Protein AF-0000000074259756 (afdb_homodimer)

Secondary structure (DSSP, 8-state):
--------GGGG--EEEE-GGGT--SSSSSS--HHHHHTTHHHHHHHT--EEEEPP-S----SSTT-S-S-TTS--TTT--HHHHHHHHHHHHHTT-EEEEEE--SB--TTSHHHHHHHH-TTSTTGGGB-EESSPPPP-GGG--SSTTSSS---SEEEETTTTEEEE-SS-TTSPBB-TTSHHHHHHHHHHHHHHHHTT--EEEETTHHHHHSPPSSSS---SSTHHHHHHHHHHHHHH-TT-EEEE-----HHHHGGGTGGGTS-SEEE-HHHHHHHHHHHHHT-SHHHHHHHHHSPP-TTSEEEE-S--SS-EE-TTS-HHHHHHHHHHH--SGGGEETTTEE---HHHHTTT-HHHHHHHHHHHHHSSSEEEEETTGGGT----TTS-GGGGG-PPP---SSGGGGS-SS-GGGSSS----SSTTSTTTS-HHHHHH-TTSHHHHHHHHHHHHHH-HHHHHSEEEEEP-SSTTEEEEEEEETTEEEEEEEE-SSS-EEEEEE----TT-EEEEEE---EEEE-TTSEEEEEE-TT-EEEEEEE-TTS--------/--------GGGG--EEEE-GGGT--SSSSSS--HHHHHTTHHHHHHHT--EEEEPP-S----SSTT-S-S-TTS--TTT--HHHHHHHHHHHHHTT-EEEEEE--SB--TTSHHHHHHHH-TTSTTGGGB-EESSPPPP-GGG--SSTTSSS---SEEEETTTTEEEE-SS-TTSPBB-TTSHHHHHHHHHHHHHHHHTT--EEEETTHHHHHSPPTTT----SSTHHHHHHHHHHHHHH-TT-EEEE-----HHHHGGGTGGGTS-SEEE-HHHHHHHHHHHHHT-SHHHHHHHHHSPP-SSSEEEEES--SS-EE-TTS-HHHHHHHHHHH--SGGGEETTTEE---HHHHTTT-HHHHHHHHHHHHHSSSEEEEETTGGGT----TTS-GGGGG-PPP---SSGGGGS-SS-GGGSSS----SSTTSTTTS-HHHHHH-TTSHHHHHHHHHHHHHH-HHHHHSEEEEEP-SSTTEEEEEEEETTEEEEEEEE-SSS-EEEEEE----TT-EEEEEE---EEEE-TTSEEEEEE-TT-EEEEEEE-TTS--------

Solvent-accessible surface area (backbone atoms only — not comparable to full-atom values): 57500 Å² total; per-residue (Å²): 129,73,88,66,88,70,82,63,66,61,40,64,32,32,33,37,36,43,49,56,51,29,52,20,22,66,82,33,68,19,36,9,14,42,68,18,46,54,73,42,45,64,58,42,42,66,44,50,41,33,26,35,36,38,48,51,56,30,27,42,88,52,86,54,78,22,67,24,33,40,37,88,85,50,43,20,72,78,34,42,43,62,38,42,48,46,53,38,43,52,53,34,49,73,61,60,28,43,39,26,40,50,40,66,72,33,31,30,15,55,75,11,63,57,45,48,44,21,35,72,31,81,81,35,88,35,30,56,38,34,40,73,40,83,71,82,73,82,85,49,84,91,64,45,37,76,56,60,84,76,47,90,72,57,62,36,59,45,79,35,81,79,51,67,30,24,35,38,21,48,62,53,87,57,24,38,26,47,27,65,57,33,65,67,45,46,52,49,50,51,28,48,51,49,46,45,43,55,60,61,42,38,27,32,36,32,43,51,40,54,67,45,45,44,84,63,83,72,89,54,74,67,55,91,52,43,62,51,59,49,29,49,51,34,53,54,44,36,72,76,34,77,80,42,41,38,30,32,42,49,87,64,59,51,89,57,52,52,62,52,25,47,92,49,50,26,28,42,30,33,47,32,53,62,46,28,34,18,48,53,39,14,62,54,69,28,31,28,60,44,39,55,50,27,62,67,52,47,60,82,52,87,59,36,37,38,32,37,40,86,59,63,74,51,60,50,60,36,64,84,46,57,69,69,57,36,50,48,29,33,58,59,54,30,68,46,72,80,30,41,40,75,90,38,24,32,37,64,30,68,29,58,46,53,69,64,38,58,50,52,52,52,38,52,49,54,49,52,61,64,38,81,32,18,34,38,43,38,71,44,57,55,55,45,38,47,47,40,72,87,43,66,71,49,52,7,50,54,45,36,36,38,44,22,66,47,71,65,15,57,22,28,76,30,60,74,91,51,31,74,50,63,55,51,71,59,76,90,41,3,16,75,72,30,19,48,52,63,26,69,72,31,79,86,24,61,38,46,46,42,29,51,52,42,50,47,45,63,71,36,57,32,46,39,71,27,52,77,47,77,44,81,54,92,49,61,29,38,43,34,33,38,18,45,34,96,69,32,32,38,36,40,40,36,29,49,28,76,58,65,47,74,46,67,41,78,70,72,49,54,94,68,46,43,81,42,76,71,40,64,81,50,52,69,45,79,44,95,85,12,31,37,38,37,41,28,51,41,24,23,44,34,32,33,35,38,44,47,63,87,48,82,65,82,71,75,73,86,127,129,75,88,67,88,70,81,63,66,63,39,65,32,33,33,37,36,44,48,54,52,31,51,20,22,66,82,32,69,19,36,8,14,42,68,19,44,54,72,42,45,64,58,40,44,65,44,50,42,34,25,36,38,37,48,49,54,30,28,42,87,53,86,57,78,20,66,23,33,40,37,89,86,52,42,20,70,76,34,42,44,60,38,42,48,45,52,37,46,51,54,33,49,75,61,59,29,43,39,28,40,49,40,66,71,33,30,30,14,57,75,10,63,58,46,49,44,20,36,74,31,81,81,34,89,35,31,58,40,34,40,74,39,83,71,79,72,81,83,47,84,92,64,46,37,76,56,60,85,75,49,91,72,57,62,36,58,46,78,36,79,80,52,68,31,24,37,37,22,46,62,53,86,57,24,39,26,48,28,64,58,33,66,67,46,46,52,50,49,52,30,49,51,49,45,46,43,53,60,61,41,37,28,32,35,32,44,50,40,54,66,44,45,44,87,64,84,70,90,51,74,67,56,93,52,42,60,51,59,49,29,51,51,34,53,53,44,36,73,75,33,78,80,44,41,38,31,32,41,49,87,63,58,51,88,56,52,53,62,53,25,46,93,48,50,26,28,41,29,34,47,34,53,61,45,27,34,18,48,50,37,14,61,52,70,27,30,28,60,43,38,56,50,28,61,67,51,46,58,81,52,87,59,38,38,40,33,37,41,87,58,64,75,52,63,50,60,37,63,84,47,57,68,69,55,35,50,47,29,34,60,59,53,30,69,48,72,81,32,40,41,73,88,38,23,32,37,62,30,67,29,56,46,51,69,63,37,59,52,52,52,53,38,53,50,53,49,51,63,64,39,80,32,17,34,39,42,38,70,45,55,55,56,45,39,48,49,40,71,87,42,66,71,48,52,6,50,53,44,35,36,38,45,21,65,46,72,64,14,58,22,26,76,29,61,73,89,51,30,73,50,63,56,49,72,59,74,90,39,3,15,75,71,30,22,47,54,64,27,69,72,33,80,85,23,61,38,46,47,42,28,52,52,42,49,46,45,63,71,36,56,32,48,39,71,28,51,78,46,78,44,80,54,91,48,60,29,38,44,34,33,36,19,45,35,95,70,33,32,38,37,39,40,36,30,47,30,76,59,66,47,75,46,68,41,78,68,73,45,54,93,66,46,41,80,42,76,72,40,63,82,50,54,68,44,80,45,93,86,12,30,37,36,37,42,30,50,40,24,23,43,34,30,32,36,38,44,48,66,84,49,83,63,83,73,74,73,87,128

Sequence (1118 aa):
MAPSSHDTWFKNAVVYALDVEAFNDSNGDGVGDFPGLMEKLDYLDRLGVSALWLLPFYPTPNRDNGYDVKDYYGVDPRLGTLGDFVEFMDEADAHGIRVIADLVVNHTSDEHPWFRKARSDPESPYRDYYVWIDEPPPEDPERGTVFPGEVEDERVWTYDEEAEAYYYHRFYPFQPDLNLANPDVRSEIYRIMKFWLELGVAGFRIDAATLMIQPKPPSVEKLDDPHEVLRSLKRHAVSRRTDAVLLAEADDAPGELESYFGDGAEMDLLMNFVLNAHMIAALATERAAPLVEGLERLPPADVGQWMNFLRNYDELNIGRLPPDVRAEVFDRFAPEPNMRIYGRGIRRRLAPMLEGDERRIKLAFSLLFSMPGTPMLLYGDEIGMGEDLSLPGRTSVRTPMQWTDEENAGFSTAPAEELVLPVVSGGPFGYGTVNVATQRAEAESLLNWMERLIATRRESREIGEGTFSVIGAENPCAFAHRYDYNGNSVVCVHNLADETCSLEFDLELVQGDALYPLLGTAEHTRHDDGTCRVTLDGYGYIWLRLHRTGAGSSVTPPGMAPSSHDTWFKNAVVYALDVEAFNDSNGDGVGDFPGLMEKLDYLDRLGVSALWLLPFYPTPNRDNGYDVKDYYGVDPRLGTLGDFVEFMDEADAHGIRVIADLVVNHTSDEHPWFRKARSDPESPYRDYYVWIDEPPPEDPERGTVFPGEVEDERVWTYDEEAEAYYYHRFYPFQPDLNLANPDVRSEIYRIMKFWLELGVAGFRIDAATLMIQPKPPSVEKLDDPHEVLRSLKRHAVSRRTDAVLLAEADDAPGELESYFGDGAEMDLLMNFVLNAHMIAALATERAAPLVEGLERLPPADVGQWMNFLRNYDELNIGRLPPDVRAEVFDRFAPEPNMRIYGRGIRRRLAPMLEGDERRIKLAFSLLFSMPGTPMLLYGDEIGMGEDLSLPGRTSVRTPMQWTDEENAGFSTAPAEELVLPVVSGGPFGYGTVNVATQRAEAESLLNWMERLIATRRESREIGEGTFSVIGAENPCAFAHRYDYNGNSVVCVHNLADETCSLEFDLELVQGDALYPLLGTAEHTRHDDGTCRVTLDGYGYIWLRLHRTGAGSSVTPPG

pLDDT: mean 92.43, std 11.67, range [18.56, 98.88]

InterPro domains:
  IPR006047 Glycosyl hydrolase family 13, catalytic domain [PF00128] (22-284)
  IPR006047 Glycosyl hydrolase family 13, catalytic domain [PF00128] (350-464)
  IPR006047 Glycosyl hydrolase family 13, catalytic domain [SM00642] (20-417)
  IPR013780 Glycosyl hydrolase, all-beta [G3DSA:2.60.40.1180] (466-551)
  IPR017853 Glycoside hydrolase superfamily [SSF51445] (8-461)
  IPR045857 Oligo-1,6-glucosidase, domain 2 [G3DSA:3.90.400.10] (107-179)
  IPR054049 Sucrose hydrolase-like, C-terminal domain [PF22157] (487-545)

Radius of gyration: 35.5 Å; Cα contacts (8 Å, |Δi|>4): 2451; chains: 2; bounding box: 62×110×88 Å

Foldseek 3Di:
DPPPPPPQVQLLFAEEEAEQQFEFPDPFLQGGALVRVLVCLVVCLLLQGQEYEYEAQAAAPCPPPNLQHQDLQWGHVSHHGVVSVLVSLVSCVVSNYAYAYADNLQWHFCNHPLNVQLQQDVPDPSVQQFAWAQDDDDDDPVQWAPAPPPDPDRHQWDADPNNNITTGHRYDPRTTGTDLLDVVSLVVSLVSLLSVVVSPHQEYEYEPLVSSLDDDDDPDRHDPDSLVSQLVSQVSNCVRPVNRAYEYEDPDFQVPVQCQCVQLRGHQEYELLLQLLLLLLCLLVLFCVSNVVSVVSHDDDPNHFYEYENDDLAWSFNQPDDPVSQVSSCVQQPVDPLQAGPVGTGLKDDCVSVPNPLLSLLLSVLVQLQAAGHYYDYAQSLQSAIFQSVDDHSCRSNHHAQAALDPQNNRRNYPQVSHPHHAQCDDCRHSNNTHNVVQVVPCPGSNNLSSLSSVLSSVPVQRSPFDKDWFDWPDRSKTKIKGDDLQKMKIKIWGSFQAKDKTKTAPQDDPPKDKDWSDFDWDWDADPRRMIMTIAHGRGMTMIMIHDRPSPPPPDDDD/DPPPPPVQVQLLFAEEEAEQQFEFCDPFLQGGALVRVLVCLVVCLLLQGQEYEYEAQAAAPCPPPNLQHQDLQWGHVSHHGVVSVLVSLVSCVVSNYAYAYADNQQWHFCNHPLNVQLQQDVPDPSVQQFAWDQDDDDDDPVQWAPAPPPDPDRHQWDADPNNNITTGHRYDPRTTGTDLLDVVSLVVSLVSLLSVVVSPHQEYEYEPLVSSLDDDDDPDNHDPDSQVSQLVSQVSNCVRPVNRAYEYEDDDFQVCVQCQCVQLRGHQEYELLLQLLLLLLCLLVLFCVSNVVSVVSHDDDPNHFYEYENDDLAWSFNQVDDPVSQVSSCVQQPVDPLQAGPVGTGLKDDCVSVPNPLLSLLLSVLVQLQAAGHYYDYAQSLQSAIFQSVDDHSCRSNHHAQAALDPQNNRRNYPQVSHPHHAQCDDCRHSNNTHNVVQVVPCPGSNNLSSLSSVLSSVCSQRSPFDKDWFDWPDRSKTKIKGDDLQKMKIKIWGSFQAKDKTKTAPQDDPPKDKDWSDFDWDWDADPVRMIMTIAHGRGMTMIMIHDRPSPPPPDDDD

Structure (mmCIF, N/CA/C/O backbone):
data_AF-0000000074259756-model_v1
#
loop_
_entity.id
_entity.type
_entity.pdbx_description
1 polymer 'Alpha-amylase family protein'
#
loop_
_atom_site.group_PDB
_atom_site.id
_atom_site.type_symbol
_atom_site.label_atom_id
_atom_site.label_alt_id
_atom_site.label_comp_id
_atom_site.label_asym_id
_atom_site.label_entity_id
_atom_site.label_seq_id
_atom_site.pdbx_PDB_ins_code
_atom_site.Cartn_x
_atom_site.Cartn_y
_atom_site.Cartn_z
_atom_site.occupancy
_atom_site.B_iso_or_equiv
_atom_site.auth_seq_id
_atom_site.auth_comp_id
_atom_site.auth_asym_id
_atom_site.auth_atom_id
_atom_site.pdbx_PDB_model_num
ATOM 1 N N . MET A 1 1 ? 10.352 21.859 -26.641 1 18.56 1 MET A N 1
ATOM 2 C CA . MET A 1 1 ? 9.453 22.812 -25.969 1 18.56 1 MET A CA 1
ATOM 3 C C . MET A 1 1 ? 9.602 22.734 -24.453 1 18.56 1 MET A C 1
ATOM 5 O O . MET A 1 1 ? 9.562 21.641 -23.891 1 18.56 1 MET A O 1
ATOM 9 N N . ALA A 1 2 ? 10.25 23.578 -23.75 1 26.72 2 ALA A N 1
ATOM 10 C CA . ALA A 1 2 ? 10.539 23.594 -22.312 1 26.72 2 ALA A CA 1
ATOM 11 C C . ALA A 1 2 ? 9.281 23.281 -21.5 1 26.72 2 ALA A C 1
ATOM 13 O O . ALA A 1 2 ? 8.172 23.609 -21.906 1 26.72 2 ALA A O 1
ATOM 14 N N . PRO A 1 3 ? 9.336 22.281 -20.484 1 34.06 3 PRO A N 1
ATOM 15 C CA . PRO A 1 3 ? 8.055 21.953 -19.859 1 34.06 3 PRO A CA 1
ATOM 16 C C . PRO A 1 3 ? 7.203 23.172 -19.562 1 34.06 3 PRO A C 1
ATOM 18 O O . PRO A 1 3 ? 7.738 24.266 -19.312 1 34.06 3 PRO A O 1
ATOM 21 N N . SER A 1 4 ? 6.223 23.625 -20.281 1 34.53 4 SER A N 1
ATOM 22 C CA . SER A 1 4 ? 5.145 24.578 -20.062 1 34.53 4 SER A CA 1
ATOM 23 C C . SER A 1 4 ? 4.855 24.766 -18.578 1 34.53 4 SER A C 1
ATOM 25 O O . SER A 1 4 ? 5.207 23.906 -17.766 1 34.53 4 SER A O 1
ATOM 27 N N . SER A 1 5 ? 4.348 26.016 -18.031 1 38.88 5 SER A N 1
ATOM 28 C CA . SER A 1 5 ? 3.934 26.484 -16.719 1 38.88 5 SER A CA 1
ATOM 29 C C . SER A 1 5 ? 3.238 25.375 -15.93 1 38.88 5 SER A C 1
ATOM 31 O O . SER A 1 5 ? 2.137 24.953 -16.281 1 38.88 5 SER A O 1
ATOM 33 N N . HIS A 1 6 ? 3.824 24.281 -15.648 1 45.69 6 HIS A N 1
ATOM 34 C CA . HIS A 1 6 ? 3.344 23.203 -14.781 1 45.69 6 HIS A CA 1
ATOM 35 C C . HIS A 1 6 ? 2.371 23.75 -13.734 1 45.69 6 HIS A C 1
ATOM 37 O O . HIS A 1 6 ? 2.689 24.688 -13.016 1 45.69 6 HIS A O 1
ATOM 43 N N . ASP A 1 7 ? 1.177 23.891 -14.008 1 55.81 7 ASP A N 1
ATOM 44 C CA . ASP A 1 7 ? 0.025 24.234 -13.18 1 55.81 7 ASP A CA 1
ATOM 45 C C . ASP A 1 7 ? 0.238 23.797 -11.734 1 55.81 7 ASP A C 1
ATOM 47 O O . ASP A 1 7 ? 0.046 22.625 -11.406 1 55.81 7 ASP A O 1
ATOM 51 N N . THR A 1 8 ? 1.044 24.531 -10.898 1 82.19 8 THR A N 1
ATOM 52 C CA . THR A 1 8 ? 1.345 24.297 -9.492 1 82.19 8 THR A CA 1
ATOM 53 C C . THR A 1 8 ? 0.088 24.453 -8.641 1 82.19 8 THR A C 1
ATOM 55 O O . THR A 1 8 ? -0.311 25.562 -8.297 1 82.19 8 THR A O 1
ATOM 58 N N . TRP A 1 9 ? -0.605 23.547 -8.391 1 90.94 9 TRP A N 1
ATOM 59 C CA . TRP A 1 9 ? -1.914 23.547 -7.746 1 90.94 9 TRP A CA 1
ATOM 60 C C . TRP A 1 9 ? -1.835 24.172 -6.355 1 90.94 9 TRP A C 1
ATOM 62 O O . TRP A 1 9 ? -2.816 24.734 -5.867 1 90.94 9 TRP A O 1
ATOM 72 N N . PHE A 1 10 ? -0.582 24.219 -5.738 1 93.81 10 PHE A N 1
ATOM 73 C CA . PHE A 1 10 ? -0.49 24.609 -4.34 1 93.81 10 PHE A CA 1
ATOM 74 C C . PHE A 1 10 ? -0.521 26.141 -4.207 1 93.81 10 PHE A C 1
ATOM 76 O O . PHE A 1 10 ? -0.712 26.656 -3.107 1 93.81 10 PHE A O 1
ATOM 83 N N . LYS A 1 11 ? -0.405 26.891 -5.215 1 92.19 11 LYS A N 1
ATOM 84 C CA . LYS A 1 11 ? -0.377 28.344 -5.121 1 92.19 11 LYS A CA 1
ATOM 85 C C . LYS A 1 11 ? -1.754 28.906 -4.77 1 92.19 11 LYS A C 1
ATOM 87 O O . LYS A 1 11 ? -1.861 29.953 -4.129 1 92.19 11 LYS A O 1
ATOM 92 N N . ASN A 1 12 ? -2.736 28.219 -5.176 1 92.19 12 ASN A N 1
ATOM 93 C CA . ASN A 1 12 ? -4.09 28.688 -4.891 1 92.19 12 ASN A CA 1
ATOM 94 C C . ASN A 1 12 ? -4.844 27.703 -3.998 1 92.19 12 ASN A C 1
ATOM 96 O O . ASN A 1 12 ? -6.066 27.766 -3.889 1 92.19 12 ASN A O 1
ATOM 100 N N . ALA A 1 13 ? -4.113 26.812 -3.42 1 96.5 13 ALA A N 1
ATOM 101 C CA . ALA A 1 13 ? -4.73 25.812 -2.543 1 96.5 13 ALA A CA 1
ATOM 102 C C . ALA A 1 13 ? -5.168 26.453 -1.223 1 96.5 13 ALA A C 1
ATOM 104 O O . ALA A 1 13 ? -4.645 27.5 -0.824 1 96.5 13 ALA A O 1
ATOM 105 N N . VAL A 1 14 ? -6.172 25.938 -0.684 1 98.19 14 VAL A N 1
ATOM 106 C CA . VAL A 1 14 ? -6.52 26.125 0.719 1 98.19 14 VAL A CA 1
ATOM 107 C C . VAL A 1 14 ? -6.258 24.844 1.502 1 98.19 14 VAL A C 1
ATOM 109 O O . VAL A 1 14 ? -6.969 23.859 1.335 1 98.19 14 VAL A O 1
ATOM 112 N N . VAL A 1 15 ? -5.211 24.859 2.318 1 98.56 15 VAL A N 1
ATOM 113 C CA . VAL A 1 15 ? -4.766 23.672 3.033 1 98.56 15 VAL A CA 1
ATOM 114 C C . VAL A 1 15 ? -5.484 23.578 4.379 1 98.56 15 VAL A C 1
ATOM 116 O O . VAL A 1 15 ? -5.629 24.578 5.082 1 98.56 15 VAL A O 1
ATOM 119 N N . TYR A 1 16 ? -6.02 22.438 4.664 1 98.81 16 TYR A N 1
ATOM 120 C CA . TYR A 1 16 ? -6.637 22.109 5.945 1 98.81 16 TYR A CA 1
ATOM 121 C C . TYR A 1 16 ? -5.82 21.078 6.695 1 98.81 16 TYR A C 1
ATOM 123 O O . TYR A 1 16 ? -5.625 19.953 6.207 1 98.81 16 TYR A O 1
ATOM 131 N N . ALA A 1 17 ? -5.262 21.453 7.844 1 98.62 17 ALA A N 1
ATOM 132 C CA . ALA A 1 17 ? -4.449 20.547 8.656 1 98.62 17 ALA A CA 1
ATOM 133 C C . ALA A 1 17 ? -5.297 19.844 9.711 1 98.62 17 ALA A C 1
ATOM 135 O O . ALA A 1 17 ? -6.012 20.5 10.477 1 98.62 17 ALA A O 1
ATOM 136 N N . LEU A 1 18 ? -5.234 18.531 9.719 1 98.12 18 LEU A N 1
ATOM 137 C CA . LEU A 1 18 ? -6.035 17.859 10.734 1 98.12 18 LEU A CA 1
ATOM 138 C C . LEU A 1 18 ? -5.344 16.594 11.203 1 98.12 18 LEU A C 1
ATOM 140 O O . LEU A 1 18 ? -4.43 16.094 10.547 1 98.12 18 LEU A O 1
ATOM 144 N N . ASP A 1 19 ? -5.66 16.203 12.445 1 98.19 19 ASP A N 1
ATOM 145 C CA . ASP A 1 19 ? -5.316 14.922 13.062 1 98.19 19 ASP A CA 1
ATOM 146 C C . ASP A 1 19 ? -6.469 13.922 12.945 1 98.19 19 ASP A C 1
ATOM 148 O O . ASP A 1 19 ? -7.539 14.133 13.516 1 98.19 19 ASP A O 1
ATOM 152 N N . VAL A 1 20 ? -6.191 12.844 12.227 1 98.75 20 VAL A N 1
ATOM 153 C CA . VAL A 1 20 ? -7.262 11.891 11.953 1 98.75 20 VAL A CA 1
ATOM 154 C C . VAL A 1 20 ? -7.879 11.414 13.266 1 98.75 20 VAL A C 1
ATOM 156 O O . VAL A 1 20 ? -9.102 11.328 13.391 1 98.75 20 VAL A O 1
ATOM 159 N N . GLU A 1 21 ? -7.105 11.18 14.312 1 98.5 21 GLU A N 1
ATOM 160 C CA . GLU A 1 21 ? -7.582 10.578 15.555 1 98.5 21 GLU A CA 1
ATOM 161 C C . GLU A 1 21 ? -8.469 11.547 16.328 1 98.5 21 GLU A C 1
ATOM 163 O O . GLU A 1 21 ? -9.18 11.141 17.25 1 98.5 21 GLU A O 1
ATOM 168 N N . ALA A 1 22 ? -8.508 12.836 15.922 1 98.5 22 ALA A N 1
ATOM 169 C CA . ALA A 1 22 ? -9.273 13.828 16.672 1 98.5 22 ALA A CA 1
ATOM 170 C C . ALA A 1 22 ? -10.359 14.453 15.805 1 98.5 22 ALA A C 1
ATOM 172 O O . ALA A 1 22 ? -10.977 15.445 16.188 1 98.5 22 ALA A O 1
ATOM 173 N N . PHE A 1 23 ? -10.641 13.891 14.656 1 98.81 23 PHE A N 1
ATOM 174 C CA . PHE A 1 23 ? -11.484 14.594 13.695 1 98.81 23 PHE A CA 1
ATOM 175 C C . PHE A 1 23 ? -12.898 14.023 13.719 1 98.81 23 PHE A C 1
ATOM 177 O O . PHE A 1 23 ? -13.867 14.766 13.93 1 98.81 23 PHE A O 1
ATOM 184 N N . ASN A 1 24 ? -13.055 12.727 13.477 1 98.88 24 ASN A N 1
ATOM 185 C CA . ASN A 1 24 ? -14.352 12.07 13.547 1 98.88 24 ASN A CA 1
ATOM 186 C C . ASN A 1 24 ? -14.211 10.562 13.758 1 98.88 24 ASN A C 1
ATOM 188 O O . ASN A 1 24 ? -13.461 9.898 13.039 1 98.88 24 ASN A O 1
ATOM 192 N N . ASP A 1 25 ? -14.898 10.062 14.758 1 98.75 25 ASP A N 1
ATOM 193 C CA . ASP A 1 25 ? -14.867 8.656 15.141 1 98.75 25 ASP A CA 1
ATOM 194 C C . ASP A 1 25 ? -16.094 7.914 14.602 1 98.75 25 ASP A C 1
ATOM 196 O O . ASP A 1 25 ? -17.203 8.125 15.078 1 98.75 25 ASP A O 1
ATOM 200 N N . SER A 1 26 ? -15.844 6.984 13.664 1 97.56 26 SER A N 1
ATOM 201 C CA . SER A 1 26 ? -16.953 6.332 12.984 1 97.56 26 SER A CA 1
ATOM 202 C C . SER A 1 26 ? -17.375 5.059 13.719 1 97.56 26 SER A C 1
ATOM 204 O O . SER A 1 26 ? -18.5 4.586 13.555 1 97.56 26 SER A O 1
ATOM 206 N N . ASN A 1 27 ? -16.531 4.488 14.523 1 95.19 27 ASN A N 1
ATOM 207 C CA . ASN A 1 27 ? -16.859 3.168 15.055 1 95.19 27 ASN A CA 1
ATOM 208 C C . ASN A 1 27 ? -17.109 3.215 16.562 1 95.19 27 ASN A C 1
ATOM 210 O O . ASN A 1 27 ? -17.281 2.174 17.188 1 95.19 27 ASN A O 1
ATOM 214 N N . GLY A 1 28 ? -17.062 4.395 17.188 1 96.94 28 GLY A N 1
ATOM 215 C CA . GLY A 1 28 ? -17.484 4.609 18.562 1 96.94 28 GLY A CA 1
ATOM 216 C C . GLY A 1 28 ? -16.469 4.121 19.594 1 96.94 28 GLY A C 1
ATOM 217 O O . GLY A 1 28 ? -16.828 3.768 20.703 1 96.94 28 GLY A O 1
ATOM 218 N N . ASP A 1 29 ? -15.164 4.062 19.219 1 96.62 29 ASP A N 1
ATOM 219 C CA . ASP A 1 29 ? -14.18 3.576 20.188 1 96.62 29 ASP A CA 1
ATOM 220 C C . ASP A 1 29 ? -13.406 4.734 20.812 1 96.62 29 ASP A C 1
ATOM 222 O O . ASP A 1 29 ? -12.43 4.516 21.531 1 96.62 29 ASP A O 1
ATOM 226 N N . GLY A 1 30 ? -13.797 5.938 20.469 1 98.44 30 GLY A N 1
ATOM 227 C CA . GLY A 1 30 ? -13.227 7.113 21.109 1 98.44 30 GLY A CA 1
ATOM 228 C C . GLY A 1 30 ? -12.07 7.711 20.344 1 98.44 30 GLY A C 1
ATOM 229 O O . GLY A 1 30 ? -11.5 8.727 20.75 1 98.44 30 GLY A O 1
ATOM 230 N N . VAL A 1 31 ? -11.633 7.121 19.203 1 98.62 31 VAL A N 1
ATOM 231 C CA . VAL A 1 31 ? -10.531 7.578 18.375 1 98.62 31 VAL A CA 1
ATOM 232 C C . VAL A 1 31 ? -11.023 7.824 16.953 1 98.62 31 VAL A C 1
ATOM 234 O O . VAL A 1 31 ? -11.695 6.973 16.359 1 98.62 31 VAL A O 1
ATOM 237 N N . GLY A 1 32 ? -10.789 9.055 16.438 1 98.81 32 GLY A N 1
ATOM 238 C CA . GLY A 1 32 ? -11.102 9.281 15.031 1 98.81 32 GLY A CA 1
ATOM 239 C C . GLY A 1 32 ? -10.414 8.297 14.102 1 98.81 32 GLY A C 1
ATOM 240 O O . GLY A 1 32 ? -9.375 7.734 14.453 1 98.81 32 GLY A O 1
ATOM 241 N N . ASP A 1 33 ? -10.992 8.062 12.961 1 98.75 33 ASP A N 1
ATOM 242 C CA . ASP A 1 33 ? -10.445 7.09 12.016 1 98.75 33 ASP A CA 1
ATOM 243 C C . ASP A 1 33 ? -10.75 7.492 10.57 1 98.75 33 ASP A C 1
ATOM 245 O O . ASP A 1 33 ? -11.477 8.461 10.336 1 98.75 33 ASP A O 1
ATOM 249 N N . PHE A 1 34 ? -10.148 6.828 9.609 1 98.75 34 PHE A N 1
ATOM 250 C CA . PHE A 1 34 ? -10.273 7.191 8.203 1 98.75 34 PHE A CA 1
ATOM 251 C C . PHE A 1 34 ? -11.719 7.07 7.738 1 98.75 34 PHE A C 1
ATOM 253 O O . PHE A 1 34 ? -12.211 7.922 6.992 1 98.75 34 PHE A O 1
ATOM 260 N N . PRO A 1 35 ? -12.461 5.969 8.078 1 98.19 35 PRO A N 1
ATOM 261 C CA . PRO A 1 35 ? -13.875 5.992 7.719 1 98.19 35 PRO A CA 1
ATOM 262 C C . PRO A 1 35 ? -14.602 7.227 8.258 1 98.19 35 PRO A C 1
ATOM 264 O O . PRO A 1 35 ? -15.453 7.797 7.57 1 98.19 35 PRO A O 1
ATOM 267 N N . GLY A 1 36 ? -14.289 7.621 9.508 1 98.81 36 GLY A N 1
ATOM 268 C CA . GLY A 1 36 ? -14.859 8.844 10.055 1 98.81 36 GLY A CA 1
ATOM 269 C C . GLY A 1 36 ? -14.477 10.086 9.266 1 98.81 36 GLY A C 1
ATOM 270 O O . GLY A 1 36 ? -15.312 10.961 9.039 1 98.81 36 GLY A O 1
ATOM 271 N N . LEU A 1 37 ? -13.234 10.203 8.93 1 98.88 37 LEU A N 1
ATOM 272 C CA . LEU A 1 37 ? -12.789 11.328 8.102 1 98.88 37 LEU A CA 1
ATOM 273 C C . LEU A 1 37 ? -13.547 11.359 6.781 1 98.88 37 LEU A C 1
ATOM 275 O O . LEU A 1 37 ? -13.953 12.43 6.324 1 98.88 37 LEU A O 1
ATOM 279 N N . MET A 1 38 ? -13.75 10.188 6.156 1 98.44 38 MET A N 1
ATOM 280 C CA . MET A 1 38 ? -14.477 10.102 4.891 1 98.44 38 MET A CA 1
ATOM 281 C C . MET A 1 38 ? -15.891 10.648 5.031 1 98.44 38 MET A C 1
ATOM 283 O O . MET A 1 38 ? -16.406 11.297 4.121 1 98.44 38 MET A O 1
ATOM 287 N N . GLU A 1 39 ? -16.484 10.43 6.18 1 98.44 39 GLU A N 1
ATOM 288 C CA . GLU A 1 39 ? -17.828 10.906 6.445 1 98.44 39 GLU A CA 1
ATOM 289 C C . GLU A 1 39 ? -17.891 12.43 6.434 1 98.44 39 GLU A C 1
ATOM 291 O O . GLU A 1 39 ? -18.984 13.008 6.336 1 98.44 39 GLU A O 1
ATOM 296 N N . LYS A 1 40 ? -16.75 13.039 6.551 1 98.75 40 LYS A N 1
ATOM 297 C CA . LYS A 1 40 ? -16.75 14.492 6.688 1 98.75 40 LYS A CA 1
ATOM 298 C C . LYS A 1 40 ? -16.109 15.164 5.473 1 98.75 40 LYS A C 1
ATOM 300 O O . LYS A 1 40 ? -15.844 16.359 5.488 1 98.75 40 LYS A O 1
ATOM 305 N N . LEU A 1 41 ? -15.875 14.438 4.41 1 98.69 41 LEU A N 1
ATOM 306 C CA . LEU A 1 41 ? -15.281 15.016 3.211 1 98.69 41 LEU A CA 1
ATOM 307 C C . LEU A 1 41 ? -16.234 16 2.551 1 98.69 41 LEU A C 1
ATOM 309 O O . LEU A 1 41 ? -15.797 17 1.975 1 98.69 41 LEU A O 1
ATOM 313 N N . ASP A 1 42 ? -17.578 15.758 2.652 1 98.06 42 ASP A N 1
ATOM 314 C CA . ASP A 1 42 ? -18.562 16.719 2.137 1 98.06 42 ASP A CA 1
ATOM 315 C C . ASP A 1 42 ? -18.453 18.062 2.852 1 98.06 42 ASP A C 1
ATOM 317 O O . ASP A 1 42 ? -18.578 19.109 2.229 1 98.06 42 ASP A O 1
ATOM 321 N N . TYR A 1 43 ? -18.25 17.953 4.141 1 98.62 43 TYR A N 1
ATOM 322 C CA . TYR A 1 43 ? -18.078 19.156 4.934 1 98.62 43 TYR A CA 1
ATOM 323 C C . TYR A 1 43 ? -16.859 19.938 4.473 1 98.62 43 TYR A C 1
ATOM 325 O O . TYR A 1 43 ? -16.922 21.156 4.281 1 98.62 43 TYR A O 1
ATOM 333 N N . LEU A 1 44 ? -15.742 19.25 4.27 1 98.81 44 LEU A N 1
ATOM 334 C CA . LEU A 1 44 ? -14.492 19.891 3.863 1 98.81 44 LEU A CA 1
ATOM 335 C C . LEU A 1 44 ? -14.617 20.469 2.457 1 98.81 44 LEU A C 1
ATOM 337 O O . LEU A 1 44 ? -14.094 21.562 2.18 1 98.81 44 LEU A O 1
ATOM 341 N N . ASP A 1 45 ? -15.297 19.734 1.634 1 97.75 45 ASP A N 1
ATOM 342 C CA . ASP A 1 45 ? -15.562 20.203 0.278 1 97.75 45 ASP A CA 1
ATOM 343 C C . ASP A 1 45 ? -16.375 21.484 0.295 1 97.75 45 ASP A C 1
ATOM 345 O O . ASP A 1 45 ? -16.031 22.469 -0.379 1 97.75 45 ASP A O 1
ATOM 349 N N . ARG A 1 46 ? -17.406 21.547 1.093 1 97.69 46 ARG A N 1
ATOM 350 C CA . ARG A 1 46 ? -18.25 22.719 1.21 1 97.69 46 ARG A CA 1
ATOM 351 C C . ARG A 1 46 ? -17.469 23.906 1.79 1 97.69 46 ARG A C 1
ATOM 353 O O . ARG A 1 46 ? -17.672 25.047 1.374 1 97.69 46 ARG A O 1
ATOM 360 N N . LEU A 1 47 ? -16.641 23.609 2.734 1 98.5 47 LEU A N 1
ATOM 361 C CA . LEU A 1 47 ? -15.812 24.641 3.34 1 98.5 47 LEU A CA 1
ATOM 362 C C . LEU A 1 47 ? -14.875 25.266 2.309 1 98.5 47 LEU A C 1
ATOM 364 O O . LEU A 1 47 ? -14.492 26.438 2.436 1 98.5 47 LEU A O 1
ATOM 368 N N . GLY A 1 48 ? -14.516 24.562 1.265 1 98.19 48 GLY A N 1
ATOM 369 C CA . GLY A 1 48 ? -13.688 25.078 0.182 1 98.19 48 GLY A CA 1
ATOM 370 C C . GLY A 1 48 ? -12.242 24.594 0.268 1 98.19 48 GLY A C 1
ATOM 371 O O . GLY A 1 48 ? -11.375 25.125 -0.429 1 98.19 48 GLY A O 1
ATOM 372 N N . VAL A 1 49 ? -11.992 23.578 1.055 1 98.12 49 VAL A N 1
ATOM 373 C CA . VAL A 1 49 ? -10.664 23 1.22 1 98.12 49 VAL A CA 1
ATOM 374 C C . VAL A 1 49 ? -10.258 22.266 -0.057 1 98.12 49 VAL A C 1
ATOM 376 O O . VAL A 1 49 ? -11.047 21.5 -0.624 1 98.12 49 VAL A O 1
ATOM 379 N N . SER A 1 50 ? -9.039 22.516 -0.516 1 97.81 50 SER A N 1
ATOM 380 C CA . SER A 1 50 ? -8.602 21.859 -1.74 1 97.81 50 SER A CA 1
ATOM 381 C C . SER A 1 50 ? -7.43 20.922 -1.471 1 97.81 50 SER A C 1
ATOM 383 O O . SER A 1 50 ? -7.039 20.141 -2.342 1 97.81 50 SER A O 1
ATOM 385 N N . ALA A 1 51 ? -6.879 20.984 -0.293 1 98.44 51 ALA A N 1
ATOM 386 C CA . ALA A 1 51 ? -5.809 20.078 0.1 1 98.44 51 ALA A CA 1
ATOM 387 C C . ALA A 1 51 ? -5.871 19.766 1.594 1 98.44 51 ALA A C 1
ATOM 389 O O . ALA A 1 51 ? -6.129 20.656 2.406 1 98.44 51 ALA A O 1
ATOM 390 N N . LEU A 1 52 ? -5.648 18.531 1.933 1 98.75 52 LEU A N 1
ATOM 391 C CA . LEU A 1 52 ? -5.543 18.109 3.322 1 98.75 52 LEU A CA 1
ATOM 392 C C . LEU A 1 52 ? -4.094 17.797 3.691 1 98.75 52 LEU A C 1
ATOM 394 O O . LEU A 1 52 ? -3.389 17.125 2.947 1 98.75 52 LEU A O 1
ATOM 398 N N . TRP A 1 53 ? -3.629 18.391 4.695 1 98.56 53 TRP A N 1
ATOM 399 C CA . TRP A 1 53 ? -2.408 17.938 5.352 1 98.56 53 TRP A CA 1
ATOM 400 C C . TRP A 1 53 ? -2.734 17.047 6.551 1 98.56 53 TRP A C 1
ATOM 402 O O . TRP A 1 53 ? -3.256 17.531 7.562 1 98.56 53 TRP A O 1
ATOM 412 N N . LEU A 1 54 ? -2.428 15.773 6.445 1 98.81 54 LEU A N 1
ATOM 413 C CA . LEU A 1 54 ? -2.688 14.828 7.523 1 98.81 54 LEU A CA 1
ATOM 414 C C . LEU A 1 54 ? -1.477 14.703 8.445 1 98.81 54 LEU A C 1
ATOM 416 O O . LEU A 1 54 ? -0.367 14.43 7.98 1 98.81 54 LEU A O 1
ATOM 420 N N . LEU A 1 55 ? -1.728 14.922 9.719 1 98.25 55 LEU A N 1
ATOM 421 C CA . LEU A 1 55 ? -0.688 14.578 10.68 1 98.25 55 LEU A CA 1
ATOM 422 C C . LEU A 1 55 ? -0.364 13.086 10.625 1 98.25 55 LEU A C 1
ATOM 424 O O . LEU A 1 55 ? -1.068 12.32 9.969 1 98.25 55 LEU A O 1
ATOM 428 N N . PRO A 1 56 ? 0.747 12.68 11.266 1 98.19 56 PRO A N 1
ATOM 429 C CA . PRO A 1 56 ? 1.152 11.281 11.109 1 98.19 56 PRO A CA 1
ATOM 430 C C . PRO A 1 56 ? 0.035 10.297 11.461 1 98.19 56 PRO A C 1
ATOM 432 O O . PRO A 1 56 ? -0.635 10.461 12.484 1 98.19 56 PRO A O 1
ATOM 435 N N . PHE A 1 57 ? -0.18 9.383 10.57 1 98.69 57 PHE A N 1
ATOM 436 C CA . PHE A 1 57 ? -1.2 8.359 10.773 1 98.69 57 PHE A CA 1
ATOM 437 C C . PHE A 1 57 ? -0.581 6.965 10.758 1 98.69 57 PHE A C 1
ATOM 439 O O . PHE A 1 57 ? -1.294 5.965 10.656 1 98.69 57 PHE A O 1
ATOM 446 N N . TYR A 1 58 ? 0.737 6.836 10.844 1 98.56 58 TYR A N 1
ATOM 447 C CA . TYR A 1 58 ? 1.488 5.586 10.812 1 98.56 58 TYR A CA 1
ATOM 448 C C . TYR A 1 58 ? 1.338 4.828 12.125 1 98.56 58 TYR A C 1
ATOM 450 O O . TYR A 1 58 ? 0.981 5.418 13.148 1 98.56 58 TYR A O 1
ATOM 458 N N . PRO A 1 59 ? 1.639 3.51 12.086 1 98.31 59 PRO A N 1
ATOM 459 C CA . PRO A 1 59 ? 1.741 2.797 13.367 1 98.31 59 PRO A CA 1
ATOM 460 C C . PRO A 1 59 ? 2.76 3.424 14.312 1 98.31 59 PRO A C 1
ATOM 462 O O . PRO A 1 59 ? 3.855 3.799 13.883 1 98.31 59 PRO A O 1
ATOM 465 N N . THR A 1 60 ? 2.395 3.625 15.57 1 98.44 60 THR A N 1
ATOM 466 C CA . THR A 1 60 ? 3.156 4.379 16.562 1 98.44 60 THR A CA 1
ATOM 467 C C . THR A 1 60 ? 2.826 3.902 17.969 1 98.44 60 THR A C 1
ATOM 469 O O . THR A 1 60 ? 1.709 3.449 18.234 1 98.44 60 THR A O 1
ATOM 472 N N . PRO A 1 61 ? 3.859 3.904 18.875 1 97.81 61 PRO A N 1
ATOM 473 C CA . PRO A 1 61 ? 3.518 3.752 20.297 1 97.81 61 PRO A CA 1
ATOM 474 C C . PRO A 1 61 ? 2.67 4.906 20.828 1 97.81 61 PRO A C 1
ATOM 476 O O . PRO A 1 61 ? 2.09 4.805 21.906 1 97.81 61 PRO A O 1
ATOM 479 N N . ASN A 1 62 ? 2.617 6.035 20.047 1 96.56 62 ASN A N 1
ATOM 480 C CA . ASN A 1 62 ? 1.765 7.195 20.281 1 96.56 62 ASN A CA 1
ATOM 481 C C . ASN A 1 62 ? 2.184 7.945 21.547 1 96.56 62 ASN A C 1
ATOM 483 O O . ASN A 1 62 ? 1.335 8.336 22.359 1 96.56 62 ASN A O 1
ATOM 487 N N . ARG A 1 63 ? 3.514 8.094 21.75 1 95.69 63 ARG A N 1
ATOM 488 C CA . ARG A 1 63 ? 4.035 8.859 22.875 1 95.69 63 ARG A CA 1
ATOM 489 C C . ARG A 1 63 ? 4.246 10.32 22.5 1 95.69 63 ARG A C 1
ATOM 491 O O . ARG A 1 63 ? 4.535 11.156 23.359 1 95.69 63 ARG A O 1
ATOM 498 N N . ASP A 1 64 ? 4.09 10.641 21.281 1 96.06 64 ASP A N 1
ATOM 499 C CA . ASP A 1 64 ? 4.195 12.008 20.766 1 96.06 64 ASP A CA 1
ATOM 500 C C . ASP A 1 64 ? 3.258 12.227 19.578 1 96.06 64 ASP A C 1
ATOM 502 O O . ASP A 1 64 ? 3.691 12.672 18.516 1 96.06 64 ASP A O 1
ATOM 506 N N . ASN A 1 65 ? 2.027 11.852 19.703 1 96.25 65 ASN A N 1
ATOM 507 C CA . ASN A 1 65 ? 0.951 12.102 18.75 1 96.25 65 ASN A CA 1
ATOM 508 C C . ASN A 1 65 ? 1.297 11.57 17.359 1 96.25 65 ASN A C 1
ATOM 510 O O . ASN A 1 65 ? 1.057 12.242 16.359 1 96.25 65 ASN A O 1
ATOM 514 N N . GLY A 1 66 ? 1.902 10.414 17.312 1 97.19 66 GLY A N 1
ATOM 515 C CA . GLY A 1 66 ? 2.156 9.742 16.062 1 97.19 66 GLY A CA 1
ATOM 516 C C . GLY A 1 66 ? 3.523 10.055 15.477 1 97.19 66 GLY A C 1
ATOM 517 O O . GLY A 1 66 ? 3.951 9.422 14.508 1 97.19 66 GLY A O 1
ATOM 518 N N . TYR A 1 67 ? 4.297 10.977 16.078 1 97.81 67 TYR A N 1
ATOM 519 C CA . TYR A 1 67 ? 5.574 11.398 15.516 1 97.81 67 TYR A CA 1
ATOM 520 C C . TYR A 1 67 ? 6.691 10.445 15.93 1 97.81 67 TYR A C 1
ATOM 522 O O . TYR A 1 67 ? 7.84 10.609 15.508 1 97.81 67 TYR A O 1
ATOM 530 N N . ASP A 1 68 ? 6.406 9.461 16.766 1 98.5 68 ASP A N 1
ATOM 531 C CA . ASP A 1 68 ? 7.293 8.328 17.016 1 98.5 68 ASP A CA 1
ATOM 532 C C . ASP A 1 68 ? 6.883 7.113 16.188 1 98.5 68 ASP A C 1
ATOM 534 O O . ASP A 1 68 ? 6.387 6.125 16.734 1 98.5 68 ASP A O 1
ATOM 538 N N . VAL A 1 69 ? 7.285 7.125 14.945 1 98.69 69 VAL A N 1
ATOM 539 C CA . VAL A 1 69 ? 6.812 6.172 13.953 1 98.69 69 VAL A CA 1
ATOM 540 C C . VAL A 1 69 ? 7.531 4.836 14.133 1 98.69 69 VAL A C 1
ATOM 542 O O . VAL A 1 69 ? 8.758 4.793 14.25 1 98.69 69 VAL A O 1
ATOM 545 N N . LYS A 1 70 ? 6.777 3.771 14.172 1 98 70 LYS A N 1
ATOM 546 C CA . LYS A 1 70 ? 7.391 2.457 14.32 1 98 70 LYS A CA 1
ATOM 547 C C . LYS A 1 70 ? 7.301 1.659 13.023 1 98 70 LYS A C 1
ATOM 549 O O . LYS A 1 70 ? 7.988 0.647 12.859 1 98 70 LYS A O 1
ATOM 554 N N . ASP A 1 71 ? 6.496 2.1 12.062 1 97.81 71 ASP A N 1
ATOM 555 C CA . ASP A 1 71 ? 6.34 1.492 10.742 1 97.81 71 ASP A CA 1
ATOM 556 C C . ASP A 1 71 ? 5.879 2.521 9.711 1 97.81 71 ASP A C 1
ATOM 558 O O . ASP A 1 71 ? 4.77 3.051 9.812 1 97.81 71 ASP A O 1
ATOM 562 N N . TYR A 1 72 ? 6.656 2.783 8.648 1 98.38 72 TYR A N 1
ATOM 563 C CA . TYR A 1 72 ? 6.395 3.854 7.691 1 98.38 72 TYR A CA 1
ATOM 564 C C . TYR A 1 72 ? 5.422 3.395 6.613 1 98.38 72 TYR A C 1
ATOM 566 O O . TYR A 1 72 ? 4.949 4.203 5.809 1 98.38 72 TYR A O 1
ATOM 574 N N . TYR A 1 73 ? 5.078 2.088 6.562 1 97.88 73 TYR A N 1
ATOM 575 C CA . TYR A 1 73 ? 4.328 1.56 5.426 1 97.88 73 TYR A CA 1
ATOM 576 C C . TYR A 1 73 ? 2.906 1.199 5.836 1 97.88 73 TYR A C 1
ATOM 578 O O . TYR A 1 73 ? 2.143 0.657 5.031 1 97.88 73 TYR A O 1
ATOM 586 N N . GLY A 1 74 ? 2.537 1.43 7.086 1 97.31 74 GLY A N 1
ATOM 587 C CA . GLY A 1 74 ? 1.219 1.042 7.562 1 97.31 74 GLY A CA 1
ATOM 588 C C . GLY A 1 74 ? 0.376 2.221 8.008 1 97.31 74 GLY A C 1
ATOM 589 O O . GLY A 1 74 ? 0.832 3.365 7.973 1 97.31 74 GLY A O 1
ATOM 590 N N . VAL A 1 75 ? -0.872 1.923 8.32 1 98.25 75 VAL A N 1
ATOM 591 C CA . VAL A 1 75 ? -1.793 2.826 9 1 98.25 75 VAL A CA 1
ATOM 592 C C . VAL A 1 75 ? -1.979 2.381 10.445 1 98.25 75 VAL A C 1
ATOM 594 O O . VAL A 1 75 ? -2.123 1.188 10.727 1 98.25 75 VAL A O 1
ATOM 597 N N . ASP A 1 76 ? -1.814 3.357 11.422 1 98.25 76 ASP A N 1
ATOM 598 C CA . ASP A 1 76 ? -2.15 3.031 12.805 1 98.25 76 ASP A CA 1
ATOM 599 C C . ASP A 1 76 ? -3.469 2.266 12.883 1 98.25 76 ASP A C 1
ATOM 601 O O . ASP A 1 76 ? -4.496 2.732 12.383 1 98.25 76 ASP A O 1
ATOM 605 N N . PRO A 1 77 ? -3.447 1.043 13.492 1 95.75 77 PRO A N 1
ATOM 606 C CA . PRO A 1 77 ? -4.652 0.212 13.516 1 95.75 77 PRO A CA 1
ATOM 607 C C . PRO A 1 77 ? -5.828 0.896 14.211 1 95.75 77 PRO A C 1
ATOM 609 O O . PRO A 1 77 ? -6.984 0.54 13.969 1 95.75 77 PRO A O 1
ATOM 612 N N . ARG A 1 78 ? -5.637 1.893 15.07 1 96.44 78 ARG A N 1
ATOM 613 C CA . ARG A 1 78 ? -6.711 2.656 15.703 1 96.44 78 ARG A CA 1
ATOM 614 C C . ARG A 1 78 ? -7.473 3.484 14.68 1 96.44 78 ARG A C 1
ATOM 616 O O . ARG A 1 78 ? -8.641 3.807 14.875 1 96.44 78 ARG A O 1
ATOM 623 N N . LEU A 1 79 ? -6.766 3.842 13.547 1 98.56 79 LEU A N 1
ATOM 624 C CA . LEU A 1 79 ? -7.316 4.777 12.57 1 98.56 79 LEU A CA 1
ATOM 625 C C . LEU A 1 79 ? -7.93 4.031 11.391 1 98.56 79 LEU A C 1
ATOM 627 O O . LEU A 1 79 ? -8.617 4.629 10.562 1 98.56 79 LEU A O 1
ATOM 631 N N . GLY A 1 80 ? -7.57 2.797 11.258 1 97.12 80 GLY A N 1
ATOM 632 C CA . GLY A 1 80 ? -8.094 1.98 10.18 1 97.12 80 GLY A CA 1
ATOM 633 C C . GLY A 1 80 ? -7.043 1.085 9.547 1 97.12 80 GLY A C 1
ATOM 634 O O . GLY A 1 80 ? -6.152 0.583 10.227 1 97.12 80 GLY A O 1
ATOM 635 N N . THR A 1 81 ? -7.266 0.701 8.289 1 96.38 81 THR A N 1
ATOM 636 C CA . THR A 1 81 ? -6.387 -0.161 7.504 1 96.38 81 THR A CA 1
ATOM 637 C C . THR A 1 81 ? -5.906 0.556 6.246 1 96.38 81 THR A C 1
ATOM 639 O O . THR A 1 81 ? -6.359 1.661 5.941 1 96.38 81 THR A O 1
ATOM 642 N N . LEU A 1 82 ? -4.926 -0.082 5.582 1 97.88 82 LEU A N 1
ATOM 643 C CA . LEU A 1 82 ? -4.516 0.443 4.285 1 97.88 82 LEU A CA 1
ATOM 644 C C . LEU A 1 82 ? -5.672 0.409 3.295 1 97.88 82 LEU A C 1
ATOM 646 O O . LEU A 1 82 ? -5.746 1.243 2.389 1 97.88 82 LEU A O 1
ATOM 650 N N . GLY A 1 83 ? -6.602 -0.517 3.447 1 96.31 83 GLY A N 1
ATOM 651 C CA . GLY A 1 83 ? -7.812 -0.523 2.641 1 96.31 83 GLY A CA 1
ATOM 652 C C . GLY A 1 83 ? -8.68 0.704 2.855 1 96.31 83 GLY A C 1
ATOM 653 O O . GLY A 1 83 ? -9.164 1.3 1.893 1 96.31 83 GLY A O 1
ATOM 654 N N . ASP A 1 84 ? -8.828 1.081 4.168 1 97.56 84 ASP A N 1
ATOM 655 C CA . ASP A 1 84 ? -9.562 2.301 4.488 1 97.56 84 ASP A CA 1
ATOM 656 C C . ASP A 1 84 ? -8.883 3.527 3.879 1 97.56 84 ASP A C 1
ATOM 658 O O . ASP A 1 84 ? -9.555 4.434 3.385 1 97.56 84 ASP A O 1
ATOM 662 N N . PHE A 1 85 ? -7.57 3.529 3.889 1 98.56 85 PHE A N 1
ATOM 663 C CA . PHE A 1 85 ? -6.805 4.652 3.357 1 98.56 85 PHE A CA 1
ATOM 664 C C . PHE A 1 85 ? -7.023 4.793 1.855 1 98.56 85 PHE A C 1
ATOM 666 O O . PHE A 1 85 ? -7.215 5.902 1.353 1 98.56 85 PHE A O 1
ATOM 673 N N . VAL A 1 86 ? -6.969 3.711 1.136 1 96.88 86 VAL A N 1
ATOM 674 C CA . VAL A 1 86 ? -7.145 3.758 -0.312 1 96.88 86 VAL A CA 1
ATOM 675 C C . VAL A 1 86 ? -8.555 4.242 -0.647 1 96.88 86 VAL A C 1
ATOM 677 O O . VAL A 1 86 ? -8.742 5.012 -1.591 1 96.88 86 VAL A O 1
ATOM 680 N N . GLU A 1 87 ? -9.562 3.746 0.121 1 97 87 GLU A N 1
ATOM 681 C CA . GLU A 1 87 ? -10.922 4.242 -0.062 1 97 87 GLU A CA 1
ATOM 682 C C . GLU A 1 87 ? -11.008 5.742 0.208 1 97 87 GLU A C 1
ATOM 684 O O . GLU A 1 87 ? -11.656 6.477 -0.54 1 97 87 GLU A O 1
ATOM 689 N N . PHE A 1 88 ? -10.359 6.16 1.274 1 98.56 88 PHE A N 1
ATOM 690 C CA . PHE A 1 88 ? -10.297 7.578 1.61 1 98.56 88 PHE A CA 1
ATOM 691 C C . PHE A 1 88 ? -9.688 8.383 0.47 1 98.56 88 PHE A C 1
ATOM 693 O O . PHE A 1 88 ? -10.195 9.445 0.106 1 98.56 88 PHE A O 1
ATOM 700 N N . MET A 1 89 ? -8.594 7.875 -0.087 1 98.25 89 MET A N 1
ATOM 701 C CA . MET A 1 89 ? -7.918 8.57 -1.182 1 98.25 89 MET A CA 1
ATOM 702 C C . MET A 1 89 ? -8.844 8.734 -2.379 1 98.25 89 MET A C 1
ATOM 704 O O . MET A 1 89 ? -8.875 9.789 -3.006 1 98.25 89 MET A O 1
ATOM 708 N N . ASP A 1 90 ? -9.625 7.75 -2.709 1 96.19 90 ASP A N 1
ATOM 709 C CA . ASP A 1 90 ? -10.578 7.809 -3.814 1 96.19 90 ASP A CA 1
ATOM 710 C C . ASP A 1 90 ? -11.641 8.875 -3.568 1 96.19 90 ASP A C 1
ATOM 712 O O . ASP A 1 90 ? -11.953 9.672 -4.461 1 96.19 90 ASP A O 1
ATOM 716 N N . GLU A 1 91 ? -12.172 8.82 -2.35 1 97.88 91 GLU A N 1
ATOM 717 C CA . GLU A 1 91 ? -13.227 9.773 -2.016 1 97.88 91 GLU A CA 1
ATOM 718 C C . GLU A 1 91 ? -12.695 11.203 -2.006 1 97.88 91 GLU A C 1
ATOM 720 O O . GLU A 1 91 ? -13.375 12.125 -2.455 1 97.88 91 GLU A O 1
ATOM 725 N N . ALA A 1 92 ? -11.5 11.383 -1.423 1 98.69 92 ALA A N 1
ATOM 726 C CA . ALA A 1 92 ? -10.891 12.711 -1.437 1 98.69 92 ALA A CA 1
ATOM 727 C C . ALA A 1 92 ? -10.703 13.211 -2.865 1 98.69 92 ALA A C 1
ATOM 729 O O . ALA A 1 92 ? -11.016 14.367 -3.166 1 98.69 92 ALA A O 1
ATOM 730 N N . ASP A 1 93 ? -10.227 12.32 -3.758 1 97.19 93 ASP A N 1
ATOM 731 C CA . ASP A 1 93 ? -10.023 12.68 -5.16 1 97.19 93 ASP A CA 1
ATOM 732 C C . ASP A 1 93 ? -11.352 13.047 -5.824 1 97.19 93 ASP A C 1
ATOM 734 O O . ASP A 1 93 ? -11.414 13.992 -6.609 1 97.19 93 ASP A O 1
ATOM 738 N N . ALA A 1 94 ? -12.367 12.312 -5.504 1 96.69 94 ALA A N 1
ATOM 739 C CA . ALA A 1 94 ? -13.695 12.57 -6.059 1 96.69 94 ALA A CA 1
ATOM 740 C C . ALA A 1 94 ? -14.203 13.953 -5.652 1 96.69 94 ALA A C 1
ATOM 742 O O . ALA A 1 94 ? -14.961 14.586 -6.391 1 96.69 94 ALA A O 1
ATOM 743 N N . HIS A 1 95 ? -13.742 14.422 -4.508 1 97.88 95 HIS A N 1
ATOM 744 C CA . HIS A 1 95 ? -14.125 15.742 -4.02 1 97.88 95 HIS A CA 1
ATOM 745 C C . HIS A 1 95 ? -13.141 16.812 -4.504 1 97.88 95 HIS A C 1
ATOM 747 O O . HIS A 1 95 ? -13.273 17.984 -4.152 1 97.88 95 HIS A O 1
ATOM 753 N N . GLY A 1 96 ? -12.125 16.406 -5.258 1 96.81 96 GLY A N 1
ATOM 754 C CA . GLY A 1 96 ? -11.109 17.328 -5.73 1 96.81 96 GLY A CA 1
ATOM 755 C C . GLY A 1 96 ? -10.156 17.781 -4.637 1 96.81 96 GLY A C 1
ATOM 756 O O . GLY A 1 96 ? -9.594 18.875 -4.711 1 96.81 96 GLY A O 1
ATOM 757 N N . ILE A 1 97 ? -10.008 17.031 -3.594 1 98.5 97 ILE A N 1
ATOM 758 C CA . ILE A 1 97 ? -9.148 17.375 -2.465 1 98.5 97 ILE A CA 1
ATOM 759 C C . ILE A 1 97 ? -7.852 16.562 -2.539 1 98.5 97 ILE A C 1
ATOM 761 O O . ILE A 1 97 ? -7.875 15.336 -2.533 1 98.5 97 ILE A O 1
ATOM 765 N N . ARG A 1 98 ? -6.734 17.188 -2.68 1 98.25 98 ARG A N 1
ATOM 766 C CA . ARG A 1 98 ? -5.426 16.547 -2.645 1 98.25 98 ARG A CA 1
ATOM 767 C C . ARG A 1 98 ? -4.988 16.266 -1.209 1 98.25 98 ARG A C 1
ATOM 769 O O . ARG A 1 98 ? -5.406 16.969 -0.282 1 98.25 98 ARG A O 1
ATOM 776 N N . VAL A 1 99 ? -4.184 15.242 -0.997 1 98.75 99 VAL A N 1
ATOM 777 C CA . VAL A 1 99 ? -3.771 14.859 0.35 1 98.75 99 VAL A CA 1
ATOM 778 C C . VAL A 1 99 ? -2.248 14.914 0.459 1 98.75 99 VAL A C 1
ATOM 780 O O . VAL A 1 99 ? -1.541 14.312 -0.355 1 98.75 99 VAL A O 1
ATOM 783 N N . ILE A 1 100 ? -1.751 15.625 1.369 1 98.62 100 ILE A N 1
ATOM 784 C CA . ILE A 1 100 ? -0.345 15.703 1.749 1 98.62 100 ILE A CA 1
ATOM 785 C C . ILE A 1 100 ? -0.116 14.922 3.039 1 98.62 100 ILE A C 1
ATOM 787 O O . ILE A 1 100 ? -0.803 15.141 4.039 1 98.62 100 ILE A O 1
ATOM 791 N N . ALA A 1 101 ? 0.824 13.953 3.033 1 98.56 101 ALA A N 1
ATOM 792 C CA . ALA A 1 101 ? 1.114 13.141 4.211 1 98.56 101 ALA A CA 1
ATOM 793 C C . ALA A 1 101 ? 2.328 13.68 4.965 1 98.56 101 ALA A C 1
ATOM 795 O O . ALA A 1 101 ? 3.221 14.281 4.363 1 98.56 101 ALA A O 1
ATOM 796 N N . ASP A 1 102 ? 2.324 13.43 6.246 1 98.19 102 ASP A N 1
ATOM 797 C CA . ASP A 1 102 ? 3.486 13.781 7.059 1 98.19 102 ASP A CA 1
ATOM 798 C C . ASP A 1 102 ? 4.629 12.797 6.836 1 98.19 102 ASP A C 1
ATOM 800 O O . ASP A 1 102 ? 4.441 11.586 6.941 1 98.19 102 ASP A O 1
ATOM 804 N N . LEU A 1 103 ? 5.73 13.297 6.422 1 98.38 103 LEU A N 1
ATOM 805 C CA . LEU A 1 103 ? 6.941 12.484 6.328 1 98.38 103 LEU A CA 1
ATOM 806 C C . LEU A 1 103 ? 7.871 12.766 7.504 1 98.38 103 LEU A C 1
ATOM 808 O O . LEU A 1 103 ? 8.609 13.75 7.504 1 98.38 103 LEU A O 1
ATOM 812 N N . VAL A 1 104 ? 7.879 11.883 8.5 1 98.38 104 VAL A N 1
ATOM 813 C CA . VAL A 1 104 ? 8.672 12.008 9.727 1 98.38 104 VAL A CA 1
ATOM 814 C C . VAL A 1 104 ? 9.938 11.164 9.609 1 98.38 104 VAL A C 1
ATOM 816 O O . VAL A 1 104 ? 9.961 10.016 10.055 1 98.38 104 VAL A O 1
ATOM 819 N N . VAL A 1 105 ? 10.992 11.75 9.023 1 97.94 105 VAL A N 1
ATOM 820 C CA . VAL A 1 105 ? 12.141 10.891 8.734 1 97.94 105 VAL A CA 1
ATOM 821 C C . VAL A 1 105 ? 13.406 11.5 9.344 1 97.94 105 VAL A C 1
ATOM 823 O O . VAL A 1 105 ? 14.523 11.125 8.977 1 97.94 105 VAL A O 1
ATOM 826 N N . ASN A 1 106 ? 13.203 12.539 10.234 1 97.12 106 ASN A N 1
ATOM 827 C CA . ASN A 1 106 ? 14.336 12.953 11.07 1 97.12 106 ASN A CA 1
ATOM 828 C C . ASN A 1 106 ? 14.672 11.898 12.117 1 97.12 106 ASN A C 1
ATOM 830 O O . ASN A 1 106 ? 15.844 11.727 12.469 1 97.12 106 ASN A O 1
ATOM 834 N N . HIS A 1 107 ? 13.711 11.273 12.617 1 98.12 107 HIS A N 1
ATOM 835 C CA . HIS A 1 107 ? 13.828 10.297 13.688 1 98.12 107 HIS A CA 1
ATOM 836 C C . HIS A 1 107 ? 12.773 9.203 13.555 1 98.12 107 HIS A C 1
ATOM 838 O O . HIS A 1 107 ? 11.875 9.297 12.719 1 98.12 107 HIS A O 1
ATOM 844 N N . THR A 1 108 ? 12.945 8.102 14.281 1 98.62 108 THR A N 1
ATOM 845 C CA . THR A 1 108 ? 11.938 7.055 14.422 1 98.62 108 THR A CA 1
ATOM 846 C C . THR A 1 108 ? 11.57 6.852 15.883 1 98.62 108 THR A C 1
ATOM 848 O O . THR A 1 108 ? 12.117 7.516 16.766 1 98.62 108 THR A O 1
ATOM 851 N N . SER A 1 109 ? 10.57 6.031 16.094 1 98.75 109 SER A N 1
ATOM 852 C CA . SER A 1 109 ? 10.391 5.488 17.438 1 98.75 109 SER A CA 1
ATOM 853 C C . SER A 1 109 ? 11.562 4.594 17.828 1 98.75 109 SER A C 1
ATOM 855 O O . SER A 1 109 ? 12.18 3.951 16.984 1 98.75 109 SER A O 1
ATOM 857 N N . ASP A 1 110 ? 11.82 4.547 19.125 1 98.5 110 ASP A N 1
ATOM 858 C CA . ASP A 1 110 ? 12.805 3.584 19.609 1 98.5 110 ASP A CA 1
ATOM 859 C C . ASP A 1 110 ? 12.273 2.156 19.516 1 98.5 110 ASP A C 1
ATOM 861 O O . ASP A 1 110 ? 13.023 1.195 19.703 1 98.5 110 ASP A O 1
ATOM 865 N N . GLU A 1 111 ? 11.039 2.016 19.141 1 98.31 111 GLU A N 1
ATOM 866 C CA . GLU A 1 111 ? 10.445 0.697 18.922 1 98.31 111 GLU A CA 1
ATOM 867 C C . GLU A 1 111 ? 10.484 0.304 17.453 1 98.31 111 GLU A C 1
ATOM 869 O O . GLU A 1 111 ? 10.039 -0.788 17.078 1 98.31 111 GLU A O 1
ATOM 874 N N . HIS A 1 112 ? 10.969 1.171 16.625 1 98.44 112 HIS A N 1
ATOM 875 C CA . HIS A 1 112 ? 11.109 0.84 15.211 1 98.44 112 HIS A CA 1
ATOM 876 C C . HIS A 1 112 ? 12.062 -0.331 15.016 1 98.44 112 HIS A C 1
ATOM 878 O O . HIS A 1 112 ? 13.117 -0.391 15.656 1 98.44 112 HIS A O 1
ATOM 884 N N . PRO A 1 113 ? 11.758 -1.245 14.094 1 96.88 113 PRO A N 1
ATOM 885 C CA . PRO A 1 113 ? 12.641 -2.391 13.867 1 96.88 113 PRO A CA 1
ATOM 886 C C . PRO A 1 113 ? 14.07 -1.977 13.523 1 96.88 113 PRO A C 1
ATOM 888 O O . PRO A 1 113 ? 15.023 -2.646 13.93 1 96.88 113 PRO A O 1
ATOM 891 N N . TRP A 1 114 ? 14.266 -0.859 12.789 1 97.88 114 TRP A N 1
ATOM 892 C CA . TRP A 1 114 ? 15.602 -0.36 12.469 1 97.88 114 TRP A CA 1
ATOM 893 C C . TRP A 1 114 ? 16.406 -0.111 13.742 1 97.88 114 TRP A C 1
ATOM 895 O O . TRP A 1 114 ? 17.562 -0.53 13.844 1 97.88 114 TRP A O 1
ATOM 905 N N . PHE A 1 115 ? 15.789 0.528 14.727 1 98.62 115 PHE A N 1
ATOM 906 C CA . PHE A 1 115 ? 16.5 0.873 15.953 1 98.62 115 PHE A CA 1
ATOM 907 C C . PHE A 1 115 ? 16.734 -0.363 16.812 1 98.62 115 PHE A C 1
ATOM 909 O O . PHE A 1 115 ? 17.797 -0.526 17.406 1 98.62 115 PHE A O 1
ATOM 916 N N . ARG A 1 116 ? 15.703 -1.203 16.906 1 97.94 116 ARG A N 1
ATOM 917 C CA . ARG A 1 116 ? 15.836 -2.43 17.688 1 97.94 116 ARG A CA 1
ATOM 918 C C . ARG A 1 116 ? 17 -3.271 17.203 1 97.94 116 ARG A C 1
ATOM 920 O O . ARG A 1 116 ? 17.781 -3.803 18 1 97.94 116 ARG A O 1
ATOM 927 N N . LYS A 1 117 ? 17.125 -3.393 15.898 1 96.69 117 LYS A N 1
ATOM 928 C CA . LYS A 1 117 ? 18.234 -4.141 15.32 1 96.69 117 LYS A CA 1
ATOM 929 C C . LYS A 1 117 ? 19.562 -3.404 15.531 1 96.69 117 LYS A C 1
ATOM 931 O O . LYS A 1 117 ? 20.594 -4.027 15.805 1 96.69 117 LYS A O 1
ATOM 936 N N . ALA A 1 118 ? 19.516 -2.082 15.398 1 97.31 118 ALA A N 1
ATOM 937 C CA . ALA A 1 118 ? 20.719 -1.257 15.562 1 97.31 118 ALA A CA 1
ATOM 938 C C . ALA A 1 118 ? 21.281 -1.378 16.984 1 97.31 118 ALA A C 1
ATOM 940 O O . ALA A 1 118 ? 22.484 -1.356 17.172 1 97.31 118 ALA A O 1
ATOM 941 N N . ARG A 1 119 ? 20.406 -1.484 17.969 1 97.44 119 ARG A N 1
ATOM 942 C CA . ARG A 1 119 ? 20.859 -1.498 19.344 1 97.44 119 ARG A CA 1
ATOM 943 C C . ARG A 1 119 ? 21.312 -2.896 19.766 1 97.44 119 ARG A C 1
ATOM 945 O O . ARG A 1 119 ? 22.188 -3.047 20.625 1 97.44 119 ARG A O 1
ATOM 952 N N . SER A 1 120 ? 20.75 -3.949 19.188 1 96.12 120 SER A N 1
ATOM 953 C CA . SER A 1 120 ? 20.969 -5.32 19.625 1 96.12 120 SER A CA 1
ATOM 954 C C . SER A 1 120 ? 22.266 -5.887 19.047 1 96.12 120 SER A C 1
ATOM 956 O O . SER A 1 120 ? 22.859 -6.789 19.641 1 96.12 120 SER A O 1
ATOM 958 N N . ASP A 1 121 ? 22.672 -5.383 17.844 1 93.94 121 ASP A N 1
ATOM 959 C CA . ASP A 1 121 ? 23.844 -5.918 17.141 1 93.94 121 ASP A CA 1
ATOM 960 C C . ASP A 1 121 ? 24.672 -4.801 16.516 1 93.94 121 ASP A C 1
ATOM 962 O O . ASP A 1 121 ? 24.25 -4.191 15.531 1 93.94 121 ASP A O 1
ATOM 966 N N . PRO A 1 122 ? 25.797 -4.582 17.031 1 92.81 122 PRO A N 1
ATOM 967 C CA . PRO A 1 122 ? 26.641 -3.516 16.484 1 92.81 122 PRO A CA 1
ATOM 968 C C . PRO A 1 122 ? 27.062 -3.787 15.039 1 92.81 122 PRO A C 1
ATOM 970 O O . PRO A 1 122 ? 27.484 -2.869 14.336 1 92.81 122 PRO A O 1
ATOM 973 N N . GLU A 1 123 ? 26.922 -4.996 14.562 1 92.38 123 GLU A N 1
ATOM 974 C CA . GLU A 1 123 ? 27.312 -5.352 13.195 1 92.38 123 GLU A CA 1
ATOM 975 C C . GLU A 1 123 ? 26.109 -5.34 12.258 1 92.38 123 GLU A C 1
ATOM 977 O O . GLU A 1 123 ? 26.25 -5.57 11.055 1 92.38 123 GLU A O 1
ATOM 982 N N . SER A 1 124 ? 25.031 -5.008 12.875 1 93.12 124 SER A N 1
ATOM 983 C CA . SER A 1 124 ? 23.844 -4.914 12.055 1 93.12 124 SER A CA 1
ATOM 984 C C . SER A 1 124 ? 23.984 -3.836 10.984 1 93.12 124 SER A C 1
ATOM 986 O O . SER A 1 124 ? 24.547 -2.773 11.242 1 93.12 124 SER A O 1
ATOM 988 N N . PRO A 1 125 ? 23.422 -4.125 9.781 1 91.38 125 PRO A N 1
ATOM 989 C CA . PRO A 1 125 ? 23.406 -3.068 8.766 1 91.38 125 PRO A CA 1
ATOM 990 C C . PRO A 1 125 ? 22.625 -1.833 9.219 1 91.38 125 PRO A C 1
ATOM 992 O O . PRO A 1 125 ? 22.797 -0.753 8.641 1 91.38 125 PRO A O 1
ATOM 995 N N . TYR A 1 126 ? 21.859 -1.941 10.297 1 96 126 TYR A N 1
ATOM 996 C CA . TYR A 1 126 ? 21.031 -0.841 10.766 1 96 126 TYR A CA 1
ATOM 997 C C . TYR A 1 126 ? 21.766 -0.004 11.805 1 96 126 TYR A C 1
ATOM 999 O O . TYR A 1 126 ? 21.281 1.049 12.227 1 96 126 TYR A O 1
ATOM 1007 N N . ARG A 1 127 ? 22.906 -0.483 12.258 1 96.06 127 ARG A N 1
ATOM 1008 C CA . ARG A 1 127 ? 23.656 0.234 13.281 1 96.06 127 ARG A CA 1
ATOM 1009 C C . ARG A 1 127 ? 23.891 1.688 12.883 1 96.06 127 ARG A C 1
ATOM 1011 O O . ARG A 1 127 ? 23.625 2.604 13.664 1 96.06 127 ARG A O 1
ATOM 1018 N N . ASP A 1 128 ? 24.156 1.912 11.586 1 94.31 128 ASP A N 1
ATOM 1019 C CA . ASP A 1 128 ? 24.531 3.24 11.117 1 94.31 128 ASP A CA 1
ATOM 1020 C C . ASP A 1 128 ? 23.328 4.004 10.594 1 94.31 128 ASP A C 1
ATOM 1022 O O . ASP A 1 128 ? 23.469 5.086 10.016 1 94.31 128 ASP A O 1
ATOM 1026 N N . TYR A 1 129 ? 22.188 3.41 10.75 1 96.75 129 TYR A N 1
ATOM 1027 C CA . TYR A 1 129 ? 20.969 4.176 10.477 1 96.75 129 TYR A CA 1
ATOM 1028 C C . TYR A 1 129 ? 20.766 5.273 11.516 1 96.75 129 TYR A C 1
ATOM 1030 O O . TYR A 1 129 ? 20.031 6.23 11.281 1 96.75 129 TYR A O 1
ATOM 1038 N N . TYR A 1 130 ? 21.422 5.062 12.586 1 96.94 130 TYR A N 1
ATOM 1039 C CA . TYR A 1 130 ? 21.359 6.008 13.695 1 96.94 130 TYR A CA 1
ATOM 1040 C C . TYR A 1 130 ? 22.734 6.527 14.062 1 96.94 130 TYR A C 1
ATOM 1042 O O . TYR A 1 130 ? 23.75 6.086 13.492 1 96.94 130 TYR A O 1
ATOM 1050 N N . VAL A 1 131 ? 22.766 7.535 15 1 94.75 131 VAL A N 1
ATOM 1051 C CA . VAL A 1 131 ? 24.016 8.164 15.422 1 94.75 131 VAL A CA 1
ATOM 1052 C C . VAL A 1 131 ? 24.406 7.688 16.812 1 94.75 131 VAL A C 1
ATOM 1054 O O . VAL A 1 131 ? 23.672 7.934 17.781 1 94.75 131 VAL A O 1
ATOM 1057 N N . TRP A 1 132 ? 25.516 7 16.875 1 94.75 132 TRP A N 1
ATOM 1058 C CA . TRP A 1 132 ? 25.969 6.414 18.125 1 94.75 132 TRP A CA 1
ATOM 1059 C C . TRP A 1 132 ? 27.328 6.996 18.531 1 94.75 132 TRP A C 1
ATOM 1061 O O . TRP A 1 132 ? 28.141 7.348 17.672 1 94.75 132 TRP A O 1
ATOM 1071 N N . ILE A 1 133 ? 27.547 7.105 19.875 1 93.44 133 ILE A N 1
ATOM 1072 C CA . ILE A 1 133 ? 28.859 7.496 20.391 1 93.44 133 ILE A CA 1
ATOM 1073 C C . ILE A 1 133 ? 29.109 6.848 21.75 1 93.44 133 ILE A C 1
ATOM 1075 O O . ILE A 1 133 ? 28.156 6.508 22.453 1 93.44 133 ILE A O 1
ATOM 1079 N N . ASP A 1 134 ? 30.344 6.668 22.062 1 93 134 ASP A N 1
ATOM 1080 C CA . ASP A 1 134 ? 30.703 6.074 23.359 1 93 134 ASP A CA 1
ATOM 1081 C C . ASP A 1 134 ? 30.703 7.125 24.469 1 93 134 ASP A C 1
ATOM 1083 O O . ASP A 1 134 ? 30.219 6.875 25.562 1 93 134 ASP A O 1
ATOM 1087 N N . GLU A 1 135 ? 31.234 8.281 24.172 1 91.56 135 GLU A N 1
ATOM 1088 C CA . GLU A 1 135 ? 31.344 9.391 25.109 1 91.56 135 GLU A CA 1
ATOM 1089 C C . GLU A 1 135 ? 30.812 10.68 24.484 1 91.56 135 GLU A C 1
ATOM 1091 O O . GLU A 1 135 ? 31.469 11.289 23.641 1 91.56 135 GLU A O 1
ATOM 1096 N N . PRO A 1 136 ? 29.656 11.055 24.984 1 89.75 136 PRO A N 1
ATOM 1097 C CA . PRO A 1 136 ? 29.047 12.242 24.375 1 89.75 136 PRO A CA 1
ATOM 1098 C C . PRO A 1 136 ? 29.859 13.508 24.625 1 89.75 136 PRO A C 1
ATOM 1100 O O . PRO A 1 136 ? 30.438 13.672 25.719 1 89.75 136 PRO A O 1
ATOM 1103 N N . PRO A 1 137 ? 29.922 14.359 23.625 1 84.81 137 PRO A N 1
ATOM 1104 C CA . PRO A 1 137 ? 30.516 15.672 23.859 1 84.81 137 PRO A CA 1
ATOM 1105 C C . PRO A 1 137 ? 29.688 16.547 24.797 1 84.81 137 PRO A C 1
ATOM 1107 O O . PRO A 1 137 ? 28.531 16.219 25.109 1 84.81 137 PRO A O 1
ATOM 1110 N N . PRO A 1 138 ? 30.375 17.656 25.234 1 83.06 138 PRO A N 1
ATOM 1111 C CA . PRO A 1 138 ? 29.578 18.609 26.016 1 83.06 138 PRO A CA 1
ATOM 1112 C C . PRO A 1 138 ? 28.375 19.141 25.25 1 83.06 138 PRO A C 1
ATOM 1114 O O . PRO A 1 138 ? 28.438 19.328 24.031 1 83.06 138 PRO A O 1
ATOM 1117 N N . GLU A 1 139 ? 27.375 19.422 25.969 1 80.75 139 GLU A N 1
ATOM 1118 C CA . GLU A 1 139 ? 26.125 19.891 25.344 1 80.75 139 GLU A CA 1
ATOM 1119 C C . GLU A 1 139 ? 26.328 21.234 24.656 1 80.75 139 GLU A C 1
ATOM 1121 O O . GLU A 1 139 ? 26.984 22.125 25.203 1 80.75 139 GLU A O 1
ATOM 1126 N N . ASP A 1 140 ? 25.906 21.281 23.484 1 78.5 140 ASP A N 1
ATOM 1127 C CA . ASP A 1 140 ? 25.828 22.547 22.75 1 78.5 140 ASP A CA 1
ATOM 1128 C C . ASP A 1 140 ? 24.516 23.281 23.062 1 78.5 140 ASP A C 1
ATOM 1130 O O . ASP A 1 140 ? 23.438 22.797 22.719 1 78.5 140 ASP A O 1
ATOM 1134 N N . PRO A 1 141 ? 24.594 24.375 23.672 1 73 141 PRO A N 1
ATOM 1135 C CA . PRO A 1 141 ? 23.375 25.094 24.031 1 73 141 PRO A CA 1
ATOM 1136 C C . PRO A 1 141 ? 22.5 25.438 22.812 1 73 141 PRO A C 1
ATOM 1138 O O . PRO A 1 141 ? 21.281 25.594 22.953 1 73 141 PRO A O 1
ATOM 1141 N N . GLU A 1 142 ? 23.062 25.531 21.703 1 75.06 142 GLU A N 1
ATOM 1142 C CA . GLU A 1 142 ? 22.328 25.906 20.484 1 75.06 142 GLU A CA 1
ATOM 1143 C C . GLU A 1 142 ? 21.688 24.688 19.844 1 75.06 142 GLU A C 1
ATOM 1145 O O . GLU A 1 142 ? 20.859 24.812 18.938 1 75.06 142 GLU A O 1
ATOM 1150 N N . ARG A 1 143 ? 22.109 23.609 20.422 1 81.62 143 ARG A N 1
ATOM 1151 C CA . ARG A 1 143 ? 21.578 22.375 19.844 1 81.62 143 ARG A CA 1
ATOM 1152 C C . ARG A 1 143 ? 21.031 21.453 20.938 1 81.62 143 ARG A C 1
ATOM 1154 O O . ARG A 1 143 ? 21.297 20.266 20.938 1 81.62 143 ARG A O 1
ATOM 1161 N N . GLY A 1 144 ? 20.328 22.125 21.781 1 83.75 144 GLY A N 1
ATOM 1162 C CA . GLY A 1 144 ? 19.688 21.359 22.828 1 83.75 144 GLY A CA 1
ATOM 1163 C C . GLY A 1 144 ? 18.359 20.75 22.422 1 83.75 144 GLY A C 1
ATOM 1164 O O . GLY A 1 144 ? 18.031 20.734 21.234 1 83.75 144 GLY A O 1
ATOM 1165 N N . THR A 1 145 ? 17.688 20.156 23.391 1 87.69 145 THR A N 1
ATOM 1166 C CA . THR A 1 145 ? 16.406 19.516 23.141 1 87.69 145 THR A CA 1
ATOM 1167 C C . THR A 1 145 ? 15.398 20.516 22.562 1 87.69 145 THR A C 1
ATOM 1169 O O . THR A 1 145 ? 15.406 21.688 22.938 1 87.69 145 THR A O 1
ATOM 1172 N N . VAL A 1 146 ? 14.539 20.078 21.719 1 87.5 146 VAL A N 1
ATOM 1173 C CA . VAL A 1 146 ? 13.516 20.906 21.078 1 87.5 146 VAL A CA 1
ATOM 1174 C C . VAL A 1 146 ? 12.406 21.219 22.094 1 87.5 146 VAL A C 1
ATOM 1176 O O . VAL A 1 146 ? 11.766 22.266 22 1 87.5 146 VAL A O 1
ATOM 1179 N N . PHE A 1 147 ? 12.234 20.328 23.109 1 87.38 147 PHE A N 1
ATOM 1180 C CA . PHE A 1 147 ? 11.148 20.484 24.062 1 87.38 147 PHE A CA 1
ATOM 1181 C C . PHE A 1 147 ? 11.688 20.656 25.484 1 87.38 147 PHE A C 1
ATOM 1183 O O . PHE A 1 147 ? 11.484 19.797 26.344 1 87.38 147 PHE A O 1
ATOM 1190 N N . PRO A 1 148 ? 12.211 21.797 25.828 1 82.25 148 PRO A N 1
ATOM 1191 C CA . PRO A 1 148 ? 12.719 21.984 27.172 1 82.25 148 PRO A CA 1
ATOM 1192 C C . PRO A 1 148 ? 11.633 21.906 28.234 1 82.25 148 PRO A C 1
ATOM 1194 O O . PRO A 1 148 ? 10.516 22.375 28.031 1 82.25 148 PRO A O 1
ATOM 1197 N N . GLY A 1 149 ? 11.953 21.172 29.234 1 79.94 149 GLY A N 1
ATOM 1198 C CA . GLY A 1 149 ? 11.047 21.094 30.359 1 79.94 149 GLY A CA 1
ATOM 1199 C C . GLY A 1 149 ? 10.109 19.906 30.297 1 79.94 149 GLY A C 1
ATOM 1200 O O . GLY A 1 149 ? 9.391 19.609 31.25 1 79.94 149 GLY A O 1
ATOM 1201 N N . GLU A 1 150 ? 10.133 19.219 29.203 1 83.12 150 GLU A N 1
ATOM 1202 C CA . GLU A 1 150 ? 9.188 18.125 29.031 1 83.12 150 GLU A CA 1
ATOM 1203 C C . GLU A 1 150 ? 9.766 16.812 29.547 1 83.12 150 GLU A C 1
ATOM 1205 O O . GLU A 1 150 ? 9.031 15.867 29.844 1 83.12 150 GLU A O 1
ATOM 1210 N N . VAL A 1 151 ? 11.102 16.766 29.531 1 81.12 151 VAL A N 1
ATOM 1211 C CA . VAL A 1 151 ? 11.75 15.547 29.984 1 81.12 151 VAL A CA 1
ATOM 1212 C C . VAL A 1 151 ? 12.75 15.867 31.094 1 81.12 151 VAL A C 1
ATOM 1214 O O . VAL A 1 151 ? 13.289 16.969 31.156 1 81.12 151 VAL A O 1
ATOM 1217 N N . GLU A 1 152 ? 12.969 14.898 31.922 1 76.44 152 GLU A N 1
ATOM 1218 C CA . GLU A 1 152 ? 13.883 15.078 33.062 1 76.44 152 GLU A CA 1
ATOM 1219 C C . GLU A 1 152 ? 15.32 15.258 32.562 1 76.44 152 GLU A C 1
ATOM 1221 O O . GLU A 1 152 ? 16.016 16.172 33 1 76.44 152 GLU A O 1
ATOM 1226 N N . ASP A 1 153 ? 15.688 14.375 31.719 1 77.44 153 ASP A N 1
ATOM 1227 C CA . ASP A 1 153 ? 17.016 14.461 31.125 1 77.44 153 ASP A CA 1
ATOM 1228 C C . ASP A 1 153 ? 16.953 15.148 29.766 1 77.44 153 ASP A C 1
ATOM 1230 O O . ASP A 1 153 ? 16.578 14.539 28.766 1 77.44 153 ASP A O 1
ATOM 1234 N N . GLU A 1 154 ? 17.328 16.312 29.688 1 83.38 154 GLU A N 1
ATOM 1235 C CA . GLU A 1 154 ? 17.156 17.125 28.484 1 83.38 154 GLU A CA 1
ATOM 1236 C C . GLU A 1 154 ? 18.375 17 27.562 1 83.38 154 GLU A C 1
ATOM 1238 O O . GLU A 1 154 ? 18.516 17.781 26.609 1 83.38 154 GLU A O 1
ATOM 1243 N N . ARG A 1 155 ? 19.328 16.031 28.016 1 88.5 155 ARG A N 1
ATOM 1244 C CA . ARG A 1 155 ? 20.484 15.805 27.156 1 88.5 155 ARG A CA 1
ATOM 1245 C C . ARG A 1 155 ? 20.062 15.227 25.812 1 88.5 155 ARG A C 1
ATOM 1247 O O . ARG A 1 155 ? 19.094 14.469 25.719 1 88.5 155 ARG A O 1
ATOM 1254 N N . VAL A 1 156 ? 20.703 15.609 24.672 1 93.88 156 VAL A N 1
ATOM 1255 C CA . VAL A 1 156 ? 20.391 15.148 23.328 1 93.88 156 VAL A CA 1
ATOM 1256 C C . VAL A 1 156 ? 21.062 13.805 23.062 1 93.88 156 VAL A C 1
ATOM 1258 O O . VAL A 1 156 ? 20.906 13.234 21.984 1 93.88 156 VAL A O 1
ATOM 1261 N N . TRP A 1 157 ? 21.828 13.312 24.016 1 94.25 157 TRP A N 1
ATOM 1262 C CA . TRP A 1 157 ? 22.438 11.984 24 1 94.25 157 TRP A CA 1
ATOM 1263 C C . TRP A 1 157 ? 21.859 11.117 25.109 1 94.25 157 TRP A C 1
ATOM 1265 O O . TRP A 1 157 ? 21.828 11.516 26.281 1 94.25 157 TRP A O 1
ATOM 1275 N N . THR A 1 158 ? 21.359 9.945 24.812 1 95.44 158 THR A N 1
ATOM 1276 C CA . THR A 1 158 ? 20.828 9 25.797 1 95.44 158 THR A CA 1
ATOM 1277 C C . THR A 1 158 ? 21.594 7.684 25.75 1 95.44 158 THR A C 1
ATOM 1279 O O . THR A 1 158 ? 21.891 7.172 24.672 1 95.44 158 THR A O 1
ATOM 1282 N N . TYR A 1 159 ? 21.922 7.195 26.922 1 96.5 159 TYR A N 1
ATOM 1283 C CA . TYR A 1 159 ? 22.672 5.941 27 1 96.5 159 TYR A CA 1
ATOM 1284 C C . TYR A 1 159 ? 21.734 4.75 26.828 1 96.5 159 TYR A C 1
ATOM 1286 O O . TYR A 1 159 ? 20.688 4.68 27.484 1 96.5 159 TYR A O 1
ATOM 1294 N N . ASP A 1 160 ? 22.094 3.865 25.922 1 97.25 160 ASP A N 1
ATOM 1295 C CA . ASP A 1 160 ? 21.375 2.611 25.75 1 97.25 160 ASP A CA 1
ATOM 1296 C C . ASP A 1 160 ? 22.141 1.438 26.344 1 97.25 160 ASP A C 1
ATOM 1298 O O . ASP A 1 160 ? 23.234 1.114 25.875 1 97.25 160 ASP A O 1
ATOM 1302 N N . GLU A 1 161 ? 21.547 0.723 27.234 1 96.69 161 GLU A N 1
ATOM 1303 C CA . GLU A 1 161 ? 22.219 -0.348 27.969 1 96.69 161 GLU A CA 1
ATOM 1304 C C . GLU A 1 161 ? 22.484 -1.544 27.062 1 96.69 161 GLU A C 1
ATOM 1306 O O . GLU A 1 161 ? 23.531 -2.203 27.188 1 96.69 161 GLU A O 1
ATOM 1311 N N . GLU A 1 162 ? 21.594 -1.798 26.219 1 96.94 162 GLU A N 1
ATOM 1312 C CA . GLU A 1 162 ? 21.75 -2.947 25.328 1 96.94 162 GLU A CA 1
ATOM 1313 C C . GLU A 1 162 ? 22.875 -2.709 24.312 1 96.94 162 GLU A C 1
ATOM 1315 O O . GLU A 1 162 ? 23.703 -3.592 24.078 1 96.94 162 GLU A O 1
ATOM 1320 N N . ALA A 1 163 ? 22.922 -1.553 23.781 1 97.06 163 ALA A N 1
ATOM 1321 C CA . ALA A 1 163 ? 23.922 -1.203 22.781 1 97.06 163 ALA A CA 1
ATOM 1322 C C . ALA A 1 163 ? 25.25 -0.834 23.453 1 97.06 163 ALA A C 1
ATOM 1324 O O . ALA A 1 163 ? 26.297 -0.775 22.797 1 97.06 163 ALA A O 1
ATOM 1325 N N . GLU A 1 164 ? 25.172 -0.506 24.766 1 96.88 164 GLU A N 1
ATOM 1326 C CA . GLU A 1 164 ? 26.328 -0.024 25.516 1 96.88 164 GLU A CA 1
ATOM 1327 C C . GLU A 1 164 ? 26.969 1.186 24.828 1 96.88 164 GLU A C 1
ATOM 1329 O O . GLU A 1 164 ? 28.172 1.222 24.625 1 96.88 164 GLU A O 1
ATOM 1334 N N . ALA A 1 165 ? 26.156 2.104 24.422 1 96.56 165 ALA A N 1
ATOM 1335 C CA . ALA A 1 165 ? 26.547 3.348 23.766 1 96.56 165 ALA A CA 1
ATOM 1336 C C . ALA A 1 165 ? 25.453 4.402 23.891 1 96.56 165 ALA A C 1
ATOM 1338 O O . ALA A 1 165 ? 24.328 4.09 24.297 1 96.56 165 ALA A O 1
ATOM 1339 N N . TYR A 1 166 ? 25.859 5.664 23.609 1 95.69 166 TYR A N 1
ATOM 1340 C CA . TYR A 1 166 ? 24.891 6.75 23.562 1 95.69 166 TYR A CA 1
ATOM 1341 C C . TYR A 1 166 ? 24.344 6.941 22.156 1 95.69 166 TYR A C 1
ATOM 1343 O O . TYR A 1 166 ? 25.094 6.844 21.188 1 95.69 166 TYR A O 1
ATOM 1351 N N . TYR A 1 167 ? 23.094 7.172 21.953 1 96.12 167 TYR A N 1
ATOM 1352 C CA . TYR A 1 167 ? 22.547 7.559 20.672 1 96.12 167 TYR A CA 1
ATOM 1353 C C . TYR A 1 167 ? 22.031 8.992 20.688 1 96.12 167 TYR A C 1
ATOM 1355 O O . TYR A 1 167 ? 21.688 9.516 21.766 1 96.12 167 TYR A O 1
ATOM 1363 N N . TYR A 1 168 ? 22 9.648 19.547 1 95.12 168 TYR A N 1
ATOM 1364 C CA . TYR A 1 168 ? 21.672 11.062 19.391 1 95.12 168 TYR A CA 1
ATOM 1365 C C . TYR A 1 168 ? 20.188 11.25 19.141 1 95.12 168 TYR A C 1
ATOM 1367 O O . TYR A 1 168 ? 19.562 10.461 18.438 1 95.12 168 TYR A O 1
ATOM 1375 N N . HIS A 1 169 ? 19.547 12.188 19.766 1 95.62 169 HIS A N 1
ATOM 1376 C CA . HIS A 1 169 ? 18.188 12.617 19.516 1 95.62 169 HIS A CA 1
ATOM 1377 C C . HIS A 1 169 ? 18 14.086 19.891 1 95.62 169 HIS A C 1
ATOM 1379 O O . HIS A 1 169 ? 18.609 14.57 20.844 1 95.62 169 HIS A O 1
ATOM 1385 N N . ARG A 1 170 ? 17.156 14.781 19.125 1 94.06 170 ARG A N 1
ATOM 1386 C CA . ARG A 1 170 ? 16.922 16.188 19.422 1 94.06 170 ARG A CA 1
ATOM 1387 C C . ARG A 1 170 ? 15.555 16.391 20.062 1 94.06 170 ARG A C 1
ATOM 1389 O O . ARG A 1 170 ? 15.312 17.422 20.703 1 94.06 170 ARG A O 1
ATOM 1396 N N . PHE A 1 171 ? 14.672 15.422 19.875 1 94.94 171 PHE A N 1
ATOM 1397 C CA . PHE A 1 171 ? 13.344 15.492 20.484 1 94.94 171 PHE A CA 1
ATOM 1398 C C . PHE A 1 171 ? 13.289 14.641 21.75 1 94.94 171 PHE A C 1
ATOM 1400 O O . PHE A 1 171 ? 14.094 14.82 22.656 1 94.94 171 PHE A O 1
ATOM 1407 N N . TYR A 1 172 ? 12.414 13.719 21.906 1 95.94 172 TYR A N 1
ATOM 1408 C CA . TYR A 1 172 ? 12.352 12.875 23.094 1 95.94 172 TYR A CA 1
ATOM 1409 C C . TYR A 1 172 ? 13.359 11.734 23 1 95.94 172 TYR A C 1
ATOM 1411 O O . TYR A 1 172 ? 13.742 11.328 21.891 1 95.94 172 TYR A O 1
ATOM 1419 N N . PRO A 1 173 ? 13.766 11.234 24.156 1 95.88 173 PRO A N 1
ATOM 1420 C CA . PRO A 1 173 ? 14.719 10.125 24.125 1 95.88 173 PRO A CA 1
ATOM 1421 C C . PRO A 1 173 ? 14.188 8.906 23.375 1 95.88 173 PRO A C 1
ATOM 1423 O O . PRO A 1 173 ? 14.969 8.125 22.828 1 95.88 173 PRO A O 1
ATOM 1426 N N . PHE A 1 174 ? 12.906 8.758 23.281 1 97.56 174 PHE A N 1
ATOM 1427 C CA . PHE A 1 174 ? 12.344 7.609 22.578 1 97.56 174 PHE A CA 1
ATOM 1428 C C . PHE A 1 174 ? 12.227 7.883 21.094 1 97.56 174 PHE A C 1
ATOM 1430 O O . PHE A 1 174 ? 11.594 7.117 20.359 1 97.56 174 PHE A O 1
ATOM 1437 N N . GLN A 1 175 ? 12.828 8.977 20.594 1 98.12 175 GLN A N 1
ATOM 1438 C CA . GLN A 1 175 ? 12.836 9.352 19.188 1 98.12 175 GLN A CA 1
ATOM 1439 C C . GLN A 1 175 ? 14.266 9.508 18.672 1 98.12 175 GLN A C 1
ATOM 1441 O O . GLN A 1 175 ? 14.695 10.617 18.328 1 98.12 175 GLN A O 1
ATOM 1446 N N . PRO A 1 176 ? 15.008 8.398 18.547 1 98 176 PRO A N 1
ATOM 1447 C CA . PRO A 1 176 ? 16.375 8.484 18.047 1 98 176 PRO A CA 1
ATOM 1448 C C . PRO A 1 176 ? 16.453 9.047 16.625 1 98 176 PRO A C 1
ATOM 1450 O O . PRO A 1 176 ? 15.648 8.688 15.773 1 98 176 PRO A O 1
ATOM 1453 N N . ASP A 1 177 ? 17.422 9.922 16.375 1 97.06 177 ASP A N 1
ATOM 1454 C CA . ASP A 1 177 ? 17.578 10.57 15.07 1 97.06 177 ASP A CA 1
ATOM 1455 C C . ASP A 1 177 ? 18.172 9.602 14.047 1 97.06 177 ASP A C 1
ATOM 1457 O O . ASP A 1 177 ? 19.078 8.828 14.359 1 97.06 177 ASP A O 1
ATOM 1461 N N . LEU A 1 178 ? 17.75 9.672 12.859 1 96.62 178 LEU A N 1
ATOM 1462 C CA . LEU A 1 178 ? 18.297 8.938 11.734 1 96.62 178 LEU A CA 1
ATOM 1463 C C . LEU A 1 178 ? 19.547 9.641 11.195 1 96.62 178 LEU A C 1
ATOM 1465 O O . LEU A 1 178 ? 19.625 10.867 11.203 1 96.62 178 LEU A O 1
ATOM 1469 N N . ASN A 1 179 ? 20.516 8.891 10.773 1 94.25 179 ASN A N 1
ATOM 1470 C CA . ASN A 1 179 ? 21.719 9.367 10.102 1 94.25 179 ASN A CA 1
ATOM 1471 C C . ASN A 1 179 ? 21.5 9.531 8.602 1 94.25 179 ASN A C 1
ATOM 1473 O O . ASN A 1 179 ? 21.812 8.625 7.82 1 94.25 179 ASN A O 1
ATOM 1477 N N . LEU A 1 180 ? 21.094 10.664 8.117 1 93 180 LEU A N 1
ATOM 1478 C CA . LEU A 1 180 ? 20.719 10.875 6.723 1 93 180 LEU A CA 1
ATOM 1479 C C . LEU A 1 180 ? 21.953 10.961 5.836 1 93 180 LEU A C 1
ATOM 1481 O O . LEU A 1 180 ? 21.844 10.961 4.609 1 93 180 LEU A O 1
ATOM 1485 N N . ALA A 1 181 ? 23.109 11.039 6.445 1 90.88 181 ALA A N 1
ATOM 1486 C CA . ALA A 1 181 ? 24.328 10.953 5.648 1 90.88 181 ALA A CA 1
ATOM 1487 C C . ALA A 1 181 ? 24.516 9.547 5.094 1 90.88 181 ALA A C 1
ATOM 1489 O O . ALA A 1 181 ? 25.281 9.352 4.148 1 90.88 181 ALA A O 1
ATOM 1490 N N . ASN A 1 182 ? 23.922 8.578 5.766 1 92.25 182 ASN A N 1
ATOM 1491 C CA . ASN A 1 182 ? 23.953 7.195 5.293 1 92.25 182 ASN A CA 1
ATOM 1492 C C . ASN A 1 182 ? 23.078 7.008 4.059 1 92.25 182 ASN A C 1
ATOM 1494 O O . ASN A 1 182 ? 21.859 7.203 4.121 1 92.25 182 ASN A O 1
ATOM 1498 N N . PRO A 1 183 ? 23.688 6.605 2.934 1 92.81 183 PRO A N 1
ATOM 1499 C CA . PRO A 1 183 ? 22.906 6.465 1.704 1 92.81 183 PRO A CA 1
ATOM 1500 C C . PRO A 1 183 ? 21.812 5.414 1.821 1 92.81 183 PRO A C 1
ATOM 1502 O O . PRO A 1 183 ? 20.781 5.516 1.152 1 92.81 183 PRO A O 1
ATOM 1505 N N . ASP A 1 184 ? 21.969 4.41 2.682 1 94.5 184 ASP A N 1
ATOM 1506 C CA . ASP A 1 184 ? 20.938 3.393 2.865 1 94.5 184 ASP A CA 1
ATOM 1507 C C . ASP A 1 184 ? 19.703 3.986 3.521 1 94.5 184 ASP A C 1
ATOM 1509 O O . ASP A 1 184 ? 18.578 3.592 3.203 1 94.5 184 ASP A O 1
ATOM 1513 N N . VAL A 1 185 ? 19.922 4.926 4.453 1 95.75 185 VAL A N 1
ATOM 1514 C CA . VAL A 1 185 ? 18.812 5.609 5.094 1 95.75 185 VAL A CA 1
ATOM 1515 C C . VAL A 1 185 ? 18.047 6.434 4.059 1 95.75 185 VAL A C 1
ATOM 1517 O O . VAL A 1 185 ? 16.812 6.395 4.008 1 95.75 185 VAL A O 1
ATOM 1520 N N . ARG A 1 186 ? 18.719 7.117 3.178 1 95.44 186 ARG A N 1
ATOM 1521 C CA . ARG A 1 186 ? 18.078 7.906 2.131 1 95.44 186 ARG A CA 1
ATOM 1522 C C . ARG A 1 186 ? 17.297 7.012 1.175 1 95.44 186 ARG A C 1
ATOM 1524 O O . ARG A 1 186 ? 16.188 7.352 0.772 1 95.44 186 ARG A O 1
ATOM 1531 N N . SER A 1 187 ? 17.891 5.867 0.877 1 95.88 187 SER A N 1
ATOM 1532 C CA . SER A 1 187 ? 17.203 4.918 0.006 1 95.88 187 SER A CA 1
ATOM 1533 C C . SER A 1 187 ? 15.898 4.434 0.631 1 95.88 187 SER A C 1
ATOM 1535 O O . SER A 1 187 ? 14.898 4.262 -0.066 1 95.88 187 SER A O 1
ATOM 1537 N N . GLU A 1 188 ? 15.961 4.25 1.962 1 96.88 188 GLU A N 1
ATOM 1538 C CA . GLU A 1 188 ? 14.742 3.867 2.666 1 96.88 188 GLU A CA 1
ATOM 1539 C C . GLU A 1 188 ? 13.68 4.957 2.555 1 96.88 188 GLU A C 1
ATOM 1541 O O . GLU A 1 188 ? 12.508 4.66 2.318 1 96.88 188 GLU A O 1
ATOM 1546 N N . ILE A 1 189 ? 14.078 6.137 2.656 1 97.81 189 ILE A N 1
ATOM 1547 C CA . ILE A 1 189 ? 13.148 7.266 2.604 1 97.81 189 ILE A CA 1
ATOM 1548 C C . ILE A 1 189 ? 12.531 7.359 1.21 1 97.81 189 ILE A C 1
ATOM 1550 O O . ILE A 1 189 ? 11.336 7.605 1.072 1 97.81 189 ILE A O 1
ATOM 1554 N N . TYR A 1 190 ? 13.359 7.137 0.14 1 97.5 190 TYR A N 1
ATOM 1555 C CA . TYR A 1 190 ? 12.836 7.125 -1.223 1 97.5 190 TYR A CA 1
ATOM 1556 C C . TYR A 1 190 ? 11.734 6.082 -1.377 1 97.5 190 TYR A C 1
ATOM 1558 O O . TYR A 1 190 ? 10.688 6.359 -1.963 1 97.5 190 TYR A O 1
ATOM 1566 N N . ARG A 1 191 ? 11.961 4.965 -0.783 1 96.69 191 ARG A N 1
ATOM 1567 C CA . ARG A 1 191 ? 10.992 3.877 -0.898 1 96.69 191 ARG A CA 1
ATOM 1568 C C . ARG A 1 191 ? 9.703 4.211 -0.161 1 96.69 191 ARG A C 1
ATOM 1570 O O . ARG A 1 191 ? 8.609 3.918 -0.65 1 96.69 191 ARG A O 1
ATOM 1577 N N . ILE A 1 192 ? 9.852 4.812 0.998 1 98.31 192 ILE A N 1
ATOM 1578 C CA . ILE A 1 192 ? 8.695 5.23 1.78 1 98.31 192 ILE A CA 1
ATOM 1579 C C . ILE A 1 192 ? 7.859 6.227 0.977 1 98.31 192 ILE A C 1
ATOM 1581 O O . ILE A 1 192 ? 6.641 6.07 0.851 1 98.31 192 ILE A O 1
ATOM 1585 N N . MET A 1 193 ? 8.523 7.211 0.386 1 98.44 193 MET A N 1
ATOM 1586 C CA . MET A 1 193 ? 7.836 8.219 -0.409 1 98.44 193 MET A CA 1
ATOM 1587 C C . MET A 1 193 ? 7.156 7.594 -1.621 1 98.44 193 MET A C 1
ATOM 1589 O O . MET A 1 193 ? 5.996 7.891 -1.914 1 98.44 193 MET A O 1
ATOM 1593 N N . LYS A 1 194 ? 7.871 6.746 -2.279 1 97.25 194 LYS A N 1
ATOM 1594 C CA . LYS A 1 194 ? 7.34 6.094 -3.471 1 97.25 194 LYS A CA 1
ATOM 1595 C C . LYS A 1 194 ? 6.055 5.332 -3.152 1 97.25 194 LYS A C 1
ATOM 1597 O O . LYS A 1 194 ? 5.078 5.406 -3.902 1 97.25 194 LYS A O 1
ATOM 1602 N N . PHE A 1 195 ? 6.086 4.594 -2.096 1 98.12 195 PHE A N 1
ATOM 1603 C CA . PHE A 1 195 ? 4.941 3.791 -1.684 1 98.12 195 PHE A CA 1
ATOM 1604 C C . PHE A 1 195 ? 3.693 4.656 -1.55 1 98.12 195 PHE A C 1
ATOM 1606 O O . PHE A 1 195 ? 2.652 4.352 -2.137 1 98.12 195 PHE A O 1
ATOM 1613 N N . TRP A 1 196 ? 3.787 5.723 -0.838 1 98.62 196 TRP A N 1
ATOM 1614 C CA . TRP A 1 196 ? 2.619 6.551 -0.56 1 98.62 196 TRP A CA 1
ATOM 1615 C C . TRP A 1 196 ? 2.207 7.344 -1.794 1 98.62 196 TRP A C 1
ATOM 1617 O O . TRP A 1 196 ? 1.02 7.594 -2.012 1 98.62 196 TRP A O 1
ATOM 1627 N N . LEU A 1 197 ? 3.182 7.777 -2.631 1 98.19 197 LEU A N 1
ATOM 1628 C CA . LEU A 1 197 ? 2.846 8.438 -3.887 1 98.19 197 LEU A CA 1
ATOM 1629 C C . LEU A 1 197 ? 2.072 7.5 -4.805 1 98.19 197 LEU A C 1
ATOM 1631 O O . LEU A 1 197 ? 1.139 7.926 -5.488 1 98.19 197 LEU A O 1
ATOM 1635 N N . GLU A 1 198 ? 2.469 6.188 -4.773 1 96.44 198 GLU A N 1
ATOM 1636 C CA . GLU A 1 198 ? 1.762 5.195 -5.578 1 96.44 198 GLU A CA 1
ATOM 1637 C C . GLU A 1 198 ? 0.309 5.055 -5.133 1 96.44 198 GLU A C 1
ATOM 1639 O O . GLU A 1 198 ? -0.571 4.766 -5.945 1 96.44 198 GLU A O 1
ATOM 1644 N N . LEU A 1 199 ? 0.036 5.301 -3.838 1 97.44 199 LEU A N 1
ATOM 1645 C CA . LEU A 1 199 ? -1.317 5.18 -3.307 1 97.44 199 LEU A CA 1
ATOM 1646 C C . LEU A 1 199 ? -2.107 6.465 -3.529 1 97.44 199 LEU A C 1
ATOM 1648 O O . LEU A 1 199 ? -3.266 6.566 -3.123 1 97.44 199 LEU A O 1
ATOM 1652 N N . GLY A 1 200 ? -1.479 7.535 -4.082 1 96.81 200 GLY A N 1
ATOM 1653 C CA . GLY A 1 200 ? -2.236 8.695 -4.527 1 96.81 200 GLY A CA 1
ATOM 1654 C C . GLY A 1 200 ? -1.917 9.953 -3.742 1 96.81 200 GLY A C 1
ATOM 1655 O O . GLY A 1 200 ? -2.414 11.031 -4.062 1 96.81 200 GLY A O 1
ATOM 1656 N N . VAL A 1 201 ? -1.057 9.883 -2.734 1 98.19 201 VAL A N 1
ATOM 1657 C CA . VAL A 1 201 ? -0.664 11.062 -1.969 1 98.19 201 VAL A CA 1
ATOM 1658 C C . VAL A 1 201 ? -0.041 12.094 -2.9 1 98.19 201 VAL A C 1
ATOM 1660 O O . VAL A 1 201 ? 0.73 11.75 -3.799 1 98.19 201 VAL A O 1
ATOM 1663 N N . ALA A 1 202 ? -0.352 13.367 -2.662 1 98.06 202 ALA A N 1
ATOM 1664 C CA . ALA A 1 202 ? 0.039 14.43 -3.586 1 98.06 202 ALA A CA 1
ATOM 1665 C C . ALA A 1 202 ? 1.346 15.078 -3.148 1 98.06 202 ALA A C 1
ATOM 1667 O O . ALA A 1 202 ? 1.85 15.984 -3.818 1 98.06 202 ALA A O 1
ATOM 1668 N N . GLY A 1 203 ? 1.84 14.703 -2.082 1 97.81 203 GLY A N 1
ATOM 1669 C CA . GLY A 1 203 ? 3.086 15.258 -1.577 1 97.81 203 GLY A CA 1
ATOM 1670 C C . GLY A 1 203 ? 3.301 14.992 -0.099 1 97.81 203 GLY A C 1
ATOM 1671 O O . GLY A 1 203 ? 2.564 14.211 0.511 1 97.81 203 GLY A O 1
ATOM 1672 N N . PHE A 1 204 ? 4.359 15.602 0.453 1 98.56 204 PHE A N 1
ATOM 1673 C CA . PHE A 1 204 ? 4.734 15.328 1.834 1 98.56 204 PHE A CA 1
ATOM 1674 C C . PHE A 1 204 ? 5.09 16.609 2.568 1 98.56 204 PHE A C 1
ATOM 1676 O O . PHE A 1 204 ? 5.711 17.516 1.994 1 98.56 204 PHE A O 1
ATOM 1683 N N . ARG A 1 205 ? 4.637 16.672 3.76 1 98.31 205 ARG A N 1
ATOM 1684 C CA . ARG A 1 205 ? 5.215 17.625 4.703 1 98.31 205 ARG A CA 1
ATOM 1685 C C . ARG A 1 205 ? 6.418 17.031 5.422 1 98.31 205 ARG A C 1
ATOM 1687 O O . ARG A 1 205 ? 6.277 16.078 6.188 1 98.31 205 ARG A O 1
ATOM 1694 N N . ILE A 1 206 ? 7.559 17.562 5.184 1 97.62 206 ILE A N 1
ATOM 1695 C CA . ILE A 1 206 ? 8.789 17.078 5.801 1 97.62 206 ILE A CA 1
ATOM 1696 C C . ILE A 1 206 ? 8.922 17.641 7.211 1 97.62 206 ILE A C 1
ATOM 1698 O O . ILE A 1 206 ? 9.25 18.812 7.391 1 97.62 206 ILE A O 1
ATOM 1702 N N . ASP A 1 207 ? 8.742 16.766 8.148 1 95.25 207 ASP A N 1
ATOM 1703 C CA . ASP A 1 207 ? 8.852 17.141 9.555 1 95.25 207 ASP A CA 1
ATOM 1704 C C . ASP A 1 207 ? 10.297 17.438 9.93 1 95.25 207 ASP A C 1
ATOM 1706 O O . ASP A 1 207 ? 11.219 16.766 9.469 1 95.25 207 ASP A O 1
ATOM 1710 N N . ALA A 1 208 ? 10.516 18.484 10.664 1 94.81 208 ALA A N 1
ATOM 1711 C CA . ALA A 1 208 ? 11.82 18.844 11.211 1 94.81 208 ALA A CA 1
ATOM 1712 C C . ALA A 1 208 ? 12.883 18.906 10.125 1 94.81 208 ALA A C 1
ATOM 1714 O O . ALA A 1 208 ? 13.961 18.328 10.266 1 94.81 208 ALA A O 1
ATOM 1715 N N . ALA A 1 209 ? 12.547 19.594 9.055 1 94.69 209 ALA A N 1
ATOM 1716 C CA . ALA A 1 209 ? 13.438 19.656 7.898 1 94.69 209 ALA A CA 1
ATOM 1717 C C . ALA A 1 209 ? 14.797 20.234 8.273 1 94.69 209 ALA A C 1
ATOM 1719 O O . ALA A 1 209 ? 15.836 19.781 7.809 1 94.69 209 ALA A O 1
ATOM 1720 N N . THR A 1 210 ? 14.781 21.266 9.141 1 92.44 210 THR A N 1
ATOM 1721 C CA . THR A 1 210 ? 16.016 21.906 9.578 1 92.44 210 THR A CA 1
ATOM 1722 C C . THR A 1 210 ? 16.922 20.891 10.297 1 92.44 210 THR A C 1
ATOM 1724 O O . THR A 1 210 ? 18.094 20.766 9.977 1 92.44 210 THR A O 1
ATOM 1727 N N . LEU A 1 211 ? 16.344 20.188 11.25 1 91.62 211 LEU A N 1
ATOM 1728 C CA . LEU A 1 211 ? 17.094 19.234 12.047 1 91.62 211 LEU A CA 1
ATOM 1729 C C . LEU A 1 211 ? 17.531 18.047 11.195 1 91.62 211 LEU A C 1
ATOM 1731 O O . LEU A 1 211 ? 18.609 17.469 11.43 1 91.62 211 LEU A O 1
ATOM 1735 N N . MET A 1 212 ? 16.703 17.719 10.273 1 91.62 212 MET A N 1
ATOM 1736 C CA . MET A 1 212 ? 16.953 16.594 9.383 1 91.62 212 MET A CA 1
ATOM 1737 C C . MET A 1 212 ? 18.266 16.766 8.633 1 91.62 212 MET A C 1
ATOM 1739 O O . MET A 1 212 ? 19.047 15.82 8.469 1 91.62 212 MET A O 1
ATOM 1743 N N . ILE A 1 213 ? 18.562 18 8.148 1 89.44 213 ILE A N 1
ATOM 1744 C CA . ILE A 1 213 ? 19.719 18.172 7.27 1 89.44 213 ILE A CA 1
ATOM 1745 C C . ILE A 1 213 ? 20.875 18.75 8.062 1 89.44 213 ILE A C 1
ATOM 1747 O O . ILE A 1 213 ? 21.984 18.891 7.539 1 89.44 213 ILE A O 1
ATOM 1751 N N . GLN A 1 214 ? 20.641 19.078 9.352 1 87.31 214 GLN A N 1
ATOM 1752 C CA . GLN A 1 214 ? 21.734 19.562 10.203 1 87.31 214 GLN A CA 1
ATOM 1753 C C . GLN A 1 214 ? 22.766 18.469 10.461 1 87.31 214 GLN A C 1
ATOM 1755 O O . GLN A 1 214 ? 22.406 17.312 10.68 1 87.31 214 GLN A O 1
ATOM 1760 N N . PRO A 1 215 ? 23.984 18.859 10.383 1 83.44 215 PRO A N 1
ATOM 1761 C CA . PRO A 1 215 ? 25.016 17.859 10.711 1 83.44 215 PRO A CA 1
ATOM 1762 C C . PRO A 1 215 ? 24.875 17.312 12.125 1 83.44 215 PRO A C 1
ATOM 1764 O O . PRO A 1 215 ? 24.656 18.078 13.07 1 83.44 215 PRO A O 1
ATOM 1767 N N . LYS A 1 216 ? 24.906 16.016 12.25 1 82.19 216 LYS A N 1
ATOM 1768 C CA . LYS A 1 216 ? 24.766 15.375 13.555 1 82.19 216 LYS A CA 1
ATOM 1769 C C . LYS A 1 216 ? 26.109 14.883 14.078 1 82.19 216 LYS A C 1
ATOM 1771 O O . LYS A 1 216 ? 26.875 14.258 13.336 1 82.19 216 LYS A O 1
ATOM 1776 N N . PRO A 1 217 ? 26.516 15.414 15.289 1 70.81 217 PRO A N 1
ATOM 1777 C CA . PRO A 1 217 ? 27.828 15.07 15.852 1 70.81 217 PRO A CA 1
ATOM 17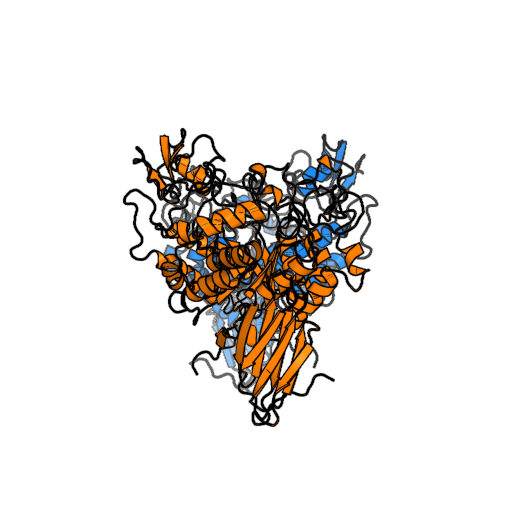78 C C . PRO A 1 217 ? 27.969 13.578 16.109 1 70.81 217 PRO A C 1
ATOM 1780 O O . PRO A 1 217 ? 26.984 12.891 16.391 1 70.81 217 PRO A O 1
ATOM 1783 N N . PRO A 1 218 ? 29.422 12.938 16.281 1 61.12 218 PRO A N 1
ATOM 1784 C CA . PRO A 1 218 ? 30.703 13.484 15.82 1 61.12 218 PRO A CA 1
ATOM 1785 C C . PRO A 1 218 ? 30.828 13.492 14.297 1 61.12 218 PRO A C 1
ATOM 1787 O O . PRO A 1 218 ? 29.891 13.117 13.594 1 61.12 218 PRO A O 1
ATOM 1790 N N . SER A 1 219 ? 32.094 12.914 13.836 1 52.53 219 SER A N 1
ATOM 1791 C CA . SER A 1 219 ? 32.656 12.797 12.5 1 52.53 219 SER A CA 1
ATOM 1792 C C . SER A 1 219 ? 31.797 11.914 11.602 1 52.53 219 SER A C 1
ATOM 1794 O O . SER A 1 219 ? 32.312 11.219 10.719 1 52.53 219 SER A O 1
ATOM 1796 N N . VAL A 1 220 ? 30.547 11.648 11.992 1 52.69 220 VAL A N 1
ATOM 1797 C CA . VAL A 1 220 ? 29.922 10.789 10.992 1 52.69 220 VAL A CA 1
ATOM 1798 C C . VAL A 1 220 ? 30 11.453 9.617 1 52.69 220 VAL A C 1
ATOM 1800 O O . VAL A 1 220 ? 30.234 12.656 9.516 1 52.69 220 VAL A O 1
ATOM 1803 N N . GLU A 1 221 ? 29.922 10.68 8.68 1 57.19 221 GLU A N 1
ATOM 1804 C CA . GLU A 1 221 ? 29.938 11.117 7.285 1 57.19 221 GLU A CA 1
ATOM 1805 C C . GLU A 1 221 ? 29.047 12.328 7.07 1 57.19 221 GLU A C 1
ATOM 1807 O O . GLU A 1 221 ? 27.891 12.344 7.516 1 57.19 221 GLU A O 1
ATOM 1812 N N . LYS A 1 222 ? 29.672 13.5 7.078 1 65.88 222 LYS A N 1
ATOM 1813 C CA . LYS A 1 222 ? 28.969 14.758 6.82 1 65.88 222 LYS A CA 1
ATOM 1814 C C . LYS A 1 222 ? 28.672 14.922 5.336 1 65.88 222 LYS A C 1
ATOM 1816 O O . LYS A 1 222 ? 29.453 14.523 4.48 1 65.88 222 LYS A O 1
ATOM 1821 N N . LEU A 1 223 ? 27.344 15.203 5.207 1 73.25 223 LEU A N 1
ATOM 1822 C CA . LEU A 1 223 ? 26.984 15.578 3.844 1 73.25 223 LEU A CA 1
ATOM 1823 C C . LEU A 1 223 ? 27.672 16.875 3.443 1 73.25 223 LEU A C 1
ATOM 1825 O O . LEU A 1 223 ? 27.688 17.844 4.207 1 73.25 223 LEU A O 1
ATOM 1829 N N . ASP A 1 224 ? 28.453 16.766 2.375 1 75.06 224 ASP A N 1
ATOM 1830 C CA . ASP A 1 224 ? 29.078 17.984 1.871 1 75.06 224 ASP A CA 1
ATOM 1831 C C . ASP A 1 224 ? 28.062 19.109 1.696 1 75.06 224 ASP A C 1
ATOM 1833 O O . ASP A 1 224 ? 28.297 20.234 2.119 1 75.06 224 ASP A O 1
ATOM 1837 N N . ASP A 1 225 ? 26.953 18.797 1.201 1 86.38 225 ASP A N 1
ATOM 1838 C CA . ASP A 1 225 ? 25.812 19.703 1.021 1 86.38 225 ASP A CA 1
ATOM 1839 C C . ASP A 1 225 ? 24.547 19.125 1.641 1 86.38 225 ASP A C 1
ATOM 1841 O O . ASP A 1 225 ? 23.891 18.266 1.038 1 86.38 225 ASP A O 1
ATOM 1845 N N . PRO A 1 226 ? 24.234 19.641 2.855 1 86.12 226 PRO A N 1
ATOM 1846 C CA . PRO A 1 226 ? 23.062 19.109 3.533 1 86.12 226 PRO A CA 1
ATOM 1847 C C . PRO A 1 226 ? 21.781 19.25 2.705 1 86.12 226 PRO A C 1
ATOM 1849 O O . PRO A 1 226 ? 20.875 18.438 2.82 1 86.12 226 PRO A O 1
ATOM 1852 N N . HIS A 1 227 ? 21.766 20.219 1.839 1 92.06 227 HIS A N 1
ATOM 1853 C CA . HIS A 1 227 ? 20.578 20.469 1.044 1 92.06 227 HIS A CA 1
ATOM 1854 C C . HIS A 1 227 ? 20.422 19.453 -0.075 1 92.06 227 HIS A C 1
ATOM 1856 O O . HIS A 1 227 ? 19.359 19.344 -0.682 1 92.06 227 HIS A O 1
ATOM 1862 N N . GLU A 1 228 ? 21.469 18.719 -0.306 1 92 228 GLU A N 1
ATOM 1863 C CA . GLU A 1 228 ? 21.391 17.672 -1.312 1 92 228 GLU A CA 1
ATOM 1864 C C . GLU A 1 228 ? 20.312 16.641 -0.947 1 92 228 GLU A C 1
ATOM 1866 O O . GLU A 1 228 ? 19.656 16.094 -1.826 1 92 228 GLU A O 1
ATOM 1871 N N . VAL A 1 229 ? 20.141 16.453 0.344 1 92.81 229 VAL A N 1
ATOM 1872 C CA . VAL A 1 229 ? 19.125 15.523 0.811 1 92.81 229 VAL A CA 1
ATOM 1873 C C . VAL A 1 229 ? 17.75 15.984 0.341 1 92.81 229 VAL A C 1
ATOM 1875 O O . VAL A 1 229 ? 16.984 15.203 -0.231 1 92.81 229 VAL A O 1
ATOM 1878 N N . LEU A 1 230 ? 17.453 17.25 0.491 1 95.25 230 LEU A N 1
ATOM 1879 C CA . LEU A 1 230 ? 16.156 17.812 0.124 1 95.25 230 LEU A CA 1
ATOM 1880 C C . LEU A 1 230 ? 15.977 17.812 -1.39 1 95.25 230 LEU A C 1
ATOM 1882 O O . LEU A 1 230 ? 14.898 17.516 -1.894 1 95.25 230 LEU A O 1
ATOM 1886 N N . ARG A 1 231 ? 17.062 18.172 -2.123 1 95.5 231 ARG A N 1
ATOM 1887 C CA . ARG A 1 231 ? 17.016 18.172 -3.582 1 95.5 231 ARG A CA 1
ATOM 1888 C C . ARG A 1 231 ? 16.719 16.766 -4.121 1 95.5 231 ARG A C 1
ATOM 1890 O O . ARG A 1 231 ? 15.938 16.609 -5.059 1 95.5 231 ARG A O 1
ATOM 1897 N N . SER A 1 232 ? 17.375 15.852 -3.492 1 94.94 232 SER A N 1
ATOM 1898 C CA . SER A 1 232 ? 17.203 14.469 -3.934 1 94.94 232 SER A CA 1
ATOM 1899 C C . SER A 1 232 ? 15.789 13.969 -3.641 1 94.94 232 SER A C 1
ATOM 1901 O O . SER A 1 232 ? 15.203 13.242 -4.445 1 94.94 232 SER A O 1
ATOM 1903 N N . LEU A 1 233 ? 15.266 14.312 -2.502 1 95.94 233 LEU A N 1
ATOM 1904 C CA . LEU A 1 233 ? 13.891 13.953 -2.178 1 95.94 233 LEU A CA 1
ATOM 1905 C C . LEU A 1 233 ? 12.914 14.539 -3.197 1 95.94 233 LEU A C 1
ATOM 1907 O O . LEU A 1 233 ? 11.984 13.859 -3.637 1 95.94 233 LEU A O 1
ATOM 1911 N N . LYS A 1 234 ? 13.148 15.766 -3.592 1 96.81 234 LYS A N 1
ATOM 1912 C CA . LYS A 1 234 ? 12.297 16.438 -4.57 1 96.81 234 LYS A CA 1
ATOM 1913 C C . LYS A 1 234 ? 12.367 15.742 -5.926 1 96.81 234 LYS A C 1
ATOM 1915 O O . LYS A 1 234 ? 11.336 15.484 -6.551 1 96.81 234 LYS A O 1
ATOM 1920 N N . ARG A 1 235 ? 13.57 15.453 -6.324 1 96.5 235 ARG A N 1
ATOM 1921 C CA . ARG A 1 235 ? 13.758 14.758 -7.598 1 96.5 235 ARG A CA 1
ATOM 1922 C C . ARG A 1 235 ? 13.031 13.414 -7.602 1 96.5 235 ARG A C 1
ATOM 1924 O O . ARG A 1 235 ? 12.383 13.062 -8.586 1 96.5 235 ARG A O 1
ATOM 1931 N N . HIS A 1 236 ? 13.18 12.797 -6.5 1 95.94 236 HIS A N 1
ATOM 1932 C CA . HIS A 1 236 ? 12.531 11.492 -6.391 1 95.94 236 HIS A CA 1
ATOM 1933 C C . HIS A 1 236 ? 11.016 11.625 -6.43 1 95.94 236 HIS A C 1
ATOM 1935 O O . HIS A 1 236 ? 10.344 10.883 -7.156 1 95.94 236 HIS A O 1
ATOM 1941 N N . ALA A 1 237 ? 10.43 12.523 -5.715 1 96.5 237 ALA A N 1
ATOM 1942 C CA . ALA A 1 237 ? 8.984 12.719 -5.656 1 96.5 237 ALA A CA 1
ATOM 1943 C C . ALA A 1 237 ? 8.414 13.055 -7.031 1 96.5 237 ALA A C 1
ATOM 1945 O O . ALA A 1 237 ? 7.441 12.445 -7.473 1 96.5 237 ALA A O 1
ATOM 1946 N N . VAL A 1 238 ? 9.078 13.93 -7.758 1 95.06 238 VAL A N 1
ATOM 1947 C CA . VAL A 1 238 ? 8.57 14.422 -9.031 1 95.06 238 VAL A CA 1
ATOM 1948 C C . VAL A 1 238 ? 8.734 13.352 -10.109 1 95.06 238 VAL A C 1
ATOM 1950 O O . VAL A 1 238 ? 7.957 13.297 -11.062 1 95.06 238 VAL A O 1
ATOM 1953 N N . SER A 1 239 ? 9.75 12.492 -9.883 1 93.94 239 SER A N 1
ATOM 1954 C CA . SER A 1 239 ? 9.922 11.398 -10.828 1 93.94 239 SER A CA 1
ATOM 1955 C C . SER A 1 239 ? 8.75 10.422 -10.766 1 93.94 239 SER A C 1
ATOM 1957 O O . SER A 1 239 ? 8.461 9.727 -11.75 1 93.94 239 SER A O 1
ATOM 1959 N N . ARG A 1 240 ? 8.07 10.453 -9.688 1 92.06 240 ARG A N 1
ATOM 1960 C CA . ARG A 1 240 ? 6.945 9.539 -9.5 1 92.06 240 ARG A CA 1
ATOM 1961 C C . ARG A 1 240 ? 5.621 10.227 -9.82 1 92.06 240 ARG A C 1
ATOM 1963 O O . ARG A 1 240 ? 4.723 9.617 -10.406 1 92.06 240 ARG A O 1
ATOM 1970 N N . ARG A 1 241 ? 5.531 11.367 -9.43 1 93.81 241 ARG A N 1
ATOM 1971 C CA . ARG A 1 241 ? 4.363 12.211 -9.656 1 93.81 241 ARG A CA 1
ATOM 1972 C C . ARG A 1 241 ? 4.773 13.648 -9.953 1 93.81 241 ARG A C 1
ATOM 1974 O O . ARG A 1 241 ? 5.266 14.352 -9.07 1 93.81 241 ARG A O 1
ATOM 1981 N N . THR A 1 242 ? 4.48 14.055 -11.109 1 93.25 242 THR A N 1
ATOM 1982 C CA . THR A 1 242 ? 5.023 15.312 -11.609 1 93.25 242 THR A CA 1
ATOM 1983 C C . THR A 1 242 ? 4.492 16.484 -10.797 1 93.25 242 THR A C 1
ATOM 1985 O O . THR A 1 242 ? 5.168 17.516 -10.664 1 93.25 242 THR A O 1
ATOM 1988 N N . ASP A 1 243 ? 3.344 16.375 -10.195 1 94.56 243 ASP A N 1
ATOM 1989 C CA . ASP A 1 243 ? 2.766 17.5 -9.469 1 94.56 243 ASP A CA 1
ATOM 1990 C C . ASP A 1 243 ? 2.885 17.297 -7.961 1 94.56 243 ASP A C 1
ATOM 1992 O O . ASP A 1 243 ? 2.166 17.938 -7.188 1 94.56 243 ASP A O 1
ATOM 1996 N N . ALA A 1 244 ? 3.795 16.375 -7.559 1 96.75 244 ALA A N 1
ATOM 1997 C CA . ALA A 1 244 ? 4.023 16.156 -6.133 1 96.75 244 ALA A CA 1
ATOM 1998 C C . ALA A 1 244 ? 4.586 17.406 -5.465 1 96.75 244 ALA A C 1
ATOM 2000 O O . ALA A 1 244 ? 5.438 18.094 -6.031 1 96.75 244 ALA A O 1
ATOM 2001 N N . VAL A 1 245 ? 4.148 17.688 -4.246 1 97.12 245 VAL A N 1
ATOM 2002 C CA . VAL A 1 245 ? 4.57 18.875 -3.521 1 97.12 245 VAL A CA 1
ATOM 2003 C C . VAL A 1 245 ? 5.328 18.469 -2.258 1 97.12 245 VAL A C 1
ATOM 2005 O O . VAL A 1 245 ? 4.93 17.547 -1.556 1 97.12 245 VAL A O 1
ATOM 2008 N N . LEU A 1 246 ? 6.426 19.109 -2.031 1 97.69 246 LEU A N 1
ATOM 2009 C CA . LEU A 1 246 ? 7.141 18.969 -0.768 1 97.69 246 LEU A CA 1
ATOM 2010 C C . LEU A 1 246 ? 7.043 20.234 0.061 1 97.69 246 LEU A C 1
ATOM 2012 O O . LEU A 1 246 ? 7.359 21.328 -0.427 1 97.69 246 LEU A O 1
ATOM 2016 N N . LEU A 1 247 ? 6.496 20.094 1.241 1 97.5 247 LEU A N 1
ATOM 2017 C CA . LEU A 1 247 ? 6.34 21.141 2.242 1 97.5 247 LEU A CA 1
ATOM 2018 C C . LEU A 1 247 ? 7.309 20.938 3.402 1 97.5 247 LEU A C 1
ATOM 2020 O O . LEU A 1 247 ? 7.359 19.844 3.988 1 97.5 247 LEU A O 1
ATOM 2024 N N . ALA A 1 248 ? 8.086 21.953 3.686 1 96.19 248 ALA A N 1
ATOM 2025 C CA . ALA A 1 248 ? 9.07 21.766 4.754 1 96.19 248 ALA A CA 1
ATOM 2026 C C . ALA A 1 248 ? 8.688 22.578 5.992 1 96.19 248 ALA A C 1
ATOM 2028 O O . ALA A 1 248 ? 8.219 23.719 5.883 1 96.19 248 ALA A O 1
ATOM 2029 N N . GLU A 1 249 ? 8.875 21.953 7.074 1 93.94 249 GLU A N 1
ATOM 2030 C CA . GLU A 1 249 ? 8.93 22.656 8.352 1 93.94 249 GLU A CA 1
ATOM 2031 C C . GLU A 1 249 ? 10.359 23.109 8.664 1 93.94 249 GLU A C 1
ATOM 2033 O O . GLU A 1 249 ? 11.188 22.312 9.102 1 93.94 249 GLU A O 1
ATOM 2038 N N . ALA A 1 250 ? 10.625 24.312 8.398 1 90.62 250 ALA A N 1
ATOM 2039 C CA . ALA A 1 250 ? 11.914 24.938 8.664 1 90.62 250 ALA A CA 1
ATOM 2040 C C . ALA A 1 250 ? 11.742 26.25 9.414 1 90.62 250 ALA A C 1
ATOM 2042 O O . ALA A 1 250 ? 11.281 27.25 8.844 1 90.62 250 ALA A O 1
ATOM 2043 N N . ASP A 1 251 ? 12.031 26.188 10.641 1 88 251 ASP A N 1
ATOM 2044 C CA . ASP A 1 251 ? 11.938 27.375 11.477 1 88 251 ASP A CA 1
ATOM 2045 C C . ASP A 1 251 ? 13.312 27.984 11.734 1 88 251 ASP A C 1
ATOM 2047 O O . ASP A 1 251 ? 13.727 28.141 12.883 1 88 251 ASP A O 1
ATOM 2051 N N . ASP A 1 252 ? 14.016 28.344 10.68 1 87.12 252 ASP A N 1
ATOM 2052 C CA . ASP A 1 252 ? 15.344 28.953 10.711 1 87.12 252 ASP A CA 1
ATOM 2053 C C . ASP A 1 252 ? 15.258 30.469 10.633 1 87.12 252 ASP A C 1
ATOM 2055 O O . ASP A 1 252 ? 14.164 31.031 10.508 1 87.12 252 ASP A O 1
ATOM 2059 N N . ALA A 1 253 ? 16.406 31.047 10.805 1 87.44 253 ALA A N 1
ATOM 2060 C CA . ALA A 1 253 ? 16.469 32.5 10.602 1 87.44 253 ALA A CA 1
ATOM 2061 C C . ALA A 1 253 ? 16.047 32.875 9.18 1 87.44 253 ALA A C 1
ATOM 2063 O O . ALA A 1 253 ? 16.359 32.156 8.227 1 87.44 253 ALA A O 1
ATOM 2064 N N . PRO A 1 254 ? 15.312 34 9.086 1 88.88 254 PRO A N 1
ATOM 2065 C CA . PRO A 1 254 ? 14.758 34.375 7.785 1 88.88 254 PRO A CA 1
ATOM 2066 C C . PRO A 1 254 ? 15.797 34.344 6.664 1 88.88 254 PRO A C 1
ATOM 2068 O O . PRO A 1 254 ? 15.492 33.906 5.551 1 88.88 254 PRO A O 1
ATOM 2071 N N . GLY A 1 255 ? 16.984 34.719 6.895 1 86.5 255 GLY A N 1
ATOM 2072 C CA . GLY A 1 255 ? 18.031 34.75 5.879 1 86.5 255 GLY A CA 1
ATOM 2073 C C . GLY A 1 255 ? 18.438 33.375 5.383 1 86.5 255 GLY A C 1
ATOM 2074 O O . GLY A 1 255 ? 19.016 33.25 4.309 1 86.5 255 GLY A O 1
ATOM 2075 N N . GLU A 1 256 ? 18.047 32.375 6.105 1 89.31 256 GLU A N 1
ATOM 2076 C CA . GLU A 1 256 ? 18.438 31 5.762 1 89.31 256 GLU A CA 1
ATOM 2077 C C . GLU A 1 256 ? 17.312 30.281 5.023 1 89.31 256 GLU A C 1
ATOM 2079 O O . GLU A 1 256 ? 17.531 29.219 4.426 1 89.31 256 GLU A O 1
ATOM 2084 N N . LEU A 1 257 ? 16.203 30.844 4.988 1 92.88 257 LEU A N 1
ATOM 2085 C CA . LEU A 1 257 ? 15.016 30.125 4.527 1 92.88 257 LEU A CA 1
ATOM 2086 C C . LEU A 1 257 ? 15 30.016 3.008 1 92.88 257 LEU A C 1
ATOM 2088 O O . LEU A 1 257 ? 14.438 29.062 2.455 1 92.88 257 LEU A O 1
ATOM 2092 N N . GLU A 1 258 ? 15.617 30.953 2.311 1 90.12 258 GLU A N 1
ATOM 2093 C CA . GLU A 1 258 ? 15.625 30.938 0.851 1 90.12 258 GLU A CA 1
ATOM 2094 C C . GLU A 1 258 ? 16.281 29.672 0.315 1 90.12 258 GLU A C 1
ATOM 2096 O O . GLU A 1 258 ? 15.867 29.141 -0.723 1 90.12 258 GLU A O 1
ATOM 2101 N N . SER A 1 259 ? 17.219 29.188 1.034 1 91.31 259 SER A N 1
ATOM 2102 C CA . SER A 1 259 ? 17.984 28.047 0.581 1 91.31 259 SER A CA 1
ATOM 2103 C C . SER A 1 259 ? 17.109 26.797 0.508 1 91.31 259 SER A C 1
ATOM 2105 O O . SER A 1 259 ? 17.422 25.859 -0.238 1 91.31 259 SER A O 1
ATOM 2107 N N . TYR A 1 260 ? 16.078 26.766 1.226 1 93.56 260 TYR A N 1
ATOM 2108 C CA . TYR A 1 260 ? 15.227 25.578 1.247 1 93.56 260 TYR A CA 1
ATOM 2109 C C . TYR A 1 260 ? 14.438 25.453 -0.052 1 93.56 260 TYR A C 1
ATOM 2111 O O . TYR A 1 260 ? 13.984 24.359 -0.401 1 93.56 260 TYR A O 1
ATOM 2119 N N . PHE A 1 261 ? 14.273 26.5 -0.799 1 91.75 261 PHE A N 1
ATOM 2120 C CA . PHE A 1 261 ? 13.633 26.438 -2.105 1 91.75 261 PHE A CA 1
ATOM 2121 C C . PHE A 1 261 ? 14.617 25.953 -3.166 1 91.75 261 PHE A C 1
ATOM 2123 O O . PHE A 1 261 ? 14.211 25.406 -4.195 1 91.75 261 PHE A O 1
ATOM 2130 N N . GLY A 1 262 ? 15.945 26.141 -2.984 1 90.31 262 GLY A N 1
ATOM 2131 C CA . GLY A 1 262 ? 17 25.625 -3.838 1 90.31 262 GLY A CA 1
ATOM 2132 C C . GLY A 1 262 ? 16.891 26.094 -5.277 1 90.31 262 GLY A C 1
ATOM 2133 O O . GLY A 1 262 ? 17.031 25.312 -6.207 1 90.31 262 GLY A O 1
ATOM 2134 N N . ASP A 1 263 ? 16.531 27.25 -5.531 1 86.19 263 ASP A N 1
ATOM 2135 C CA . ASP A 1 263 ? 16.328 27.781 -6.871 1 86.19 263 ASP A CA 1
ATOM 2136 C C . ASP A 1 263 ? 15.266 26.984 -7.625 1 86.19 263 ASP A C 1
ATOM 2138 O O . ASP A 1 263 ? 15.422 26.703 -8.812 1 86.19 263 ASP A O 1
ATOM 2142 N N . GLY A 1 264 ? 14.367 26.484 -6.82 1 88.38 264 GLY A N 1
ATOM 2143 C CA . GLY A 1 264 ? 13.242 25.766 -7.395 1 88.38 264 GLY A CA 1
ATOM 2144 C C . GLY A 1 264 ? 13.469 24.266 -7.473 1 88.38 264 GLY A C 1
ATOM 2145 O O . GLY A 1 264 ? 12.602 23.516 -7.938 1 88.38 264 GLY A O 1
ATOM 2146 N N . ALA A 1 265 ? 14.539 23.766 -6.941 1 91.44 265 ALA A N 1
ATOM 2147 C CA . ALA A 1 265 ? 14.906 22.359 -7.109 1 91.44 265 ALA A CA 1
ATOM 2148 C C . ALA A 1 265 ? 14.719 21.594 -5.805 1 91.44 265 ALA A C 1
ATOM 2150 O O . ALA A 1 265 ? 14.938 20.375 -5.762 1 91.44 265 ALA A O 1
ATOM 2151 N N . GLU A 1 266 ? 14.266 22.25 -4.711 1 94.75 266 GLU A N 1
ATOM 2152 C CA . GLU A 1 266 ? 14.109 21.594 -3.416 1 94.75 266 GLU A CA 1
ATOM 2153 C C . GLU A 1 266 ? 12.656 21.656 -2.949 1 94.75 266 GLU A C 1
ATOM 2155 O O . GLU A 1 266 ? 11.781 21.031 -3.555 1 94.75 266 GLU A O 1
ATOM 2160 N N . MET A 1 267 ? 12.344 22.484 -1.959 1 95.56 267 MET A N 1
ATOM 2161 C CA . MET A 1 267 ? 11 22.5 -1.391 1 95.56 267 MET A CA 1
ATOM 2162 C C . MET A 1 267 ? 10.07 23.391 -2.215 1 95.56 267 MET A C 1
ATOM 2164 O O . MET A 1 267 ? 10.492 24.422 -2.732 1 95.56 267 MET A O 1
ATOM 2168 N N . ASP A 1 268 ? 8.836 22.984 -2.377 1 96.06 268 ASP A N 1
ATOM 2169 C CA . ASP A 1 268 ? 7.816 23.781 -3.068 1 96.06 268 ASP A CA 1
ATOM 2170 C C . ASP A 1 268 ? 7.16 24.781 -2.119 1 96.06 268 ASP A C 1
ATOM 2172 O O . ASP A 1 268 ? 6.82 25.891 -2.521 1 96.06 268 ASP A O 1
ATOM 2176 N N . LEU A 1 269 ? 6.973 24.328 -0.911 1 96.44 269 LEU A N 1
ATOM 2177 C CA . LEU A 1 269 ? 6.312 25.109 0.13 1 96.44 269 LEU A CA 1
ATOM 2178 C C . LEU A 1 269 ? 7.145 25.125 1.409 1 96.44 269 LEU A C 1
ATOM 2180 O O . LEU A 1 269 ? 7.797 24.125 1.74 1 96.44 269 LEU A O 1
ATOM 2184 N N . LEU A 1 270 ? 7.105 26.234 2.062 1 96.69 270 LEU A N 1
ATOM 2185 C CA . LEU A 1 270 ? 7.672 26.344 3.4 1 96.69 270 LEU A CA 1
ATOM 2186 C C . LEU A 1 270 ? 6.633 26.875 4.387 1 96.69 270 LEU A C 1
ATOM 2188 O O . LEU A 1 270 ? 5.906 27.828 4.082 1 96.69 270 LEU A O 1
ATOM 2192 N N . MET A 1 271 ? 6.551 26.203 5.5 1 97.06 271 MET A N 1
ATOM 2193 C CA . MET A 1 271 ? 5.734 26.797 6.559 1 97.06 271 MET A CA 1
ATOM 2194 C C . MET A 1 271 ? 6.293 28.156 6.984 1 97.06 271 MET A C 1
ATOM 2196 O O . MET A 1 271 ? 7.477 28.266 7.297 1 97.06 271 MET A O 1
ATOM 2200 N N . ASN A 1 272 ? 5.484 29.125 7.047 1 97.06 272 ASN A N 1
ATOM 2201 C CA . ASN A 1 272 ? 5.926 30.5 7.238 1 97.06 272 ASN A CA 1
ATOM 2202 C C . ASN A 1 272 ? 5.883 30.906 8.711 1 97.06 272 ASN A C 1
ATOM 2204 O O . ASN A 1 272 ? 5.043 31.703 9.109 1 97.06 272 ASN A O 1
ATOM 2208 N N . PHE A 1 273 ? 6.836 30.484 9.445 1 96.75 273 PHE A N 1
ATOM 2209 C CA . PHE A 1 273 ? 6.879 30.75 10.883 1 96.75 273 PHE A CA 1
ATOM 2210 C C . PHE A 1 273 ? 7.18 32.219 11.148 1 96.75 273 PHE A C 1
ATOM 2212 O O . PHE A 1 273 ? 6.734 32.781 12.156 1 96.75 273 PHE A O 1
ATOM 2219 N N . VAL A 1 274 ? 7.906 32.875 10.297 1 96.44 274 VAL A N 1
ATOM 2220 C CA . VAL A 1 274 ? 8.25 34.281 10.453 1 96.44 274 VAL A CA 1
ATOM 2221 C C . VAL A 1 274 ? 6.984 35.125 10.391 1 96.44 274 VAL A C 1
ATOM 2223 O O . VAL A 1 274 ? 6.695 35.875 11.32 1 96.44 274 VAL A O 1
ATOM 2226 N N . LEU A 1 275 ? 6.258 34.969 9.328 1 97.12 275 LEU A N 1
ATOM 2227 C CA . LEU A 1 275 ? 5.051 35.75 9.18 1 97.12 275 LEU A CA 1
ATOM 2228 C C . LEU A 1 275 ? 4.008 35.375 10.227 1 97.12 275 LEU A C 1
ATOM 2230 O O . LEU A 1 275 ? 3.25 36.219 10.695 1 97.12 275 LEU A O 1
ATOM 2234 N N . ASN A 1 276 ? 3.943 34.125 10.586 1 98 276 ASN A N 1
ATOM 2235 C CA . ASN A 1 276 ? 3.033 33.688 11.633 1 98 276 ASN A CA 1
ATOM 2236 C C . ASN A 1 276 ? 3.229 34.469 12.914 1 98 276 ASN A C 1
ATOM 2238 O O . ASN A 1 276 ? 2.281 35.094 13.43 1 98 276 ASN A O 1
ATOM 2242 N N . ALA A 1 277 ? 4.449 34.562 13.406 1 97.69 277 ALA A N 1
ATOM 2243 C CA . ALA A 1 277 ? 4.762 35.281 14.633 1 97.69 277 ALA A CA 1
ATOM 2244 C C . ALA A 1 277 ? 4.43 36.75 14.492 1 97.69 277 ALA A C 1
ATOM 2246 O O . ALA A 1 277 ? 3.883 37.375 15.406 1 97.69 277 ALA A O 1
ATOM 2247 N N . HIS A 1 278 ? 4.73 37.281 13.375 1 98 278 HIS A N 1
ATOM 2248 C CA . HIS A 1 278 ? 4.531 38.719 13.164 1 98 278 HIS A CA 1
ATOM 2249 C C . HIS A 1 278 ? 3.051 39.062 13.008 1 98 278 HIS A C 1
ATOM 2251 O O . HIS A 1 278 ? 2.607 40.125 13.414 1 98 278 HIS A O 1
ATOM 2257 N N . MET A 1 279 ? 2.268 38.188 12.367 1 98.44 279 MET A N 1
ATOM 2258 C CA . MET A 1 279 ? 0.824 38.375 12.305 1 98.44 279 MET A CA 1
ATOM 2259 C C . MET A 1 279 ? 0.213 38.406 13.703 1 98.44 279 MET A C 1
ATOM 2261 O O . MET A 1 279 ? -0.621 39.25 14.016 1 98.44 279 MET A O 1
ATOM 2265 N N . ILE A 1 280 ? 0.672 37.5 14.508 1 98.69 280 ILE A N 1
ATOM 2266 C CA . ILE A 1 280 ? 0.189 37.406 15.883 1 98.69 280 ILE A CA 1
ATOM 2267 C C . ILE A 1 280 ? 0.578 38.688 16.641 1 98.69 280 ILE A C 1
ATOM 2269 O O . ILE A 1 280 ? -0.224 39.219 17.406 1 98.69 280 ILE A O 1
ATOM 2273 N N . ALA A 1 281 ? 1.795 39.125 16.453 1 98.69 281 ALA A N 1
ATOM 2274 C CA . ALA A 1 281 ? 2.256 40.375 17.078 1 98.69 281 ALA A CA 1
ATOM 2275 C C . ALA A 1 281 ? 1.396 41.562 16.641 1 98.69 281 ALA A C 1
ATOM 2277 O O . ALA A 1 281 ? 1.061 42.406 17.469 1 98.69 281 ALA A O 1
ATOM 2278 N N . ALA A 1 282 ? 1.077 41.625 15.383 1 98.62 282 ALA A N 1
ATOM 2279 C CA . ALA A 1 282 ? 0.24 42.688 14.867 1 98.62 282 ALA A CA 1
ATOM 2280 C C . ALA A 1 282 ? -1.133 42.688 15.539 1 98.62 282 ALA A C 1
ATOM 2282 O O . ALA A 1 282 ? -1.664 43.75 15.891 1 98.62 282 ALA A O 1
ATOM 2283 N N . LEU A 1 283 ? -1.701 41.562 15.68 1 98.56 283 LEU A N 1
ATOM 2284 C CA . LEU A 1 283 ? -3.002 41.438 16.328 1 98.56 283 LEU A CA 1
ATOM 2285 C C . LEU A 1 283 ? -2.918 41.844 17.797 1 98.56 283 LEU A C 1
ATOM 2287 O O . LEU A 1 283 ? -3.826 42.5 18.312 1 98.56 283 LEU A O 1
ATOM 2291 N N . ALA A 1 284 ? -1.854 41.406 18.438 1 98.44 284 ALA A N 1
ATOM 2292 C CA . ALA A 1 284 ? -1.681 41.688 19.859 1 98.44 284 ALA A CA 1
ATOM 2293 C C . ALA A 1 284 ? -1.478 43.188 20.109 1 98.44 284 ALA A C 1
ATOM 2295 O O . ALA A 1 284 ? -2.041 43.75 21.047 1 98.44 284 ALA A O 1
ATOM 2296 N N . THR A 1 285 ? -0.653 43.844 19.266 1 97.69 285 THR A N 1
ATOM 2297 C CA . THR A 1 285 ? -0.27 45.219 19.484 1 97.69 285 THR A CA 1
ATOM 2298 C C . THR A 1 285 ? -1.264 46.188 18.828 1 97.69 285 THR A C 1
ATOM 2300 O O . THR A 1 285 ? -1.254 47.375 19.094 1 97.69 285 THR A O 1
ATOM 2303 N N . GLU A 1 286 ? -2.062 45.625 17.922 1 97.69 286 GLU A N 1
ATOM 2304 C CA . GLU A 1 286 ? -3.018 46.406 17.125 1 97.69 286 GLU A CA 1
ATOM 2305 C C . GLU A 1 286 ? -2.307 47.438 16.266 1 97.69 286 GLU A C 1
ATOM 2307 O O . GLU A 1 286 ? -2.758 48.594 16.172 1 97.69 286 GLU A O 1
ATOM 2312 N N . ARG A 1 287 ? -1.188 47 15.711 1 96.94 287 ARG A N 1
ATOM 2313 C CA . ARG A 1 287 ? -0.381 47.844 14.836 1 96.94 287 ARG A CA 1
ATOM 2314 C C . ARG A 1 287 ? 0.037 47.094 13.586 1 96.94 287 ARG A C 1
ATOM 2316 O O . ARG A 1 287 ? 0.196 45.875 13.609 1 96.94 287 ARG A O 1
ATOM 2323 N N . ALA A 1 288 ? 0.238 47.844 12.508 1 96.88 288 ALA A N 1
ATOM 2324 C CA . ALA A 1 288 ? 0.614 47.25 11.234 1 96.88 288 ALA A CA 1
ATOM 2325 C C . ALA A 1 288 ? 2.117 46.969 11.164 1 96.88 288 ALA A C 1
ATOM 2327 O O . ALA A 1 288 ? 2.578 46.125 10.391 1 96.88 288 ALA A O 1
ATOM 2328 N N . ALA A 1 289 ? 2.875 47.594 11.977 1 96.19 289 ALA A N 1
ATOM 2329 C CA . ALA A 1 289 ? 4.332 47.625 11.891 1 96.19 289 ALA A CA 1
ATOM 2330 C C . ALA A 1 289 ? 4.902 46.219 11.969 1 96.19 289 ALA A C 1
ATOM 2332 O O . ALA A 1 289 ? 5.766 45.844 11.172 1 96.19 289 ALA A O 1
ATOM 2333 N N . PRO A 1 290 ? 4.461 45.375 12.938 1 96.88 290 PRO A N 1
ATOM 2334 C CA . PRO A 1 290 ? 5.004 44.031 12.969 1 96.88 290 PRO A CA 1
ATOM 2335 C C . PRO A 1 290 ? 4.754 43.25 11.672 1 96.88 290 PRO A C 1
ATOM 2337 O O . PRO A 1 290 ? 5.605 42.469 11.234 1 96.88 290 PRO A O 1
ATOM 2340 N N . LEU A 1 291 ? 3.607 43.469 11.117 1 96.12 291 LEU A N 1
ATOM 2341 C CA . LEU A 1 291 ? 3.266 42.781 9.875 1 96.12 291 LEU A CA 1
ATOM 2342 C C . LEU A 1 291 ? 4.195 43.219 8.742 1 96.12 291 LEU A C 1
ATOM 2344 O O . LEU A 1 291 ? 4.691 42.375 7.992 1 96.12 291 LEU A O 1
ATOM 2348 N N . VAL A 1 292 ? 4.379 44.5 8.586 1 95.94 292 VAL A N 1
ATOM 2349 C CA . VAL A 1 292 ? 5.266 45.031 7.566 1 95.94 292 VAL A CA 1
ATOM 2350 C C . VAL A 1 292 ? 6.68 44.5 7.77 1 95.94 292 VAL A C 1
ATOM 2352 O O . VAL A 1 292 ? 7.34 44.094 6.809 1 95.94 292 VAL A O 1
ATOM 2355 N N . GLU A 1 293 ? 7.094 44.469 8.992 1 95.31 293 GLU A N 1
ATOM 2356 C CA . GLU A 1 293 ? 8.422 43.938 9.32 1 95.31 293 GLU A CA 1
ATOM 2357 C C . GLU A 1 293 ? 8.562 42.469 8.93 1 95.31 293 GLU A C 1
ATOM 2359 O O . GLU A 1 293 ? 9.578 42.094 8.359 1 95.31 293 GLU A O 1
ATOM 2364 N N . GLY A 1 294 ? 7.605 41.688 9.305 1 95.56 294 GLY A N 1
ATOM 2365 C CA . GLY A 1 294 ? 7.629 40.281 8.93 1 95.56 294 GLY A CA 1
ATOM 2366 C C . GLY A 1 294 ? 7.727 40.062 7.434 1 95.56 294 GLY A C 1
ATOM 2367 O O . GLY A 1 294 ? 8.5 39.219 6.973 1 95.56 294 GLY A O 1
ATOM 2368 N N . LEU A 1 295 ? 6.953 40.781 6.668 1 95.81 295 LEU A N 1
ATOM 2369 C CA . LEU A 1 295 ? 6.93 40.656 5.211 1 95.81 295 LEU A CA 1
ATOM 2370 C C . LEU A 1 295 ? 8.266 41.094 4.613 1 95.81 295 LEU A C 1
ATOM 2372 O O . LEU A 1 295 ? 8.734 40.5 3.639 1 95.81 295 LEU A O 1
ATOM 2376 N N . GLU A 1 296 ? 8.852 42.062 5.203 1 94 296 GLU A N 1
ATOM 2377 C CA . GLU A 1 296 ? 10.133 42.562 4.719 1 94 296 GLU A CA 1
ATOM 2378 C C . GLU A 1 296 ? 11.258 41.562 5.027 1 94 296 GLU A C 1
ATOM 2380 O O . GLU A 1 296 ? 12.242 41.5 4.289 1 94 296 GLU A O 1
ATOM 2385 N N . ARG A 1 297 ? 11.086 40.844 6.043 1 93.31 297 ARG A N 1
ATOM 2386 C CA . ARG A 1 297 ? 12.125 39.906 6.488 1 93.31 297 ARG A CA 1
ATOM 2387 C C . ARG A 1 297 ? 12.109 38.625 5.66 1 93.31 297 ARG A C 1
ATOM 2389 O O . ARG A 1 297 ? 13.102 37.906 5.629 1 93.31 297 ARG A O 1
ATOM 2396 N N . LEU A 1 298 ? 11.039 38.375 5.066 1 93.06 298 LEU A N 1
ATOM 2397 C CA . LEU A 1 298 ? 10.914 37.125 4.293 1 93.06 298 LEU A CA 1
ATOM 2398 C C . LEU A 1 298 ? 11.695 37.25 2.982 1 93.06 298 LEU A C 1
ATOM 2400 O O . LEU A 1 298 ? 11.609 38.25 2.283 1 93.06 298 LEU A O 1
ATOM 2404 N N . PRO A 1 299 ? 12.445 36.219 2.699 1 89.31 299 PRO A N 1
ATOM 2405 C CA . PRO A 1 299 ? 13.031 36.219 1.355 1 89.31 299 PRO A CA 1
ATOM 2406 C C . PRO A 1 299 ? 11.977 36 0.263 1 89.31 299 PRO A C 1
ATOM 2408 O O . PRO A 1 299 ? 10.891 35.5 0.533 1 89.31 299 PRO A O 1
ATOM 2411 N N . PRO A 1 300 ? 12.344 36.5 -0.951 1 80.81 300 PRO A N 1
ATOM 2412 C CA . PRO A 1 300 ? 11.422 36.25 -2.059 1 80.81 300 PRO A CA 1
ATOM 2413 C C . PRO A 1 300 ? 11.219 34.75 -2.324 1 80.81 300 PRO A C 1
ATOM 2415 O O . PRO A 1 300 ? 12.156 33.969 -2.195 1 80.81 300 PRO A O 1
ATOM 2418 N N . ALA A 1 301 ? 10.023 34.438 -2.531 1 75.25 301 ALA A N 1
ATOM 2419 C CA . ALA A 1 301 ? 9.695 33.062 -2.896 1 75.25 301 ALA A CA 1
ATOM 2420 C C . ALA A 1 301 ? 9.344 32.938 -4.375 1 75.25 301 ALA A C 1
ATOM 2422 O O . ALA A 1 301 ? 8.258 32.469 -4.727 1 75.25 301 ALA A O 1
ATOM 2423 N N . ASP A 1 302 ? 10.227 33.156 -5.223 1 78.75 302 ASP A N 1
ATOM 2424 C CA . ASP A 1 302 ? 9.977 33.219 -6.66 1 78.75 302 ASP A CA 1
ATOM 2425 C C . ASP A 1 302 ? 9.797 31.828 -7.254 1 78.75 302 ASP A C 1
ATOM 2427 O O . ASP A 1 302 ? 9.094 31.656 -8.258 1 78.75 302 ASP A O 1
ATOM 2431 N N . VAL A 1 303 ? 10.453 30.859 -6.668 1 84.38 303 VAL A N 1
ATOM 2432 C CA . VAL A 1 303 ? 10.43 29.516 -7.238 1 84.38 303 VAL A CA 1
ATOM 2433 C C . VAL A 1 303 ? 9.633 28.578 -6.332 1 84.38 303 VAL A C 1
ATOM 2435 O O . VAL A 1 303 ? 9.523 27.391 -6.605 1 84.38 303 VAL A O 1
ATOM 2438 N N . GLY A 1 304 ? 9 29.047 -5.355 1 91.06 304 GLY A N 1
ATOM 2439 C CA . GLY A 1 304 ? 8.141 28.359 -4.395 1 91.06 304 GLY A CA 1
ATOM 2440 C C . GLY A 1 304 ? 7.086 29.266 -3.793 1 91.06 304 GLY A C 1
ATOM 2441 O O . GLY A 1 304 ? 6.672 30.25 -4.418 1 91.06 304 GLY A O 1
ATOM 2442 N N . GLN A 1 305 ? 6.621 28.828 -2.621 1 94.19 305 GLN A N 1
ATOM 2443 C CA . GLN A 1 305 ? 5.609 29.641 -1.965 1 94.19 305 GLN A CA 1
ATOM 2444 C C . GLN A 1 305 ? 5.594 29.391 -0.459 1 94.19 305 GLN A C 1
ATOM 2446 O O . GLN A 1 305 ? 5.98 28.328 0.003 1 94.19 305 GLN A O 1
ATOM 2451 N N . TRP A 1 306 ? 5.215 30.391 0.227 1 95.75 306 TRP A N 1
ATOM 2452 C CA . TRP A 1 306 ? 5.023 30.281 1.67 1 95.75 306 TRP A CA 1
ATOM 2453 C C . TRP A 1 306 ? 3.652 29.688 1.995 1 95.75 306 TRP A C 1
ATOM 2455 O O . TRP A 1 306 ? 2.662 30 1.327 1 95.75 306 TRP A O 1
ATOM 2465 N N . MET A 1 307 ? 3.629 28.797 2.926 1 97.31 307 MET A N 1
ATOM 2466 C CA . MET A 1 307 ? 2.346 28.422 3.512 1 97.31 307 MET A CA 1
ATOM 2467 C C . MET A 1 307 ? 2.082 29.203 4.797 1 97.31 307 MET A C 1
ATOM 2469 O O . MET A 1 307 ? 2.785 29.016 5.793 1 97.31 307 MET A O 1
ATOM 2473 N N . ASN A 1 308 ? 1.126 30.031 4.789 1 98 308 ASN A N 1
ATOM 2474 C CA . ASN A 1 308 ? 0.798 30.906 5.91 1 98 308 ASN A CA 1
ATOM 2475 C C . ASN A 1 308 ? -0.241 30.266 6.832 1 98 308 ASN A C 1
ATOM 2477 O O . ASN A 1 308 ? -1.115 29.531 6.371 1 98 308 ASN A O 1
ATOM 2481 N N . PHE A 1 309 ? -0.139 30.547 8.094 1 98.5 309 PHE A N 1
ATOM 2482 C CA . PHE A 1 309 ? -1.101 30.031 9.062 1 98.5 309 PHE A CA 1
ATOM 2483 C C . PHE A 1 309 ? -1.152 30.922 10.297 1 98.5 309 PHE A C 1
ATOM 2485 O O . PHE A 1 309 ? -0.239 31.719 10.539 1 98.5 309 PHE A O 1
ATOM 2492 N N . LEU A 1 310 ? -2.221 30.875 11.016 1 98.62 310 LEU A N 1
ATOM 2493 C CA . LEU A 1 310 ? -2.35 31.594 12.281 1 98.62 310 LEU A CA 1
ATOM 2494 C C . LEU A 1 310 ? -2.062 30.672 13.461 1 98.62 310 LEU A C 1
ATOM 2496 O O . LEU A 1 310 ? -1.471 31.094 14.453 1 98.62 310 LEU A O 1
ATOM 2500 N N . ARG A 1 311 ? -2.479 29.469 13.312 1 98.06 311 ARG A N 1
ATOM 2501 C CA . ARG A 1 311 ? -2.197 28.438 14.312 1 98.06 311 ARG A CA 1
ATOM 2502 C C . ARG A 1 311 ? -1.844 27.109 13.648 1 98.06 311 ARG A C 1
ATOM 2504 O O . ARG A 1 311 ? -2.184 26.875 12.484 1 98.06 311 ARG A O 1
ATOM 2511 N N . ASN A 1 312 ? -1.139 26.297 14.352 1 96.31 312 ASN A N 1
ATOM 2512 C CA . ASN A 1 312 ? -0.851 24.922 13.992 1 96.31 312 ASN A CA 1
ATOM 2513 C C . ASN A 1 312 ? -1.096 23.969 15.156 1 96.31 312 ASN A C 1
ATOM 2515 O O . ASN A 1 312 ? -1.689 24.359 16.172 1 96.31 312 ASN A O 1
ATOM 2519 N N . TYR A 1 313 ? -0.754 22.703 14.992 1 93.12 313 TYR A N 1
ATOM 2520 C CA . TYR A 1 313 ? -1.045 21.672 15.977 1 93.12 313 TYR A CA 1
ATOM 2521 C C . TYR A 1 313 ? -0.01 21.688 17.094 1 93.12 313 TYR A C 1
ATOM 2523 O O . TYR A 1 313 ? -0.101 20.891 18.047 1 93.12 313 TYR A O 1
ATOM 2531 N N . ASP A 1 314 ? 0.908 22.578 17.031 1 93.69 314 ASP A N 1
ATOM 2532 C CA . ASP A 1 314 ? 1.996 22.688 18 1 93.69 314 ASP A CA 1
ATOM 2533 C C . ASP A 1 314 ? 1.938 24.016 18.75 1 93.69 314 ASP A C 1
ATOM 2535 O O . ASP A 1 314 ? 0.862 24.594 18.906 1 93.69 314 ASP A O 1
ATOM 2539 N N . GLU A 1 315 ? 3.025 24.391 19.328 1 95 315 GLU A N 1
ATOM 2540 C CA . GLU A 1 315 ? 3.121 25.703 19.984 1 95 315 GLU A CA 1
ATOM 2541 C C . GLU A 1 315 ? 3.107 26.828 18.969 1 95 315 GLU A C 1
ATOM 2543 O O . GLU A 1 315 ? 3.531 26.641 17.812 1 95 315 GLU A O 1
ATOM 2548 N N . LEU A 1 316 ? 2.463 27.891 19.312 1 97.69 316 LEU A N 1
ATOM 2549 C CA . LEU A 1 316 ? 2.705 29.156 18.625 1 97.69 316 LEU A CA 1
ATOM 2550 C C . LEU A 1 316 ? 4.055 29.734 19.016 1 97.69 316 LEU A C 1
ATOM 2552 O O . LEU A 1 316 ? 4.188 30.312 20.109 1 97.69 316 LEU A O 1
ATOM 2556 N N . ASN A 1 317 ? 5.027 29.562 18.172 1 96 317 ASN A N 1
ATOM 2557 C CA . ASN A 1 317 ? 6.387 30 18.484 1 96 317 ASN A CA 1
ATOM 2558 C C . ASN A 1 317 ? 6.582 31.484 18.172 1 96 317 ASN A C 1
ATOM 2560 O O . ASN A 1 317 ? 6.52 31.891 17.016 1 96 317 ASN A O 1
ATOM 2564 N N . ILE A 1 318 ? 6.824 32.281 19.172 1 96.56 318 ILE A N 1
ATOM 2565 C CA . ILE A 1 318 ? 7.031 33.719 18.984 1 96.56 318 ILE A CA 1
ATOM 2566 C C . ILE A 1 318 ? 8.422 34.094 19.469 1 96.56 318 ILE A C 1
ATOM 2568 O O . ILE A 1 318 ? 8.656 35.25 19.828 1 96.56 318 ILE A O 1
ATOM 2572 N N . GLY A 1 319 ? 9.289 33.125 19.5 1 92.19 319 GLY A N 1
ATOM 2573 C CA . GLY A 1 319 ? 10.617 33.281 20.078 1 92.19 319 GLY A CA 1
ATOM 2574 C C . GLY A 1 319 ? 11.492 34.219 19.281 1 92.19 319 GLY A C 1
ATOM 2575 O O . GLY A 1 319 ? 12.414 34.844 19.828 1 92.19 319 GLY A O 1
ATOM 2576 N N . ARG A 1 320 ? 11.195 34.438 18.047 1 89.81 320 ARG A N 1
ATOM 2577 C CA . ARG A 1 320 ? 12.094 35.25 17.203 1 89.81 320 ARG A CA 1
ATOM 2578 C C . ARG A 1 320 ? 11.648 36.688 17.156 1 89.81 320 ARG A C 1
ATOM 2580 O O . ARG A 1 320 ? 12.336 37.531 16.562 1 89.81 320 ARG A O 1
ATOM 2587 N N . LEU A 1 321 ? 10.523 37.031 17.734 1 95.81 321 LEU A N 1
ATOM 2588 C CA . LEU A 1 321 ? 10.102 38.406 17.812 1 95.81 321 LEU A CA 1
ATOM 2589 C C . LEU A 1 321 ? 11.039 39.219 18.703 1 95.81 321 LEU A C 1
ATOM 2591 O O . LEU A 1 321 ? 11.648 38.656 19.625 1 95.81 321 LEU A O 1
ATOM 2595 N N . PRO A 1 322 ? 11.117 40.5 18.422 1 94.56 322 PRO A N 1
ATOM 2596 C CA . PRO A 1 322 ? 11.844 41.312 19.375 1 94.56 322 PRO A CA 1
ATOM 2597 C C . PRO A 1 322 ? 11.312 41.188 20.797 1 94.56 322 PRO A C 1
ATOM 2599 O O . PRO A 1 322 ? 10.102 41.062 21 1 94.56 322 PRO A O 1
ATOM 2602 N N . PRO A 1 323 ? 12.195 41.25 21.781 1 95.56 323 PRO A N 1
ATOM 2603 C CA . PRO A 1 323 ? 11.812 40.969 23.172 1 95.56 323 PRO A CA 1
ATOM 2604 C C . PRO A 1 323 ? 10.641 41.812 23.641 1 95.56 323 PRO A C 1
ATOM 2606 O O . PRO A 1 323 ? 9.758 41.312 24.344 1 95.56 323 PRO A O 1
ATOM 2609 N N . ASP A 1 324 ? 10.641 43.031 23.297 1 96.31 324 ASP A N 1
ATOM 2610 C CA . ASP A 1 324 ? 9.57 43.938 23.734 1 96.31 324 ASP A CA 1
ATOM 2611 C C . ASP A 1 324 ? 8.234 43.531 23.109 1 96.31 324 ASP A C 1
ATOM 2613 O O . ASP A 1 324 ? 7.195 43.562 23.766 1 96.31 324 ASP A O 1
ATOM 2617 N N . VAL A 1 325 ? 8.258 43.25 21.844 1 96.62 325 VAL A N 1
ATOM 2618 C CA . VAL A 1 325 ? 7.059 42.812 21.125 1 96.62 325 VAL A CA 1
ATOM 2619 C C . VAL A 1 325 ? 6.582 41.469 21.672 1 96.62 325 VAL A C 1
ATOM 2621 O O . VAL A 1 325 ? 5.383 41.281 21.875 1 96.62 325 VAL A O 1
ATOM 2624 N N . ARG A 1 326 ? 7.512 40.562 21.906 1 97.38 326 ARG A N 1
ATOM 2625 C CA . ARG A 1 326 ? 7.195 39.25 22.469 1 97.38 326 ARG A CA 1
ATOM 2626 C C . ARG A 1 326 ? 6.492 39.406 23.828 1 97.38 326 ARG A C 1
ATOM 2628 O O . ARG A 1 326 ? 5.52 38.688 24.094 1 97.38 326 ARG A O 1
ATOM 2635 N N . ALA A 1 327 ? 7.016 40.281 24.641 1 97.38 327 ALA A N 1
ATOM 2636 C CA . ALA A 1 327 ? 6.418 40.531 25.953 1 97.38 327 ALA A CA 1
ATOM 2637 C C . ALA A 1 327 ? 4.98 41.031 25.812 1 97.38 327 ALA A C 1
ATOM 2639 O O . ALA A 1 327 ? 4.098 40.625 26.562 1 97.38 327 ALA A O 1
ATOM 2640 N N . GLU A 1 328 ? 4.777 41.906 24.875 1 97.69 328 GLU A N 1
ATOM 2641 C CA . GLU A 1 328 ? 3.436 42.438 24.641 1 97.69 328 GLU A CA 1
ATOM 2642 C C . GLU A 1 328 ? 2.488 41.344 24.172 1 97.69 328 GLU A C 1
ATOM 2644 O O . GLU A 1 328 ? 1.321 41.312 24.562 1 97.69 328 GLU A O 1
ATOM 2649 N N . VAL A 1 329 ? 2.988 40.469 23.328 1 98.44 329 VAL A N 1
ATOM 2650 C CA . VAL A 1 329 ? 2.184 39.375 22.844 1 98.44 329 VAL A CA 1
ATOM 2651 C C . VAL A 1 329 ? 1.809 38.438 24 1 98.44 329 VAL A C 1
ATOM 2653 O O . VAL A 1 329 ? 0.648 38.062 24.141 1 98.44 329 VAL A O 1
ATOM 2656 N N . PHE A 1 330 ? 2.732 38.094 24.875 1 98.25 330 PHE A N 1
ATOM 2657 C CA . PHE A 1 330 ? 2.463 37.281 26.047 1 98.25 330 PHE A CA 1
ATOM 2658 C C . PHE A 1 330 ? 1.427 37.938 26.953 1 98.25 330 PHE A C 1
ATOM 2660 O O . PHE A 1 330 ? 0.487 37.281 27.406 1 98.25 330 PHE A O 1
ATOM 2667 N N . ASP A 1 331 ? 1.638 39.188 27.188 1 98.06 331 ASP A N 1
ATOM 2668 C CA . ASP A 1 331 ? 0.726 39.906 28.062 1 98.06 331 ASP A CA 1
ATOM 2669 C C . ASP A 1 331 ? -0.702 39.875 27.516 1 98.06 331 ASP A C 1
ATOM 2671 O O . ASP A 1 331 ? -1.659 39.75 28.297 1 98.06 331 ASP A O 1
ATOM 2675 N N . ARG A 1 332 ? -0.808 40 26.219 1 98.12 332 ARG A N 1
ATOM 2676 C CA . ARG A 1 332 ? -2.123 40.094 25.594 1 98.12 332 ARG A CA 1
ATOM 2677 C C . ARG A 1 332 ? -2.75 38.719 25.406 1 98.12 332 ARG A C 1
ATOM 2679 O O . ARG A 1 332 ? -3.951 38.562 25.609 1 98.12 332 ARG A O 1
ATOM 2686 N N . PHE A 1 333 ? -1.966 37.75 24.969 1 98.5 333 PHE A N 1
ATOM 2687 C CA . PHE A 1 333 ? -2.559 36.531 24.469 1 98.5 333 PHE A CA 1
ATOM 2688 C C . PHE A 1 333 ? -2.229 35.344 25.391 1 98.5 333 PHE A C 1
ATOM 2690 O O . PHE A 1 333 ? -2.855 34.312 25.297 1 98.5 333 PHE A O 1
ATOM 2697 N N . ALA A 1 334 ? -1.288 35.469 26.25 1 98.5 334 ALA A N 1
ATOM 2698 C CA . ALA A 1 334 ? -0.904 34.438 27.203 1 98.5 334 ALA A CA 1
ATOM 2699 C C . ALA A 1 334 ? -0.466 35.031 28.531 1 98.5 334 ALA A C 1
ATOM 2701 O O . ALA A 1 334 ? 0.656 34.781 28.984 1 98.5 334 ALA A O 1
ATOM 2702 N N . PRO A 1 335 ? -1.348 35.656 29.156 1 97.75 335 PRO A N 1
ATOM 2703 C CA . PRO A 1 335 ? -0.967 36.375 30.375 1 97.75 335 PRO A CA 1
ATOM 2704 C C . PRO A 1 335 ? -0.635 35.438 31.531 1 97.75 335 PRO A C 1
ATOM 2706 O O . PRO A 1 335 ? 0.107 35.812 32.438 1 97.75 335 PRO A O 1
ATOM 2709 N N . GLU A 1 336 ? -1.149 34.25 31.531 1 97.5 336 GLU A N 1
ATOM 2710 C CA . GLU A 1 336 ? -0.887 33.281 32.594 1 97.5 336 GLU A CA 1
ATOM 2711 C C . GLU A 1 336 ? 0.195 32.281 32.188 1 97.5 336 GLU A C 1
ATOM 2713 O O . GLU A 1 336 ? 0.261 31.891 31.016 1 97.5 336 GLU A O 1
ATOM 2718 N N . PRO A 1 337 ? 0.945 31.859 33.094 1 95.81 337 PRO A N 1
ATOM 2719 C CA . PRO A 1 337 ? 2.047 30.953 32.781 1 95.81 337 PRO A CA 1
ATOM 2720 C C . PRO A 1 337 ? 1.573 29.656 32.125 1 95.81 337 PRO A C 1
ATOM 2722 O O . PRO A 1 337 ? 2.262 29.109 31.266 1 95.81 337 PRO A O 1
ATOM 2725 N N . ASN A 1 338 ? 0.442 29.125 32.5 1 96.75 338 ASN A N 1
ATOM 2726 C CA . ASN A 1 338 ? -0.043 27.859 31.969 1 96.75 338 ASN A CA 1
ATOM 2727 C C . ASN A 1 338 ? -0.494 27.984 30.516 1 96.75 338 ASN A C 1
ATOM 2729 O O . ASN A 1 338 ? -0.828 27 29.875 1 96.75 338 ASN A O 1
ATOM 2733 N N . MET A 1 339 ? -0.492 29.234 30.047 1 98.31 339 MET A N 1
ATOM 2734 C CA . MET A 1 339 ? -0.839 29.5 28.641 1 98.31 339 MET A CA 1
ATOM 2735 C C . MET A 1 339 ? 0.407 29.516 27.766 1 98.31 339 MET A C 1
ATOM 2737 O O . MET A 1 339 ? 0.306 29.594 26.547 1 98.31 339 MET A O 1
ATOM 2741 N N . ARG A 1 340 ? 1.516 29.5 28.391 1 97.31 340 ARG A N 1
ATOM 2742 C CA . ARG A 1 340 ? 2.807 29.547 27.719 1 97.31 340 ARG A CA 1
ATOM 2743 C C . ARG A 1 340 ? 3.479 28.188 27.688 1 97.31 340 ARG A C 1
ATOM 2745 O O . ARG A 1 340 ? 3.078 27.281 28.438 1 97.31 340 ARG A O 1
ATOM 2752 N N . ILE A 1 341 ? 4.406 27.969 26.781 1 95.56 341 ILE A N 1
ATOM 2753 C CA . ILE A 1 341 ? 5.09 26.688 26.672 1 95.56 341 ILE A CA 1
ATOM 2754 C C . ILE A 1 341 ? 6.512 26.906 26.156 1 95.56 341 ILE A C 1
ATOM 2756 O O . ILE A 1 341 ? 6.754 27.781 25.328 1 95.56 341 ILE A O 1
ATOM 2760 N N . TYR A 1 342 ? 7.492 26.172 26.703 1 91.81 342 TYR A N 1
ATOM 2761 C CA . TYR A 1 342 ? 8.891 26.047 26.297 1 91.81 342 TYR A CA 1
ATOM 2762 C C . TYR A 1 342 ? 9.617 27.375 26.406 1 91.81 342 TYR A C 1
ATOM 2764 O O . TYR A 1 342 ? 10.609 27.609 25.719 1 91.81 342 TYR A O 1
ATOM 2772 N N . GLY A 1 343 ? 9.039 28.297 27.078 1 88.56 343 GLY A N 1
ATOM 2773 C CA . GLY A 1 343 ? 9.664 29.578 27.328 1 88.56 343 GLY A CA 1
ATOM 2774 C C . GLY A 1 343 ? 9.57 30.531 26.141 1 88.56 343 GLY A C 1
ATOM 2775 O O . GLY A 1 343 ? 9.969 31.688 26.234 1 88.56 343 GLY A O 1
ATOM 2776 N N . ARG A 1 344 ? 9.016 30.078 25.062 1 90.88 344 ARG A N 1
ATOM 2777 C CA . ARG A 1 344 ? 9.031 30.875 23.844 1 90.88 344 ARG A CA 1
ATOM 2778 C C . ARG A 1 344 ? 7.668 30.875 23.172 1 90.88 344 ARG A C 1
ATOM 2780 O O . ARG A 1 344 ? 7.445 31.609 22.203 1 90.88 344 ARG A O 1
ATOM 2787 N N . GLY A 1 345 ? 6.773 30.016 23.625 1 96 345 GLY A N 1
ATOM 2788 C CA . GLY A 1 345 ? 5.586 29.781 22.812 1 96 345 GLY A CA 1
ATOM 2789 C C . GLY A 1 345 ? 4.293 29.891 23.594 1 96 345 GLY A C 1
ATOM 2790 O O . GLY A 1 345 ? 4.316 30.125 24.812 1 96 345 GLY A O 1
ATOM 2791 N N . ILE A 1 346 ? 3.166 29.875 22.875 1 98.38 346 ILE A N 1
ATOM 2792 C CA . ILE A 1 346 ? 1.804 29.922 23.406 1 98.38 346 ILE A CA 1
ATOM 2793 C C . ILE A 1 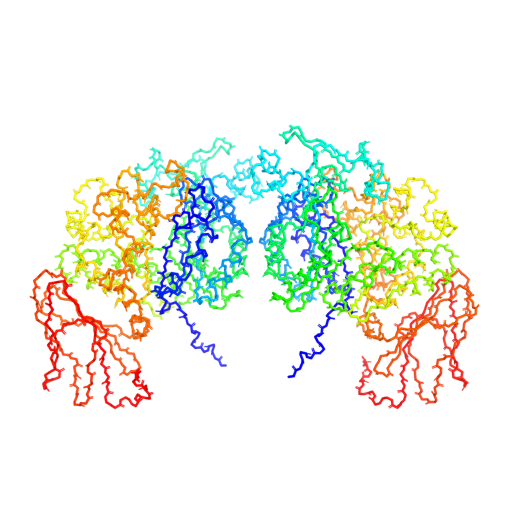346 ? 1.074 28.625 23.062 1 98.38 346 ILE A C 1
ATOM 2795 O O . ILE A 1 346 ? 1.196 28.109 21.938 1 98.38 346 ILE A O 1
ATOM 2799 N N . ARG A 1 347 ? 0.417 28 24.016 1 98.19 347 ARG A N 1
ATOM 2800 C CA . ARG A 1 347 ? -0.3 26.75 23.812 1 98.19 347 ARG A CA 1
ATOM 2801 C C . ARG A 1 347 ? -1.809 26.969 23.875 1 98.19 347 ARG A C 1
ATOM 2803 O O . ARG A 1 347 ? -2.523 26.188 24.5 1 98.19 347 ARG A O 1
ATOM 2810 N N . ARG A 1 348 ? -2.268 28.047 23.297 1 98.56 348 ARG A N 1
ATOM 2811 C CA . ARG A 1 348 ? -3.678 28.406 23.188 1 98.56 348 ARG A CA 1
ATOM 2812 C C . ARG A 1 348 ? -4.137 28.375 21.734 1 98.56 348 ARG A C 1
ATOM 2814 O O . ARG A 1 348 ? -3.314 28.469 20.812 1 98.56 348 ARG A O 1
ATOM 2821 N N . ARG A 1 349 ? -5.426 28.203 21.5 1 98.44 349 ARG A N 1
ATOM 2822 C CA . ARG A 1 349 ? -6.012 28.359 20.172 1 98.44 349 ARG A CA 1
ATOM 2823 C C . ARG A 1 349 ? -6.324 29.828 19.891 1 98.44 349 ARG A C 1
ATOM 2825 O O . ARG A 1 349 ? -6.277 30.672 20.797 1 98.44 349 ARG A O 1
ATOM 2832 N N . LEU A 1 350 ? -6.621 30.125 18.672 1 98.69 350 LEU A N 1
ATOM 2833 C CA . LEU A 1 350 ? -6.742 31.516 18.219 1 98.69 350 LEU A CA 1
ATOM 2834 C C . LEU A 1 350 ? -7.941 32.188 18.875 1 98.69 350 LEU A C 1
ATOM 2836 O O . LEU A 1 350 ? -7.832 33.312 19.375 1 98.69 350 LEU A O 1
ATOM 2840 N N . ALA A 1 351 ? -9.125 31.578 18.906 1 98.62 351 ALA A N 1
ATOM 2841 C CA . ALA A 1 351 ? -10.367 32.188 19.344 1 98.62 351 ALA A CA 1
ATOM 2842 C C . ALA A 1 351 ? -10.281 32.656 20.797 1 98.62 351 ALA A C 1
ATOM 2844 O O . ALA A 1 351 ? -10.602 33.812 21.109 1 98.62 351 ALA A O 1
ATOM 2845 N N . PRO A 1 352 ? -9.805 31.797 21.656 1 98.19 352 PRO A N 1
ATOM 2846 C CA . PRO A 1 352 ? -9.648 32.281 23.031 1 98.19 352 PRO A CA 1
ATOM 2847 C C . PRO A 1 352 ? -8.625 33.406 23.156 1 98.19 352 PRO A C 1
ATOM 2849 O O . PRO A 1 352 ? -8.789 34.312 23.969 1 98.19 352 PRO A O 1
ATOM 2852 N N . MET A 1 353 ? -7.551 33.406 22.422 1 98.56 353 MET A N 1
ATOM 2853 C CA . MET A 1 353 ? -6.574 34.469 22.438 1 98.56 353 MET A CA 1
ATOM 2854 C C . MET A 1 353 ? -7.234 35.812 22.078 1 98.56 353 MET A C 1
ATOM 2856 O O . MET A 1 353 ? -6.871 36.844 22.641 1 98.56 353 MET A O 1
ATOM 2860 N N . LEU A 1 354 ? -8.195 35.75 21.203 1 98.44 354 LEU A N 1
ATOM 2861 C CA . LEU A 1 354 ? -8.883 36.938 20.75 1 98.44 354 LEU A CA 1
ATOM 2862 C C . LEU A 1 354 ? -10.188 37.156 21.516 1 98.44 354 LEU A C 1
ATOM 2864 O O . LEU A 1 354 ? -11.086 37.844 21.047 1 98.44 354 LEU A O 1
ATOM 2868 N N . GLU A 1 355 ? -10.391 36.438 22.594 1 96.88 355 GLU A N 1
ATOM 2869 C CA . GLU A 1 355 ? -11.461 36.562 23.578 1 96.88 355 GLU A CA 1
ATOM 2870 C C . GLU A 1 355 ? -12.82 36.281 22.938 1 96.88 355 GLU A C 1
ATOM 2872 O O . GLU A 1 355 ? -13.828 36.875 23.312 1 96.88 355 GLU A O 1
ATOM 2877 N N . GLY A 1 356 ? -12.781 35.562 21.891 1 97.5 356 GLY A N 1
ATOM 2878 C CA . GLY A 1 356 ? -14.023 35.188 21.25 1 97.5 356 GLY A CA 1
ATOM 2879 C C . GLY A 1 356 ? -14.656 36.312 20.469 1 97.5 356 GLY A C 1
ATOM 2880 O O . GLY A 1 356 ? -15.797 36.219 20 1 97.5 356 GLY A O 1
ATOM 2881 N N . ASP A 1 357 ? -14.008 37.438 20.344 1 97.75 357 ASP A N 1
ATOM 2882 C CA . ASP A 1 357 ? -14.508 38.562 19.562 1 97.75 357 ASP A CA 1
ATOM 2883 C C . ASP A 1 357 ? -14.508 38.25 18.062 1 97.75 357 ASP A C 1
ATOM 2885 O O . ASP A 1 357 ? -13.453 38.25 17.422 1 97.75 357 ASP A O 1
ATOM 2889 N N . GLU A 1 358 ? -15.641 38.094 17.531 1 97.31 358 GLU A N 1
ATOM 2890 C CA . GLU A 1 358 ? -15.773 37.656 16.141 1 97.31 358 GLU A CA 1
ATOM 2891 C C . GLU A 1 358 ? -15.188 38.656 15.18 1 97.31 358 GLU A C 1
ATOM 2893 O O . GLU A 1 358 ? -14.688 38.312 14.109 1 97.31 358 GLU A O 1
ATOM 2898 N N . ARG A 1 359 ? -15.32 39.969 15.547 1 97.25 359 ARG A N 1
ATOM 2899 C CA . ARG A 1 359 ? -14.719 40.969 14.688 1 97.25 359 ARG A CA 1
ATOM 2900 C C . ARG A 1 359 ? -13.219 40.75 14.555 1 97.25 359 ARG A C 1
ATOM 2902 O O . ARG A 1 359 ? -12.672 40.812 13.453 1 97.25 359 ARG A O 1
ATOM 2909 N N . ARG A 1 360 ? -12.547 40.438 15.625 1 98.31 360 ARG A N 1
ATOM 2910 C CA . ARG A 1 360 ? -11.109 40.219 15.633 1 98.31 360 ARG A CA 1
ATOM 2911 C C . ARG A 1 360 ? -10.75 38.906 14.93 1 98.31 360 ARG A C 1
ATOM 2913 O O . ARG A 1 360 ? -9.742 38.844 14.219 1 98.31 360 ARG A O 1
ATOM 2920 N N . ILE A 1 361 ? -11.57 37.906 15.188 1 98.62 361 ILE A N 1
ATOM 2921 C CA . ILE A 1 361 ? -11.32 36.594 14.57 1 98.62 361 ILE A CA 1
ATOM 2922 C C . ILE A 1 361 ? -11.445 36.719 13.055 1 98.62 361 ILE A C 1
ATOM 2924 O O . ILE A 1 361 ? -10.578 36.25 12.312 1 98.62 361 ILE A O 1
ATOM 2928 N N . LYS A 1 362 ? -12.492 37.375 12.594 1 98.5 362 LYS A N 1
ATOM 2929 C CA . LYS A 1 362 ? -12.695 37.594 11.164 1 98.5 362 LYS A CA 1
ATOM 2930 C C . LYS A 1 362 ? -11.578 38.438 10.562 1 98.5 362 LYS A C 1
ATOM 2932 O O . LYS A 1 362 ? -11.094 38.125 9.469 1 98.5 362 LYS A O 1
ATOM 2937 N N . LEU A 1 363 ? -11.148 39.438 11.273 1 98.31 363 LEU A N 1
ATOM 2938 C CA . LEU A 1 363 ? -10.008 40.25 10.844 1 98.31 363 LEU A CA 1
ATOM 2939 C C . LEU A 1 363 ? -8.766 39.375 10.664 1 98.31 363 LEU A C 1
ATOM 2941 O O . LEU A 1 363 ? -8.07 39.469 9.656 1 98.31 363 LEU A O 1
ATOM 2945 N N . ALA A 1 364 ? -8.484 38.531 11.656 1 98.81 364 ALA A N 1
ATOM 2946 C CA . ALA A 1 364 ? -7.297 37.688 11.625 1 98.81 364 ALA A CA 1
ATOM 2947 C C . ALA A 1 364 ? -7.309 36.781 10.406 1 98.81 364 ALA A C 1
ATOM 2949 O O . ALA A 1 364 ? -6.289 36.625 9.719 1 98.81 364 ALA A O 1
ATOM 2950 N N . PHE A 1 365 ? -8.438 36.188 10.109 1 98.81 365 PHE A N 1
ATOM 2951 C CA . PHE A 1 365 ? -8.508 35.281 8.969 1 98.81 365 PHE A CA 1
ATOM 2952 C C . PHE A 1 365 ? -8.508 36.031 7.656 1 98.81 365 PHE A C 1
ATOM 2954 O O . PHE A 1 365 ? -7.977 35.562 6.652 1 98.81 365 PHE A O 1
ATOM 2961 N N . SER A 1 366 ? -9.148 37.219 7.633 1 98.5 366 SER A N 1
ATOM 2962 C CA . SER A 1 366 ? -9.016 38.062 6.453 1 98.5 366 SER A CA 1
ATOM 2963 C C . SER A 1 366 ? -7.555 38.375 6.148 1 98.5 366 SER A C 1
ATOM 2965 O O . SER A 1 366 ? -7.137 38.344 4.992 1 98.5 366 SER A O 1
ATOM 2967 N N . LEU A 1 367 ? -6.809 38.625 7.199 1 98.19 367 LEU A N 1
ATOM 2968 C CA . LEU A 1 367 ? -5.371 38.844 7.051 1 98.19 367 LEU A CA 1
ATOM 2969 C C . LEU A 1 367 ? -4.691 37.594 6.496 1 98.19 367 LEU A C 1
ATOM 2971 O O . LEU A 1 367 ? -3.977 37.656 5.496 1 98.19 367 LEU A O 1
ATOM 2975 N N . LEU A 1 368 ? -4.914 36.469 7.094 1 98.69 368 LEU A N 1
ATOM 2976 C CA . LEU A 1 368 ? -4.273 35.219 6.691 1 98.69 368 LEU A CA 1
ATOM 2977 C C . LEU A 1 368 ? -4.531 34.938 5.219 1 98.69 368 LEU A C 1
ATOM 2979 O O . LEU A 1 368 ? -3.596 34.656 4.465 1 98.69 368 LEU A O 1
ATOM 2983 N N . PHE A 1 369 ? -5.754 35.062 4.797 1 98.38 369 PHE A N 1
ATOM 2984 C CA . PHE A 1 369 ? -6.164 34.625 3.467 1 98.38 369 PHE A CA 1
ATOM 2985 C C . PHE A 1 369 ? -5.797 35.656 2.418 1 98.38 369 PHE A C 1
ATOM 2987 O O . PHE A 1 369 ? -5.859 35.375 1.216 1 98.38 369 PHE A O 1
ATOM 2994 N N . SER A 1 370 ? -5.387 36.875 2.846 1 97.69 370 SER A N 1
ATOM 2995 C CA . SER A 1 370 ? -4.973 37.906 1.895 1 97.69 370 SER A CA 1
ATOM 2996 C C . SER A 1 370 ? -3.457 38.062 1.876 1 97.69 370 SER A C 1
ATOM 2998 O O . SER A 1 370 ? -2.926 38.906 1.143 1 97.69 370 SER A O 1
ATOM 3000 N N . MET A 1 371 ? -2.752 37.312 2.664 1 97.31 371 MET A N 1
ATOM 3001 C CA . MET A 1 371 ? -1.292 37.344 2.641 1 97.31 371 MET A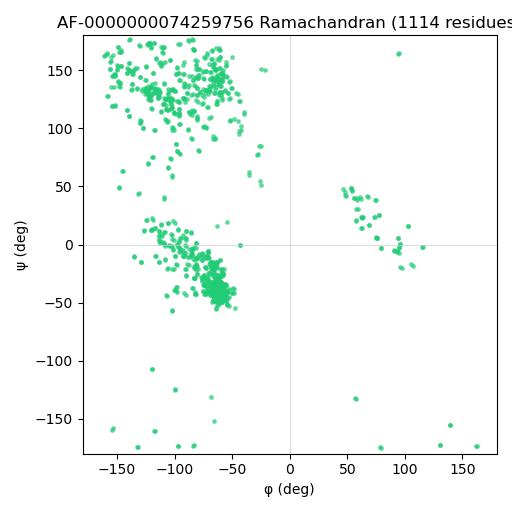 CA 1
ATOM 3002 C C . MET A 1 371 ? -0.741 36.625 1.424 1 97.31 371 MET A C 1
ATOM 3004 O O . MET A 1 371 ? -1.371 35.688 0.919 1 97.31 371 MET A O 1
ATOM 3008 N N . PRO A 1 372 ? 0.403 37.094 0.927 1 95.62 372 PRO A N 1
ATOM 3009 C CA . PRO A 1 372 ? 1.001 36.344 -0.181 1 95.62 372 PRO A CA 1
ATOM 3010 C C . PRO A 1 372 ? 1.404 34.906 0.216 1 95.62 372 PRO A C 1
ATOM 3012 O O . PRO A 1 372 ? 2.121 34.719 1.202 1 95.62 372 PRO A O 1
ATOM 3015 N N . GLY A 1 373 ? 0.918 34 -0.452 1 95.75 373 GLY A N 1
ATOM 3016 C CA . GLY A 1 373 ? 1.201 32.594 -0.154 1 95.75 373 GLY A CA 1
ATOM 3017 C C . GLY A 1 373 ? -0.047 31.75 -0.078 1 95.75 373 GLY A C 1
ATOM 3018 O O . GLY A 1 373 ? -1.121 32.156 -0.516 1 95.75 373 GLY A O 1
ATOM 3019 N N . THR A 1 374 ? 0.13 30.469 0.355 1 97 374 THR A N 1
ATOM 3020 C CA . THR A 1 374 ? -0.942 29.484 0.485 1 97 374 THR A CA 1
ATOM 3021 C C . THR A 1 374 ? -1.459 29.438 1.919 1 97 374 THR A C 1
ATOM 3023 O O . THR A 1 374 ? -0.69 29.203 2.854 1 97 374 THR A O 1
ATOM 3026 N N . PRO A 1 375 ? -2.744 29.672 2.113 1 98.38 375 PRO A N 1
ATOM 3027 C CA . PRO A 1 375 ? -3.266 29.641 3.482 1 98.38 375 PRO A CA 1
ATOM 3028 C C . PRO A 1 375 ? -3.506 28.234 4 1 98.38 375 PRO A C 1
ATOM 3030 O O . PRO A 1 375 ? -3.908 27.344 3.238 1 98.38 375 PRO A O 1
ATOM 3033 N N . MET A 1 376 ? -3.244 28.031 5.258 1 98.38 376 MET A N 1
ATOM 3034 C CA . MET A 1 376 ? -3.539 26.797 5.965 1 98.38 376 MET A CA 1
ATOM 3035 C C . MET A 1 376 ? -4.422 27.047 7.18 1 98.38 376 MET A C 1
ATOM 3037 O O . MET A 1 376 ? -4.18 27.984 7.941 1 98.38 376 MET A O 1
ATOM 3041 N N . LEU A 1 377 ? -5.441 26.266 7.277 1 98.19 377 LEU A N 1
ATOM 3042 C CA . LEU A 1 377 ? -6.328 26.281 8.438 1 98.19 377 LEU A CA 1
ATOM 3043 C C . LEU A 1 377 ? -6.074 25.062 9.32 1 98.19 377 LEU A C 1
ATOM 3045 O O . LEU A 1 377 ? -5.887 23.953 8.82 1 98.19 377 LEU A O 1
ATOM 3049 N N . LEU A 1 378 ? -5.984 25.328 10.602 1 98.38 378 LEU A N 1
ATOM 3050 C CA . LEU A 1 378 ? -6.035 24.234 11.562 1 98.38 378 LEU A CA 1
ATOM 3051 C C . LEU A 1 378 ? -7.477 23.797 11.812 1 98.38 378 LEU A C 1
ATOM 3053 O O . LEU A 1 378 ? -8.359 24.641 11.984 1 98.38 378 LEU A O 1
ATOM 3057 N N . TYR A 1 379 ? -7.723 22.484 11.82 1 98.62 379 TYR A N 1
ATOM 3058 C CA . TYR A 1 379 ? -9.086 22.031 12.047 1 98.62 379 TYR A CA 1
ATOM 3059 C C . TYR A 1 379 ? -9.688 22.688 13.289 1 98.62 379 TYR A C 1
ATOM 3061 O O . TYR A 1 379 ? -9 22.875 14.297 1 98.62 379 TYR A O 1
ATOM 3069 N N . GLY A 1 380 ? -10.891 23.141 13.148 1 98.62 380 GLY A N 1
ATOM 3070 C CA . GLY A 1 380 ? -11.617 23.719 14.273 1 98.62 380 GLY A CA 1
ATOM 3071 C C . GLY A 1 380 ? -11.539 25.234 14.312 1 98.62 380 GLY A C 1
ATOM 3072 O O . GLY A 1 380 ? -12.367 25.891 14.945 1 98.62 380 GLY A O 1
ATOM 3073 N N . ASP A 1 381 ? -10.539 25.797 13.633 1 98.38 381 ASP A N 1
ATOM 3074 C CA . ASP A 1 381 ? -10.414 27.25 13.617 1 98.38 381 ASP A CA 1
ATOM 3075 C C . ASP A 1 381 ? -11.602 27.891 12.914 1 98.38 381 ASP A C 1
ATOM 3077 O O . ASP A 1 381 ? -12 29.016 13.258 1 98.38 381 ASP A O 1
ATOM 3081 N N . GLU A 1 382 ? -12.148 27.219 11.953 1 98.75 382 GLU A N 1
ATOM 3082 C CA . GLU A 1 382 ? -13.227 27.766 11.141 1 98.75 382 GLU A CA 1
ATOM 3083 C C . GLU A 1 382 ? -14.5 27.953 11.961 1 98.75 382 GLU A C 1
ATOM 3085 O O . GLU A 1 382 ? -15.406 28.688 11.547 1 98.75 382 GLU A O 1
ATOM 3090 N N . ILE A 1 383 ? -14.57 27.297 13.125 1 98.81 383 ILE A N 1
ATOM 3091 C CA . ILE A 1 383 ? -15.75 27.469 13.969 1 98.81 383 ILE A CA 1
ATOM 3092 C C . ILE A 1 383 ? -15.359 28.188 15.258 1 98.81 383 ILE A C 1
ATOM 3094 O O . ILE A 1 383 ? -16.188 28.344 16.156 1 98.81 383 ILE A O 1
ATOM 3098 N N . GLY A 1 384 ? -14.109 28.562 15.359 1 98.62 384 GLY A N 1
ATOM 3099 C CA . GLY A 1 384 ? -13.656 29.266 16.547 1 98.62 384 GLY A CA 1
ATOM 3100 C C . GLY A 1 384 ? -13.5 28.344 17.75 1 98.62 384 GLY A C 1
ATOM 3101 O O . GLY A 1 384 ? -13.812 28.719 18.875 1 98.62 384 GLY A O 1
ATOM 3102 N N . MET A 1 385 ? -13.016 27.125 17.531 1 98.12 385 MET A N 1
ATOM 3103 C CA . MET A 1 385 ? -12.805 26.172 18.625 1 98.12 385 MET A CA 1
ATOM 3104 C C . MET A 1 385 ? -11.766 26.703 19.609 1 98.12 385 MET A C 1
ATOM 3106 O O . MET A 1 385 ? -10.812 27.375 19.219 1 98.12 385 MET A O 1
ATOM 3110 N N . GLY A 1 386 ? -11.969 26.391 20.859 1 97.88 386 GLY A N 1
ATOM 3111 C CA . GLY A 1 386 ? -11.031 26.781 21.906 1 97.88 386 GLY A CA 1
ATOM 3112 C C . GLY A 1 386 ? -10.055 25.688 22.266 1 97.88 386 GLY A C 1
ATOM 3113 O O . GLY A 1 386 ? -9.891 24.719 21.516 1 97.88 386 GLY A O 1
ATOM 3114 N N . GLU A 1 387 ? -9.234 25.922 23.344 1 97.88 387 GLU A N 1
ATOM 3115 C CA . GLU A 1 387 ? -8.266 24.969 23.859 1 97.88 387 GLU A CA 1
ATOM 3116 C C . GLU A 1 387 ? -8.688 24.438 25.234 1 97.88 387 GLU A C 1
ATOM 3118 O O . GLU A 1 387 ? -9.68 24.891 25.797 1 97.88 387 GLU A O 1
ATOM 3123 N N . ASP A 1 388 ? -8.07 23.391 25.672 1 97.81 388 ASP A N 1
ATOM 3124 C CA . ASP A 1 388 ? -8.211 22.859 27.016 1 97.81 388 ASP A CA 1
ATOM 3125 C C . ASP A 1 388 ? -6.879 22.906 27.766 1 97.81 388 ASP A C 1
ATOM 3127 O O . ASP A 1 388 ? -6.09 21.969 27.688 1 97.81 388 ASP A O 1
ATOM 3131 N N . LEU A 1 389 ? -6.688 23.922 28.594 1 97 389 LEU A N 1
ATOM 3132 C CA . LEU A 1 389 ? -5.414 24.188 29.25 1 97 389 LEU A CA 1
ATOM 3133 C C . LEU A 1 389 ? -5.176 23.219 30.406 1 97 389 LEU A C 1
ATOM 3135 O O . LEU A 1 389 ? -4.094 23.203 30.984 1 97 389 LEU A O 1
ATOM 3139 N N . SER A 1 390 ? -6.184 22.422 30.719 1 96.31 390 SER A N 1
ATOM 3140 C CA . SER A 1 390 ? -5.965 21.391 31.734 1 96.31 390 SER A CA 1
ATOM 3141 C C . SER A 1 390 ? -5.117 20.25 31.188 1 96.31 390 SER A C 1
ATOM 3143 O O . SER A 1 390 ? -4.578 19.453 31.953 1 96.31 390 SER A O 1
ATOM 3145 N N . LEU A 1 391 ? -5.043 20.125 29.891 1 96.31 391 LEU A N 1
ATOM 3146 C CA . LEU A 1 391 ? -4.23 19.094 29.25 1 96.31 391 LEU A CA 1
ATOM 3147 C C . LEU A 1 391 ? -2.766 19.516 29.203 1 96.31 391 LEU A C 1
ATOM 3149 O O . LEU A 1 391 ? -2.459 20.703 29.125 1 96.31 391 LEU A O 1
ATOM 3153 N N . PRO A 1 392 ? -1.9 18.594 29.219 1 93.62 392 PRO A N 1
ATOM 3154 C CA . PRO A 1 392 ? -0.477 18.938 29.25 1 93.62 392 PRO A CA 1
ATOM 3155 C C . PRO A 1 392 ? 0.078 19.328 27.891 1 93.62 392 PRO A C 1
ATOM 3157 O O . PRO A 1 392 ? -0.341 18.766 26.859 1 93.62 392 PRO A O 1
ATOM 3160 N N . GLY A 1 393 ? 1.01 20.25 27.891 1 93.75 393 GLY A N 1
ATOM 3161 C CA . GLY A 1 393 ? 1.822 20.578 26.734 1 93.75 393 GLY A CA 1
ATOM 3162 C C . GLY A 1 393 ? 1.001 21 25.531 1 93.75 393 GLY A C 1
ATOM 3163 O O . GLY A 1 393 ? 0.12 21.859 25.656 1 93.75 393 GLY A O 1
ATOM 3164 N N . ARG A 1 394 ? 1.356 20.422 24.391 1 95.56 394 ARG A N 1
ATOM 3165 C CA . ARG A 1 394 ? 0.76 20.812 23.109 1 95.56 394 ARG A CA 1
ATOM 3166 C C . ARG A 1 394 ? -0.619 20.188 22.938 1 95.56 394 ARG A C 1
ATOM 3168 O O . ARG A 1 394 ? -1.37 20.562 22.047 1 95.56 394 ARG A O 1
ATOM 3175 N N . THR A 1 395 ? -1.018 19.281 23.828 1 95.88 395 THR A N 1
ATOM 3176 C CA . THR A 1 395 ? -2.289 18.578 23.703 1 95.88 395 THR A CA 1
ATOM 3177 C C . THR A 1 395 ? -3.459 19.531 23.938 1 95.88 395 THR A C 1
ATOM 3179 O O . THR A 1 395 ? -4.598 19.219 23.578 1 95.88 395 THR A O 1
ATOM 3182 N N . SER A 1 396 ? -3.166 20.703 24.562 1 97.31 396 SER A N 1
ATOM 3183 C CA . SER A 1 396 ? -4.215 21.672 24.859 1 97.31 396 SER A CA 1
ATOM 3184 C C . SER A 1 396 ? -4.922 22.125 23.594 1 97.31 396 SER A C 1
ATOM 3186 O O . SER A 1 396 ? -6.094 22.516 23.641 1 97.31 396 SER A O 1
ATOM 3188 N N . VAL A 1 397 ? -4.203 22.078 22.469 1 97.94 397 VAL A N 1
ATOM 3189 C CA . VAL A 1 397 ? -4.777 22.609 21.234 1 97.94 397 VAL A CA 1
ATOM 3190 C C . VAL A 1 397 ? -5.137 21.469 20.281 1 97.94 397 VAL A C 1
ATOM 3192 O O . VAL A 1 397 ? -5.406 21.703 19.109 1 97.94 397 VAL A O 1
ATOM 3195 N N . ARG A 1 398 ? -5.105 20.172 20.781 1 97.88 398 ARG A N 1
ATOM 3196 C CA . ARG A 1 398 ? -5.281 19 19.922 1 97.88 398 ARG A CA 1
ATOM 3197 C C . ARG A 1 398 ? -6.598 18.297 20.234 1 97.88 398 ARG A C 1
ATOM 3199 O O . ARG A 1 398 ? -6.801 17.156 19.812 1 97.88 398 ARG A O 1
ATOM 3206 N N . THR A 1 399 ? -7.551 18.953 20.938 1 98.06 399 THR A N 1
ATOM 3207 C CA . THR A 1 399 ? -8.805 18.328 21.344 1 98.06 399 THR A CA 1
ATOM 3208 C C . THR A 1 399 ? -9.656 17.984 20.125 1 98.06 399 THR A C 1
ATOM 3210 O O . THR A 1 399 ? -9.492 18.562 19.062 1 98.06 399 THR A O 1
ATOM 3213 N N . PRO A 1 400 ? -10.555 17 20.234 1 98.62 400 PRO A N 1
ATOM 3214 C CA . PRO A 1 400 ? -11.367 16.531 19.109 1 98.62 400 PRO A CA 1
ATOM 3215 C C . PRO A 1 400 ? -12.258 17.641 18.531 1 98.62 400 PRO A C 1
ATOM 3217 O O . PRO A 1 400 ? -12.656 18.562 19.25 1 98.62 400 PRO A O 1
ATOM 3220 N N . MET A 1 401 ? -12.547 17.516 17.281 1 98.88 401 MET A N 1
ATOM 3221 C CA . MET A 1 401 ? -13.414 18.422 16.547 1 98.88 401 MET A CA 1
ATOM 3222 C C . MET A 1 401 ? -14.797 18.484 17.172 1 98.88 401 MET A C 1
ATOM 3224 O O . MET A 1 401 ? -15.289 17.484 17.719 1 98.88 401 MET A O 1
ATOM 3228 N N . GLN A 1 402 ? -15.406 19.625 17.172 1 98.81 402 GLN A N 1
ATOM 3229 C CA . GLN A 1 402 ? -16.734 19.844 17.719 1 98.81 402 GLN A CA 1
ATOM 3230 C C . GLN A 1 402 ? -17.797 19.891 16.625 1 98.81 402 GLN A C 1
ATOM 3232 O O . GLN A 1 402 ? -18.047 20.953 16.047 1 98.81 402 GLN A O 1
ATOM 3237 N N . TRP A 1 403 ? -18.484 18.781 16.406 1 98.88 403 TRP A N 1
ATOM 3238 C CA . TRP A 1 403 ? -19.391 18.641 15.266 1 98.88 403 TRP A CA 1
ATOM 3239 C C . TRP A 1 403 ? -20.812 19.062 15.656 1 98.88 403 TRP A C 1
ATOM 3241 O O . TRP A 1 403 ? -21.516 19.703 14.867 1 98.88 403 TRP A O 1
ATOM 3251 N N . THR A 1 404 ? -21.328 18.688 16.875 1 98.56 404 THR A N 1
ATOM 3252 C CA . THR A 1 404 ? -22.688 18.969 17.328 1 98.56 404 THR A CA 1
ATOM 3253 C C . THR A 1 404 ? -22.688 19.359 18.812 1 98.56 404 THR A C 1
ATOM 3255 O O . THR A 1 404 ? -21.641 19.359 19.453 1 98.56 404 THR A O 1
ATOM 3258 N N . ASP A 1 405 ? -23.875 19.703 19.281 1 97.69 405 ASP A N 1
ATOM 3259 C CA . ASP A 1 405 ? -24.031 20.016 20.703 1 97.69 405 ASP A CA 1
ATOM 3260 C C . ASP A 1 405 ? -24.391 18.781 21.516 1 97.69 405 ASP A C 1
ATOM 3262 O O . ASP A 1 405 ? -24.75 18.875 22.688 1 97.69 405 ASP A O 1
ATOM 3266 N N . GLU A 1 406 ? -24.266 17.672 20.891 1 97.06 406 GLU A N 1
ATOM 3267 C CA . GLU A 1 406 ? -24.562 16.422 21.578 1 97.06 406 GLU A CA 1
ATOM 3268 C C . GLU A 1 406 ? -23.359 15.93 22.375 1 97.06 406 GLU A C 1
ATOM 3270 O O . GLU A 1 406 ? -22.281 16.516 22.297 1 97.06 406 GLU A O 1
ATOM 3275 N N . GLU A 1 407 ? -23.531 14.844 23.078 1 96.81 407 GLU A N 1
ATOM 3276 C CA . GLU A 1 407 ? -22.469 14.258 23.891 1 96.81 407 GLU A CA 1
ATOM 3277 C C . GLU A 1 407 ? -21.203 14.031 23.078 1 96.81 407 GLU A C 1
ATOM 3279 O O . GLU A 1 407 ? -21.281 13.609 21.922 1 96.81 407 GLU A O 1
ATOM 3284 N N . ASN A 1 408 ? -20.047 14.312 23.719 1 97.94 408 ASN A N 1
ATOM 3285 C CA . ASN A 1 408 ? -18.734 14.18 23.109 1 97.94 408 ASN A CA 1
ATOM 3286 C C . ASN A 1 408 ? -18.625 15.039 21.844 1 97.94 408 ASN A C 1
ATOM 3288 O O . ASN A 1 408 ? -17.859 14.711 20.938 1 97.94 408 ASN A O 1
ATOM 3292 N N . ALA A 1 409 ? -19.516 16.109 21.703 1 98.5 409 ALA A N 1
ATOM 3293 C CA . ALA A 1 409 ? -19.484 17.094 20.625 1 98.5 409 ALA A CA 1
ATOM 3294 C C . ALA A 1 409 ? -19.875 16.438 19.297 1 98.5 409 ALA A C 1
ATOM 3296 O O . ALA A 1 409 ? -19.516 16.953 18.219 1 98.5 409 ALA A O 1
ATOM 3297 N N . GLY A 1 410 ? -20.5 15.242 19.297 1 98.56 410 GLY A N 1
ATOM 3298 C CA . GLY A 1 410 ? -20.812 14.523 18.078 1 98.56 410 GLY A CA 1
ATOM 3299 C C . GLY A 1 410 ? -19.609 13.859 17.438 1 98.56 410 GLY A C 1
ATOM 3300 O O . GLY A 1 410 ? -19.719 13.305 16.344 1 98.56 410 GLY A O 1
ATOM 3301 N N . PHE A 1 411 ? -18.453 13.906 18.109 1 98.75 411 PHE A N 1
ATOM 3302 C CA . PHE A 1 411 ? -17.203 13.336 17.641 1 98.75 411 PHE A CA 1
ATOM 3303 C C . PHE A 1 411 ? -17.234 11.812 17.719 1 98.75 411 PHE A C 1
ATOM 3305 O O . PHE A 1 411 ? -16.781 11.133 16.797 1 98.75 411 PHE A O 1
ATOM 3312 N N . SER A 1 412 ? -17.734 11.273 18.766 1 98.62 412 SER A N 1
ATOM 3313 C CA . SER A 1 412 ? -17.672 9.844 19.062 1 98.62 412 SER A CA 1
ATOM 3314 C C . SER A 1 412 ? -18.891 9.398 19.875 1 98.62 412 SER A C 1
ATOM 3316 O O . SER A 1 412 ? -19.469 10.188 20.609 1 98.62 412 SER A O 1
ATOM 3318 N N . THR A 1 413 ? -19.281 8.172 19.719 1 97.94 413 THR A N 1
ATOM 3319 C CA . THR A 1 413 ? -20.344 7.594 20.531 1 97.94 413 THR A CA 1
ATOM 3320 C C . THR A 1 413 ? -19.75 6.816 21.703 1 97.94 413 THR A C 1
ATOM 3322 O O . THR A 1 413 ? -20.484 6.219 22.5 1 97.94 413 THR A O 1
ATOM 3325 N N . ALA A 1 414 ? -18.453 6.789 21.891 1 97.81 414 ALA A N 1
ATOM 3326 C CA . ALA A 1 414 ? -17.797 6.129 23.016 1 97.81 414 ALA A CA 1
ATOM 3327 C C . ALA A 1 414 ? -18.094 6.844 24.328 1 97.81 414 ALA A C 1
ATOM 3329 O O . ALA A 1 414 ? -18.484 8.008 24.328 1 97.81 414 ALA A O 1
ATOM 3330 N N . PRO A 1 415 ? -17.906 6.094 25.453 1 97.25 415 PRO A N 1
ATOM 3331 C CA . PRO A 1 415 ? -17.922 6.82 26.719 1 97.25 415 PRO A CA 1
ATOM 3332 C C . PRO A 1 415 ? -16.844 7.891 26.797 1 97.25 415 PRO A C 1
ATOM 3334 O O . PRO A 1 415 ? -15.75 7.715 26.234 1 97.25 415 PRO A O 1
ATOM 3337 N N . ALA A 1 416 ? -17.109 8.961 27.469 1 96.5 416 ALA A N 1
ATOM 3338 C CA . ALA A 1 416 ? -16.25 10.133 27.516 1 96.5 416 ALA A CA 1
ATOM 3339 C C . ALA A 1 416 ? -14.844 9.758 27.984 1 96.5 416 ALA A C 1
ATOM 3341 O O . ALA A 1 416 ? -13.852 10.32 27.516 1 96.5 416 ALA A O 1
ATOM 3342 N N . GLU A 1 417 ? -14.742 8.766 28.891 1 96.25 417 GLU A N 1
ATOM 3343 C CA . GLU A 1 417 ? -13.477 8.375 29.484 1 96.25 417 GLU A CA 1
ATOM 3344 C C . GLU A 1 417 ? -12.602 7.625 28.5 1 96.25 417 GLU A C 1
ATOM 3346 O O . GLU A 1 417 ? -11.398 7.441 28.734 1 96.25 417 GLU A O 1
ATOM 3351 N N . GLU A 1 418 ? -13.211 7.227 27.328 1 96.94 418 GLU A N 1
ATOM 3352 C CA . GLU A 1 418 ? -12.5 6.414 26.359 1 96.94 418 GLU A CA 1
ATOM 3353 C C . GLU A 1 418 ? -12.031 7.262 25.172 1 96.94 418 GLU A C 1
ATOM 3355 O O . GLU A 1 418 ? -11.352 6.762 24.266 1 96.94 418 GLU A O 1
ATOM 3360 N N . LEU A 1 419 ? -12.375 8.539 25.234 1 98.12 419 LEU A N 1
ATOM 3361 C CA . LEU A 1 419 ? -11.977 9.414 24.141 1 98.12 419 LEU A CA 1
ATOM 3362 C C . LEU A 1 419 ? -10.461 9.586 24.094 1 98.12 419 LEU A C 1
ATOM 3364 O O . LEU A 1 419 ? -9.812 9.609 25.141 1 98.12 419 LEU A O 1
ATOM 3368 N N . VAL A 1 420 ? -9.898 9.664 22.906 1 97.38 420 VAL A N 1
ATOM 3369 C CA . VAL A 1 420 ? -8.461 9.844 22.719 1 97.38 420 VAL A CA 1
ATOM 3370 C C . VAL A 1 420 ? -7.98 11.055 23.516 1 97.38 420 VAL A C 1
ATOM 3372 O O . VAL A 1 420 ? -6.887 11.039 24.078 1 97.38 420 VAL A O 1
ATOM 3375 N N . LEU A 1 421 ? -8.734 12.164 23.422 1 97.38 421 LEU A N 1
ATOM 3376 C CA . LEU A 1 421 ? -8.625 13.375 24.234 1 97.38 421 LEU A CA 1
ATOM 3377 C C . LEU A 1 421 ? -10 13.906 24.609 1 97.38 421 LEU A C 1
ATOM 3379 O O . LEU A 1 421 ? -10.977 13.711 23.875 1 97.38 421 LEU A O 1
ATOM 3383 N N . PRO A 1 422 ? -10.086 14.531 25.719 1 97.5 422 PRO A N 1
ATOM 3384 C CA . PRO A 1 422 ? -11.391 15.094 26.062 1 97.5 422 PRO A CA 1
ATOM 3385 C C . PRO A 1 422 ? -11.828 16.188 25.094 1 97.5 422 PRO A C 1
ATOM 3387 O O . PRO A 1 422 ? -10.984 16.859 24.484 1 97.5 422 PRO A O 1
ATOM 3390 N N . VAL A 1 423 ? -13.094 16.328 24.906 1 97.94 423 VAL A N 1
ATOM 3391 C CA . VAL A 1 423 ? -13.641 17.453 24.156 1 97.94 423 VAL A CA 1
ATOM 3392 C C . VAL A 1 423 ? -13.711 18.688 25.031 1 97.94 423 VAL A C 1
ATOM 3394 O O . VAL A 1 423 ? -13.695 18.594 26.266 1 97.94 423 VAL A O 1
ATOM 3397 N N . VAL A 1 424 ? -13.75 19.859 24.438 1 97.75 424 VAL A N 1
ATOM 3398 C CA . VAL A 1 424 ? -13.969 21.094 25.188 1 97.75 424 VAL A CA 1
ATOM 3399 C C . VAL A 1 424 ? -15.438 21.188 25.594 1 97.75 424 VAL A C 1
ATOM 3401 O O . VAL A 1 424 ? -16.281 21.594 24.797 1 97.75 424 VAL A O 1
ATOM 3404 N N . SER A 1 425 ? -15.742 20.891 26.812 1 93.5 425 SER A N 1
ATOM 3405 C CA . SER A 1 425 ? -17.141 20.703 27.203 1 93.5 425 SER A CA 1
ATOM 3406 C C . SER A 1 425 ? -17.672 21.938 27.938 1 93.5 425 SER A C 1
ATOM 3408 O O . SER A 1 425 ? -18.875 22.172 27.969 1 93.5 425 SER A O 1
ATOM 3410 N N . GLY A 1 426 ? -16.828 22.719 28.469 1 90.81 426 GLY A N 1
ATOM 3411 C CA . GLY A 1 426 ? -17.281 23.844 29.25 1 90.81 426 GLY A CA 1
ATOM 3412 C C . GLY A 1 426 ? -16.766 25.188 28.75 1 90.81 426 GLY A C 1
ATOM 3413 O O . GLY A 1 426 ? -15.977 25.234 27.812 1 90.81 426 GLY A O 1
ATOM 3414 N N . GLY A 1 427 ? -17.375 26.25 29.406 1 92.56 427 GLY A N 1
ATOM 3415 C CA . GLY A 1 427 ? -16.922 27.594 29.078 1 92.56 427 GLY A CA 1
ATOM 3416 C C . GLY A 1 427 ? -17.516 28.109 27.781 1 92.56 427 GLY A C 1
ATOM 3417 O O . GLY A 1 427 ? -18.375 27.469 27.172 1 92.56 427 GLY A O 1
ATOM 3418 N N . PRO A 1 428 ? -17.062 29.281 27.375 1 95.75 428 PRO A N 1
ATOM 3419 C CA . PRO A 1 428 ? -17.641 29.938 26.188 1 95.75 428 PRO A CA 1
ATOM 3420 C C . PRO A 1 428 ? -17.281 29.234 24.891 1 95.75 428 PRO A C 1
ATOM 3422 O O . PRO A 1 428 ? -17.906 29.484 23.859 1 95.75 428 PRO A O 1
ATOM 3425 N N . PHE A 1 429 ? -16.375 28.344 24.953 1 98 429 PHE A N 1
ATOM 3426 C CA . PHE A 1 429 ? -15.93 27.688 23.734 1 98 429 PHE A CA 1
ATOM 3427 C C . PHE A 1 429 ? -16.312 26.219 23.734 1 98 429 PHE A C 1
ATOM 3429 O O . PHE A 1 429 ? -15.859 25.453 22.875 1 98 429 PHE A O 1
ATOM 3436 N N . GLY A 1 430 ? -17.078 25.812 24.703 1 97.75 430 GLY A N 1
ATOM 3437 C CA . GLY A 1 430 ? -17.562 24.438 24.797 1 97.75 430 GLY A CA 1
ATOM 3438 C C . GLY A 1 430 ? -18.422 24.031 23.609 1 97.75 430 GLY A C 1
ATOM 3439 O O . GLY A 1 430 ? -19.016 24.891 22.938 1 97.75 430 GLY A O 1
ATOM 3440 N N . TYR A 1 431 ? -18.531 22.703 23.391 1 98 431 TYR A N 1
ATOM 3441 C CA . TYR A 1 431 ? -19.188 22.188 22.203 1 98 431 TYR A CA 1
ATOM 3442 C C . TYR A 1 431 ? -20.688 22.469 22.25 1 98 431 TYR A C 1
ATOM 3444 O O . TYR A 1 431 ? -21.375 22.391 21.234 1 98 431 TYR A O 1
ATOM 3452 N N . GLY A 1 432 ? -21.25 22.812 23.406 1 97.19 432 GLY A N 1
ATOM 3453 C CA . GLY A 1 432 ? -22.641 23.234 23.469 1 97.19 432 GLY A CA 1
ATOM 3454 C C . GLY A 1 432 ? -22.906 24.531 22.734 1 97.19 432 GLY A C 1
ATOM 3455 O O . GLY A 1 432 ? -24.016 24.766 22.25 1 97.19 432 GLY A O 1
ATOM 3456 N N . THR A 1 433 ? -21.891 25.406 22.656 1 96 433 THR A N 1
ATOM 3457 C CA . THR A 1 433 ? -22.016 26.719 22.031 1 96 433 THR A CA 1
ATOM 3458 C C . THR A 1 433 ? -21.281 26.75 20.688 1 96 433 THR A C 1
ATOM 3460 O O . THR A 1 433 ? -21.797 27.281 19.703 1 96 433 THR A O 1
ATOM 3463 N N . VAL A 1 434 ? -20.125 26.219 20.641 1 98.38 434 VAL A N 1
ATOM 3464 C CA . VAL A 1 434 ? -19.281 26.25 19.453 1 98.38 434 VAL A CA 1
ATOM 3465 C C . VAL A 1 434 ? -19.25 24.875 18.812 1 98.38 434 VAL A C 1
ATOM 3467 O O . VAL A 1 434 ? -18.594 23.953 19.312 1 98.38 434 VAL A O 1
ATOM 3470 N N . ASN A 1 435 ? -19.938 24.719 17.719 1 98.62 435 ASN A N 1
ATOM 3471 C CA . ASN A 1 435 ? -19.953 23.469 16.953 1 98.62 435 ASN A CA 1
ATOM 3472 C C . ASN A 1 435 ? -20.422 23.703 15.523 1 98.62 435 ASN A C 1
ATOM 3474 O O . ASN A 1 435 ? -20.984 24.75 15.211 1 98.62 435 ASN A O 1
ATOM 3478 N N . VAL A 1 436 ? -20.156 22.766 14.68 1 98.81 436 VAL A N 1
ATOM 3479 C CA . VAL A 1 436 ? -20.422 22.859 13.25 1 98.81 436 VAL A CA 1
ATOM 3480 C C . VAL A 1 436 ? -21.922 22.938 13 1 98.81 436 VAL A C 1
ATOM 3482 O O . VAL A 1 436 ? -22.391 23.797 12.25 1 98.81 436 VAL A O 1
ATOM 3485 N N . ALA A 1 437 ? -22.688 22.062 13.617 1 98.44 437 ALA A N 1
ATOM 3486 C CA . ALA A 1 437 ? -24.125 21.969 13.344 1 98.44 437 ALA A CA 1
ATOM 3487 C C . ALA A 1 437 ? -24.844 23.281 13.656 1 98.44 437 ALA A C 1
ATOM 3489 O O . ALA A 1 437 ? -25.625 23.766 12.844 1 98.44 437 ALA A O 1
ATOM 3490 N N . THR A 1 438 ? -24.594 23.844 14.812 1 98 438 THR A N 1
ATOM 3491 C CA . THR A 1 438 ? -25.219 25.094 15.227 1 98 438 THR A CA 1
ATOM 3492 C C . THR A 1 438 ? -24.844 26.234 14.281 1 98 438 THR A C 1
ATOM 3494 O O . THR A 1 438 ? -25.719 27 13.852 1 98 438 THR A O 1
ATOM 3497 N N . GLN A 1 439 ? -23.578 26.297 13.969 1 98.44 439 GLN A N 1
ATOM 3498 C CA . GLN A 1 439 ? -23.109 27.422 13.148 1 98.44 439 GLN A CA 1
ATOM 3499 C C . GLN A 1 439 ? -23.547 27.25 11.695 1 98.44 439 GLN A C 1
ATOM 3501 O O . GLN A 1 439 ? -23.75 28.25 10.992 1 98.44 439 GLN A O 1
ATOM 3506 N N . ARG A 1 440 ? -23.703 26.078 11.25 1 96.81 440 ARG A N 1
ATOM 3507 C CA . ARG A 1 440 ? -24.234 25.844 9.906 1 96.81 440 ARG A CA 1
ATOM 3508 C C . ARG A 1 440 ? -25.656 26.359 9.781 1 96.81 440 ARG A C 1
ATOM 3510 O O . ARG A 1 440 ? -26.047 26.844 8.719 1 96.81 440 ARG A O 1
ATOM 3517 N N . ALA A 1 441 ? -26.375 26.312 10.836 1 96.06 441 ALA A N 1
ATOM 3518 C CA . ALA A 1 441 ? -27.781 26.719 10.844 1 96.06 441 ALA A CA 1
ATOM 3519 C C . ALA A 1 441 ? -27.922 28.234 10.953 1 96.06 441 ALA A C 1
ATOM 3521 O O . ALA A 1 441 ? -28.969 28.797 10.609 1 96.06 441 ALA A O 1
ATOM 3522 N N . GLU A 1 442 ? -26.875 28.891 11.367 1 96.75 442 GLU A N 1
ATOM 3523 C CA . GLU A 1 442 ? -26.906 30.328 11.562 1 96.75 442 GLU A CA 1
ATOM 3524 C C . GLU A 1 442 ? -26.219 31.062 10.414 1 96.75 442 GLU A C 1
ATOM 3526 O O . GLU A 1 442 ? -25 30.984 10.258 1 96.75 442 GLU A O 1
ATOM 3531 N N . ALA A 1 443 ? -26.891 31.812 9.742 1 94 443 ALA A N 1
ATOM 3532 C CA . ALA A 1 443 ? -26.406 32.438 8.508 1 94 443 ALA A CA 1
ATOM 3533 C C . ALA A 1 443 ? -25.234 33.375 8.781 1 94 443 ALA A C 1
ATOM 3535 O O . ALA A 1 443 ? -24.328 33.469 7.953 1 94 443 ALA A O 1
ATOM 3536 N N . GLU A 1 444 ? -25.234 34 9.922 1 95.44 444 GLU A N 1
ATOM 3537 C CA . GLU A 1 444 ? -24.188 35 10.195 1 95.44 444 GLU A CA 1
ATOM 3538 C C . GLU A 1 444 ? -23.109 34.406 11.094 1 95.44 444 GLU A C 1
ATOM 3540 O O . GLU A 1 444 ? -22.328 35.156 11.703 1 95.44 444 GLU A O 1
ATOM 3545 N N . SER A 1 445 ? -23.078 33.094 11.109 1 97.94 445 SER A N 1
ATOM 3546 C CA . SER A 1 445 ? -22.109 32.438 11.961 1 97.94 445 SER A CA 1
ATOM 3547 C C . SER A 1 445 ? -20.688 32.594 11.398 1 97.94 445 SER A C 1
ATOM 3549 O O . SER A 1 445 ? -20.516 32.969 10.234 1 97.94 445 SER A O 1
ATOM 3551 N N . LEU A 1 446 ? -19.703 32.312 12.258 1 98.56 446 LEU A N 1
ATOM 3552 C CA . LEU A 1 446 ? -18.312 32.344 11.852 1 98.56 446 LEU A CA 1
ATOM 3553 C C . LEU A 1 446 ? -18.047 31.328 10.75 1 98.56 446 LEU A C 1
ATOM 3555 O O . LEU A 1 446 ? -17.297 31.594 9.805 1 98.56 446 LEU A O 1
ATOM 3559 N N . LEU A 1 447 ? -18.594 30.125 10.867 1 98.75 447 LEU A N 1
ATOM 3560 C CA . LEU A 1 447 ? -18.406 29.078 9.883 1 98.75 447 LEU A CA 1
ATOM 3561 C C . LEU A 1 447 ? -18.891 29.516 8.5 1 98.75 447 LEU A C 1
ATOM 3563 O O . LEU A 1 447 ? -18.172 29.359 7.512 1 98.75 447 LEU A O 1
ATOM 3567 N N . ASN A 1 448 ? -20.094 30.047 8.438 1 98.12 448 ASN A N 1
ATOM 3568 C CA . ASN A 1 448 ? -20.625 30.516 7.156 1 98.12 448 ASN A CA 1
ATOM 3569 C C . ASN A 1 448 ? -19.812 31.672 6.598 1 98.12 448 ASN A C 1
ATOM 3571 O O . ASN A 1 448 ? -19.625 31.781 5.383 1 98.12 448 ASN A O 1
ATOM 3575 N N . TRP A 1 449 ? -19.391 32.531 7.473 1 98.19 449 TRP A N 1
ATOM 3576 C CA . TRP A 1 449 ? -18.484 33.594 7.047 1 98.19 449 TRP A CA 1
ATOM 3577 C C . TRP A 1 449 ? -17.188 33 6.484 1 98.19 449 TRP A C 1
ATOM 3579 O O . TRP A 1 449 ? -16.688 33.469 5.461 1 98.19 449 TRP A O 1
ATOM 3589 N N . MET A 1 450 ? -16.609 32.031 7.156 1 98.69 450 MET A N 1
ATOM 3590 C CA . MET A 1 450 ? -15.383 31.391 6.707 1 98.69 450 MET A CA 1
ATOM 3591 C C . MET A 1 450 ? -15.562 30.797 5.32 1 98.69 450 MET A C 1
ATOM 3593 O O . MET A 1 450 ? -14.664 30.875 4.48 1 98.69 450 MET A O 1
ATOM 3597 N N . GLU A 1 451 ? -16.688 30.141 5.086 1 98.06 451 GLU A N 1
ATOM 3598 C CA . GLU A 1 451 ? -16.984 29.578 3.77 1 98.06 451 GLU A CA 1
ATOM 3599 C C . GLU A 1 451 ? -16.922 30.656 2.689 1 98.06 451 GLU A C 1
ATOM 3601 O O . GLU A 1 451 ? -16.359 30.438 1.613 1 98.06 451 GLU A O 1
ATOM 3606 N N . ARG A 1 452 ? -17.469 31.781 2.998 1 97.25 452 ARG A N 1
ATOM 3607 C CA . ARG A 1 452 ? -17.469 32.875 2.051 1 97.25 452 ARG A CA 1
ATOM 3608 C C . ARG A 1 452 ? -16.062 33.406 1.84 1 97.25 452 ARG A C 1
ATOM 3610 O O . ARG A 1 452 ? -15.672 33.75 0.714 1 97.25 452 ARG A O 1
ATOM 3617 N N . LEU A 1 453 ? -15.328 33.562 2.936 1 98.19 453 LEU A N 1
ATOM 3618 C CA . LEU A 1 453 ? -13.945 34 2.846 1 98.19 453 LEU A CA 1
ATOM 3619 C C . LEU A 1 453 ? -13.133 33.094 1.938 1 98.19 453 LEU A C 1
ATOM 3621 O O . LEU A 1 453 ? -12.406 33.562 1.06 1 98.19 453 LEU A O 1
ATOM 3625 N N . ILE A 1 454 ? -13.258 31.797 2.139 1 98.5 454 ILE A N 1
ATOM 3626 C CA . ILE A 1 454 ? -12.469 30.828 1.391 1 98.5 454 ILE A CA 1
ATOM 3627 C C . ILE A 1 454 ? -12.883 30.844 -0.08 1 98.5 454 ILE A C 1
ATOM 3629 O O . ILE A 1 454 ? -12.031 30.812 -0.97 1 98.5 454 ILE A O 1
ATOM 3633 N N . ALA A 1 455 ? -14.172 30.922 -0.334 1 96.94 455 ALA A N 1
ATOM 3634 C CA . ALA A 1 455 ? -14.648 31.031 -1.71 1 96.94 455 ALA A CA 1
ATOM 3635 C C . ALA A 1 455 ? -14.062 32.25 -2.396 1 96.94 455 ALA A C 1
ATOM 3637 O O . ALA A 1 455 ? -13.641 32.188 -3.553 1 96.94 455 ALA A O 1
ATOM 3638 N N . THR A 1 456 ? -14.078 33.344 -1.66 1 96.62 456 THR A N 1
ATOM 3639 C CA . THR A 1 456 ? -13.539 34.594 -2.193 1 96.62 456 THR A CA 1
ATOM 3640 C C . THR A 1 456 ? -12.062 34.438 -2.521 1 96.62 456 THR A C 1
ATOM 3642 O O . THR A 1 456 ? -11.609 34.906 -3.58 1 96.62 456 THR A O 1
ATOM 3645 N N . ARG A 1 457 ? -11.305 33.875 -1.644 1 97.38 457 ARG A N 1
ATOM 3646 C CA . ARG A 1 457 ? -9.883 33.625 -1.873 1 97.38 457 ARG A CA 1
ATOM 3647 C C . ARG A 1 457 ? -9.672 32.75 -3.109 1 97.38 457 ARG A C 1
ATOM 3649 O O . ARG A 1 457 ? -8.789 33.031 -3.928 1 97.38 4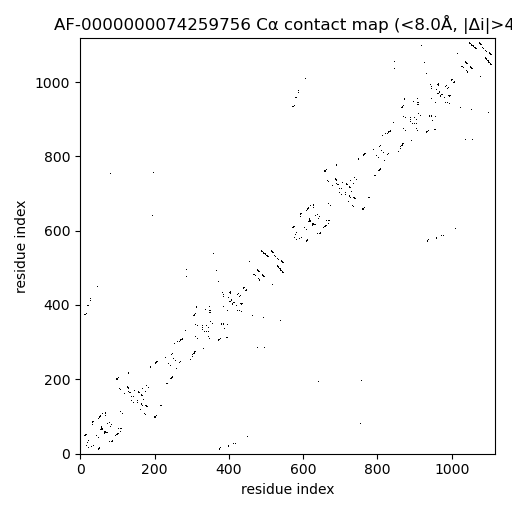57 ARG A O 1
ATOM 3656 N N . ARG A 1 458 ? -10.398 31.734 -3.236 1 94.31 458 ARG A N 1
ATOM 3657 C CA . ARG A 1 458 ? -10.25 30.797 -4.348 1 94.31 458 ARG A CA 1
ATOM 3658 C C . ARG A 1 458 ? -10.57 31.469 -5.676 1 94.31 458 ARG A C 1
ATOM 3660 O O . ARG A 1 458 ? -10 31.125 -6.711 1 94.31 458 ARG A O 1
ATOM 3667 N N . GLU A 1 459 ? -11.383 32.469 -5.629 1 92.5 459 GLU A N 1
ATOM 3668 C CA . GLU A 1 459 ? -11.75 33.219 -6.836 1 92.5 459 GLU A CA 1
ATOM 3669 C C . GLU A 1 459 ? -10.766 34.344 -7.117 1 92.5 459 GLU A C 1
ATOM 3671 O O . GLU A 1 459 ? -10.812 34.969 -8.18 1 92.5 459 GLU A O 1
ATOM 3676 N N . SER A 1 460 ? -9.93 34.594 -6.156 1 93.25 460 SER A N 1
ATOM 3677 C CA . SER A 1 460 ? -8.977 35.688 -6.273 1 93.25 460 SER A CA 1
ATOM 3678 C C . SER A 1 460 ? -7.574 35.156 -6.578 1 93.25 460 SER A C 1
ATOM 3680 O O . SER A 1 460 ? -6.664 35.312 -5.758 1 93.25 460 SER A O 1
ATOM 3682 N N . ARG A 1 461 ? -7.289 34.719 -7.75 1 90.69 461 ARG A N 1
ATOM 3683 C CA . ARG A 1 461 ? -6.02 34.125 -8.156 1 90.69 461 ARG A CA 1
ATOM 3684 C C . ARG A 1 461 ? -4.883 35.156 -8.039 1 90.69 461 ARG A C 1
ATOM 3686 O O . ARG A 1 461 ? -3.715 34.781 -7.934 1 90.69 461 ARG A O 1
ATOM 3693 N N . GLU A 1 462 ? -5.297 36.5 -8.016 1 91.56 462 GLU A N 1
ATOM 3694 C CA . GLU A 1 462 ? -4.312 37.594 -7.863 1 91.56 462 GLU A CA 1
ATOM 3695 C C . GLU A 1 462 ? -3.477 37.375 -6.598 1 91.56 462 GLU A C 1
ATOM 3697 O O . GLU A 1 462 ? -2.277 37.656 -6.59 1 91.56 462 GLU A O 1
ATOM 3702 N N . ILE A 1 463 ? -4.109 36.844 -5.59 1 93.69 463 ILE A N 1
ATOM 3703 C CA . ILE A 1 463 ? -3.438 36.75 -4.297 1 93.69 463 ILE A CA 1
ATOM 3704 C C . ILE A 1 463 ? -2.408 35.625 -4.336 1 93.69 463 ILE A C 1
ATOM 3706 O O . ILE A 1 463 ? -1.302 35.781 -3.809 1 93.69 463 ILE A O 1
ATOM 3710 N N . GLY A 1 464 ? -2.717 34.562 -4.938 1 89.62 464 GLY A N 1
ATOM 3711 C CA . GLY A 1 464 ? -1.824 33.406 -4.977 1 89.62 464 GLY A CA 1
ATOM 3712 C C . GLY A 1 464 ? -0.763 33.5 -6.059 1 89.62 464 GLY A C 1
ATOM 3713 O O . GLY A 1 464 ? 0.3 32.906 -5.953 1 89.62 464 GLY A O 1
ATOM 3714 N N . GLU A 1 465 ? -0.96 34.344 -7.098 1 90.31 465 GLU A N 1
ATOM 3715 C CA . GLU A 1 465 ? -0.095 34.312 -8.273 1 90.31 465 GLU A CA 1
ATOM 3716 C C . GLU A 1 465 ? 0.435 35.688 -8.617 1 90.31 465 GLU A C 1
ATOM 3718 O O . GLU A 1 465 ? 1.386 35.812 -9.391 1 90.31 465 GLU A O 1
ATOM 3723 N N . GLY A 1 466 ? -0.139 36.719 -8.062 1 91.69 466 GLY A N 1
ATOM 3724 C CA . GLY A 1 466 ? 0.173 38.094 -8.484 1 91.69 466 GLY A CA 1
ATOM 3725 C C . GLY A 1 466 ? 1.361 38.688 -7.75 1 91.69 466 GLY A C 1
ATOM 3726 O O . GLY A 1 466 ? 1.95 38.031 -6.883 1 91.69 466 GLY A O 1
ATOM 3727 N N . THR A 1 467 ? 1.713 39.875 -8.18 1 93.81 467 THR A N 1
ATOM 3728 C CA . THR A 1 467 ? 2.791 40.625 -7.535 1 93.81 467 THR A CA 1
ATOM 3729 C C . THR A 1 467 ? 2.27 41.375 -6.328 1 93.81 467 THR A C 1
ATOM 3731 O O . THR A 1 467 ? 1.314 42.156 -6.445 1 93.81 467 THR A O 1
ATOM 3734 N N . PHE A 1 468 ? 2.932 41.219 -5.23 1 95.19 468 PHE A N 1
ATOM 3735 C CA . PHE A 1 468 ? 2.514 41.781 -3.939 1 95.19 468 PHE A CA 1
ATOM 3736 C C . PHE A 1 468 ? 3.205 43.094 -3.658 1 95.19 468 PHE A C 1
ATOM 3738 O O . PHE A 1 468 ? 4.383 43.281 -3.979 1 95.19 468 PHE A O 1
ATOM 3745 N N . SER A 1 469 ? 2.482 44.031 -3.084 1 94.12 469 SER A N 1
ATOM 3746 C CA . SER A 1 469 ? 3.07 45.25 -2.566 1 94.12 469 SER A CA 1
ATOM 3747 C C . SER A 1 469 ? 2.26 45.812 -1.398 1 94.12 469 SER A C 1
ATOM 3749 O O . SER A 1 469 ? 1.033 45.688 -1.371 1 94.12 469 SER A O 1
ATOM 3751 N N . VAL A 1 470 ? 2.93 46.406 -0.495 1 94.62 470 VAL A N 1
ATOM 3752 C CA . VAL A 1 470 ? 2.279 47.094 0.621 1 94.62 470 VAL A CA 1
ATOM 3753 C C . VAL A 1 470 ? 1.951 48.531 0.231 1 94.62 470 VAL A C 1
ATOM 3755 O O . VAL A 1 470 ? 2.75 49.188 -0.428 1 94.62 470 VAL A O 1
ATOM 3758 N N . ILE A 1 471 ? 0.77 48.938 0.6 1 91 471 ILE A N 1
ATOM 3759 C CA . ILE A 1 471 ? 0.369 50.344 0.393 1 91 471 ILE A CA 1
ATOM 3760 C C . ILE A 1 471 ? 0.565 51.125 1.684 1 91 471 ILE A C 1
ATOM 3762 O O . ILE A 1 471 ? 0.037 50.75 2.734 1 91 471 ILE A O 1
ATOM 3766 N N . GLY A 1 472 ? 1.311 52.125 1.573 1 84.75 472 GLY A N 1
ATOM 3767 C CA . GLY A 1 472 ? 1.53 52.969 2.75 1 84.75 472 GLY A CA 1
ATOM 3768 C C . GLY A 1 472 ? 0.255 53.562 3.291 1 84.75 472 GLY A C 1
ATOM 3769 O O . GLY A 1 472 ? -0.569 54.094 2.527 1 84.75 472 GLY A O 1
ATOM 3770 N N . ALA A 1 473 ? 0.082 53.375 4.594 1 82.12 473 ALA A N 1
ATOM 3771 C CA . ALA A 1 473 ? -1.051 54 5.277 1 82.12 473 ALA A CA 1
ATOM 3772 C C . ALA A 1 473 ? -0.577 54.938 6.363 1 82.12 473 ALA A C 1
ATOM 3774 O O . ALA A 1 473 ? 0.399 54.656 7.062 1 82.12 473 ALA A O 1
ATOM 3775 N N . GLU A 1 474 ? -1.211 56.094 6.461 1 83.62 474 GLU A N 1
ATOM 3776 C CA . GLU A 1 474 ? -0.836 57.062 7.473 1 83.62 474 GLU A CA 1
ATOM 3777 C C . GLU A 1 474 ? -1.205 56.594 8.875 1 83.62 474 GLU A C 1
ATOM 3779 O O . GLU A 1 474 ? -0.481 56.844 9.836 1 83.62 474 GLU A O 1
ATOM 3784 N N . ASN A 1 475 ? -2.234 55.875 8.938 1 91.06 475 ASN A N 1
ATOM 3785 C CA . ASN A 1 475 ? -2.68 55.344 10.211 1 91.06 475 ASN A CA 1
ATOM 3786 C C . ASN A 1 475 ? -1.891 54.094 10.594 1 91.06 475 ASN A C 1
ATOM 3788 O O . ASN A 1 475 ? -1.916 53.094 9.875 1 91.06 475 ASN A O 1
ATOM 3792 N N . PRO A 1 476 ? -1.255 54.062 11.758 1 94 476 PRO A N 1
ATOM 3793 C CA . PRO A 1 476 ? -0.403 52.938 12.148 1 94 476 PRO A CA 1
ATOM 3794 C C . PRO A 1 476 ? -1.196 51.656 12.414 1 94 476 PRO A C 1
ATOM 3796 O O . PRO A 1 476 ? -0.617 50.562 12.492 1 94 476 PRO A O 1
ATOM 3799 N N . CYS A 1 477 ? -2.484 51.781 12.57 1 95.5 477 CYS A N 1
ATOM 3800 C CA . CYS A 1 477 ? -3.311 50.625 12.852 1 95.5 477 CYS A CA 1
ATOM 3801 C C . CYS A 1 477 ? -3.896 50.031 11.57 1 95.5 477 CYS A C 1
ATOM 3803 O O . CYS A 1 477 ? -4.539 49 11.594 1 95.5 477 CYS A O 1
ATOM 3805 N N . ALA A 1 478 ? -3.662 50.719 10.5 1 94.62 478 ALA A N 1
ATOM 3806 C CA . ALA A 1 478 ? -4.203 50.25 9.219 1 94.62 478 ALA A CA 1
ATOM 3807 C C . ALA A 1 478 ? -3.135 49.562 8.391 1 94.62 478 ALA A C 1
ATOM 3809 O O . ALA A 1 478 ? -1.98 50 8.359 1 94.62 478 ALA A O 1
ATOM 3810 N N . PHE A 1 479 ? -3.43 48.438 7.832 1 95.94 479 PHE A N 1
ATOM 3811 C CA . PHE A 1 479 ? -2.568 47.719 6.91 1 95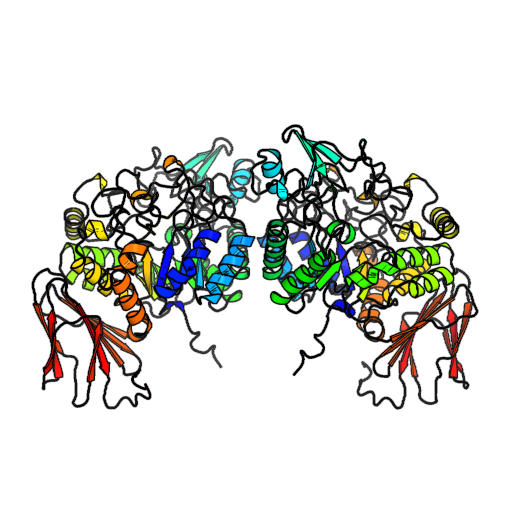.94 479 PHE A CA 1
ATOM 3812 C C . PHE A 1 479 ? -3.244 47.531 5.559 1 95.94 479 PHE A C 1
ATOM 3814 O O . PHE A 1 479 ? -4.344 47 5.473 1 95.94 479 PHE A O 1
ATOM 3821 N N . ALA A 1 480 ? -2.729 48.062 4.508 1 94.81 480 ALA A N 1
ATOM 3822 C CA . ALA A 1 480 ? -3.24 47.969 3.143 1 94.81 480 ALA A CA 1
ATOM 3823 C C . ALA A 1 480 ? -2.191 47.375 2.207 1 94.81 480 ALA A C 1
ATOM 3825 O O . ALA A 1 480 ? -1.004 47.688 2.314 1 94.81 480 ALA A O 1
ATOM 3826 N N . HIS A 1 481 ? -2.621 46.469 1.393 1 95.25 481 HIS A N 1
ATOM 3827 C CA . HIS A 1 481 ? -1.73 45.875 0.418 1 95.25 481 HIS A CA 1
ATOM 3828 C C . HIS A 1 481 ? -2.473 45.531 -0.87 1 95.25 481 HIS A C 1
ATOM 3830 O O . HIS A 1 481 ? -3.705 45.562 -0.909 1 95.25 481 HIS A O 1
ATOM 3836 N N . ARG A 1 482 ? -1.676 45.281 -1.85 1 93.81 482 ARG A N 1
ATOM 3837 C CA . ARG A 1 482 ? -2.25 45.094 -3.18 1 93.81 482 ARG A CA 1
ATOM 3838 C C . ARG A 1 482 ? -1.552 43.969 -3.93 1 93.81 482 ARG A C 1
ATOM 3840 O O . ARG A 1 482 ? -0.399 43.625 -3.641 1 93.81 482 ARG A O 1
ATOM 3847 N N . TYR A 1 483 ? -2.303 43.312 -4.824 1 95.56 483 TYR A N 1
ATOM 3848 C CA . TYR A 1 483 ? -1.809 42.312 -5.77 1 95.56 483 TYR A CA 1
ATOM 3849 C C . TYR A 1 483 ? -2.146 42.719 -7.203 1 95.56 483 TYR A C 1
ATOM 3851 O O . TYR A 1 483 ? -3.271 43.125 -7.492 1 95.56 483 TYR A O 1
ATOM 3859 N N . ASP A 1 484 ? -1.163 42.625 -8.086 1 93 484 ASP A N 1
ATOM 3860 C CA . ASP A 1 484 ? -1.378 42.844 -9.516 1 93 484 ASP A CA 1
ATOM 3861 C C . ASP A 1 484 ? -1.144 41.531 -10.297 1 93 484 ASP A C 1
ATOM 3863 O O . ASP A 1 484 ? -0.11 40.875 -10.133 1 93 484 ASP A O 1
ATOM 3867 N N . TYR A 1 485 ? -2.061 41.188 -11.055 1 89.94 485 TYR A N 1
ATOM 3868 C CA . TYR A 1 485 ? -1.984 39.938 -11.82 1 89.94 485 TYR A CA 1
ATOM 3869 C C . TYR A 1 485 ? -2.789 40.031 -13.109 1 89.94 485 TYR A C 1
ATOM 3871 O O . TYR A 1 485 ? -4.008 40.219 -13.078 1 89.94 485 TYR A O 1
ATOM 3879 N N . ASN A 1 486 ? -2.143 39.875 -14.297 1 86.44 486 ASN A N 1
ATOM 3880 C CA . ASN A 1 486 ? -2.752 39.844 -15.625 1 86.44 486 ASN A CA 1
ATOM 3881 C C . ASN A 1 486 ? -3.725 41 -15.828 1 86.44 486 ASN A C 1
ATOM 3883 O O . ASN A 1 486 ? -4.875 40.781 -16.219 1 86.44 486 ASN A O 1
ATOM 3887 N N . GLY A 1 487 ? -3.412 42.156 -15.43 1 81 487 GLY A N 1
ATOM 3888 C CA . GLY A 1 487 ? -4.195 43.375 -15.688 1 81 487 GLY A CA 1
ATOM 3889 C C . GLY A 1 487 ? -5.227 43.656 -14.609 1 81 487 GLY A C 1
ATOM 3890 O O . GLY A 1 487 ? -5.902 44.688 -14.633 1 81 487 GLY A O 1
ATOM 3891 N N . ASN A 1 488 ? -5.355 42.719 -13.648 1 86.81 488 ASN A N 1
ATOM 3892 C CA . ASN A 1 488 ? -6.266 42.906 -12.523 1 86.81 488 ASN A CA 1
ATOM 3893 C C . ASN A 1 488 ? -5.504 43.125 -11.219 1 86.81 488 ASN A C 1
ATOM 3895 O O . ASN A 1 488 ? -4.324 42.781 -11.125 1 86.81 488 ASN A O 1
ATOM 3899 N N . SER A 1 489 ? -6.266 43.781 -10.367 1 92.12 489 SER A N 1
ATOM 3900 C CA . SER A 1 489 ? -5.664 44 -9.055 1 92.12 489 SER A CA 1
ATOM 3901 C C . SER A 1 489 ? -6.66 43.719 -7.934 1 92.12 489 SER A C 1
ATOM 3903 O O . SER A 1 489 ? -7.871 43.875 -8.125 1 92.12 489 SER A O 1
ATOM 3905 N N . VAL A 1 490 ? -6.121 43.25 -6.898 1 95.06 490 VAL A N 1
ATOM 3906 C CA . VAL A 1 490 ? -6.883 43.156 -5.66 1 95.06 490 VAL A CA 1
ATOM 3907 C C . VAL A 1 490 ? -6.207 43.969 -4.562 1 95.06 490 VAL A C 1
ATOM 3909 O O . VAL A 1 490 ? -4.992 43.875 -4.375 1 95.06 490 VAL A O 1
ATOM 3912 N N . VAL A 1 491 ? -7.027 44.812 -3.904 1 94.31 491 VAL A N 1
ATOM 3913 C CA . VAL A 1 491 ? -6.547 45.625 -2.795 1 94.31 491 VAL A CA 1
ATOM 3914 C C . VAL A 1 491 ? -7.242 45.188 -1.503 1 94.31 491 VAL A C 1
ATOM 3916 O O . VAL A 1 491 ? -8.477 45.125 -1.449 1 94.31 491 VAL A O 1
ATOM 3919 N N . CYS A 1 492 ? -6.465 44.938 -0.511 1 96.56 492 CYS A N 1
ATOM 3920 C CA . CYS A 1 492 ? -6.988 44.531 0.793 1 96.56 492 CYS A CA 1
ATOM 3921 C C . CYS A 1 492 ? -6.605 45.562 1.861 1 96.56 492 CYS A C 1
ATOM 3923 O O . CYS A 1 492 ? -5.445 45.969 1.953 1 96.56 492 CYS A O 1
ATOM 3925 N N . VAL A 1 493 ? -7.598 45.969 2.605 1 95.81 493 VAL A N 1
ATOM 3926 C CA . VAL A 1 493 ? -7.383 46.938 3.674 1 95.81 493 VAL A CA 1
ATOM 3927 C C . VAL A 1 493 ? -7.906 46.375 4.996 1 95.81 493 VAL A C 1
ATOM 3929 O O . VAL A 1 493 ? -9 45.812 5.047 1 95.81 493 VAL A O 1
ATOM 3932 N N . HIS A 1 494 ? -7.098 46.531 6.059 1 97.31 494 HIS A N 1
ATOM 3933 C CA . HIS A 1 494 ? -7.438 46 7.375 1 97.31 494 HIS A CA 1
ATOM 3934 C C . HIS A 1 494 ? -7.223 47.031 8.461 1 97.31 494 HIS A C 1
ATOM 3936 O O . HIS A 1 494 ? -6.219 47.75 8.461 1 97.31 494 HIS A O 1
ATOM 3942 N N . ASN A 1 495 ? -8.164 47.156 9.336 1 97.38 495 ASN A N 1
ATOM 3943 C CA . ASN A 1 495 ? -8.039 47.969 10.555 1 97.38 495 ASN A CA 1
ATOM 3944 C C . ASN A 1 495 ? -7.734 47.062 11.766 1 97.38 495 ASN A C 1
ATOM 3946 O O . ASN A 1 495 ? -8.609 46.375 12.258 1 97.38 495 ASN A O 1
ATOM 3950 N N . LEU A 1 496 ? -6.551 47.188 12.359 1 98 496 LEU A N 1
ATOM 3951 C CA . LEU A 1 496 ? -6.094 46.281 13.414 1 98 496 LEU A CA 1
ATOM 3952 C C . LEU A 1 496 ? -6.57 46.781 14.781 1 98 496 LEU A C 1
ATOM 3954 O O . LEU A 1 496 ? -6.473 46.031 15.766 1 98 496 LEU A O 1
ATOM 3958 N N . ALA A 1 497 ? -7.188 47.906 14.797 1 97.25 497 ALA A N 1
ATOM 3959 C CA . ALA A 1 497 ? -7.594 48.5 16.078 1 97.25 497 ALA A CA 1
ATOM 3960 C C . ALA A 1 497 ? -9.109 48.5 16.219 1 97.25 497 ALA A C 1
ATOM 3962 O O . ALA A 1 497 ? -9.836 48.219 15.258 1 97.25 497 ALA A O 1
ATOM 3963 N N . ASP A 1 498 ? -9.547 48.812 17.391 1 96.94 498 ASP A N 1
ATOM 3964 C CA . ASP A 1 498 ? -10.969 48.719 17.734 1 96.94 498 ASP A CA 1
ATOM 3965 C C . ASP A 1 498 ? -11.688 50 17.328 1 96.94 498 ASP A C 1
ATOM 3967 O O . ASP A 1 498 ? -12.914 50.031 17.25 1 96.94 498 ASP A O 1
ATOM 3971 N N . GLU A 1 499 ? -10.984 51.031 16.953 1 95.75 499 GLU A N 1
ATOM 3972 C CA . GLU A 1 499 ? -11.586 52.281 16.578 1 95.75 499 GLU A CA 1
ATOM 3973 C C . GLU A 1 499 ? -11.742 52.406 15.07 1 95.75 499 GLU A C 1
ATOM 3975 O O . GLU A 1 499 ? -10.891 51.938 14.312 1 95.75 499 GLU A O 1
ATOM 3980 N N . THR A 1 500 ? -12.789 53.094 14.703 1 95.38 500 THR A N 1
ATOM 3981 C CA . THR A 1 500 ? -13.016 53.344 13.281 1 95.38 500 THR A CA 1
ATOM 3982 C C . THR A 1 500 ? -11.883 54.188 12.695 1 95.38 500 THR A C 1
ATOM 3984 O O . THR A 1 500 ? -11.352 55.062 13.359 1 95.38 500 THR A O 1
ATOM 3987 N N . CYS A 1 501 ? -11.555 53.875 11.492 1 92.56 501 CYS A N 1
ATOM 3988 C CA . CYS A 1 501 ? -10.523 54.656 10.836 1 92.56 501 CYS A CA 1
ATOM 3989 C C . CYS A 1 501 ? -10.852 54.875 9.367 1 92.56 501 CYS A C 1
ATOM 3991 O O . CYS A 1 501 ? -11.547 54.062 8.75 1 92.56 501 CYS A O 1
ATOM 3993 N N . SER A 1 502 ? -10.453 55.969 8.859 1 91.38 502 SER A N 1
ATOM 3994 C CA . SER A 1 502 ? -10.562 56.312 7.445 1 91.38 502 SER A CA 1
ATOM 3995 C C . SER A 1 502 ? -9.188 56.406 6.793 1 91.38 502 SER A C 1
ATOM 3997 O O . SER A 1 502 ? -8.281 57.031 7.348 1 91.38 502 SER A O 1
ATOM 3999 N N . LEU A 1 503 ? -9.102 55.75 5.688 1 90.38 503 LEU A N 1
ATOM 4000 C CA . LEU A 1 503 ? -7.828 55.688 4.98 1 90.38 503 LEU A CA 1
ATOM 4001 C C . LEU A 1 503 ? -7.996 56.156 3.533 1 90.38 503 LEU A C 1
ATOM 4003 O O . LEU A 1 503 ? -9.023 55.875 2.912 1 90.38 503 LEU A O 1
ATOM 4007 N N . GLU A 1 504 ? -7.02 56.844 3.109 1 87.88 504 GLU A N 1
ATOM 4008 C CA . GLU A 1 504 ? -6.969 57.25 1.706 1 87.88 504 GLU A CA 1
ATOM 4009 C C . GLU A 1 504 ? -5.703 56.719 1.033 1 87.88 504 GLU A C 1
ATOM 4011 O O . GLU A 1 504 ? -4.605 56.844 1.589 1 87.88 504 GLU A O 1
ATOM 4016 N N . PHE A 1 505 ? -5.852 56.062 -0.054 1 83.38 505 PHE A N 1
ATOM 4017 C CA . PHE A 1 505 ? -4.691 55.531 -0.767 1 83.38 505 PHE A CA 1
ATOM 4018 C C . PHE A 1 505 ? -4.816 55.781 -2.264 1 83.38 505 PHE A C 1
ATOM 4020 O O . PHE A 1 505 ? -5.926 55.906 -2.787 1 83.38 505 PHE A O 1
ATOM 4027 N N . ASP A 1 506 ? -3.66 55.938 -2.84 1 81.75 506 ASP A N 1
ATOM 4028 C CA . ASP A 1 506 ? -3.588 56.156 -4.277 1 81.75 506 ASP A CA 1
ATOM 4029 C C . ASP A 1 506 ? -3.6 54.844 -5.047 1 81.75 506 ASP A C 1
ATOM 4031 O O . ASP A 1 506 ? -2.652 54.062 -4.961 1 81.75 506 ASP A O 1
ATOM 4035 N N . LEU A 1 507 ? -4.59 54.531 -5.762 1 82.75 507 LEU A N 1
ATOM 4036 C CA . LEU A 1 507 ? -4.707 53.312 -6.59 1 82.75 507 LEU A CA 1
ATOM 4037 C C . LEU A 1 507 ? -4.457 53.656 -8.055 1 82.75 507 LEU A C 1
ATOM 4039 O O . LEU A 1 507 ? -4.59 52.781 -8.922 1 82.75 507 LEU A O 1
ATOM 4043 N N . GLU A 1 508 ? -4.039 54.844 -8.25 1 80.38 508 GLU A N 1
ATOM 4044 C CA . GLU A 1 508 ? -3.812 55.344 -9.602 1 80.38 508 GLU A CA 1
ATOM 4045 C C . GLU A 1 508 ? -4.996 55 -10.508 1 80.38 508 GLU A C 1
ATOM 4047 O O . GLU A 1 508 ? -4.82 54.469 -11.602 1 80.38 508 GLU A O 1
ATOM 4052 N N . LEU A 1 509 ? -6.098 55.281 -10 1 77.75 509 LEU A N 1
ATOM 4053 C CA . LEU A 1 509 ? -7.316 55 -10.75 1 77.75 509 LEU A CA 1
ATOM 4054 C C . LEU A 1 509 ? -7.5 56 -11.898 1 77.75 509 LEU A C 1
ATOM 4056 O O . LEU A 1 509 ? -7.203 57.188 -11.758 1 77.75 509 LEU A O 1
ATOM 4060 N N . VAL A 1 510 ? -7.754 55.469 -13.062 1 75.44 510 VAL A N 1
ATOM 4061 C CA . VAL A 1 510 ? -8.094 56.312 -14.203 1 75.44 510 VAL A CA 1
ATOM 4062 C C . VAL A 1 510 ? -9.562 56.125 -14.562 1 75.44 510 VAL A C 1
ATOM 4064 O O . VAL A 1 510 ? -10.242 55.25 -14.016 1 75.44 510 VAL A O 1
ATOM 4067 N N . GLN A 1 511 ? -9.945 57.156 -15.539 1 75.94 511 GLN A N 1
ATOM 4068 C CA . GLN A 1 511 ? -11.344 57.094 -15.969 1 75.94 511 GLN A CA 1
ATOM 4069 C C . GLN A 1 511 ? -11.68 55.75 -16.594 1 75.94 511 GLN A C 1
ATOM 4071 O O . GLN A 1 511 ? -10.914 55.219 -17.406 1 75.94 511 GLN A O 1
ATOM 4076 N N . GLY A 1 512 ? -12.742 55.125 -16.047 1 76.75 512 GLY A N 1
ATOM 4077 C CA . GLY A 1 512 ? -13.172 53.844 -16.578 1 76.75 512 GLY A CA 1
ATOM 4078 C C . GLY A 1 512 ? -12.812 52.656 -15.695 1 76.75 512 GLY A C 1
ATOM 4079 O O . GLY A 1 512 ? -13.375 51.562 -15.828 1 76.75 512 GLY A O 1
ATOM 4080 N N . ASP A 1 513 ? -11.883 52.938 -14.797 1 82.19 513 ASP A N 1
ATOM 4081 C CA . ASP A 1 513 ? -11.539 51.875 -13.859 1 82.19 513 ASP A CA 1
ATOM 4082 C C . ASP A 1 513 ? -12.719 51.562 -12.938 1 82.19 513 ASP A C 1
ATOM 4084 O O . ASP A 1 513 ? -13.492 52.438 -12.578 1 82.19 513 ASP A O 1
ATOM 4088 N N . ALA A 1 514 ? -12.945 50.312 -12.656 1 82.12 514 ALA A N 1
ATOM 4089 C CA . ALA A 1 514 ? -14.023 49.875 -11.766 1 82.12 514 ALA A CA 1
ATOM 4090 C C . ALA A 1 514 ? -13.477 49.188 -10.523 1 82.12 514 ALA A C 1
ATOM 4092 O O . ALA A 1 514 ? -12.508 48.438 -10.602 1 82.12 514 ALA A O 1
ATOM 4093 N N . LEU A 1 515 ? -14.016 49.656 -9.383 1 86.19 515 LEU A N 1
ATOM 4094 C CA . LEU A 1 515 ? -13.695 49.031 -8.109 1 86.19 515 LEU A CA 1
ATOM 4095 C C . LEU A 1 515 ? -14.898 48.25 -7.574 1 86.19 515 LEU A C 1
ATOM 4097 O O . LEU A 1 515 ? -15.984 48.812 -7.422 1 86.19 515 LEU A O 1
ATOM 4101 N N . TYR A 1 516 ? -14.664 46.906 -7.285 1 87.25 516 TYR A N 1
ATOM 4102 C CA . TYR A 1 516 ? -15.719 46.062 -6.785 1 87.25 516 TYR A CA 1
ATOM 4103 C C . TYR A 1 516 ? -15.328 45.438 -5.449 1 87.25 516 TYR A C 1
ATOM 4105 O O . TYR A 1 516 ? -14.227 44.906 -5.301 1 87.25 516 TYR A O 1
ATOM 4113 N N . PRO A 1 517 ? -16.219 45.562 -4.504 1 91.56 517 PRO A N 1
ATOM 4114 C CA . PRO A 1 517 ? -15.93 44.844 -3.252 1 91.56 517 PRO A CA 1
ATOM 4115 C C . PRO A 1 517 ? -16.031 43.344 -3.393 1 91.56 517 PRO A C 1
ATOM 4117 O O . PRO A 1 517 ? -16.984 42.844 -3.986 1 91.56 517 PRO A O 1
ATOM 4120 N N . LEU A 1 518 ? -15.047 42.688 -2.914 1 93 518 LEU A N 1
ATOM 4121 C CA . LEU A 1 518 ? -15.039 41.219 -2.9 1 93 518 LEU A CA 1
ATOM 4122 C C . LEU A 1 518 ? -15.43 40.688 -1.526 1 93 518 LEU A C 1
ATOM 4124 O O . LEU A 1 518 ? -16.078 39.625 -1.423 1 93 518 LEU A O 1
ATOM 4128 N N . LEU A 1 519 ? -14.977 41.312 -0.492 1 92.69 519 LEU A N 1
ATOM 4129 C CA . LEU A 1 519 ? -15.172 40.938 0.898 1 92.69 519 LEU A CA 1
ATOM 4130 C C . LEU A 1 519 ? -15.227 42.156 1.807 1 92.69 519 LEU A C 1
ATOM 4132 O O . LEU A 1 519 ? -14.43 43.094 1.654 1 92.69 519 LEU A O 1
ATOM 4136 N N . GLY A 1 520 ? -16.125 42.125 2.678 1 88.12 520 GLY A N 1
ATOM 4137 C CA . GLY A 1 520 ? -16.297 43.219 3.598 1 88.12 520 GLY A CA 1
ATOM 4138 C C . GLY A 1 520 ? -17.328 44.25 3.125 1 88.12 520 GLY A C 1
ATOM 4139 O O . GLY A 1 520 ? -17.734 44.219 1.959 1 88.12 520 GLY A O 1
ATOM 4140 N N . THR A 1 521 ? -17.766 45.094 4.07 1 79.25 521 THR A N 1
ATOM 4141 C CA . THR A 1 521 ? -18.859 46 3.734 1 79.25 521 THR A CA 1
ATOM 4142 C C . THR A 1 521 ? -18.453 47.469 3.988 1 79.25 521 THR A C 1
ATOM 4144 O O . THR A 1 521 ? -19.297 48.344 4.023 1 79.25 521 THR A O 1
ATOM 4147 N N . ALA A 1 522 ? -17.266 47.688 4.023 1 84.38 522 ALA A N 1
ATOM 4148 C CA . ALA A 1 522 ? -16.812 49.062 4.332 1 84.38 522 ALA A CA 1
ATOM 4149 C C . ALA A 1 522 ? -17.141 50.031 3.197 1 84.38 522 ALA A C 1
ATOM 4151 O O . ALA A 1 522 ? -17.156 49.625 2.027 1 84.38 522 ALA A O 1
ATOM 4152 N N . GLU A 1 523 ? -17.375 51.219 3.582 1 86.69 523 GLU A N 1
ATOM 4153 C CA . GLU A 1 523 ? -17.594 52.25 2.586 1 86.69 523 GLU A CA 1
ATOM 4154 C C . GLU A 1 523 ? -16.297 52.625 1.885 1 86.69 523 GLU A C 1
ATOM 4156 O O . GLU A 1 523 ? -15.25 52.75 2.523 1 86.69 523 GLU A O 1
ATOM 4161 N N . HIS A 1 524 ? -16.406 52.688 0.576 1 87.19 524 HIS A N 1
ATOM 4162 C CA . HIS A 1 524 ? -15.25 53.125 -0.21 1 87.19 524 HIS A CA 1
ATOM 4163 C C . HIS A 1 524 ? -15.672 54.094 -1.31 1 87.19 524 HIS A C 1
ATOM 4165 O O . HIS A 1 524 ? -16.719 53.906 -1.937 1 87.19 524 HIS A O 1
ATOM 4171 N N . THR A 1 525 ? -14.898 55.156 -1.391 1 86.31 525 THR A N 1
ATOM 4172 C CA . THR A 1 525 ? -15.227 56.188 -2.348 1 86.31 525 THR A CA 1
ATOM 4173 C C . THR A 1 525 ? -14.023 56.531 -3.234 1 86.31 525 THR A C 1
ATOM 4175 O O . THR A 1 525 ? -12.914 56.688 -2.738 1 86.31 525 THR A O 1
ATOM 4178 N N . ARG A 1 526 ? -14.32 56.562 -4.496 1 85.69 526 ARG A N 1
ATOM 4179 C CA . ARG A 1 526 ? -13.305 57 -5.453 1 85.69 526 ARG A CA 1
ATOM 4180 C C . ARG A 1 526 ? -13.273 58.5 -5.594 1 85.69 526 ARG A C 1
ATOM 4182 O O . ARG A 1 526 ? -14.328 59.156 -5.602 1 85.69 526 ARG A O 1
ATOM 4189 N N . HIS A 1 527 ? -12.109 58.938 -5.777 1 83.69 527 HIS A N 1
ATOM 4190 C CA . HIS A 1 527 ? -11.961 60.375 -6.004 1 83.69 527 HIS A CA 1
ATOM 4191 C C . HIS A 1 527 ? -11.406 60.656 -7.398 1 83.69 527 HIS A C 1
ATOM 4193 O O . HIS A 1 527 ? -10.797 59.781 -8.016 1 83.69 527 HIS A O 1
ATOM 4199 N N . ASP A 1 528 ? -11.594 61.875 -7.855 1 80.62 528 ASP A N 1
ATOM 4200 C CA . ASP A 1 528 ? -11.219 62.281 -9.203 1 80.62 528 ASP A CA 1
ATOM 4201 C C . ASP A 1 528 ? -9.703 62.25 -9.375 1 80.62 528 ASP A C 1
ATOM 4203 O O . ASP A 1 528 ? -9.203 62.094 -10.492 1 80.62 528 ASP A O 1
ATOM 4207 N N . ASP A 1 529 ? -9.055 62.281 -8.352 1 81.81 529 ASP A N 1
ATOM 4208 C CA . ASP A 1 529 ? -7.602 62.375 -8.453 1 81.81 529 ASP A CA 1
ATOM 4209 C C . ASP A 1 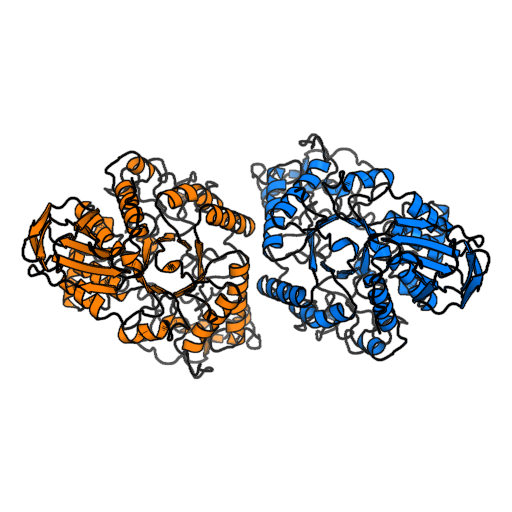529 ? -6.984 60.969 -8.492 1 81.81 529 ASP A C 1
ATOM 4211 O O . ASP A 1 529 ? -5.762 60.844 -8.438 1 81.81 529 ASP A O 1
ATOM 4215 N N . GLY A 1 530 ? -7.82 60 -8.508 1 82.25 530 GLY A N 1
ATOM 4216 C CA . GLY A 1 530 ? -7.332 58.625 -8.641 1 82.25 530 GLY A CA 1
ATOM 4217 C C . GLY A 1 530 ? -7.18 57.906 -7.312 1 82.25 530 GLY A C 1
ATOM 4218 O O . GLY A 1 530 ? -6.848 56.719 -7.273 1 82.25 530 GLY A O 1
ATOM 4219 N N . THR A 1 531 ? -7.523 58.625 -6.262 1 86.06 531 THR A N 1
ATOM 4220 C CA . THR A 1 531 ? -7.406 58.062 -4.926 1 86.06 531 THR A CA 1
ATOM 4221 C C . THR A 1 531 ? -8.711 57.406 -4.5 1 86.06 531 THR A C 1
ATOM 4223 O O . THR A 1 531 ? -9.758 57.625 -5.113 1 86.06 531 THR A O 1
ATOM 4226 N N . CYS A 1 532 ? -8.562 56.469 -3.604 1 88.94 532 CYS A N 1
ATOM 4227 C CA . CYS A 1 532 ? -9.719 55.812 -3.006 1 88.94 532 CYS A CA 1
ATOM 4228 C C . CYS A 1 532 ? -9.719 55.969 -1.49 1 88.94 532 CYS A C 1
ATOM 4230 O O . CYS A 1 532 ? -8.688 55.781 -0.841 1 88.94 532 CYS A O 1
ATOM 4232 N N . ARG A 1 533 ? -10.836 56.438 -0.984 1 91.06 533 ARG A N 1
ATOM 4233 C CA . ARG A 1 533 ? -11.008 56.531 0.462 1 91.06 533 ARG A CA 1
ATOM 4234 C C . ARG A 1 533 ? -11.844 55.344 0.985 1 91.06 533 ARG A C 1
ATOM 4236 O O . ARG A 1 533 ? -12.867 55 0.402 1 91.06 533 ARG A O 1
ATOM 4243 N N . VAL A 1 534 ? -11.328 54.719 2.061 1 92.69 534 VAL A N 1
ATOM 4244 C CA . VAL A 1 534 ? -12.031 53.625 2.697 1 92.69 534 VAL A CA 1
ATOM 4245 C C . VAL A 1 534 ? -12.234 53.906 4.18 1 92.69 534 VAL A C 1
ATOM 4247 O O . VAL A 1 534 ? -11.312 54.375 4.855 1 92.69 534 VAL A O 1
ATOM 4250 N N . THR A 1 535 ? -13.438 53.719 4.684 1 94.56 535 THR A N 1
ATOM 4251 C CA . THR A 1 535 ? -13.727 53.844 6.109 1 94.56 535 THR A CA 1
ATOM 4252 C C . THR A 1 535 ? -14.031 52.469 6.703 1 94.56 535 THR A C 1
ATOM 4254 O O . THR A 1 535 ? -14.992 51.812 6.293 1 94.56 535 THR A O 1
ATOM 4257 N N . LEU 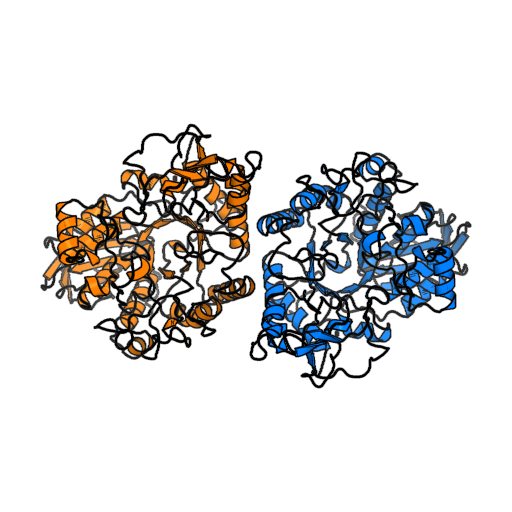A 1 536 ? -13.203 52.125 7.68 1 95.81 536 LEU A N 1
ATOM 4258 C CA . LEU A 1 536 ? -13.352 50.812 8.297 1 95.81 536 LEU A CA 1
ATOM 4259 C C . LEU A 1 536 ? -13.797 50.906 9.742 1 95.81 536 LEU A C 1
ATOM 4261 O O . LEU A 1 536 ? -13.305 51.781 10.477 1 95.81 536 LEU A O 1
ATOM 4265 N N . ASP A 1 537 ? -14.781 50.125 10.117 1 95.94 537 ASP A N 1
ATOM 4266 C CA . ASP A 1 537 ? -15.133 49.969 11.523 1 95.94 537 ASP A CA 1
ATOM 4267 C C . ASP A 1 537 ? -13.977 49.375 12.32 1 95.94 537 ASP A C 1
ATOM 4269 O O . ASP A 1 537 ? -12.969 48.969 11.742 1 95.94 537 ASP A O 1
ATOM 4273 N N . GLY A 1 538 ? -14.125 49.406 13.703 1 96.12 538 GLY A N 1
ATOM 4274 C CA . GLY A 1 538 ? -13.148 48.688 14.516 1 96.12 538 GLY A CA 1
ATOM 4275 C C . GLY A 1 538 ? -12.969 47.25 14.117 1 96.12 538 GLY A C 1
ATOM 4276 O O . GLY A 1 538 ? -13.938 46.5 14.016 1 96.12 538 GLY A O 1
ATOM 4277 N N . TYR A 1 539 ? -11.695 46.875 13.844 1 97.75 539 TYR A N 1
ATOM 4278 C CA . TYR A 1 539 ? -11.312 45.531 13.406 1 97.75 539 TYR A CA 1
ATOM 4279 C C . TYR A 1 539 ? -11.953 45.188 12.07 1 97.75 539 TYR A C 1
ATOM 4281 O O . TYR A 1 539 ? -12.164 44.031 11.758 1 97.75 539 TYR A O 1
ATOM 4289 N N . GLY A 1 540 ? -12.297 46.219 11.32 1 96.94 540 GLY A N 1
ATOM 4290 C CA . GLY A 1 540 ? -12.922 46.031 10.016 1 96.94 540 GLY A CA 1
ATOM 4291 C C . GLY A 1 540 ? -11.914 45.781 8.906 1 96.94 540 GLY A C 1
ATOM 4292 O O . GLY A 1 540 ? -10.711 45.938 9.102 1 96.94 540 GLY A O 1
ATOM 4293 N N . TYR A 1 541 ? -12.398 45.344 7.754 1 97.5 541 TYR A N 1
ATOM 4294 C CA . TYR A 1 541 ? -11.586 45.031 6.578 1 97.5 541 TYR A CA 1
ATOM 4295 C C . TYR A 1 541 ? -12.406 45.156 5.305 1 97.5 541 TYR A C 1
ATOM 4297 O O . TYR A 1 541 ? -13.641 45.156 5.348 1 97.5 541 TYR A O 1
ATOM 4305 N N . ILE A 1 542 ? -11.719 45.281 4.18 1 96.31 542 ILE A N 1
ATOM 4306 C CA . ILE A 1 542 ? -12.375 45.25 2.873 1 96.31 542 ILE A CA 1
ATOM 4307 C C . ILE A 1 542 ? -11.391 44.75 1.815 1 96.31 542 ILE A C 1
ATOM 4309 O O . ILE A 1 542 ? -10.195 45.062 1.875 1 96.31 542 ILE A O 1
ATOM 4313 N N . TRP A 1 543 ? -11.758 43.875 0.927 1 96.81 543 TRP A N 1
ATOM 4314 C CA . TRP A 1 543 ? -11.07 43.469 -0.297 1 96.81 543 TRP A CA 1
ATOM 4315 C C . TRP A 1 543 ? -11.727 44.094 -1.52 1 96.81 543 TRP A C 1
ATOM 4317 O O . TRP A 1 543 ? -12.945 43.969 -1.71 1 96.81 543 TRP A O 1
ATOM 4327 N N . LEU A 1 544 ? -10.977 44.75 -2.314 1 93.94 544 LEU A N 1
ATOM 4328 C CA . LEU A 1 544 ? -11.484 45.406 -3.523 1 93.94 544 LEU A CA 1
ATOM 4329 C C . LEU A 1 544 ? -10.781 44.875 -4.762 1 93.94 544 LEU A C 1
ATOM 4331 O O . LEU A 1 544 ? -9.57 44.625 -4.742 1 93.94 544 LEU A O 1
ATOM 4335 N N . ARG A 1 545 ? -11.477 44.594 -5.762 1 92.25 545 ARG A N 1
ATOM 4336 C CA . ARG A 1 545 ? -10.898 44.25 -7.059 1 92.25 545 ARG A CA 1
ATOM 4337 C C . ARG A 1 545 ? -10.953 45.438 -8.008 1 92.25 545 ARG A C 1
ATOM 4339 O O . ARG A 1 545 ? -11.977 46.125 -8.102 1 92.25 545 ARG A O 1
ATOM 4346 N N . LEU A 1 546 ? -9.93 45.688 -8.617 1 88.88 546 LEU A N 1
ATOM 4347 C CA . LEU A 1 546 ? -9.789 46.781 -9.586 1 88.88 546 LEU A CA 1
ATOM 4348 C C . LEU A 1 546 ? -9.711 46.219 -11.008 1 88.88 546 LEU A C 1
ATOM 4350 O O . LEU A 1 546 ? -8.828 45.406 -11.32 1 88.88 546 LEU A O 1
ATOM 4354 N N . HIS A 1 547 ? -10.719 46.594 -11.789 1 83.06 547 HIS A N 1
ATOM 4355 C CA . HIS A 1 547 ? -10.695 46.281 -13.219 1 83.06 547 HIS A CA 1
ATOM 4356 C C . HIS A 1 547 ? -10.297 47.5 -14.039 1 83.06 547 HIS A C 1
ATOM 4358 O O . HIS A 1 547 ? -10.984 48.5 -14.023 1 83.06 547 HIS A O 1
ATOM 4364 N N . ARG A 1 548 ? -9.242 47.219 -14.805 1 79.19 548 ARG A N 1
ATOM 4365 C CA . ARG A 1 548 ? -8.75 48.344 -15.602 1 79.19 548 ARG A CA 1
ATOM 4366 C C . ARG A 1 548 ? -9.438 48.406 -16.953 1 79.19 548 ARG A C 1
ATOM 4368 O O . ARG A 1 548 ? -9.695 47.344 -17.562 1 79.19 548 ARG A O 1
ATOM 4375 N N . THR A 1 549 ? -10.141 49.469 -17.547 1 68.69 549 THR A N 1
ATOM 4376 C CA . THR A 1 549 ? -10.852 49.656 -18.812 1 68.69 549 THR A CA 1
ATOM 4377 C C . THR A 1 549 ? -9.992 49.156 -19.984 1 68.69 549 THR A C 1
ATOM 4379 O O . THR A 1 549 ? -10.5 48.531 -20.922 1 68.69 549 THR A O 1
ATOM 4382 N N . GLY A 1 550 ? -8.766 49.438 -20.375 1 56.81 550 GLY A N 1
ATOM 4383 C CA . GLY A 1 550 ? -7.988 49 -21.531 1 56.81 550 GLY A CA 1
ATOM 4384 C C . GLY A 1 550 ? -7.531 47.562 -21.438 1 56.81 550 GLY A C 1
ATOM 4385 O O . GLY A 1 550 ? -6.898 47.062 -22.375 1 56.81 550 GLY A O 1
ATOM 4386 N N . ALA A 1 551 ? -7.672 46.969 -20.359 1 51.91 551 ALA A N 1
ATOM 4387 C CA . ALA A 1 551 ? -7.301 45.562 -20.328 1 51.91 551 ALA A CA 1
ATOM 4388 C C . ALA A 1 551 ? -8.406 44.688 -20.938 1 51.91 551 ALA A C 1
ATOM 4390 O O . ALA A 1 551 ? -9.57 44.781 -20.531 1 51.91 551 ALA A O 1
ATOM 4391 N N . GLY A 1 552 ? -8.539 44.531 -22.312 1 42.84 552 GLY A N 1
ATOM 4392 C CA . GLY A 1 552 ? -9.453 43.656 -23.016 1 42.84 552 GLY A CA 1
ATOM 4393 C C . GLY A 1 552 ? -9.859 42.438 -22.172 1 42.84 552 GLY A C 1
ATOM 4394 O O . GLY A 1 552 ? -9.125 41.469 -22.094 1 42.84 552 GLY A O 1
ATOM 4395 N N . SER A 1 553 ? -10.32 42.75 -21.078 1 41.72 553 SER A N 1
ATOM 4396 C CA . SER A 1 553 ? -10.703 41.594 -20.281 1 41.72 553 SER A CA 1
ATOM 4397 C C . SER A 1 553 ? -11.883 40.844 -20.922 1 41.72 553 SER A C 1
ATOM 4399 O O . SER A 1 553 ? -12.922 41.438 -21.203 1 41.72 553 SER A O 1
ATOM 4401 N N . SER A 1 554 ? -11.656 39.844 -21.781 1 36.75 554 SER A N 1
ATOM 4402 C CA . SER A 1 554 ? -12.617 38.812 -22.094 1 36.75 554 SER A CA 1
ATOM 4403 C C . SER A 1 554 ? -13.32 38.312 -20.844 1 36.75 554 SER A C 1
ATOM 4405 O O . SER A 1 554 ? -13.914 37.219 -20.859 1 36.75 554 SER A O 1
ATOM 4407 N N . VAL A 1 555 ? -13.094 38.75 -19.562 1 37.94 555 VAL A N 1
ATOM 4408 C CA . VAL A 1 555 ? -13.789 37.969 -18.547 1 37.94 555 VAL A CA 1
ATOM 4409 C C . VAL A 1 555 ? -15.25 38.406 -18.453 1 37.94 555 VAL A C 1
ATOM 4411 O O . VAL A 1 555 ? -15.531 39.594 -18.328 1 37.94 555 VAL A O 1
ATOM 4414 N N . THR A 1 556 ? -16.234 37.625 -18.922 1 32.53 556 THR A N 1
ATOM 4415 C CA . THR A 1 556 ? -17.672 37.688 -18.703 1 32.53 556 THR A CA 1
ATOM 4416 C C . THR A 1 556 ? -18 37.906 -17.234 1 32.53 556 THR A C 1
ATOM 4418 O O . THR A 1 556 ? -17.5 37.188 -16.359 1 32.53 556 THR A O 1
ATOM 4421 N N . PRO A 1 557 ? -18.438 39.031 -16.719 1 35.69 557 PRO A N 1
ATOM 4422 C CA . PRO A 1 557 ? -18.938 39.219 -15.359 1 35.69 557 PRO A CA 1
ATOM 4423 C C . PRO A 1 557 ? -19.797 38.031 -14.891 1 35.69 557 PRO A C 1
ATOM 4425 O O . PRO A 1 557 ? -20.531 37.438 -15.695 1 35.69 557 PRO A O 1
ATOM 4428 N N . PRO A 1 558 ? -19.438 37.219 -13.891 1 33.66 558 PRO A N 1
ATOM 4429 C CA . PRO A 1 558 ? -20.453 36.25 -13.523 1 33.66 558 PRO A CA 1
ATOM 4430 C C . PRO A 1 558 ? -21.812 36.875 -13.258 1 33.66 558 PRO A C 1
ATOM 4432 O O . PRO A 1 558 ? -21.891 37.969 -12.68 1 33.66 558 PRO A O 1
ATOM 4435 N N . GLY A 1 559 ? -22.891 36.688 -14.258 1 26.59 559 GLY A N 1
ATOM 4436 C CA . GLY A 1 559 ? -24.281 36.938 -13.938 1 26.59 559 GLY A CA 1
ATOM 4437 C C . GLY A 1 559 ? -24.719 36.312 -12.625 1 26.59 559 GLY A C 1
ATOM 4438 O O . GLY A 1 559 ? -24.156 35.281 -12.203 1 26.59 559 GLY A O 1
ATOM 4439 N N . MET B 1 1 ? -19.609 3.959 -29.734 1 19.47 1 MET B N 1
ATOM 4440 C CA . MET B 1 1 ? -18.766 2.879 -30.25 1 19.47 1 MET B CA 1
ATOM 4441 C C . MET B 1 1 ? -18.516 1.823 -29.188 1 19.47 1 MET B C 1
ATOM 4443 O O . MET B 1 1 ? -18.125 2.152 -28.062 1 19.47 1 MET B O 1
ATOM 4447 N N . ALA B 1 2 ? -19.109 0.708 -29.125 1 26.69 2 ALA B N 1
ATOM 4448 C CA . ALA B 1 2 ? -19 -0.352 -28.125 1 26.69 2 ALA B CA 1
ATOM 4449 C C . ALA B 1 2 ? -17.547 -0.621 -27.766 1 26.69 2 ALA B C 1
ATOM 4451 O O . ALA B 1 2 ? -16.656 -0.49 -28.609 1 26.69 2 ALA B O 1
ATOM 4452 N N . PRO B 1 3 ? -17.125 -0.668 -26.406 1 33.88 3 PRO B N 1
ATOM 4453 C CA . PRO B 1 3 ? -15.68 -0.787 -26.188 1 33.88 3 PRO B CA 1
ATOM 4454 C C . PRO B 1 3 ? -15.016 -1.775 -27.141 1 33.88 3 PRO B C 1
ATOM 4456 O O . PRO B 1 3 ? -15.656 -2.742 -27.578 1 33.88 3 PRO B O 1
ATOM 4459 N N . SER B 1 4 ? -14.336 -1.521 -28.172 1 34.84 4 SER B N 1
ATOM 4460 C CA . SER B 1 4 ? -13.422 -2.234 -29.062 1 34.84 4 SER B CA 1
ATOM 4461 C C . SER B 1 4 ? -12.766 -3.41 -28.359 1 34.84 4 SER B C 1
ATOM 4463 O O . SER B 1 4 ? -12.742 -3.461 -27.125 1 34.84 4 SER B O 1
ATOM 4465 N N . SER B 1 5 ? -12.32 -4.613 -29.047 1 39.06 5 SER B N 1
ATOM 4466 C CA . SER B 1 5 ? -11.641 -5.848 -28.672 1 39.06 5 SER B CA 1
ATOM 4467 C C . SER B 1 5 ? -10.602 -5.594 -27.578 1 39.06 5 SER B C 1
ATOM 4469 O O . SER B 1 5 ? -9.594 -4.922 -27.812 1 39.06 5 SER B O 1
ATOM 4471 N N . HIS B 1 6 ? -10.93 -5.156 -26.438 1 45.5 6 HIS B N 1
ATOM 4472 C CA . HIS B 1 6 ? -10.094 -5.012 -25.25 1 45.5 6 HIS B CA 1
ATOM 4473 C C . HIS B 1 6 ? -8.922 -5.992 -25.281 1 45.5 6 HIS B C 1
ATOM 4475 O O . HIS B 1 6 ? -9.125 -7.195 -25.453 1 45.5 6 HIS B O 1
ATOM 4481 N N . ASP B 1 7 ? -7.891 -5.707 -25.875 1 55.66 7 ASP B N 1
ATOM 4482 C CA . ASP B 1 7 ? -6.594 -6.371 -25.938 1 55.66 7 ASP B CA 1
ATOM 4483 C C . ASP B 1 7 ? -6.32 -7.164 -24.656 1 55.66 7 ASP B C 1
ATOM 4485 O O . ASP B 1 7 ? -5.906 -6.602 -23.641 1 55.66 7 ASP B O 1
ATOM 4489 N N . THR B 1 8 ? -6.934 -8.383 -24.453 1 82.25 8 THR B N 1
ATOM 4490 C CA . THR B 1 8 ? -6.777 -9.305 -23.328 1 82.25 8 THR B CA 1
ATOM 4491 C C . THR B 1 8 ? -5.355 -9.867 -23.281 1 82.25 8 THR B C 1
ATOM 4493 O O . THR B 1 8 ? -5.023 -10.797 -24.031 1 82.25 8 THR B O 1
ATOM 4496 N N . TRP B 1 9 ? -4.504 -9.344 -22.672 1 90.94 9 TRP B N 1
ATOM 4497 C CA . TRP B 1 9 ? -3.074 -9.641 -22.656 1 90.94 9 TRP B CA 1
ATOM 4498 C C . TRP B 1 9 ? -2.828 -11.094 -22.25 1 90.94 9 TRP B C 1
ATOM 4500 O O . TRP B 1 9 ? -1.83 -11.695 -22.641 1 90.94 9 TRP B O 1
ATOM 4510 N N . PHE B 1 10 ? -3.848 -11.742 -21.547 1 93.88 10 PHE B N 1
ATOM 4511 C CA . PHE B 1 10 ? -3.584 -13.047 -20.953 1 93.88 10 PHE B CA 1
ATOM 4512 C C . PHE B 1 10 ? -3.719 -14.156 -22 1 93.88 10 PHE B C 1
ATOM 4514 O O . PHE B 1 10 ? -3.293 -15.289 -21.766 1 93.88 10 PHE B O 1
ATOM 4521 N N . LYS B 1 11 ? -4.219 -13.93 -23.141 1 92.25 11 LYS B N 1
ATOM 4522 C CA . LYS B 1 11 ? -4.414 -14.969 -24.141 1 92.25 11 LYS B CA 1
ATOM 4523 C C . LYS B 1 11 ? -3.082 -15.422 -24.734 1 92.25 11 LYS B C 1
ATOM 4525 O O . LYS B 1 11 ? -2.936 -16.578 -25.141 1 92.25 11 LYS B O 1
ATOM 4530 N N . ASN B 1 12 ? -2.176 -14.539 -24.766 1 92.19 12 ASN B N 1
ATOM 4531 C CA . ASN B 1 12 ? -0.873 -14.883 -25.328 1 92.19 12 ASN B CA 1
ATOM 4532 C C . ASN B 1 12 ? 0.231 -14.781 -24.266 1 92.19 12 ASN B C 1
ATOM 4534 O O . ASN B 1 12 ? 1.415 -14.75 -24.609 1 92.19 12 ASN B O 1
ATOM 4538 N N . ALA B 1 13 ? -0.174 -14.703 -23.062 1 96.5 13 ALA B N 1
ATOM 4539 C CA . ALA B 1 13 ? 0.796 -14.602 -21.969 1 96.5 13 ALA B CA 1
ATOM 4540 C C . ALA B 1 13 ? 1.506 -15.938 -21.75 1 96.5 13 ALA B C 1
ATOM 4542 O O . ALA B 1 13 ? 0.985 -16.984 -22.109 1 96.5 13 ALA B O 1
ATOM 4543 N N . VAL B 1 14 ? 2.682 -15.852 -21.328 1 98.19 14 VAL B N 1
ATOM 4544 C CA . VAL B 1 14 ? 3.395 -16.969 -20.703 1 98.19 14 VAL B CA 1
ATOM 4545 C C . VAL B 1 14 ? 3.545 -16.719 -19.203 1 98.19 14 VAL B C 1
ATOM 4547 O O . VAL B 1 14 ? 4.301 -15.844 -18.797 1 98.19 14 VAL B O 1
ATOM 4550 N N . VAL B 1 15 ? 2.793 -17.469 -18.406 1 98.56 15 VAL B N 1
ATOM 4551 C CA . VAL B 1 15 ? 2.738 -17.266 -16.969 1 98.56 15 VAL B CA 1
ATOM 4552 C C . VAL B 1 15 ? 3.82 -18.094 -16.281 1 98.56 15 VAL B C 1
ATOM 4554 O O . VAL B 1 15 ? 4.031 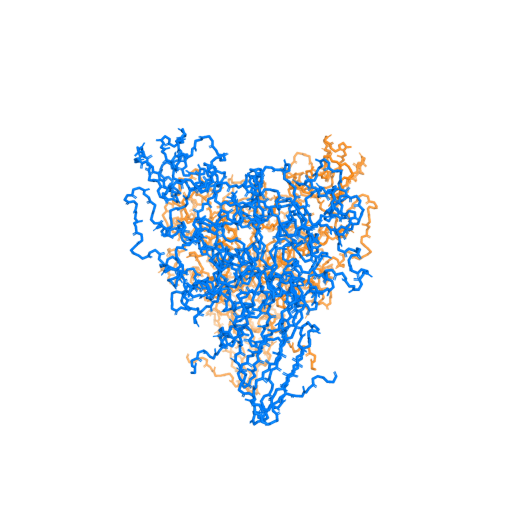-19.266 -16.625 1 98.56 15 VAL B O 1
ATOM 4557 N N . TYR B 1 16 ? 4.562 -17.469 -15.43 1 98.81 16 TYR B N 1
ATOM 4558 C CA . TYR B 1 16 ? 5.566 -18.109 -14.586 1 98.81 16 TYR B CA 1
ATOM 4559 C C . TYR B 1 16 ? 5.145 -18.078 -13.117 1 98.81 16 TYR B C 1
ATOM 4561 O O . TYR B 1 16 ? 4.969 -17 -12.547 1 98.81 16 TYR B O 1
ATOM 4569 N N . ALA B 1 17 ? 4.891 -19.25 -12.539 1 98.62 17 ALA B N 1
ATOM 4570 C CA . ALA B 1 17 ? 4.477 -19.344 -11.141 1 98.62 17 ALA B CA 1
ATOM 4571 C C . ALA B 1 17 ? 5.68 -19.547 -10.227 1 98.62 17 ALA B C 1
ATOM 4573 O O . ALA B 1 17 ? 6.492 -20.453 -10.445 1 98.62 17 ALA B O 1
ATOM 4574 N N . LEU B 1 18 ? 5.805 -18.688 -9.227 1 98.06 18 LEU B N 1
ATOM 4575 C CA . LEU B 1 18 ? 6.949 -18.875 -8.336 1 98.06 18 LEU B CA 1
ATOM 4576 C C . LEU B 1 18 ? 6.598 -18.469 -6.91 1 98.06 18 LEU B C 1
ATOM 4578 O O . LEU B 1 18 ? 5.605 -17.781 -6.684 1 98.06 18 LEU B O 1
ATOM 4582 N N . ASP B 1 19 ? 7.312 -19.078 -5.961 1 98.19 19 ASP B N 1
ATOM 4583 C CA . ASP B 1 19 ? 7.332 -18.734 -4.547 1 98.19 19 ASP B CA 1
ATOM 4584 C C . ASP B 1 19 ? 8.523 -17.828 -4.219 1 98.19 19 ASP B C 1
ATOM 4586 O O . ASP B 1 19 ? 9.672 -18.234 -4.332 1 98.19 19 ASP B O 1
ATOM 4590 N N . VAL B 1 20 ? 8.188 -16.609 -3.787 1 98.75 20 VAL B N 1
ATOM 4591 C CA . VAL B 1 20 ? 9.25 -15.641 -3.57 1 98.75 20 VAL B CA 1
ATOM 4592 C C . VAL B 1 20 ? 10.281 -16.203 -2.596 1 98.75 20 VAL B C 1
ATOM 4594 O O . VAL B 1 20 ? 11.492 -16.078 -2.814 1 98.75 20 VAL B O 1
ATOM 4597 N N . GLU B 1 21 ? 9.883 -16.922 -1.549 1 98.5 21 GLU B N 1
ATOM 4598 C CA . GLU B 1 21 ? 10.781 -17.359 -0.485 1 98.5 21 GLU B CA 1
ATOM 4599 C C . GLU B 1 21 ? 11.719 -18.469 -0.974 1 98.5 21 GLU B C 1
ATOM 4601 O O . GLU B 1 21 ? 12.711 -18.781 -0.316 1 98.5 21 GLU B O 1
ATOM 4606 N N . ALA B 1 22 ? 11.469 -19.016 -2.182 1 98.44 22 ALA B N 1
ATOM 4607 C CA . ALA B 1 22 ? 12.281 -20.125 -2.67 1 98.44 22 ALA B CA 1
ATOM 4608 C C . ALA B 1 22 ? 12.977 -19.766 -3.98 1 98.44 22 ALA B C 1
ATOM 4610 O O . ALA B 1 22 ? 13.547 -20.625 -4.648 1 98.44 22 ALA B O 1
ATOM 4611 N N . PHE B 1 23 ? 12.977 -18.5 -4.355 1 98.81 23 PHE B N 1
ATOM 4612 C CA . PHE B 1 23 ? 13.406 -18.156 -5.707 1 98.81 23 PHE B CA 1
ATOM 4613 C C . PHE B 1 23 ? 14.828 -17.609 -5.695 1 98.81 23 PHE B C 1
ATOM 4615 O O . PHE B 1 23 ? 15.711 -18.141 -6.379 1 98.81 23 PHE B O 1
ATOM 4622 N N . ASN B 1 24 ? 15.078 -16.547 -4.926 1 98.88 24 ASN B N 1
ATOM 4623 C CA . ASN B 1 24 ? 16.422 -15.984 -4.781 1 98.88 24 ASN B CA 1
ATOM 4624 C C . ASN B 1 24 ? 16.547 -15.164 -3.504 1 98.88 24 ASN B C 1
ATOM 4626 O O . ASN B 1 24 ? 15.719 -14.289 -3.238 1 98.88 24 ASN B O 1
ATOM 4630 N N . ASP B 1 25 ? 17.562 -15.477 -2.725 1 98.75 25 ASP B N 1
ATOM 4631 C CA . ASP B 1 25 ? 17.812 -14.82 -1.446 1 98.75 25 ASP B CA 1
ATOM 4632 C C . ASP B 1 25 ? 18.922 -13.766 -1.585 1 98.75 25 ASP B C 1
ATOM 4634 O O . ASP B 1 25 ? 20.094 -14.109 -1.765 1 98.75 25 ASP B O 1
ATOM 4638 N N . SER B 1 26 ? 18.531 -12.492 -1.413 1 97.56 26 SER B N 1
ATOM 4639 C CA . SER B 1 26 ? 19.469 -11.406 -1.672 1 97.56 26 SER B CA 1
ATOM 4640 C C . SER B 1 26 ? 20.25 -11.039 -0.413 1 97.56 26 SER B C 1
ATOM 4642 O O . SER B 1 26 ? 21.344 -10.461 -0.496 1 97.56 26 SER B O 1
ATOM 4644 N N . ASN B 1 27 ? 19.781 -11.359 0.744 1 95.19 27 ASN B N 1
ATOM 4645 C CA . ASN B 1 27 ? 20.406 -10.828 1.945 1 95.19 27 ASN B CA 1
ATOM 4646 C C . ASN B 1 27 ? 21.078 -11.93 2.758 1 95.19 27 ASN B C 1
ATOM 4648 O O . ASN B 1 27 ? 21.578 -11.688 3.861 1 95.19 27 ASN B O 1
ATOM 4652 N N . GLY B 1 28 ? 21.062 -13.203 2.297 1 96.94 28 GLY B N 1
ATOM 4653 C CA . GLY B 1 28 ? 21.828 -14.297 2.857 1 96.94 28 GLY B CA 1
ATOM 4654 C C . GLY B 1 28 ? 21.234 -14.859 4.133 1 96.94 28 GLY B C 1
ATOM 4655 O O . GLY B 1 28 ? 21.938 -15.406 4.973 1 96.94 28 GLY B O 1
ATOM 4656 N N . ASP B 1 29 ? 19.891 -14.711 4.336 1 96.62 29 ASP B N 1
ATOM 4657 C CA . ASP B 1 29 ? 19.297 -15.219 5.57 1 96.62 29 ASP B CA 1
ATOM 4658 C C . ASP B 1 29 ? 18.609 -16.562 5.332 1 96.62 29 ASP B C 1
ATOM 4660 O O . ASP B 1 29 ? 17.922 -17.078 6.219 1 96.62 29 ASP B O 1
ATOM 4664 N N . GLY B 1 30 ? 18.719 -17.062 4.133 1 98.44 30 GLY B N 1
ATOM 4665 C CA . GLY B 1 30 ? 18.203 -18.391 3.828 1 98.44 30 GLY B CA 1
ATOM 4666 C C . GLY B 1 30 ? 16.812 -18.375 3.25 1 98.44 30 GLY B C 1
ATOM 4667 O O . GLY B 1 30 ? 16.25 -19.422 2.916 1 98.44 30 GLY B O 1
ATOM 4668 N N . VAL B 1 31 ? 16.141 -17.203 3.119 1 98.62 31 VAL B N 1
ATOM 4669 C CA . VAL B 1 31 ? 14.789 -17.047 2.594 1 98.62 31 VAL B CA 1
ATOM 4670 C C . VAL B 1 31 ? 14.812 -16.094 1.394 1 98.62 31 VAL B C 1
ATOM 4672 O O . VAL B 1 31 ? 15.391 -15.016 1.461 1 98.62 31 VAL B O 1
ATOM 4675 N N . GLY B 1 32 ? 14.281 -16.562 0.244 1 98.81 32 GLY B N 1
ATOM 4676 C CA . GLY B 1 32 ? 14.141 -15.648 -0.872 1 98.81 32 GLY B CA 1
ATOM 4677 C C . GLY B 1 32 ? 13.344 -14.406 -0.521 1 98.81 32 GLY B C 1
ATOM 4678 O O . GLY B 1 32 ? 12.539 -14.422 0.409 1 98.81 32 GLY B O 1
ATOM 4679 N N . ASP B 1 33 ? 13.586 -13.328 -1.229 1 98.75 33 ASP B N 1
ATOM 4680 C CA . ASP B 1 33 ? 12.922 -12.062 -0.934 1 98.75 33 ASP B CA 1
ATOM 4681 C C . ASP B 1 33 ? 12.734 -11.234 -2.201 1 98.75 33 ASP B C 1
ATOM 4683 O O . ASP B 1 33 ? 13.227 -11.602 -3.271 1 98.75 33 ASP B O 1
ATOM 4687 N N . PHE B 1 34 ? 11.977 -10.156 -2.127 1 98.75 34 PHE B N 1
ATOM 4688 C CA . PHE B 1 34 ? 11.641 -9.352 -3.291 1 98.75 34 PHE B CA 1
ATOM 4689 C C . PHE B 1 34 ? 12.891 -8.734 -3.908 1 98.75 34 PHE B C 1
ATOM 4691 O O . PHE B 1 34 ? 13.031 -8.695 -5.133 1 98.75 34 PHE B O 1
ATOM 4698 N N . PRO B 1 35 ? 13.836 -8.156 -3.105 1 98.19 35 PRO B N 1
ATOM 4699 C CA . PRO B 1 35 ? 15.078 -7.719 -3.758 1 98.19 35 PRO B CA 1
ATOM 4700 C C . PRO B 1 35 ? 15.758 -8.836 -4.543 1 98.19 35 PRO B C 1
ATOM 4702 O O . PRO B 1 35 ? 16.281 -8.602 -5.629 1 98.19 35 PRO B O 1
ATOM 4705 N N . GLY B 1 36 ? 15.773 -10.07 -3.971 1 98.81 36 GLY B N 1
ATOM 4706 C CA . GLY B 1 36 ? 16.297 -11.211 -4.699 1 98.81 36 GLY B CA 1
ATOM 4707 C C . GLY B 1 36 ? 15.555 -11.5 -5.984 1 98.81 36 GLY B C 1
ATOM 4708 O O . GLY B 1 36 ? 16.156 -11.812 -7.008 1 98.81 36 GLY B O 1
ATOM 4709 N N . LEU B 1 37 ? 14.258 -11.5 -5.926 1 98.88 37 LEU B N 1
ATOM 4710 C CA . LEU B 1 37 ? 13.453 -11.695 -7.125 1 98.88 37 LEU B CA 1
ATOM 4711 C C . LEU B 1 37 ? 13.781 -10.648 -8.18 1 98.88 37 LEU B C 1
ATOM 4713 O O . LEU B 1 37 ? 13.898 -10.977 -9.367 1 98.88 37 LEU B O 1
ATOM 4717 N N . MET B 1 38 ? 13.938 -9.383 -7.758 1 98.44 38 MET B N 1
ATOM 4718 C CA . MET B 1 38 ? 14.273 -8.297 -8.68 1 98.44 38 MET B CA 1
ATOM 4719 C C . MET B 1 38 ? 15.578 -8.578 -9.406 1 98.44 38 MET B C 1
ATOM 4721 O O . MET B 1 38 ? 15.711 -8.281 -10.594 1 98.44 38 MET B O 1
ATOM 4725 N N . GLU B 1 39 ? 16.5 -9.203 -8.719 1 98.44 39 GLU B N 1
ATOM 4726 C CA . GLU B 1 39 ? 17.797 -9.539 -9.297 1 98.44 39 GLU B CA 1
ATOM 4727 C C . GLU B 1 39 ? 17.656 -10.531 -10.438 1 98.44 39 GLU B C 1
ATOM 4729 O O . GLU B 1 39 ? 18.578 -10.711 -11.242 1 98.44 39 GLU B O 1
ATOM 4734 N N . LYS B 1 40 ? 16.531 -11.18 -10.484 1 98.75 40 LYS B N 1
ATOM 4735 C CA . LYS B 1 40 ? 16.375 -12.25 -11.469 1 98.75 40 LYS B CA 1
ATOM 4736 C C . LYS B 1 40 ? 15.328 -11.883 -12.516 1 98.75 40 LYS B C 1
ATOM 4738 O O . LYS B 1 40 ? 14.922 -12.734 -13.312 1 98.75 40 LYS B O 1
ATOM 4743 N N . LEU B 1 41 ? 14.891 -10.656 -12.57 1 98.69 41 LEU B N 1
ATOM 4744 C CA . LEU B 1 41 ? 13.898 -10.242 -13.555 1 98.69 41 LEU B CA 1
ATOM 4745 C C . LEU B 1 41 ? 14.484 -10.289 -14.961 1 98.69 41 LEU B C 1
ATOM 4747 O O . LEU B 1 41 ? 13.773 -10.586 -15.922 1 98.69 41 LEU B O 1
ATOM 4751 N N . ASP B 1 42 ? 15.828 -10.016 -15.117 1 98.06 42 ASP B N 1
ATOM 4752 C CA . ASP B 1 42 ? 16.469 -10.148 -16.422 1 98.06 42 ASP B CA 1
ATOM 4753 C C . ASP B 1 42 ? 16.391 -11.586 -16.922 1 98.06 42 ASP B C 1
ATOM 4755 O O . ASP B 1 42 ? 16.203 -11.812 -18.125 1 98.06 42 ASP B O 1
ATOM 4759 N N . TYR B 1 43 ? 16.609 -12.484 -16 1 98.62 43 TYR B N 1
ATOM 4760 C CA . TYR B 1 43 ? 16.5 -13.898 -16.359 1 98.62 43 TYR B CA 1
ATOM 4761 C C . TYR B 1 43 ? 15.109 -14.242 -16.859 1 98.62 43 TYR B C 1
ATOM 4763 O O . TYR B 1 43 ? 14.953 -14.898 -17.891 1 98.62 43 TYR B O 1
ATOM 4771 N N . LEU B 1 44 ? 14.086 -13.781 -16.156 1 98.81 44 LEU B N 1
ATOM 4772 C CA . LEU B 1 44 ? 12.703 -14.07 -16.516 1 98.81 44 LEU B CA 1
ATOM 4773 C C . LEU B 1 44 ? 12.336 -13.414 -17.828 1 98.81 44 LEU B C 1
ATOM 4775 O O . LEU B 1 44 ? 11.617 -14 -18.656 1 98.81 44 LEU B O 1
ATOM 4779 N N . ASP B 1 45 ? 12.844 -12.227 -18 1 97.69 45 ASP B N 1
ATOM 4780 C CA . ASP B 1 45 ? 12.633 -11.508 -19.25 1 97.69 45 ASP B CA 1
ATOM 4781 C C . ASP B 1 45 ? 13.25 -12.266 -20.422 1 97.69 45 ASP B C 1
ATOM 4783 O O . ASP B 1 45 ? 12.594 -12.461 -21.453 1 97.69 45 ASP B O 1
ATOM 4787 N N . ARG B 1 46 ? 14.445 -12.75 -20.266 1 97.69 46 ARG B N 1
ATOM 4788 C CA . ARG B 1 46 ? 15.125 -13.516 -21.312 1 97.69 46 ARG B CA 1
ATOM 4789 C C . ARG B 1 46 ? 14.398 -14.828 -21.594 1 97.69 46 ARG B C 1
ATOM 4791 O O . ARG B 1 46 ? 14.297 -15.25 -22.75 1 97.69 46 ARG B O 1
ATOM 4798 N N . LEU B 1 47 ? 13.922 -15.438 -20.562 1 98.5 47 LEU B N 1
ATOM 4799 C CA . LEU B 1 47 ? 13.18 -16.688 -20.719 1 98.5 47 LEU B CA 1
ATOM 4800 C C . LEU B 1 47 ? 11.914 -16.469 -21.531 1 98.5 47 LEU B C 1
ATOM 4802 O O . LEU B 1 47 ? 11.43 -17.375 -22.203 1 98.5 47 LEU B O 1
ATOM 4806 N N . GLY B 1 48 ? 11.359 -15.281 -21.547 1 98.19 48 GLY B N 1
ATOM 4807 C CA . GLY B 1 48 ? 10.195 -14.93 -22.344 1 98.19 48 GLY B CA 1
ATOM 4808 C C . GLY B 1 48 ? 8.914 -14.867 -21.531 1 98.19 48 GLY B C 1
ATOM 4809 O O . GLY B 1 48 ? 7.816 -14.812 -22.094 1 98.19 48 GLY B O 1
ATOM 4810 N N . VAL B 1 49 ? 9.023 -14.797 -20.219 1 98.06 49 VAL B N 1
ATOM 4811 C CA . VAL B 1 49 ? 7.891 -14.711 -19.312 1 98.06 49 VAL B CA 1
ATOM 4812 C C . VAL B 1 49 ? 7.23 -13.336 -19.438 1 98.06 49 VAL B C 1
ATOM 4814 O O . VAL B 1 49 ? 7.914 -12.312 -19.469 1 98.06 49 VAL B O 1
ATOM 4817 N N . SER B 1 50 ? 5.914 -13.328 -19.531 1 97.81 50 SER B N 1
ATOM 4818 C CA . SER B 1 50 ? 5.23 -12.047 -19.672 1 97.81 50 SER B CA 1
ATOM 4819 C C . SER B 1 50 ? 4.324 -11.773 -18.484 1 97.81 50 SER B C 1
ATOM 4821 O O . SER B 1 50 ? 3.801 -10.664 -18.328 1 97.81 50 SER B O 1
ATOM 4823 N N . ALA B 1 51 ? 4.133 -12.75 -17.641 1 98.44 51 ALA B N 1
ATOM 4824 C CA . ALA B 1 51 ? 3.355 -12.57 -16.422 1 98.44 51 ALA B CA 1
ATOM 4825 C C . ALA B 1 51 ? 3.885 -13.453 -15.297 1 98.44 51 ALA B C 1
ATOM 4827 O O . ALA B 1 51 ? 4.246 -14.617 -15.531 1 98.44 51 ALA B O 1
ATOM 4828 N N . LEU B 1 52 ? 3.941 -12.914 -14.117 1 98.75 52 LEU B N 1
ATOM 4829 C CA . LEU B 1 52 ? 4.301 -13.656 -12.922 1 98.75 52 LEU B CA 1
ATOM 4830 C C . LEU B 1 52 ? 3.07 -13.922 -12.055 1 98.75 52 LEU B C 1
ATOM 4832 O O . LEU B 1 52 ? 2.273 -13.016 -11.812 1 98.75 52 LEU B O 1
ATOM 4836 N N . TRP B 1 53 ? 2.84 -15.109 -11.734 1 98.56 53 TRP B N 1
ATOM 4837 C CA . TRP B 1 53 ? 1.936 -15.453 -10.641 1 98.56 53 TRP B CA 1
ATOM 4838 C C . TRP B 1 53 ? 2.711 -15.703 -9.352 1 98.56 53 TRP B C 1
ATOM 4840 O O . TRP B 1 53 ? 3.436 -16.688 -9.242 1 98.56 53 TRP B O 1
ATOM 4850 N N . LEU B 1 54 ? 2.559 -14.82 -8.391 1 98.81 54 LEU B N 1
ATOM 4851 C CA . LEU B 1 54 ? 3.244 -14.945 -7.109 1 98.81 54 LEU B CA 1
ATOM 4852 C C . LEU B 1 54 ? 2.381 -15.695 -6.102 1 98.81 54 LEU B C 1
ATOM 4854 O O . LEU B 1 54 ? 1.231 -15.32 -5.859 1 98.81 54 LEU B O 1
ATOM 4858 N N . LEU B 1 55 ? 2.959 -16.734 -5.547 1 98.25 55 LEU B N 1
ATOM 4859 C CA . LEU B 1 55 ? 2.297 -17.359 -4.402 1 98.25 55 LEU B CA 1
ATOM 4860 C C . LEU B 1 55 ? 2.17 -16.359 -3.252 1 98.25 55 LEU B C 1
ATOM 4862 O O . LEU B 1 55 ? 2.75 -15.273 -3.295 1 98.25 55 LEU B O 1
ATOM 4866 N N . PRO B 1 56 ? 1.363 -16.703 -2.238 1 98.19 56 PRO B N 1
ATOM 4867 C CA . PRO B 1 56 ? 1.119 -15.719 -1.188 1 98.19 56 PRO B CA 1
ATOM 4868 C C . PRO B 1 56 ? 2.41 -15.18 -0.578 1 98.19 56 PRO B C 1
ATOM 4870 O O . PRO B 1 56 ? 3.318 -15.945 -0.26 1 98.19 56 PRO B O 1
ATOM 4873 N N . PHE B 1 57 ? 2.482 -13.875 -0.505 1 98.69 57 PHE B N 1
ATOM 4874 C CA . PHE B 1 57 ? 3.643 -13.203 0.071 1 98.69 57 PHE B CA 1
ATOM 4875 C C . PHE B 1 57 ? 3.234 -12.352 1.264 1 98.69 57 PHE B C 1
ATOM 4877 O O . PHE B 1 57 ? 4.012 -11.516 1.729 1 98.69 57 PHE B O 1
ATOM 4884 N N . TYR B 1 58 ? 2.018 -12.508 1.786 1 98.56 58 TYR B N 1
ATOM 4885 C CA . TYR B 1 58 ? 1.462 -11.75 2.904 1 98.56 58 TYR B CA 1
ATOM 4886 C C . TYR B 1 58 ? 2.086 -12.195 4.223 1 98.56 58 TYR B C 1
ATOM 4888 O O . TYR B 1 58 ? 2.641 -13.289 4.316 1 98.56 58 TYR B O 1
ATOM 4896 N N . PRO B 1 59 ? 1.976 -11.32 5.254 1 98.31 59 PRO B N 1
ATOM 4897 C CA . PRO B 1 59 ? 2.342 -11.797 6.59 1 98.31 59 PRO B CA 1
ATOM 4898 C C . PRO B 1 59 ? 1.564 -13.039 7.008 1 98.31 59 PRO B C 1
ATOM 4900 O O . PRO B 1 59 ? 0.352 -13.117 6.793 1 98.31 59 PRO B O 1
ATOM 4903 N N . THR B 1 60 ? 2.244 -14.055 7.523 1 98.5 60 THR B N 1
ATOM 4904 C CA . THR B 1 60 ? 1.71 -15.383 7.801 1 98.5 60 THR B CA 1
ATOM 4905 C C . THR B 1 60 ? 2.494 -16.062 8.922 1 98.5 60 THR B C 1
ATOM 4907 O O . THR B 1 60 ? 3.688 -15.805 9.094 1 98.5 60 THR B O 1
ATOM 4910 N N . PRO B 1 61 ? 1.776 -16.875 9.773 1 97.81 61 PRO B N 1
ATOM 4911 C CA . PRO B 1 61 ? 2.527 -17.766 10.656 1 97.81 61 PRO B CA 1
ATOM 4912 C C . PRO B 1 61 ? 3.334 -18.812 9.891 1 97.81 61 PRO B C 1
ATOM 4914 O O . PRO B 1 61 ? 4.211 -19.469 10.461 1 97.81 61 PRO B O 1
ATOM 4917 N N . ASN B 1 62 ? 3.01 -19 8.562 1 96.56 62 ASN B N 1
ATOM 4918 C CA . ASN B 1 62 ? 3.734 -19.828 7.613 1 96.56 62 ASN B CA 1
ATOM 4919 C C . ASN B 1 62 ? 3.604 -21.312 7.957 1 96.56 62 ASN B C 1
ATOM 4921 O O . ASN B 1 62 ? 4.59 -22.047 7.914 1 96.56 62 ASN B O 1
ATOM 4925 N N . ARG B 1 63 ? 2.389 -21.734 8.359 1 95.75 63 ARG B N 1
ATOM 4926 C CA . ARG B 1 63 ? 2.117 -23.141 8.641 1 95.75 63 ARG B CA 1
ATOM 4927 C C . ARG B 1 63 ? 1.612 -23.859 7.398 1 95.75 63 ARG B C 1
ATOM 4929 O O . ARG B 1 63 ? 1.47 -25.078 7.398 1 95.75 63 ARG B O 1
ATOM 4936 N N . ASP B 1 64 ? 1.362 -23.141 6.367 1 96.06 64 ASP B N 1
ATOM 4937 C CA . ASP B 1 64 ? 0.934 -23.703 5.086 1 96.06 64 ASP B CA 1
ATOM 4938 C C . ASP B 1 64 ? 1.45 -22.844 3.924 1 96.06 64 ASP B C 1
ATOM 4940 O O . ASP B 1 64 ? 0.672 -22.422 3.072 1 96.06 64 ASP B O 1
ATOM 4944 N N . ASN B 1 65 ? 2.695 -22.531 3.918 1 96.25 65 ASN B N 1
ATOM 4945 C CA . ASN B 1 65 ? 3.408 -21.859 2.838 1 96.25 65 ASN B CA 1
ATOM 4946 C C . ASN B 1 65 ? 2.752 -20.531 2.477 1 96.25 65 ASN B C 1
ATOM 4948 O O . ASN B 1 65 ? 2.602 -20.203 1.297 1 96.25 65 ASN B O 1
ATOM 4952 N N . GLY B 1 66 ? 2.316 -19.812 3.473 1 97.19 66 GLY B N 1
ATOM 4953 C CA . GLY B 1 66 ? 1.804 -18.469 3.264 1 97.19 66 GLY B CA 1
ATOM 4954 C C . GLY B 1 66 ? 0.3 -18.422 3.072 1 97.19 66 GLY B C 1
ATOM 4955 O O . GLY B 1 66 ? -0.3 -17.344 3.064 1 97.19 66 GLY B O 1
ATOM 4956 N N . TYR B 1 67 ? -0.379 -19.578 2.994 1 97.81 67 TYR B N 1
ATOM 4957 C CA . TYR B 1 67 ? -1.809 -19.609 2.711 1 97.81 67 TYR B CA 1
ATOM 4958 C C . TYR B 1 67 ? -2.621 -19.422 3.986 1 97.81 67 TYR B C 1
ATOM 4960 O O . TYR B 1 67 ? -3.854 -19.375 3.943 1 97.81 67 TYR B O 1
ATOM 4968 N N . ASP B 1 68 ? -1.981 -19.344 5.133 1 98.5 68 ASP B N 1
ATOM 4969 C CA . ASP B 1 68 ? -2.592 -18.891 6.383 1 98.5 68 ASP B CA 1
ATOM 4970 C C . ASP B 1 68 ? -2.289 -17.422 6.648 1 98.5 68 ASP B C 1
ATOM 4972 O O . ASP B 1 68 ? -1.532 -17.094 7.566 1 98.5 68 ASP B O 1
ATOM 4976 N N . VAL B 1 69 ? -3.033 -16.578 5.992 1 98.69 69 VAL B N 1
ATOM 4977 C CA . VAL B 1 69 ? -2.752 -15.148 5.945 1 98.69 69 VAL B CA 1
ATOM 4978 C C . VAL B 1 69 ? -3.199 -14.492 7.246 1 98.69 69 VAL B C 1
ATOM 4980 O O . VAL B 1 69 ? -4.324 -14.711 7.707 1 98.69 69 VAL B O 1
ATOM 4983 N N . LYS B 1 70 ? -2.33 -13.703 7.828 1 98.06 70 LYS B N 1
ATOM 4984 C CA . LYS B 1 70 ? -2.691 -13.016 9.062 1 98.06 70 LYS B CA 1
ATOM 4985 C C . LYS B 1 70 ? -2.881 -11.523 8.828 1 98.06 70 LYS B C 1
ATOM 4987 O O . LYS B 1 70 ? -3.441 -10.82 9.672 1 98.06 70 LYS B O 1
ATOM 4992 N N . ASP B 1 71 ? -2.449 -11 7.68 1 97.81 71 ASP B N 1
ATOM 4993 C CA . ASP B 1 71 ? -2.605 -9.609 7.27 1 97.81 71 ASP B CA 1
ATOM 4994 C C . ASP B 1 71 ? -2.602 -9.477 5.75 1 97.81 71 ASP B C 1
ATOM 4996 O O . ASP B 1 71 ? -1.593 -9.758 5.102 1 97.81 71 ASP B O 1
ATOM 5000 N N . TYR B 1 72 ? -3.686 -8.977 5.133 1 98.44 72 TYR B N 1
ATOM 5001 C CA . TYR B 1 72 ? -3.857 -8.953 3.684 1 98.44 72 TYR B CA 1
ATOM 5002 C C . TYR B 1 72 ? -3.182 -7.73 3.074 1 98.44 72 TYR B C 1
ATOM 5004 O O . TYR B 1 72 ? -3.072 -7.617 1.851 1 98.44 72 TYR B O 1
ATOM 5012 N N . TYR B 1 73 ? -2.701 -6.766 3.898 1 97.88 73 TYR B N 1
ATOM 5013 C CA . TYR B 1 73 ? -2.25 -5.484 3.371 1 97.88 73 TYR B CA 1
ATOM 5014 C C . TYR B 1 73 ? -0.735 -5.355 3.471 1 97.88 73 TYR B C 1
ATOM 5016 O O . TYR B 1 73 ? -0.173 -4.305 3.15 1 97.88 73 TYR B O 1
ATOM 5024 N N . GLY B 1 74 ? -0.053 -6.383 3.971 1 97.31 74 GLY B N 1
ATOM 5025 C CA . GLY B 1 74 ? 1.386 -6.297 4.164 1 97.31 74 GLY B CA 1
ATOM 5026 C C . GLY B 1 74 ? 2.16 -7.301 3.33 1 97.31 74 GLY B C 1
ATOM 5027 O O . GLY B 1 74 ? 1.566 -8.102 2.6 1 97.31 74 GLY B O 1
ATOM 5028 N N . VAL B 1 75 ? 3.467 -7.172 3.375 1 98.25 75 VAL B N 1
ATOM 5029 C CA . VAL B 1 75 ? 4.418 -8.156 2.863 1 98.25 75 VAL B CA 1
ATOM 5030 C C . VAL B 1 75 ? 5.074 -8.898 4.027 1 98.25 75 VAL B C 1
ATOM 5032 O O . VAL B 1 75 ? 5.445 -8.281 5.031 1 98.25 75 VAL B O 1
ATOM 5035 N N . ASP B 1 76 ? 5.074 -10.273 3.949 1 98.25 76 ASP B N 1
ATOM 5036 C CA . ASP B 1 76 ? 5.836 -11.031 4.941 1 98.25 76 ASP B CA 1
ATOM 5037 C C . ASP B 1 76 ? 7.207 -10.398 5.176 1 98.25 76 ASP B C 1
ATOM 5039 O O . ASP B 1 76 ? 7.973 -10.203 4.23 1 98.25 76 ASP B O 1
ATOM 5043 N N . PRO B 1 77 ? 7.52 -10.047 6.453 1 95.75 77 PRO B N 1
ATOM 5044 C CA . PRO B 1 77 ? 8.781 -9.352 6.73 1 95.75 77 PRO B CA 1
ATOM 5045 C C . PRO B 1 77 ? 10.008 -10.156 6.309 1 95.75 77 PRO B C 1
ATOM 5047 O O . PRO B 1 77 ? 11.078 -9.586 6.09 1 95.75 77 PRO B O 1
ATOM 5050 N N . ARG B 1 78 ? 9.953 -11.477 6.16 1 96.44 78 ARG B N 1
ATOM 5051 C CA . ARG B 1 78 ? 11.047 -12.305 5.672 1 96.44 78 ARG B CA 1
ATOM 5052 C C . ARG B 1 78 ? 11.359 -12 4.211 1 96.44 78 ARG B C 1
ATOM 5054 O O . ARG B 1 78 ? 12.484 -12.203 3.756 1 96.44 78 ARG B O 1
ATOM 5061 N N . LEU B 1 79 ? 10.312 -11.508 3.463 1 98.56 79 LEU B N 1
ATOM 5062 C CA . LEU B 1 79 ? 10.43 -11.344 2.018 1 98.56 79 LEU B CA 1
ATOM 5063 C C . LEU B 1 79 ? 10.758 -9.898 1.664 1 98.56 79 LEU B C 1
ATOM 5065 O O . LEU B 1 79 ? 11.086 -9.594 0.515 1 98.56 79 LEU B O 1
ATOM 5069 N N . GLY B 1 80 ? 10.547 -9.016 2.598 1 97.12 80 GLY B N 1
ATOM 5070 C CA . GLY B 1 80 ? 10.844 -7.609 2.383 1 97.12 80 GLY B CA 1
ATOM 5071 C C . GLY B 1 80 ? 9.781 -6.684 2.955 1 97.12 80 GLY B C 1
ATOM 5072 O O . GLY B 1 80 ? 9.203 -6.973 4.004 1 97.12 80 GLY B O 1
ATOM 5073 N N . THR B 1 81 ? 9.68 -5.48 2.402 1 96.44 81 THR B N 1
ATOM 5074 C CA . THR B 1 81 ? 8.734 -4.449 2.812 1 96.44 81 THR B CA 1
ATOM 5075 C C . THR B 1 81 ? 7.816 -4.062 1.653 1 96.44 81 THR B C 1
ATOM 5077 O O . THR B 1 81 ? 8.016 -4.516 0.523 1 96.44 81 THR B O 1
ATOM 5080 N N . LEU B 1 82 ? 6.773 -3.285 2.004 1 97.94 82 LEU B N 1
ATOM 5081 C CA . LEU B 1 82 ? 5.938 -2.736 0.942 1 97.94 82 LEU B CA 1
ATOM 5082 C C . LEU B 1 82 ? 6.75 -1.833 0.021 1 97.94 82 LEU B C 1
ATOM 5084 O O . LEU B 1 82 ? 6.445 -1.716 -1.168 1 97.94 82 LEU B O 1
ATOM 5088 N N . GLY B 1 83 ? 7.789 -1.198 0.525 1 96.31 83 GLY B N 1
ATOM 5089 C CA . GLY B 1 83 ? 8.703 -0.442 -0.319 1 96.31 83 GLY B CA 1
ATOM 5090 C C . GLY B 1 83 ? 9.422 -1.302 -1.342 1 96.31 83 GLY B C 1
ATOM 5091 O O . GLY B 1 83 ? 9.523 -0.928 -2.512 1 96.31 83 GLY B O 1
ATOM 5092 N N . ASP B 1 84 ? 9.906 -2.504 -0.863 1 97.62 84 ASP B N 1
ATOM 5093 C CA . ASP B 1 84 ? 10.531 -3.453 -1.775 1 97.62 84 ASP B CA 1
ATOM 5094 C C . ASP B 1 84 ? 9.547 -3.914 -2.852 1 97.62 84 ASP B C 1
ATOM 5096 O O . ASP B 1 84 ? 9.922 -4.062 -4.016 1 97.62 84 ASP B O 1
ATOM 5100 N N . PHE B 1 85 ? 8.305 -4.098 -2.461 1 98.56 85 PHE B N 1
ATOM 5101 C CA . PHE B 1 85 ? 7.277 -4.559 -3.389 1 98.56 85 PHE B CA 1
ATOM 5102 C C . PHE B 1 85 ? 7.027 -3.52 -4.477 1 98.56 85 PHE B C 1
ATOM 5104 O O . PHE B 1 85 ? 6.918 -3.861 -5.656 1 98.56 85 PHE B O 1
ATOM 5111 N N . VAL B 1 86 ? 6.91 -2.271 -4.105 1 97 86 VAL B N 1
ATOM 5112 C CA . VAL B 1 86 ? 6.648 -1.216 -5.078 1 97 86 VAL B CA 1
ATOM 5113 C C . VAL B 1 86 ? 7.82 -1.107 -6.051 1 97 86 VAL B C 1
ATOM 5115 O O . VAL B 1 86 ? 7.625 -0.907 -7.25 1 97 86 VAL B O 1
ATOM 5118 N N . GLU B 1 87 ? 9.07 -1.207 -5.504 1 97.06 87 GLU B N 1
ATOM 5119 C CA . GLU B 1 87 ? 10.242 -1.221 -6.375 1 97.06 87 GLU B CA 1
ATOM 5120 C C . GLU B 1 87 ? 10.203 -2.408 -7.336 1 97.06 87 GLU B C 1
ATOM 5122 O O . GLU B 1 87 ? 10.5 -2.262 -8.523 1 97.06 87 GLU B O 1
ATOM 5127 N N . PHE B 1 88 ? 9.844 -3.562 -6.805 1 98.56 88 PHE B N 1
ATOM 5128 C CA . PHE B 1 88 ? 9.703 -4.762 -7.625 1 98.56 88 PHE B CA 1
ATOM 5129 C C . PHE B 1 88 ? 8.68 -4.539 -8.734 1 98.56 88 PHE B C 1
ATOM 5131 O O . PHE B 1 88 ? 8.922 -4.91 -9.891 1 98.56 88 PHE B O 1
ATOM 5138 N N . MET B 1 89 ? 7.547 -3.938 -8.391 1 98.31 89 MET B N 1
ATOM 5139 C CA . MET B 1 89 ? 6.5 -3.684 -9.375 1 98.31 89 MET B CA 1
ATOM 5140 C C . MET B 1 89 ? 7.012 -2.793 -10.5 1 98.31 89 MET B C 1
ATOM 5142 O O . MET B 1 89 ? 6.719 -3.031 -11.672 1 98.31 89 MET B O 1
ATOM 5146 N N . ASP B 1 90 ? 7.789 -1.796 -10.203 1 96.31 90 ASP B N 1
ATOM 5147 C CA . ASP B 1 90 ? 8.359 -0.896 -11.203 1 96.31 90 ASP B CA 1
ATOM 5148 C C . ASP B 1 90 ? 9.297 -1.646 -12.148 1 96.31 90 ASP B C 1
ATOM 5150 O O . ASP B 1 90 ? 9.227 -1.478 -13.367 1 96.31 90 ASP B O 1
ATOM 5154 N N . GLU B 1 91 ? 10.164 -2.436 -11.516 1 97.94 91 GLU B N 1
ATOM 5155 C CA . GLU B 1 91 ? 11.133 -3.176 -12.32 1 97.94 91 GLU B CA 1
ATOM 5156 C C . GLU B 1 91 ? 10.438 -4.207 -13.211 1 97.94 91 GLU B C 1
ATOM 5158 O O . GLU B 1 91 ? 10.836 -4.402 -14.359 1 97.94 91 GLU B O 1
ATOM 5163 N N . ALA B 1 92 ? 9.461 -4.906 -12.641 1 98.69 92 ALA B N 1
ATOM 5164 C CA . ALA B 1 92 ? 8.695 -5.863 -13.438 1 98.69 92 ALA B CA 1
ATOM 5165 C C . ALA B 1 92 ? 8.047 -5.176 -14.633 1 98.69 92 ALA B C 1
ATOM 5167 O O . ALA B 1 92 ? 8.094 -5.684 -15.758 1 98.69 92 ALA B O 1
ATOM 5168 N N . ASP B 1 93 ? 7.449 -3.982 -14.391 1 97.25 93 ASP B N 1
ATOM 5169 C CA . ASP B 1 93 ? 6.809 -3.219 -15.453 1 97.25 93 ASP B CA 1
ATOM 5170 C C . ASP B 1 93 ? 7.82 -2.801 -16.516 1 97.25 93 ASP B C 1
ATOM 5172 O O . ASP B 1 93 ? 7.531 -2.855 -17.719 1 97.25 93 ASP B O 1
ATOM 5176 N N . ALA B 1 94 ? 8.977 -2.416 -16.078 1 96.75 94 ALA B N 1
ATOM 5177 C CA . ALA B 1 94 ? 10.047 -2.008 -16.984 1 96.75 94 ALA B CA 1
ATOM 5178 C C . ALA B 1 94 ? 10.453 -3.16 -17.891 1 96.75 94 ALA B C 1
ATOM 5180 O O . ALA B 1 94 ? 10.883 -2.941 -19.031 1 96.75 94 ALA B O 1
ATOM 5181 N N . HIS B 1 95 ? 10.289 -4.379 -17.406 1 97.81 95 HIS B N 1
ATOM 5182 C CA . HIS B 1 95 ? 10.609 -5.566 -18.188 1 97.81 95 HIS B CA 1
ATOM 5183 C C . HIS B 1 95 ? 9.406 -6.047 -18.984 1 97.81 95 HIS B C 1
ATOM 5185 O O . HIS B 1 95 ? 9.469 -7.074 -19.656 1 97.81 95 HIS B O 1
ATOM 5191 N N . GLY B 1 96 ? 8.273 -5.363 -18.844 1 96.81 96 GLY B N 1
ATOM 5192 C CA . GLY B 1 96 ? 7.055 -5.77 -19.531 1 96.81 96 GLY B CA 1
ATOM 5193 C C . GLY B 1 96 ? 6.414 -7 -18.922 1 96.81 96 GLY B C 1
ATOM 5194 O O . GLY B 1 96 ? 5.719 -7.75 -19.594 1 96.81 96 GLY B O 1
ATOM 5195 N N . ILE B 1 97 ? 6.668 -7.273 -17.672 1 98.44 97 ILE B N 1
ATOM 5196 C CA . ILE B 1 97 ? 6.137 -8.445 -16.984 1 98.44 97 ILE B CA 1
ATOM 5197 C C . ILE B 1 97 ? 4.992 -8.031 -16.062 1 98.44 97 ILE B C 1
ATOM 5199 O O . ILE B 1 97 ? 5.18 -7.211 -15.164 1 98.44 97 ILE B O 1
ATOM 5203 N N . ARG B 1 98 ? 3.809 -8.484 -16.281 1 98.31 98 ARG B N 1
ATOM 5204 C CA . ARG B 1 98 ? 2.664 -8.258 -15.414 1 98.31 98 ARG B CA 1
ATOM 5205 C C . ARG B 1 98 ? 2.701 -9.188 -14.203 1 98.31 98 ARG B C 1
ATOM 5207 O O . ARG B 1 98 ? 3.27 -10.273 -14.266 1 98.31 98 ARG B O 1
ATOM 5214 N N . VAL B 1 99 ? 2.137 -8.758 -13.086 1 98.75 99 VAL B N 1
ATOM 5215 C CA . VAL B 1 99 ? 2.186 -9.547 -11.859 1 98.75 99 VAL B CA 1
ATOM 5216 C C . VAL B 1 99 ? 0.767 -9.859 -11.391 1 98.75 99 VAL B C 1
ATOM 5218 O O . VAL B 1 99 ? -0.06 -8.961 -11.242 1 98.75 99 VAL B O 1
ATOM 5221 N N . ILE B 1 100 ? 0.466 -11.07 -11.211 1 98.56 100 ILE B N 1
ATOM 5222 C CA . ILE B 1 100 ? -0.768 -11.586 -10.625 1 98.56 100 ILE B CA 1
ATOM 5223 C C . ILE B 1 100 ? -0.508 -12.047 -9.195 1 98.56 100 ILE B C 1
ATOM 5225 O O . ILE B 1 100 ? 0.403 -12.844 -8.945 1 98.56 100 ILE B O 1
ATOM 5229 N N . ALA B 1 101 ? -1.273 -11.516 -8.219 1 98.56 101 ALA B N 1
ATOM 5230 C CA . ALA B 1 101 ? -1.1 -11.883 -6.816 1 98.56 101 ALA B CA 1
ATOM 5231 C C . ALA B 1 101 ? -2.104 -12.953 -6.398 1 98.56 101 ALA B C 1
ATOM 5233 O O . ALA B 1 101 ? -3.201 -13.031 -6.957 1 98.56 101 ALA B O 1
ATOM 5234 N N . ASP B 1 102 ? -1.699 -13.727 -5.418 1 98.19 102 ASP B N 1
ATOM 5235 C CA . ASP B 1 102 ? -2.609 -14.711 -4.844 1 98.19 102 ASP B CA 1
ATOM 5236 C C . ASP B 1 102 ? -3.629 -14.047 -3.92 1 98.19 102 ASP B C 1
ATOM 5238 O O . ASP B 1 102 ? -3.256 -13.312 -3.006 1 98.19 102 ASP B O 1
ATOM 5242 N N . LEU B 1 103 ? -4.855 -14.211 -4.227 1 98.38 103 LEU B N 1
ATOM 5243 C CA . LEU B 1 103 ? -5.926 -13.758 -3.34 1 98.38 103 LEU B CA 1
ATOM 5244 C C . LEU B 1 103 ? -6.5 -14.93 -2.549 1 98.38 103 LEU B C 1
ATOM 5246 O O . LEU B 1 103 ? -7.32 -15.688 -3.064 1 98.38 103 LEU B O 1
ATOM 5250 N N . VAL B 1 104 ? -6.098 -15.086 -1.29 1 98.38 104 VAL B N 1
ATOM 5251 C CA . VAL B 1 104 ? -6.508 -16.172 -0.404 1 98.38 104 VAL B CA 1
ATOM 5252 C C . VAL B 1 104 ? -7.629 -15.688 0.518 1 98.38 104 VAL B C 1
ATOM 5254 O O . VAL B 1 104 ? -7.371 -15.242 1.64 1 98.38 104 VAL B O 1
ATOM 5257 N N . VAL B 1 105 ? -8.875 -15.781 0.042 1 97.94 105 VAL B N 1
ATOM 5258 C CA . VAL B 1 105 ? -9.93 -15.148 0.825 1 97.94 105 VAL B CA 1
ATOM 5259 C C . VAL B 1 105 ? -11.031 -16.172 1.118 1 97.94 105 VAL B C 1
ATOM 5261 O O . VAL B 1 105 ? -12.148 -15.797 1.493 1 97.94 105 VAL B O 1
ATOM 5264 N N . ASN B 1 106 ? -10.734 -17.484 0.844 1 97.12 106 ASN B N 1
ATOM 5265 C CA . ASN B 1 106 ? -11.617 -18.516 1.378 1 97.12 106 ASN B CA 1
ATOM 5266 C C . ASN B 1 106 ? -11.492 -18.641 2.895 1 97.12 106 ASN B C 1
ATOM 5268 O O . ASN B 1 106 ? -12.477 -18.938 3.578 1 97.12 106 ASN B O 1
ATOM 5272 N N . HIS B 1 107 ? -10.344 -18.453 3.377 1 98.12 107 HIS B N 1
ATOM 5273 C CA . HIS B 1 107 ? -10.016 -18.609 4.789 1 98.12 107 HIS B CA 1
ATOM 5274 C C . HIS B 1 107 ? -8.914 -17.641 5.207 1 98.12 107 HIS B C 1
ATOM 5276 O O . HIS B 1 107 ? -8.312 -16.984 4.359 1 98.12 107 HIS B O 1
ATOM 5282 N N . THR B 1 108 ? -8.727 -17.469 6.504 1 98.62 108 THR B N 1
ATOM 5283 C CA . THR B 1 108 ? -7.598 -16.75 7.066 1 98.62 108 THR B CA 1
ATOM 5284 C C . THR B 1 108 ? -6.797 -17.641 8.008 1 98.62 108 THR B C 1
ATOM 5286 O O . THR B 1 108 ? -7.156 -18.797 8.227 1 98.62 108 THR B O 1
ATOM 5289 N N . SER B 1 109 ? -5.676 -17.125 8.445 1 98.75 109 SER B N 1
ATOM 5290 C CA . SER B 1 109 ? -5.047 -17.719 9.617 1 98.75 109 SER B CA 1
ATOM 5291 C C . SER B 1 109 ? -5.926 -17.578 10.852 1 98.75 109 SER B C 1
ATOM 5293 O O . SER B 1 109 ? -6.664 -16.594 10.984 1 98.75 109 SER B O 1
ATOM 5295 N N . ASP B 1 110 ? -5.785 -18.531 11.766 1 98.5 110 ASP B N 1
ATOM 5296 C CA . ASP B 1 110 ? -6.449 -18.375 13.055 1 98.5 110 ASP B CA 1
ATOM 5297 C C . ASP B 1 110 ? -5.789 -17.281 13.883 1 98.5 110 ASP B C 1
ATOM 5299 O O . ASP B 1 110 ? -6.312 -16.891 14.93 1 98.5 110 ASP B O 1
ATOM 5303 N N . GLU B 1 111 ? -4.707 -16.75 13.406 1 98.31 111 GLU B N 1
ATOM 5304 C CA . GLU B 1 111 ? -4.031 -15.641 14.078 1 98.31 111 GLU B CA 1
ATOM 5305 C C . GLU B 1 111 ? -4.438 -14.305 13.469 1 98.31 111 GLU B C 1
ATOM 5307 O O . GLU B 1 111 ? -3.984 -13.25 13.93 1 98.31 111 GLU B O 1
ATOM 5312 N N . HIS B 1 112 ? -5.254 -14.336 12.461 1 98.44 112 HIS B N 1
ATOM 5313 C CA . HIS B 1 112 ? -5.75 -13.094 11.875 1 98.44 112 HIS B CA 1
ATOM 5314 C C . HIS B 1 112 ? -6.559 -12.297 12.898 1 98.44 112 HIS B C 1
ATOM 5316 O O . HIS B 1 112 ? -7.363 -12.859 13.641 1 98.44 112 HIS B O 1
ATOM 5322 N N . PRO B 1 113 ? -6.414 -10.961 12.914 1 96.88 113 PRO B N 1
ATOM 5323 C CA . PRO B 1 113 ? -7.164 -10.148 13.875 1 96.88 113 PRO B CA 1
ATOM 5324 C C . PRO B 1 113 ? -8.672 -10.367 13.773 1 96.88 113 PRO B C 1
ATOM 5326 O O . PRO B 1 113 ? -9.375 -10.336 14.789 1 96.88 113 PRO B O 1
ATOM 5329 N N . TRP B 1 114 ? -9.227 -10.594 12.562 1 97.88 114 TRP B N 1
ATOM 5330 C CA . TRP B 1 114 ? -10.648 -10.867 12.391 1 97.88 114 TRP B CA 1
ATOM 5331 C C . TRP B 1 114 ? -11.07 -12.07 13.219 1 97.88 114 TRP B C 1
ATOM 5333 O O . TRP B 1 114 ? -12.078 -12.023 13.93 1 97.88 114 TRP B O 1
ATOM 5343 N N . PHE B 1 115 ? -10.281 -13.133 13.18 1 98.62 115 PHE B N 1
ATOM 5344 C CA . PHE B 1 115 ? -10.656 -14.359 13.883 1 98.62 115 PHE B CA 1
ATOM 5345 C C . PHE B 1 115 ? -10.453 -14.195 15.383 1 98.62 115 PHE B C 1
ATOM 5347 O O . PHE B 1 115 ? -11.266 -14.664 16.172 1 98.62 115 PHE B O 1
ATOM 5354 N N . ARG B 1 116 ? -9.336 -13.578 15.758 1 98 116 ARG B N 1
ATOM 5355 C CA . ARG B 1 116 ? -9.07 -13.352 17.172 1 98 116 ARG B CA 1
ATOM 5356 C C . ARG B 1 116 ? -10.211 -12.578 17.828 1 98 116 ARG B C 1
ATOM 5358 O O . ARG B 1 116 ? -10.641 -12.922 18.938 1 98 116 ARG B O 1
ATOM 5365 N N . LYS B 1 117 ? -10.688 -11.555 17.156 1 96.69 117 LYS B N 1
ATOM 5366 C CA . LYS B 1 117 ? -11.812 -10.781 17.672 1 96.69 117 LYS B CA 1
ATOM 5367 C C . LYS B 1 117 ? -13.102 -11.602 17.641 1 96.69 117 LYS B C 1
ATOM 5369 O O . LYS B 1 117 ? -13.906 -11.531 18.578 1 96.69 117 LYS B O 1
ATOM 5374 N N . ALA B 1 118 ? -13.281 -12.375 16.578 1 97.31 118 ALA B N 1
ATOM 5375 C CA . ALA B 1 118 ? -14.477 -13.203 16.422 1 97.31 118 ALA B CA 1
ATOM 5376 C C . ALA B 1 118 ? -14.578 -14.234 17.547 1 97.31 118 ALA B C 1
ATOM 5378 O O . ALA B 1 118 ? -15.672 -14.555 18 1 97.31 118 ALA B O 1
ATOM 5379 N N . ARG B 1 119 ? -13.453 -14.781 17.984 1 97.44 119 ARG B N 1
ATOM 5380 C CA . ARG B 1 119 ? -13.477 -15.852 18.969 1 97.44 119 ARG B CA 1
ATOM 5381 C C . ARG B 1 119 ? -13.586 -15.289 20.375 1 97.44 119 ARG B C 1
ATOM 5383 O O . ARG B 1 119 ? -14.156 -15.93 21.266 1 97.44 119 ARG B O 1
ATOM 5390 N N . SER B 1 120 ? -13.086 -14.078 20.641 1 96.19 120 SER B N 1
ATOM 5391 C CA . SER B 1 120 ? -12.984 -13.516 21.984 1 96.19 120 SER B CA 1
ATOM 5392 C C . SER B 1 120 ? -14.305 -12.891 22.422 1 96.19 120 SER B C 1
ATOM 5394 O O . SER B 1 120 ? -14.586 -12.805 23.609 1 96.19 120 SER B O 1
ATOM 5396 N N . ASP B 1 121 ? -15.117 -12.383 21.422 1 94 121 ASP B N 1
ATOM 5397 C CA . ASP B 1 121 ? -16.359 -11.672 21.734 1 94 121 ASP B CA 1
ATOM 5398 C C . ASP B 1 121 ? -17.469 -12.07 20.766 1 94 121 ASP B C 1
ATOM 5400 O O . ASP B 1 121 ? -17.438 -11.688 19.594 1 94 121 ASP B O 1
ATOM 5404 N N . PRO B 1 122 ? -18.422 -12.758 21.25 1 92.81 122 PRO B N 1
ATOM 5405 C CA . PRO B 1 122 ? -19.516 -13.164 20.359 1 92.81 122 PRO B CA 1
ATOM 5406 C C . PRO B 1 122 ? -20.297 -11.984 19.797 1 92.81 122 PRO B C 1
ATOM 5408 O O . PRO B 1 122 ? -21.031 -12.133 18.812 1 92.81 122 PRO B O 1
ATOM 5411 N N . GLU B 1 123 ? -20.156 -10.805 20.344 1 92.44 123 GLU B N 1
ATOM 5412 C CA . GLU B 1 123 ? -20.875 -9.617 19.891 1 92.44 123 GLU B CA 1
ATOM 5413 C C . GLU B 1 123 ? -20 -8.781 18.953 1 92.44 123 GLU B C 1
ATOM 5415 O O . GLU B 1 123 ? -20.453 -7.758 18.438 1 92.44 123 GLU B O 1
ATOM 5420 N N . SER B 1 124 ? -18.844 -9.312 18.781 1 93.19 124 SER B N 1
ATOM 5421 C CA . SER B 1 124 ? -17.953 -8.609 17.859 1 93.19 124 SER B CA 1
ATOM 5422 C C . SER B 1 124 ? -18.547 -8.555 16.453 1 93.19 124 SER B C 1
ATOM 5424 O O . SER B 1 124 ? -19.156 -9.523 15.992 1 93.19 124 SER B O 1
ATOM 5426 N N . PRO B 1 125 ? -18.328 -7.414 15.773 1 91.31 125 PRO B N 1
ATOM 5427 C CA . PRO B 1 125 ? -18.75 -7.367 14.367 1 91.31 125 PRO B CA 1
ATOM 5428 C C . PRO B 1 125 ? -18.047 -8.414 13.508 1 91.31 125 PRO B C 1
ATOM 5430 O O . PRO B 1 125 ? -18.5 -8.727 12.414 1 91.31 125 PRO B O 1
ATOM 5433 N N . TYR B 1 126 ? -16.984 -9.031 14.023 1 96 126 TYR B N 1
ATOM 5434 C CA . TYR B 1 126 ? -16.203 -10.008 13.266 1 96 126 TYR B CA 1
ATOM 5435 C C . TYR B 1 126 ? -16.719 -11.422 13.5 1 96 126 TYR B C 1
ATOM 5437 O O . TYR B 1 126 ? -16.281 -12.367 12.844 1 96 126 TYR B O 1
ATOM 5445 N N . ARG B 1 127 ? -17.609 -11.578 14.461 1 96.06 127 ARG B N 1
ATOM 5446 C CA . ARG B 1 127 ? -18.109 -12.906 14.781 1 96.06 127 ARG B CA 1
ATOM 5447 C C . ARG B 1 127 ? -18.641 -13.609 13.531 1 96.06 127 ARG B C 1
ATOM 5449 O O . ARG B 1 127 ? -18.281 -14.758 13.258 1 96.06 127 ARG B O 1
ATOM 5456 N N . ASP B 1 128 ? -19.312 -12.844 12.656 1 94.31 128 ASP B N 1
ATOM 5457 C CA . ASP B 1 128 ? -19.984 -13.43 11.5 1 94.31 128 ASP B CA 1
ATOM 5458 C C . ASP B 1 128 ? -19.094 -13.398 10.266 1 94.31 128 ASP B C 1
ATOM 5460 O O . ASP B 1 128 ? -19.531 -13.711 9.156 1 94.31 128 ASP B O 1
ATOM 5464 N N . TYR B 1 129 ? -17.875 -12.969 10.461 1 96.69 129 TYR B N 1
ATOM 5465 C CA . TYR B 1 129 ? -16.906 -13.117 9.383 1 96.69 129 TYR B CA 1
ATOM 5466 C C . TYR B 1 129 ? -16.562 -14.578 9.156 1 96.69 129 TYR B C 1
ATOM 5468 O O . TYR B 1 129 ? -16.062 -14.953 8.094 1 96.69 129 TYR B O 1
ATOM 5476 N N . TYR B 1 130 ? -16.844 -15.312 10.156 1 96.88 130 TYR B N 1
ATOM 5477 C CA . TYR B 1 130 ? -16.578 -16.75 10.117 1 96.88 130 TYR B CA 1
ATOM 5478 C C . TYR B 1 130 ? -17.859 -17.547 10.359 1 96.88 130 TYR B C 1
ATOM 5480 O O . TYR B 1 130 ? -18.922 -16.969 10.625 1 96.88 130 TYR B O 1
ATOM 5488 N N . VAL B 1 131 ? -17.75 -18.906 10.211 1 94.62 131 VAL B N 1
ATOM 5489 C CA . VAL B 1 131 ? -18.891 -19.797 10.359 1 94.62 131 VAL B CA 1
ATOM 5490 C C . VAL B 1 131 ? -18.781 -20.562 11.68 1 94.62 131 VAL B C 1
ATOM 5492 O O . VAL B 1 131 ? -17.844 -21.344 11.875 1 94.62 131 VAL B O 1
ATOM 5495 N N . TRP B 1 132 ? -19.734 -20.297 12.547 1 94.75 132 TRP B N 1
ATOM 5496 C CA . TRP B 1 132 ? -19.734 -20.891 13.875 1 94.75 132 TRP B CA 1
ATOM 5497 C C . TRP B 1 132 ? -20.984 -21.75 14.086 1 94.75 132 TRP B C 1
ATOM 5499 O O . TRP B 1 132 ? -22.047 -21.453 13.539 1 94.75 132 TRP B O 1
ATOM 5509 N N . ILE B 1 133 ? -20.812 -22.844 14.906 1 93.44 133 ILE B N 1
ATOM 5510 C CA . ILE B 1 133 ? -21.969 -23.641 15.312 1 93.44 133 ILE B CA 1
ATOM 5511 C C . ILE B 1 133 ? -21.719 -24.25 16.688 1 93.44 133 ILE B C 1
ATOM 5513 O O . ILE B 1 133 ? -20.562 -24.438 17.094 1 93.44 133 ILE B O 1
ATOM 5517 N N . ASP B 1 134 ? -22.766 -24.516 17.375 1 93 134 ASP B N 1
ATOM 5518 C CA . ASP B 1 134 ? -22.656 -25.125 18.703 1 93 134 ASP B CA 1
ATOM 5519 C C . ASP B 1 134 ? -22.484 -26.641 18.609 1 93 134 ASP B C 1
ATOM 5521 O O . ASP B 1 134 ? -21.672 -27.219 19.328 1 93 134 ASP B O 1
ATOM 5525 N N . GLU B 1 135 ? -23.234 -27.25 17.734 1 91.56 135 GLU B N 1
ATOM 5526 C CA . GLU B 1 135 ? -23.219 -28.688 17.516 1 91.56 135 GLU B CA 1
ATOM 5527 C C . GLU B 1 135 ? -23.062 -29.016 16.031 1 91.56 135 GLU B C 1
ATOM 5529 O O . GLU B 1 135 ? -24.016 -28.891 15.266 1 91.56 135 GLU B O 1
ATOM 5534 N N . PRO B 1 136 ? -21.875 -29.469 15.734 1 89.62 136 PRO B N 1
ATOM 5535 C CA . PRO B 1 136 ? -21.641 -29.734 14.312 1 89.62 136 PRO B CA 1
ATOM 5536 C C . PRO B 1 136 ? -22.5 -30.875 13.773 1 89.62 136 PRO B C 1
ATOM 5538 O O . PRO B 1 136 ? -22.75 -31.859 14.477 1 89.62 136 PRO B O 1
ATOM 5541 N N . PRO B 1 137 ? -22.953 -30.719 12.547 1 84.75 137 PRO B N 1
ATOM 5542 C CA . PRO B 1 137 ? -23.625 -31.844 11.898 1 84.75 137 PRO B CA 1
ATOM 5543 C C . PRO B 1 137 ? -22.688 -33 11.594 1 84.75 137 PRO B C 1
ATOM 5545 O O . PRO B 1 137 ? -21.453 -32.844 11.688 1 84.75 137 PRO B O 1
ATOM 5548 N N . PRO B 1 138 ? -23.344 -34.156 11.258 1 83.12 138 PRO B N 1
ATOM 5549 C CA . PRO B 1 138 ? -22.484 -35.25 10.805 1 83.12 138 PRO B CA 1
ATOM 5550 C C . PRO B 1 138 ? -21.641 -34.875 9.594 1 83.12 138 PRO B C 1
ATOM 5552 O O . PRO B 1 138 ? -22.094 -34.125 8.727 1 83.12 138 PRO B O 1
ATOM 5555 N N . GLU B 1 139 ? -20.531 -35.469 9.523 1 80.94 139 GLU B N 1
ATOM 5556 C CA . GLU B 1 139 ? -19.594 -35.156 8.445 1 80.94 139 GLU B CA 1
ATOM 5557 C C . GLU B 1 139 ? -20.156 -35.562 7.094 1 80.94 139 GLU B C 1
ATOM 5559 O O . GLU B 1 139 ? -20.75 -36.656 6.965 1 80.94 139 GLU B O 1
ATOM 5564 N N . ASP B 1 140 ? -20.109 -34.688 6.207 1 78.44 140 ASP B N 1
ATOM 5565 C CA . ASP B 1 140 ? -20.406 -35 4.812 1 78.44 140 ASP B CA 1
ATOM 5566 C C . ASP B 1 140 ? -19.188 -35.531 4.09 1 78.44 140 ASP B C 1
ATOM 5568 O O . ASP B 1 140 ? -18.188 -34.844 3.91 1 78.44 140 ASP B O 1
ATOM 5572 N N . PRO B 1 141 ? -19.234 -36.719 3.67 1 72.88 141 PRO B N 1
ATOM 5573 C CA . PRO B 1 141 ? -18.078 -37.312 3.006 1 72.88 141 PRO B CA 1
ATOM 5574 C C . PRO B 1 141 ? -17.656 -36.531 1.761 1 72.88 141 PRO B C 1
ATOM 5576 O O . PRO B 1 141 ? -16.484 -36.594 1.373 1 72.88 141 PRO B O 1
ATOM 5579 N N . GLU B 1 142 ? -18.5 -35.844 1.167 1 74.75 142 GLU B N 1
ATOM 5580 C CA . GLU B 1 142 ? -18.203 -35.094 -0.059 1 74.75 142 GLU B CA 1
ATOM 5581 C C . GLU B 1 142 ? -17.625 -33.719 0.25 1 74.75 142 GLU B C 1
ATOM 5583 O O . GLU B 1 142 ? -17.125 -33.031 -0.646 1 74.75 142 GLU B O 1
ATOM 5588 N N . ARG B 1 143 ? -17.688 -33.5 1.521 1 81 143 ARG B N 1
ATOM 5589 C CA . ARG B 1 143 ? -17.203 -32.188 1.921 1 81 143 ARG B CA 1
ATOM 5590 C C . ARG B 1 143 ? -16.234 -32.312 3.098 1 81 143 ARG B C 1
ATOM 5592 O O . ARG B 1 143 ? -16.328 -31.547 4.062 1 81 143 ARG B O 1
ATOM 5599 N N . GLY B 1 144 ? -15.406 -33.281 2.924 1 83.94 144 GLY B N 1
ATOM 5600 C CA . GLY B 1 144 ? -14.391 -33.469 3.951 1 83.94 144 GLY B CA 1
ATOM 5601 C C . GLY B 1 144 ? -13.18 -32.562 3.766 1 83.94 144 GLY B C 1
ATOM 5602 O O . GLY B 1 144 ? -13.195 -31.641 2.947 1 83.94 144 GLY B O 1
ATOM 5603 N N . THR B 1 145 ? -12.172 -32.812 4.598 1 87.81 145 THR B N 1
ATOM 5604 C CA . THR B 1 145 ? -10.945 -32.031 4.543 1 87.81 145 THR B CA 1
ATOM 5605 C C . THR B 1 145 ? -10.289 -32.125 3.172 1 87.81 145 THR B C 1
ATOM 5607 O O . THR B 1 145 ? -10.344 -33.188 2.539 1 87.81 145 THR B O 1
ATOM 5610 N N . VAL B 1 146 ? -9.664 -31.109 2.729 1 87.69 146 VAL B N 1
ATOM 5611 C CA . VAL B 1 146 ? -8.984 -31.047 1.44 1 87.69 146 VAL B CA 1
ATOM 5612 C C . VAL B 1 146 ? -7.684 -31.859 1.506 1 87.69 146 VAL B C 1
ATOM 5614 O O . VAL B 1 146 ? -7.238 -32.406 0.499 1 87.69 146 VAL B O 1
ATOM 5617 N N . PHE B 1 147 ? -7.113 -32 2.73 1 87.38 147 PHE B N 1
ATOM 5618 C CA . PHE B 1 147 ? -5.824 -32.656 2.889 1 87.38 147 PHE B CA 1
ATOM 5619 C C . PHE B 1 147 ? -5.949 -33.875 3.789 1 87.38 147 PHE B C 1
ATOM 5621 O O . PHE B 1 147 ? -5.402 -33.906 4.891 1 87.38 147 PHE B O 1
ATOM 5628 N N . PRO B 1 148 ? -6.492 -34.969 3.318 1 82.25 148 PRO B N 1
ATOM 5629 C CA . PRO B 1 148 ? -6.613 -36.156 4.164 1 82.25 148 PRO B CA 1
ATOM 5630 C C . PRO B 1 148 ? -5.262 -36.719 4.562 1 82.25 148 PRO B C 1
ATOM 5632 O O . PRO B 1 148 ? -4.328 -36.75 3.756 1 82.25 148 PRO B O 1
ATOM 5635 N N . GLY B 1 149 ? -5.188 -37.031 5.793 1 79.94 149 GLY B N 1
ATOM 5636 C CA . GLY B 1 149 ? -3.992 -37.688 6.285 1 79.94 149 GLY B CA 1
ATOM 5637 C C . GLY B 1 149 ? -2.963 -36.719 6.84 1 79.94 149 GLY B C 1
ATOM 5638 O O . GLY B 1 149 ? -1.966 -37.125 7.434 1 79.94 149 GLY B O 1
ATOM 5639 N N . GLU B 1 150 ? -3.217 -35.469 6.684 1 83.06 150 GLU B N 1
ATOM 5640 C CA . GLU B 1 150 ? -2.221 -34.469 7.113 1 83.06 150 GLU B CA 1
ATOM 5641 C C . GLU B 1 150 ? -2.449 -34.062 8.562 1 83.06 150 GLU B C 1
ATOM 5643 O O . GLU B 1 150 ? -1.539 -33.562 9.219 1 83.06 150 GLU B O 1
ATOM 5648 N N . VAL B 1 151 ? -3.723 -34.188 8.969 1 81.19 151 VAL B N 1
ATOM 5649 C CA . VAL B 1 151 ? -4.039 -33.812 10.336 1 81.19 151 VAL B CA 1
ATOM 5650 C C . VAL B 1 151 ? -4.707 -34.969 11.07 1 81.19 151 VAL B C 1
ATOM 5652 O O . VAL B 1 151 ? -5.359 -35.812 10.445 1 81.19 151 VAL B O 1
ATOM 5655 N N . GLU B 1 152 ? -4.547 -34.969 12.352 1 76.81 152 GLU B N 1
ATOM 5656 C CA . GLU B 1 152 ? -5.121 -36.031 13.172 1 76.81 152 GLU B CA 1
ATOM 5657 C C . GLU B 1 152 ? -6.645 -35.969 13.164 1 76.81 152 GLU B C 1
ATOM 5659 O O . GLU B 1 152 ? -7.305 -37 12.945 1 76.81 152 GLU B O 1
ATOM 5664 N N . ASP B 1 153 ? -7.109 -34.812 13.398 1 77.56 153 ASP B N 1
ATOM 5665 C CA . ASP B 1 153 ? -8.555 -34.594 13.344 1 77.56 153 ASP B CA 1
ATOM 5666 C C . ASP B 1 153 ? -8.977 -34.062 11.984 1 77.56 153 ASP B C 1
ATOM 5668 O O . ASP B 1 153 ? -8.82 -32.875 11.711 1 77.56 153 ASP B O 1
ATOM 5672 N N . GLU B 1 154 ? -9.523 -34.812 11.188 1 83.44 154 GLU B N 1
ATOM 5673 C CA . GLU B 1 154 ? -9.82 -34.438 9.805 1 83.44 154 GLU B CA 1
ATOM 5674 C C . GLU B 1 154 ? -11.219 -33.875 9.68 1 83.44 154 GLU B C 1
ATOM 5676 O O . GLU B 1 154 ? -11.727 -33.688 8.57 1 83.44 154 GLU B O 1
ATOM 5681 N N . ARG B 1 155 ? -11.852 -33.656 10.953 1 88.38 155 ARG B N 1
ATOM 5682 C CA . ARG B 1 155 ? -13.172 -33.062 10.922 1 88.38 155 ARG B CA 1
ATOM 5683 C C . ARG B 1 155 ? -13.094 -31.609 10.406 1 88.38 155 ARG B C 1
ATOM 5685 O O . ARG B 1 155 ? -12.102 -30.922 10.633 1 88.38 155 ARG B O 1
ATOM 5692 N N . VAL B 1 156 ? -14.07 -31.141 9.602 1 93.88 156 VAL B N 1
ATOM 5693 C CA . VAL B 1 156 ? -14.094 -29.797 9.023 1 93.88 156 VAL B CA 1
ATOM 5694 C C . VAL B 1 156 ? -14.633 -28.797 10.047 1 93.88 156 VAL B C 1
ATOM 5696 O O . VAL B 1 156 ? -14.719 -27.594 9.758 1 93.88 156 VAL B O 1
ATOM 5699 N N . TRP B 1 157 ? -15.031 -29.266 11.219 1 94.25 157 TRP B N 1
ATOM 5700 C CA . TRP B 1 157 ? -15.43 -28.453 12.359 1 94.25 157 TRP B CA 1
ATOM 5701 C C . TRP B 1 157 ? -14.453 -28.625 13.516 1 94.25 157 TRP B C 1
ATOM 5703 O O . TRP B 1 157 ? -14.148 -29.734 13.93 1 94.25 157 TRP B O 1
ATOM 5713 N N . THR B 1 158 ? -13.898 -27.562 14.047 1 95.5 158 THR B N 1
ATOM 5714 C CA . THR B 1 158 ? -12.977 -27.578 15.188 1 95.5 158 THR B CA 1
ATOM 5715 C C . THR B 1 158 ? -13.547 -26.766 16.344 1 95.5 158 THR B C 1
ATOM 5717 O O . THR B 1 158 ? -14.07 -25.672 16.141 1 95.5 158 THR B O 1
ATOM 5720 N N . TYR B 1 159 ? -13.461 -27.344 17.516 1 96.5 159 TYR B N 1
ATOM 5721 C CA . TYR B 1 159 ? -13.977 -26.656 18.703 1 96.5 159 TYR B CA 1
ATOM 5722 C C . TYR B 1 159 ? -12.977 -25.625 19.219 1 96.5 159 TYR B C 1
ATOM 5724 O O . TYR B 1 159 ? -11.789 -25.922 19.359 1 96.5 159 TYR B O 1
ATOM 5732 N N . ASP B 1 160 ? -13.461 -24.422 19.406 1 97.25 160 ASP B N 1
ATOM 5733 C CA . ASP B 1 160 ? -12.656 -23.344 20.016 1 97.25 160 ASP B CA 1
ATOM 5734 C C . ASP B 1 160 ? -13.07 -23.109 21.453 1 97.25 160 ASP B C 1
ATOM 5736 O O . ASP B 1 160 ? -14.195 -22.688 21.734 1 97.25 160 ASP B O 1
ATOM 5740 N N . GLU B 1 161 ? -12.141 -23.203 22.375 1 96.62 161 GLU B N 1
ATOM 5741 C CA . GLU B 1 161 ? -12.43 -23.109 23.797 1 96.62 161 GLU B CA 1
ATOM 5742 C C . GLU B 1 161 ? -12.797 -21.688 24.203 1 96.62 161 GLU B C 1
ATOM 5744 O O . GLU B 1 161 ? -13.648 -21.469 25.062 1 96.62 161 GLU B O 1
ATOM 5749 N N . GLU B 1 162 ? -12.148 -20.781 23.609 1 96.94 162 GLU B N 1
ATOM 5750 C CA . GLU B 1 162 ? -12.406 -19.391 23.953 1 96.94 162 GLU B CA 1
ATOM 5751 C C . GLU B 1 162 ? -13.789 -18.953 23.484 1 96.94 162 GLU B C 1
ATOM 5753 O O . GLU B 1 162 ? -14.523 -18.281 24.219 1 96.94 162 GLU B O 1
ATOM 5758 N N . ALA B 1 163 ? -14.141 -19.328 22.312 1 97.12 163 ALA B N 1
ATOM 5759 C CA . ALA B 1 163 ? -15.438 -18.969 21.734 1 97.12 163 ALA B CA 1
ATOM 5760 C C . ALA B 1 163 ? -16.547 -19.875 22.25 1 97.12 163 ALA B C 1
ATOM 5762 O O . ALA B 1 163 ? -17.734 -19.562 22.109 1 97.12 163 ALA B O 1
ATOM 5763 N N . GLU B 1 164 ? -16.141 -21.047 22.797 1 96.88 164 GLU B N 1
ATOM 5764 C CA . GLU B 1 164 ? -17.078 -22.078 23.25 1 96.88 164 GLU B CA 1
ATOM 5765 C C . GLU B 1 164 ? -18.047 -22.453 22.125 1 96.88 164 GLU B C 1
ATOM 5767 O O . GLU B 1 164 ? -19.266 -22.484 22.328 1 96.88 164 GLU B O 1
ATOM 5772 N N . ALA B 1 165 ? -17.516 -22.672 20.969 1 96.56 165 ALA B N 1
ATOM 5773 C CA . ALA B 1 165 ? -18.234 -23.062 19.75 1 96.56 165 ALA B CA 1
ATOM 5774 C C . ALA B 1 165 ? -17.297 -23.719 18.75 1 96.56 165 ALA B C 1
ATOM 5776 O O . ALA B 1 165 ? -16.078 -23.672 18.906 1 96.56 165 ALA B O 1
ATOM 5777 N N . TYR B 1 166 ? -17.938 -24.406 17.766 1 95.62 166 TYR B N 1
ATOM 5778 C CA . TYR B 1 166 ? -17.172 -24.969 16.656 1 95.62 166 TYR B CA 1
ATOM 5779 C C . TYR B 1 166 ? -17.109 -23.984 15.492 1 95.62 166 TYR B C 1
ATOM 5781 O O . TYR B 1 166 ? -18.078 -23.297 15.18 1 95.62 166 TYR B O 1
ATOM 5789 N N . TYR B 1 167 ? -16 -23.828 14.836 1 96.06 167 TYR B N 1
ATOM 5790 C CA . TYR B 1 167 ? -15.898 -23.062 13.594 1 96.06 167 TYR B CA 1
ATOM 5791 C C . TYR B 1 167 ? -15.602 -23.969 12.414 1 96.06 167 TYR B C 1
ATOM 5793 O O . TYR B 1 167 ? -15.039 -25.062 12.586 1 96.06 167 TYR B O 1
ATOM 5801 N N . TYR B 1 168 ? -15.984 -23.562 11.227 1 95.12 168 TYR B N 1
ATOM 5802 C CA . TYR B 1 168 ? -15.906 -24.344 10 1 95.12 168 TYR B CA 1
ATOM 5803 C C . TYR B 1 168 ? -14.586 -24.094 9.273 1 95.12 168 TYR B C 1
ATOM 5805 O O . TYR B 1 168 ? -14.102 -22.969 9.234 1 95.12 168 TYR B O 1
ATOM 5813 N N . HIS B 1 169 ? -13.938 -25.094 8.789 1 95.69 169 HIS B N 1
ATOM 5814 C CA . HIS B 1 169 ? -12.766 -25.016 7.922 1 95.69 169 HIS B CA 1
ATOM 5815 C C . HIS B 1 169 ? -12.68 -26.25 7.016 1 95.69 169 HIS B C 1
ATOM 5817 O O . HIS B 1 169 ? -13.039 -27.359 7.426 1 95.69 169 HIS B O 1
ATOM 5823 N N . ARG B 1 170 ? -12.18 -26.031 5.801 1 94 170 ARG B N 1
ATOM 5824 C CA . ARG B 1 170 ? -12.062 -27.156 4.871 1 94 170 ARG B CA 1
ATOM 5825 C C . ARG B 1 170 ? -10.602 -27.578 4.727 1 94 170 ARG B C 1
ATOM 5827 O O . ARG B 1 170 ? -10.328 -28.703 4.285 1 94 170 ARG B O 1
ATOM 5834 N N . PHE B 1 171 ? -9.703 -26.688 5.062 1 95 171 PHE B N 1
ATOM 5835 C CA . PHE B 1 171 ? -8.281 -27 5 1 95 171 PHE B CA 1
ATOM 5836 C C . PHE B 1 171 ? -7.746 -27.359 6.383 1 95 171 PHE B C 1
ATOM 5838 O O . PHE B 1 171 ? -8.258 -28.266 7.043 1 95 171 PHE B O 1
ATOM 5845 N N . TYR B 1 172 ? -6.742 -26.75 6.906 1 96 172 TYR B N 1
ATOM 5846 C CA . TYR B 1 172 ? -6.234 -27.047 8.234 1 96 172 TYR B CA 1
ATOM 5847 C C . TYR B 1 172 ? -7.066 -26.344 9.305 1 96 172 TYR B C 1
ATOM 5849 O O . TYR B 1 172 ? -7.688 -25.312 9.047 1 96 172 TYR B O 1
ATOM 5857 N N . PRO B 1 173 ? -7.051 -26.922 10.5 1 95.88 173 PRO B N 1
ATOM 5858 C CA . PRO B 1 173 ? -7.816 -26.281 11.57 1 95.88 173 PRO B CA 1
ATOM 5859 C C . PRO B 1 173 ? -7.371 -24.844 11.844 1 95.88 173 PRO B C 1
ATOM 5861 O O . PRO B 1 173 ? -8.164 -24.031 12.312 1 95.88 173 PRO B O 1
ATOM 5864 N N . PHE B 1 174 ? -6.172 -24.516 11.523 1 97.62 174 PHE B N 1
ATOM 5865 C CA . PHE B 1 174 ? -5.684 -23.172 11.781 1 97.62 174 PHE B CA 1
ATOM 5866 C C . PHE B 1 174 ? -6.043 -22.234 10.633 1 97.62 174 PHE B C 1
ATOM 5868 O O . PHE B 1 174 ? -5.551 -21.109 10.562 1 97.62 174 PHE B O 1
ATOM 5875 N N . GLN B 1 175 ? -6.898 -22.688 9.695 1 98.12 175 GLN B N 1
ATOM 5876 C CA . GLN B 1 175 ? -7.367 -21.906 8.562 1 98.12 175 GLN B CA 1
ATOM 5877 C C . GLN B 1 175 ? -8.891 -21.812 8.539 1 98.12 175 GLN B C 1
ATOM 5879 O O . GLN B 1 175 ? -9.539 -22.359 7.645 1 98.12 175 GLN B O 1
ATOM 5884 N N . PRO B 1 176 ? -9.484 -21.078 9.492 1 98 176 PRO B N 1
ATOM 5885 C CA . PRO B 1 176 ? -10.938 -20.953 9.523 1 98 176 PRO B CA 1
ATOM 5886 C C . PRO B 1 176 ? -11.5 -20.297 8.266 1 98 176 PRO B C 1
ATOM 5888 O O . PRO B 1 176 ? -10.938 -19.312 7.77 1 98 176 PRO B O 1
ATOM 5891 N N . ASP B 1 177 ? -12.609 -20.812 7.742 1 97.06 177 ASP B N 1
ATOM 5892 C CA . ASP B 1 177 ? -13.227 -20.297 6.52 1 97.06 177 ASP B CA 1
ATOM 5893 C C . ASP B 1 177 ? -13.945 -18.984 6.77 1 97.06 177 ASP B C 1
ATOM 5895 O O . ASP B 1 177 ? -14.609 -18.812 7.797 1 97.06 177 ASP B O 1
ATOM 5899 N N . LEU B 1 178 ? -13.891 -18.109 5.871 1 96.56 178 LEU B N 1
ATOM 5900 C CA . LEU B 1 178 ? -14.648 -16.859 5.883 1 96.56 178 LEU B CA 1
ATOM 5901 C C . LEU B 1 178 ? -16.078 -17.094 5.398 1 96.56 178 LEU B C 1
ATOM 5903 O O . LEU B 1 178 ? -16.312 -17.922 4.52 1 96.56 178 LEU B O 1
ATOM 5907 N N . ASN B 1 179 ? -17.016 -16.406 5.969 1 94.19 179 ASN B N 1
ATOM 5908 C CA . ASN B 1 179 ? -18.422 -16.391 5.559 1 94.19 179 ASN B CA 1
ATOM 5909 C C . ASN B 1 179 ? -18.656 -15.367 4.453 1 94.19 179 ASN B C 1
ATOM 5911 O O . ASN B 1 179 ? -19.062 -14.234 4.73 1 94.19 179 ASN B O 1
ATOM 5915 N N . LEU B 1 180 ? -18.578 -15.719 3.205 1 92.94 180 LEU B N 1
ATOM 5916 C CA . LEU B 1 180 ? -18.656 -14.797 2.082 1 92.94 180 LEU B CA 1
ATOM 5917 C C . LEU B 1 180 ? -20.094 -14.359 1.837 1 92.94 180 LEU B C 1
ATOM 5919 O O . LEU B 1 180 ? -20.344 -13.445 1.048 1 92.94 180 LEU B O 1
ATOM 5923 N N . ALA B 1 181 ? -21.016 -15.008 2.484 1 90.75 181 ALA B N 1
ATOM 5924 C CA . ALA B 1 181 ? -22.391 -14.523 2.414 1 90.75 181 ALA B CA 1
ATOM 5925 C C . ALA B 1 181 ? -22.547 -13.203 3.164 1 90.75 181 ALA B C 1
ATOM 5927 O O . ALA B 1 181 ? -23.531 -12.484 2.957 1 90.75 181 ALA B O 1
ATOM 5928 N N . ASN B 1 182 ? -21.656 -12.969 4.113 1 92.19 182 ASN B N 1
ATOM 5929 C CA . ASN B 1 182 ? -21.641 -11.711 4.844 1 92.19 182 ASN B CA 1
ATOM 5930 C C . ASN B 1 182 ? -21.141 -10.562 3.969 1 92.19 182 ASN B C 1
ATOM 5932 O O . ASN B 1 182 ? -20 -10.578 3.504 1 92.19 182 ASN B O 1
ATOM 5936 N N . PRO B 1 183 ? -22 -9.555 3.758 1 92.75 183 PRO B N 1
ATOM 5937 C CA . PRO B 1 183 ? -21.594 -8.461 2.877 1 92.75 183 PRO B CA 1
ATOM 5938 C C . PRO B 1 183 ? -20.375 -7.699 3.4 1 92.75 183 PRO B C 1
ATOM 5940 O O . PRO B 1 183 ? -19.609 -7.141 2.615 1 92.75 183 PRO B O 1
ATOM 5943 N N . ASP B 1 184 ? -20.156 -7.676 4.719 1 94.44 184 ASP B N 1
ATOM 5944 C CA . ASP B 1 184 ? -18.984 -6.996 5.277 1 94.44 184 ASP B CA 1
ATOM 5945 C C . ASP B 1 184 ? -17.688 -7.711 4.883 1 94.44 184 ASP B C 1
ATOM 5947 O O . ASP B 1 184 ? -16.672 -7.066 4.648 1 94.44 184 ASP B O 1
ATOM 5951 N N . VAL B 1 185 ? -17.766 -9.055 4.832 1 95.75 185 VAL B N 1
ATOM 5952 C CA . VAL B 1 185 ? -16.609 -9.828 4.398 1 95.75 185 VAL B CA 1
ATOM 5953 C C . VAL B 1 185 ? -16.297 -9.523 2.936 1 95.75 185 VAL B C 1
ATOM 5955 O O . VAL B 1 185 ? -15.133 -9.297 2.574 1 95.75 185 VAL B O 1
ATOM 5958 N N . ARG B 1 186 ? -17.281 -9.422 2.086 1 95.38 186 ARG B N 1
ATOM 5959 C CA . ARG B 1 186 ? -17.078 -9.094 0.679 1 95.38 186 ARG B CA 1
ATOM 5960 C C . ARG B 1 186 ? -16.5 -7.695 0.522 1 95.38 186 ARG B C 1
ATOM 5962 O O . ARG B 1 186 ? -15.609 -7.477 -0.299 1 95.38 186 ARG B O 1
ATOM 5969 N N . SER B 1 187 ? -16.984 -6.785 1.351 1 95.81 187 SER B N 1
ATOM 5970 C CA . SER B 1 187 ? -16.469 -5.426 1.317 1 95.81 187 SER B CA 1
ATOM 5971 C C . SER B 1 187 ? -14.984 -5.391 1.678 1 95.81 187 SER B C 1
ATOM 5973 O O . SER B 1 187 ? -14.219 -4.633 1.086 1 95.81 187 SER B O 1
ATOM 5975 N N . GLU B 1 188 ? -14.633 -6.258 2.65 1 96.81 188 GLU B N 1
ATOM 5976 C CA . GLU B 1 188 ? -13.227 -6.363 3.006 1 96.81 188 GLU B CA 1
ATOM 5977 C C . GLU B 1 188 ? -12.391 -6.863 1.828 1 96.81 188 GLU B C 1
ATOM 5979 O O . GLU B 1 188 ? -11.312 -6.336 1.558 1 96.81 188 GLU B O 1
ATOM 5984 N N . ILE B 1 189 ? -12.898 -7.777 1.137 1 97.75 189 ILE B N 1
ATOM 5985 C CA . ILE B 1 189 ? -12.188 -8.367 0.007 1 97.75 189 ILE B CA 1
ATOM 5986 C C . ILE B 1 189 ? -12.016 -7.324 -1.096 1 97.75 189 ILE B C 1
ATOM 5988 O O . ILE B 1 189 ? -10.945 -7.234 -1.709 1 97.75 189 ILE B O 1
ATOM 5992 N N . TYR B 1 190 ? -13.078 -6.492 -1.348 1 97.5 190 TYR B N 1
ATOM 5993 C CA . TYR B 1 190 ? -12.977 -5.414 -2.326 1 97.5 190 TYR B CA 1
ATOM 5994 C C . TYR B 1 190 ? -11.844 -4.465 -1.971 1 97.5 190 TYR B C 1
ATOM 5996 O O . TYR B 1 190 ? -11.055 -4.078 -2.838 1 97.5 190 TYR B O 1
ATOM 6004 N N . ARG B 1 191 ? -11.734 -4.188 -0.723 1 96.69 191 ARG B N 1
ATOM 6005 C CA . ARG B 1 191 ? -10.711 -3.252 -0.273 1 96.69 191 ARG B CA 1
ATOM 6006 C C . ARG B 1 191 ? -9.312 -3.848 -0.441 1 96.69 191 ARG B C 1
ATOM 6008 O O . ARG B 1 191 ? -8.383 -3.15 -0.841 1 96.69 191 ARG B O 1
ATOM 6015 N N . ILE B 1 192 ? -9.211 -5.129 -0.124 1 98.31 192 ILE B N 1
ATOM 6016 C CA . ILE B 1 192 ? -7.941 -5.832 -0.286 1 98.31 192 ILE B CA 1
ATOM 6017 C C . ILE B 1 192 ? -7.516 -5.793 -1.752 1 98.31 192 ILE B C 1
ATOM 6019 O O . ILE B 1 192 ? -6.375 -5.441 -2.066 1 98.31 192 ILE B O 1
ATOM 6023 N N . MET B 1 193 ? -8.438 -6.094 -2.643 1 98.44 193 MET B N 1
ATOM 6024 C CA . MET B 1 193 ? -8.148 -6.094 -4.074 1 98.44 193 MET B CA 1
ATOM 6025 C C . MET B 1 193 ? -7.773 -4.695 -4.551 1 98.44 193 MET B C 1
ATOM 6027 O O . MET B 1 193 ? -6.797 -4.527 -5.285 1 98.44 193 MET B O 1
ATOM 6031 N N . LYS B 1 194 ? -8.531 -3.734 -4.129 1 97.25 194 LYS B N 1
ATOM 6032 C CA . LYS B 1 194 ? -8.281 -2.354 -4.535 1 97.25 194 LYS B CA 1
ATOM 6033 C C . LYS B 1 194 ? -6.871 -1.914 -4.152 1 97.25 194 LYS B C 1
ATOM 6035 O O . LYS B 1 194 ? -6.172 -1.286 -4.949 1 97.25 194 LYS B O 1
ATOM 6040 N N . PHE B 1 195 ? -6.496 -2.211 -2.949 1 98.12 195 PHE B N 1
ATOM 6041 C CA . PHE B 1 195 ? -5.184 -1.833 -2.438 1 98.12 195 PHE B CA 1
ATOM 6042 C C . PHE B 1 195 ? -4.078 -2.342 -3.354 1 98.12 195 PHE B C 1
ATOM 6044 O O . PHE B 1 195 ? -3.221 -1.571 -3.791 1 98.12 195 PHE B O 1
ATOM 6051 N N . TRP B 1 196 ? -4.109 -3.586 -3.67 1 98.62 196 TRP B N 1
ATOM 6052 C CA . TRP B 1 196 ? -3.031 -4.191 -4.449 1 98.62 196 TRP B CA 1
ATOM 6053 C C . TRP B 1 196 ? -3.104 -3.758 -5.906 1 98.62 196 TRP B C 1
ATOM 6055 O O . TRP B 1 196 ? -2.074 -3.607 -6.57 1 98.62 196 TRP B O 1
ATOM 6065 N N . LEU B 1 197 ? -4.324 -3.553 -6.461 1 98.19 197 LEU B N 1
ATOM 6066 C CA . LEU B 1 197 ? -4.457 -3.023 -7.816 1 98.19 197 LEU B CA 1
ATOM 6067 C C . LEU B 1 197 ? -3.865 -1.621 -7.91 1 98.19 197 LEU B C 1
ATOM 6069 O O . LEU B 1 197 ? -3.23 -1.278 -8.914 1 98.19 197 LEU B O 1
ATOM 6073 N N . GLU B 1 198 ? -4.062 -0.821 -6.812 1 96.44 198 GLU B N 1
ATOM 6074 C CA . GLU B 1 198 ? -3.492 0.523 -6.781 1 96.44 198 GLU B CA 1
ATOM 6075 C C . GLU B 1 198 ? -1.969 0.477 -6.824 1 96.44 198 GLU B C 1
ATOM 6077 O O . GLU B 1 198 ? -1.33 1.384 -7.363 1 96.44 198 GLU B O 1
ATOM 6082 N N . LEU B 1 199 ? -1.365 -0.607 -6.289 1 97.44 199 LEU B N 1
ATOM 6083 C CA . LEU B 1 199 ? 0.087 -0.74 -6.27 1 97.44 199 LEU B CA 1
ATOM 6084 C C . LEU B 1 199 ? 0.598 -1.328 -7.582 1 97.44 199 LEU B C 1
ATOM 6086 O O . LEU B 1 199 ? 1.801 -1.545 -7.742 1 97.44 199 LEU B O 1
ATOM 6090 N N . GLY B 1 200 ? -0.303 -1.714 -8.523 1 96.81 200 GLY B N 1
ATOM 6091 C CA . GLY B 1 200 ? 0.129 -2.057 -9.867 1 96.81 200 GLY B CA 1
ATOM 6092 C C . GLY B 1 200 ? -0.111 -3.514 -10.219 1 96.81 200 GLY B C 1
ATOM 6093 O O . GLY B 1 200 ? 0.129 -3.932 -11.352 1 96.81 200 GLY B O 1
ATOM 6094 N N . VAL B 1 201 ? -0.626 -4.324 -9.305 1 98.25 201 VAL B N 1
ATOM 6095 C CA . VAL B 1 201 ? -0.931 -5.723 -9.586 1 98.25 201 VAL B CA 1
ATOM 6096 C C . VAL B 1 201 ? -1.928 -5.812 -10.742 1 98.25 201 VAL B C 1
ATOM 6098 O O . VAL B 1 201 ? -2.877 -5.027 -10.812 1 98.25 201 VAL B O 1
ATOM 6101 N N . ALA B 1 202 ? -1.73 -6.789 -11.609 1 98.06 202 ALA B N 1
ATOM 6102 C CA . ALA B 1 202 ? -2.508 -6.871 -12.844 1 98.06 202 ALA B CA 1
ATOM 6103 C C . ALA B 1 202 ? -3.705 -7.801 -12.68 1 98.06 202 ALA B C 1
ATOM 6105 O O . ALA B 1 202 ? -4.492 -7.984 -13.609 1 98.06 202 ALA B O 1
ATOM 6106 N N . GLY B 1 203 ? -3.818 -8.391 -11.609 1 97.81 203 GLY B N 1
ATOM 6107 C CA . GLY B 1 203 ? -4.926 -9.305 -11.344 1 97.81 203 GLY B CA 1
ATOM 6108 C C . GLY B 1 203 ? -4.664 -10.242 -10.18 1 97.81 203 GLY B C 1
ATOM 6109 O O . GLY B 1 203 ? -3.688 -10.07 -9.445 1 97.81 203 GLY B O 1
ATOM 6110 N N . PHE B 1 204 ? -5.59 -11.188 -9.984 1 98.56 204 PHE B N 1
ATOM 6111 C CA . PHE B 1 204 ? -5.512 -12.062 -8.828 1 98.56 204 PHE B CA 1
ATOM 6112 C C . PHE B 1 204 ? -5.809 -13.508 -9.219 1 98.56 204 PHE B C 1
ATOM 6114 O O . PHE B 1 204 ? -6.684 -13.766 -10.047 1 98.56 204 PHE B O 1
ATOM 6121 N N . ARG B 1 205 ? -5.035 -14.359 -8.656 1 98.38 205 ARG B N 1
ATOM 6122 C CA . ARG B 1 205 ? -5.438 -15.758 -8.609 1 98.38 205 ARG B CA 1
ATOM 6123 C C . ARG B 1 205 ? -6.289 -16.047 -7.379 1 98.38 205 ARG B C 1
ATOM 6125 O O . ARG B 1 205 ? -5.809 -15.938 -6.25 1 98.38 205 ARG B O 1
ATOM 6132 N N . ILE B 1 206 ? -7.512 -16.375 -7.586 1 97.62 206 ILE B N 1
ATOM 6133 C CA . ILE B 1 206 ? -8.438 -16.672 -6.496 1 97.62 206 ILE B CA 1
ATOM 6134 C C . ILE B 1 206 ? -8.219 -18.109 -6.008 1 97.62 206 ILE B C 1
ATOM 6136 O O . ILE B 1 206 ? -8.633 -19.062 -6.668 1 97.62 206 ILE B O 1
ATOM 6140 N N . ASP B 1 207 ? -7.66 -18.188 -4.844 1 95.5 207 ASP B N 1
ATOM 6141 C CA . ASP B 1 207 ? -7.406 -19.484 -4.219 1 95.5 207 ASP B CA 1
ATOM 6142 C C . ASP B 1 207 ? -8.711 -20.156 -3.799 1 95.5 207 ASP B C 1
ATOM 6144 O O . ASP B 1 207 ? -9.625 -19.484 -3.312 1 95.5 207 ASP B O 1
ATOM 6148 N N . ALA B 1 208 ? -8.844 -21.422 -4.051 1 94.88 208 ALA B N 1
ATOM 6149 C CA . ALA B 1 208 ? -9.969 -22.234 -3.596 1 94.88 208 ALA B CA 1
ATOM 6150 C C . ALA B 1 208 ? -11.297 -21.609 -3.996 1 94.88 208 ALA B C 1
ATOM 6152 O O . ALA B 1 208 ? -12.203 -21.469 -3.166 1 94.88 208 ALA B O 1
ATOM 6153 N N . ALA B 1 209 ? -11.383 -21.234 -5.254 1 94.81 209 ALA B N 1
ATOM 6154 C CA . ALA B 1 209 ? -12.57 -20.547 -5.742 1 94.81 209 ALA B CA 1
ATOM 6155 C C . ALA B 1 209 ? -13.82 -21.391 -5.551 1 94.81 209 ALA B C 1
ATOM 6157 O O . ALA B 1 209 ? -14.883 -20.875 -5.195 1 94.81 209 ALA B O 1
ATOM 6158 N N . THR B 1 210 ? -13.695 -22.703 -5.781 1 92.56 210 THR B N 1
ATOM 6159 C CA . THR B 1 210 ? -14.828 -23.609 -5.617 1 92.56 210 THR B CA 1
ATOM 6160 C C . THR B 1 210 ? -15.336 -23.594 -4.18 1 92.56 210 THR B C 1
ATOM 6162 O O . THR B 1 210 ? -16.531 -23.422 -3.941 1 92.56 210 THR B O 1
ATOM 6165 N N . LEU B 1 211 ? -14.422 -23.75 -3.24 1 91.62 211 LEU B N 1
ATOM 6166 C CA . LEU B 1 211 ? -14.781 -23.781 -1.827 1 91.62 211 LEU B CA 1
ATOM 6167 C C . LEU B 1 211 ? -15.289 -22.438 -1.352 1 91.62 211 LEU B C 1
ATOM 6169 O O . LEU B 1 211 ? -16.156 -22.359 -0.482 1 91.62 211 LEU B O 1
ATOM 6173 N N . MET B 1 212 ? -14.719 -21.422 -1.923 1 91.62 212 MET B N 1
ATOM 6174 C CA . MET B 1 212 ? -15.07 -20.062 -1.566 1 91.62 212 MET B CA 1
ATOM 6175 C C . MET B 1 212 ? -16.547 -19.797 -1.789 1 91.62 212 MET B C 1
ATOM 6177 O O . MET B 1 212 ? -17.203 -19.156 -0.968 1 91.62 212 MET B O 1
ATOM 6181 N N . ILE B 1 213 ? -17.125 -20.297 -2.895 1 89.38 213 ILE B N 1
ATOM 6182 C CA . ILE B 1 213 ? -18.5 -19.922 -3.234 1 89.38 213 ILE B CA 1
ATOM 6183 C C . ILE B 1 213 ? -19.453 -21.047 -2.834 1 89.38 213 ILE B C 1
ATOM 6185 O O . ILE B 1 213 ? -20.672 -20.891 -2.928 1 89.38 213 ILE B O 1
ATOM 6189 N N . GLN B 1 214 ? -18.906 -22.172 -2.354 1 87.31 214 GLN B N 1
ATOM 6190 C CA . GLN B 1 214 ? -19.75 -23.266 -1.871 1 87.31 214 GLN B CA 1
ATOM 6191 C C . GLN B 1 214 ? -20.5 -22.859 -0.607 1 87.31 214 GLN B C 1
ATOM 6193 O O . GLN B 1 214 ? -19.938 -22.188 0.269 1 87.31 214 GLN B O 1
ATOM 6198 N N . PRO B 1 215 ? -21.75 -23.219 -0.583 1 83.31 215 PRO B N 1
ATOM 6199 C CA . PRO B 1 215 ? -22.484 -22.922 0.648 1 83.31 215 PRO B CA 1
ATOM 6200 C C . PRO B 1 215 ? -21.859 -23.594 1.877 1 83.31 215 PRO B C 1
ATOM 6202 O O . PRO B 1 215 ? -21.484 -24.766 1.825 1 83.31 215 PRO B O 1
ATOM 6205 N N . LYS B 1 216 ? -21.672 -22.828 2.91 1 81.88 216 LYS B N 1
ATOM 6206 C CA . LYS B 1 216 ? -21.078 -23.328 4.141 1 81.88 216 LYS B CA 1
ATOM 6207 C C . LYS B 1 216 ? -22.141 -23.562 5.211 1 81.88 216 LYS B C 1
ATOM 6209 O O . LYS B 1 216 ? -22.984 -22.703 5.445 1 81.88 216 LYS B O 1
ATOM 6214 N N . PRO B 1 217 ? -22.234 -24.844 5.688 1 71 217 PRO B N 1
ATOM 6215 C CA . PRO B 1 217 ? -23.266 -25.203 6.66 1 71 217 PRO B CA 1
ATOM 6216 C C . PRO B 1 217 ? -23.156 -24.406 7.965 1 71 217 PRO B C 1
ATOM 6218 O O . PRO B 1 217 ? -22.047 -24.031 8.359 1 71 217 PRO B O 1
ATOM 6221 N N . PRO B 1 218 ? -24.344 -24.281 8.977 1 60.41 218 PRO B N 1
ATOM 6222 C CA . PRO B 1 218 ? -25.781 -24.453 8.695 1 60.41 218 PRO B CA 1
ATOM 6223 C C . PRO B 1 218 ? -26.328 -23.375 7.762 1 60.41 218 PRO B C 1
ATOM 6225 O O . PRO B 1 218 ? -25.609 -22.422 7.418 1 60.41 218 PRO B O 1
ATOM 6228 N N . SER B 1 219 ? -27.641 -23.047 7.867 1 52.59 219 SER B N 1
ATOM 6229 C CA . SER B 1 219 ? -28.5 -22.109 7.16 1 52.59 219 SER B CA 1
ATOM 6230 C C . SER B 1 219 ? -27.906 -20.703 7.188 1 52.59 219 SER B C 1
ATOM 6232 O O . SER B 1 219 ? -28.578 -19.766 7.633 1 52.59 219 SER B O 1
ATOM 6234 N N . VAL B 1 220 ? -26.625 -20.547 7.453 1 52.28 220 VAL B N 1
ATOM 6235 C CA . VAL B 1 220 ? -26.266 -19.141 7.387 1 52.28 220 VAL B CA 1
ATOM 6236 C C . VAL B 1 220 ? -26.766 -18.531 6.078 1 52.28 220 VAL B C 1
ATOM 6238 O O . VAL B 1 220 ? -27.125 -19.266 5.148 1 52.28 220 VAL B O 1
ATOM 6241 N N . GLU B 1 221 ? -26.844 -17.297 6.062 1 57.12 221 GLU B N 1
ATOM 6242 C CA . GLU B 1 221 ? -27.281 -16.531 4.898 1 57.12 221 GLU B CA 1
ATOM 6243 C C . GLU B 1 221 ? -26.641 -17.062 3.617 1 57.12 221 GLU B C 1
ATOM 6245 O O . GLU B 1 221 ? -25.422 -17.25 3.557 1 57.12 221 GLU B O 1
ATOM 6250 N N . LYS B 1 222 ? -27.406 -17.938 2.943 1 65.62 222 LYS B N 1
ATOM 6251 C CA . LYS B 1 222 ? -26.984 -18.484 1.66 1 65.62 222 LYS B CA 1
ATOM 6252 C C . LYS B 1 222 ? -27.125 -17.469 0.542 1 65.62 222 LYS B C 1
ATOM 6254 O O . LYS B 1 222 ? -28.078 -16.672 0.537 1 65.62 222 LYS B O 1
ATOM 6259 N N . LEU B 1 223 ? -25.953 -17.375 -0.108 1 72.94 223 LEU B N 1
ATOM 6260 C CA . LEU B 1 223 ? -26.062 -16.594 -1.331 1 72.94 223 LEU B CA 1
ATOM 6261 C C . LEU B 1 223 ? -27 -17.25 -2.33 1 72.94 223 LEU B C 1
ATOM 6263 O O . LEU B 1 223 ? -26.906 -18.469 -2.557 1 72.94 223 LEU B O 1
ATOM 6267 N N . ASP B 1 224 ? -28.031 -16.516 -2.686 1 74.88 224 ASP B N 1
ATOM 6268 C CA . ASP B 1 224 ? -28.938 -17.047 -3.703 1 74.88 224 ASP B CA 1
ATOM 6269 C C . ASP B 1 224 ? -28.156 -17.531 -4.922 1 74.88 224 ASP B C 1
ATOM 6271 O O . ASP B 1 224 ? -28.406 -18.641 -5.41 1 74.88 224 ASP B O 1
ATOM 6275 N N . ASP B 1 225 ? -27.203 -16.828 -5.324 1 86.19 225 ASP B N 1
ATOM 6276 C CA . ASP B 1 225 ? -26.312 -17.156 -6.426 1 86.19 225 ASP B CA 1
ATOM 6277 C C . ASP B 1 225 ? -24.844 -17.062 -5.988 1 86.19 225 ASP B C 1
ATOM 6279 O O . ASP B 1 225 ? -24.281 -15.961 -5.93 1 86.19 225 ASP B O 1
ATOM 6283 N N . PRO B 1 226 ? -24.266 -18.25 -5.703 1 86.06 226 PRO B N 1
ATOM 6284 C CA . PRO B 1 226 ? -22.875 -18.234 -5.234 1 86.06 226 PRO B CA 1
ATOM 6285 C C . PRO B 1 226 ? -21.938 -17.562 -6.223 1 86.06 226 PRO B C 1
ATOM 6287 O O . PRO B 1 226 ? -20.922 -16.969 -5.816 1 86.06 226 PRO B O 1
ATOM 6290 N N . HIS B 1 227 ? -22.297 -17.562 -7.461 1 92 227 HIS B N 1
ATOM 6291 C CA . HIS B 1 227 ? -21.422 -16.984 -8.484 1 92 227 HIS B CA 1
ATOM 6292 C C . HIS B 1 227 ? -21.469 -15.461 -8.469 1 92 227 HIS B C 1
ATOM 6294 O O . HIS B 1 227 ? -20.609 -14.805 -9.07 1 92 227 HIS B O 1
ATOM 6300 N N . GLU B 1 228 ? -22.438 -14.953 -7.77 1 91.88 228 GLU B N 1
ATOM 6301 C CA . GLU B 1 228 ? -22.5 -13.5 -7.637 1 91.88 228 GLU B CA 1
ATOM 6302 C C . GLU B 1 228 ? -21.25 -12.945 -6.973 1 91.88 228 GLU B C 1
ATOM 6304 O O . GLU B 1 228 ? -20.797 -11.844 -7.297 1 91.88 228 GLU B O 1
ATOM 6309 N N . VAL B 1 229 ? -20.688 -13.742 -6.09 1 92.75 229 VAL B N 1
ATOM 6310 C CA . VAL B 1 229 ? -19.453 -13.336 -5.418 1 92.75 229 VAL B CA 1
ATOM 6311 C C . VAL B 1 229 ? -18.344 -13.117 -6.449 1 92.75 229 VAL B C 1
ATOM 6313 O O . VAL B 1 229 ? -17.688 -12.078 -6.449 1 92.75 229 VAL B O 1
ATOM 6316 N N . LEU B 1 230 ? -18.219 -14.039 -7.367 1 95.31 230 LEU B N 1
ATOM 6317 C CA . LEU B 1 230 ? -17.156 -13.961 -8.375 1 95.31 230 LEU B CA 1
ATOM 6318 C C . LEU B 1 230 ? -17.438 -12.836 -9.367 1 95.31 230 LEU B C 1
ATOM 6320 O O . LEU B 1 230 ? -16.516 -12.117 -9.766 1 95.31 230 LEU B O 1
ATOM 6324 N N . ARG B 1 231 ? -18.703 -12.672 -9.758 1 95.5 231 ARG B N 1
ATOM 6325 C CA . ARG B 1 231 ? -19.094 -11.594 -10.664 1 95.5 231 ARG B CA 1
ATOM 6326 C C . ARG B 1 231 ? -18.781 -10.234 -10.062 1 95.5 231 ARG B C 1
ATOM 6328 O O . ARG B 1 231 ? -18.297 -9.336 -10.75 1 95.5 231 ARG B O 1
ATOM 6335 N N . SER B 1 232 ? -19.094 -10.172 -8.805 1 94.94 232 SER B N 1
ATOM 6336 C CA . SER B 1 232 ? -18.875 -8.898 -8.109 1 94.94 232 SER B CA 1
ATOM 6337 C C . SER B 1 232 ? -17.391 -8.602 -7.977 1 94.94 232 SER B C 1
ATOM 6339 O O . SER B 1 232 ? -16.969 -7.445 -8.102 1 94.94 232 SER B O 1
ATOM 6341 N N . LEU B 1 233 ? -16.609 -9.594 -7.688 1 96 233 LEU B N 1
ATOM 6342 C CA . LEU B 1 233 ? -15.156 -9.406 -7.621 1 96 233 LEU B CA 1
ATOM 6343 C C . LEU B 1 233 ? -14.609 -8.922 -8.961 1 96 233 LEU B C 1
ATOM 6345 O O . LEU B 1 233 ? -13.766 -8.023 -9 1 96 233 LEU B O 1
ATOM 6349 N N . LYS B 1 234 ? -15.109 -9.477 -10.031 1 96.81 234 LYS B N 1
ATOM 6350 C CA . LYS B 1 234 ? -14.68 -9.094 -11.375 1 96.81 234 LYS B CA 1
ATOM 6351 C C . LYS B 1 234 ? -15.047 -7.648 -11.68 1 96.81 234 LYS B C 1
ATOM 6353 O O . LYS B 1 234 ? -14.211 -6.879 -12.164 1 96.81 234 LYS B O 1
ATOM 6358 N N . ARG B 1 235 ? -16.25 -7.32 -11.367 1 96.5 235 ARG B N 1
ATOM 6359 C CA . ARG B 1 235 ? -16.719 -5.953 -11.586 1 96.5 235 ARG B CA 1
ATOM 6360 C C . ARG B 1 235 ? -15.852 -4.957 -10.812 1 96.5 235 ARG B C 1
ATOM 6362 O O . ARG B 1 235 ? -15.469 -3.914 -11.344 1 96.5 235 ARG B O 1
ATOM 6369 N N . HIS B 1 236 ? -15.594 -5.367 -9.633 1 95.94 236 HIS B N 1
ATOM 6370 C CA . HIS B 1 236 ? -14.781 -4.496 -8.789 1 95.94 236 HIS B CA 1
ATOM 6371 C C . HIS B 1 236 ? -13.367 -4.348 -9.352 1 95.94 236 HIS B C 1
ATOM 6373 O O . HIS B 1 236 ? -12.852 -3.234 -9.453 1 95.94 236 HIS B O 1
ATOM 6379 N N . ALA B 1 237 ? -12.734 -5.402 -9.742 1 96.56 237 ALA B N 1
ATOM 6380 C CA . ALA B 1 237 ? -11.367 -5.383 -10.266 1 96.56 237 ALA B CA 1
ATOM 6381 C C . ALA B 1 237 ? -11.273 -4.523 -11.523 1 96.56 237 ALA B C 1
ATOM 6383 O O . ALA B 1 237 ? -10.398 -3.66 -11.633 1 96.56 237 ALA B O 1
ATOM 6384 N N . VAL B 1 238 ? -12.219 -4.652 -12.422 1 95.12 238 VAL B N 1
ATOM 6385 C CA . VAL B 1 238 ? -12.172 -3.977 -13.711 1 95.12 238 VAL B CA 1
ATOM 6386 C C . VAL B 1 238 ? -12.5 -2.496 -13.539 1 95.12 238 VAL B C 1
ATOM 6388 O O . VAL B 1 238 ? -12.031 -1.655 -14.305 1 95.12 238 VAL B O 1
ATOM 6391 N N . SER B 1 239 ? -13.289 -2.227 -12.492 1 94 239 SER B N 1
ATOM 6392 C CA . SER B 1 239 ? -13.586 -0.826 -12.211 1 94 239 SER B CA 1
ATOM 6393 C C . SER B 1 239 ? -12.328 -0.066 -11.797 1 94 239 SER B C 1
ATOM 6395 O O . SER B 1 239 ? -12.242 1.151 -11.969 1 94 239 SER B O 1
ATOM 6397 N N . ARG B 1 240 ? -11.367 -0.792 -11.352 1 92.12 240 ARG B N 1
ATOM 6398 C CA . ARG B 1 240 ? -10.133 -0.17 -10.891 1 92.12 240 ARG B CA 1
ATOM 6399 C C . ARG B 1 240 ? -9.055 -0.222 -11.969 1 92.12 240 ARG B C 1
ATOM 6401 O O . ARG B 1 240 ? -8.281 0.727 -12.133 1 92.12 240 ARG B O 1
ATOM 6408 N N . ARG B 1 241 ? -9.008 -1.26 -12.586 1 93.94 241 ARG B N 1
ATOM 6409 C CA . ARG B 1 241 ? -8.078 -1.503 -13.688 1 93.94 241 ARG B CA 1
ATOM 6410 C C . ARG B 1 241 ? -8.742 -2.291 -14.805 1 93.94 241 ARG B C 1
ATOM 6412 O O . ARG B 1 241 ? -9.055 -3.471 -14.641 1 93.94 241 ARG B O 1
ATOM 6419 N N . THR B 1 242 ? -8.852 -1.676 -15.891 1 93.38 242 THR B N 1
ATOM 6420 C CA . THR B 1 242 ? -9.672 -2.213 -16.969 1 93.38 242 THR B CA 1
ATOM 6421 C C . THR B 1 242 ? -9.094 -3.525 -17.484 1 93.38 242 THR B C 1
ATOM 6423 O O . THR B 1 242 ? -9.836 -4.391 -17.969 1 93.38 242 THR B O 1
ATOM 6426 N N . ASP B 1 243 ? -7.816 -3.748 -17.375 1 94.56 243 ASP B N 1
ATOM 6427 C CA . ASP B 1 243 ? -7.207 -4.957 -17.938 1 94.56 243 ASP B CA 1
ATOM 6428 C C . ASP B 1 243 ? -6.855 -5.945 -16.828 1 94.56 243 ASP B C 1
ATOM 6430 O O . ASP B 1 243 ? -6.031 -6.84 -17.031 1 94.56 243 ASP B O 1
ATOM 6434 N N . ALA B 1 244 ? -7.48 -5.75 -15.625 1 96.81 244 ALA B N 1
ATOM 6435 C CA . ALA B 1 244 ? -7.254 -6.68 -14.523 1 96.81 244 ALA B CA 1
ATOM 6436 C C . ALA B 1 244 ? -7.762 -8.078 -14.867 1 96.81 244 ALA B C 1
ATOM 6438 O O . ALA B 1 244 ? -8.828 -8.227 -15.469 1 96.81 244 ALA B O 1
ATOM 6439 N N . VAL B 1 245 ? -7.023 -9.094 -14.453 1 97.12 245 VAL B N 1
ATOM 6440 C CA . VAL B 1 245 ? -7.371 -10.477 -14.766 1 97.12 245 VAL B CA 1
ATOM 6441 C C . VAL B 1 245 ? -7.672 -11.234 -13.469 1 97.12 245 VAL B C 1
ATOM 6443 O O . VAL B 1 245 ? -6.961 -11.086 -12.477 1 97.12 245 VAL B O 1
ATOM 6446 N N . LEU B 1 246 ? -8.734 -11.969 -13.477 1 97.69 246 LEU B N 1
ATOM 6447 C CA . LEU B 1 246 ? -9.023 -12.891 -12.391 1 97.69 246 LEU B CA 1
ATOM 6448 C C . LEU B 1 246 ? -8.867 -14.336 -12.852 1 97.69 246 LEU B C 1
ATOM 6450 O O . LEU B 1 246 ? -9.453 -14.742 -13.852 1 97.69 246 LEU B O 1
ATOM 6454 N N . LEU B 1 247 ? -7.984 -15.031 -12.172 1 97.56 247 LEU B N 1
ATOM 6455 C CA . LEU B 1 247 ? -7.688 -16.453 -12.375 1 97.56 247 LEU B CA 1
ATOM 6456 C C . LEU B 1 247 ? -8.242 -17.297 -11.234 1 97.56 247 LEU B C 1
ATOM 6458 O O . LEU B 1 247 ? -7.973 -17.016 -10.062 1 97.56 247 LEU B O 1
ATOM 6462 N N . ALA B 1 248 ? -9.031 -18.281 -11.57 1 96.25 248 ALA B N 1
ATOM 6463 C CA . ALA B 1 248 ? -9.633 -19.062 -10.5 1 96.25 248 ALA B CA 1
ATOM 6464 C C . ALA B 1 248 ? -9.016 -20.469 -10.438 1 96.25 248 ALA B C 1
ATOM 6466 O O . ALA B 1 248 ? -8.758 -21.078 -11.477 1 96.25 248 ALA B O 1
ATOM 6467 N N . GLU B 1 249 ? -8.789 -20.875 -9.258 1 94.12 249 GLU B N 1
ATOM 6468 C CA . GLU B 1 249 ? -8.57 -22.281 -8.984 1 94.12 249 GLU B CA 1
ATOM 6469 C C . GLU B 1 249 ? -9.883 -23 -8.703 1 94.12 249 GLU B C 1
ATOM 6471 O O . GLU B 1 249 ? -10.43 -22.906 -7.605 1 94.12 249 GLU B O 1
ATOM 6476 N N . ALA B 1 250 ? -10.375 -23.641 -9.664 1 90.88 250 ALA B N 1
ATOM 6477 C CA . ALA B 1 250 ? -11.602 -24.422 -9.594 1 90.88 250 ALA B CA 1
ATOM 6478 C C . ALA B 1 250 ? -11.398 -25.828 -10.156 1 90.88 250 ALA B C 1
ATOM 6480 O O . ALA B 1 250 ? -11.258 -26 -11.367 1 90.88 250 ALA B O 1
ATOM 6481 N N . ASP B 1 251 ? -11.312 -26.719 -9.273 1 88.25 251 ASP B N 1
ATOM 6482 C CA . ASP B 1 251 ? -11.141 -28.109 -9.664 1 88.25 251 ASP B CA 1
ATOM 6483 C C . ASP B 1 251 ? -12.453 -28.875 -9.539 1 88.25 251 ASP B C 1
ATOM 6485 O O . ASP B 1 251 ? -12.531 -29.875 -8.812 1 88.25 251 ASP B O 1
ATOM 6489 N N . ASP B 1 252 ? -13.469 -28.453 -10.258 1 87.44 252 ASP B N 1
ATOM 6490 C CA . ASP B 1 252 ? -14.797 -29.062 -10.297 1 87.44 252 ASP B CA 1
ATOM 6491 C C . ASP B 1 252 ? -14.945 -30 -11.492 1 87.44 252 ASP B C 1
ATOM 6493 O O . ASP B 1 252 ? -14.016 -30.141 -12.289 1 87.44 252 ASP B O 1
ATOM 6497 N N . ALA B 1 253 ? -16.062 -30.672 -11.469 1 87.69 253 ALA B N 1
ATOM 6498 C CA . ALA B 1 253 ? -16.375 -31.484 -12.641 1 87.69 253 ALA B CA 1
ATOM 6499 C C . ALA B 1 253 ? -16.438 -30.641 -13.906 1 87.69 253 ALA B C 1
ATOM 6501 O O . ALA B 1 253 ? -16.922 -29.5 -13.875 1 87.69 253 ALA B O 1
ATOM 6502 N N . PRO B 1 254 ? -15.914 -31.219 -15.016 1 89.06 254 PRO B N 1
ATOM 6503 C CA . PRO B 1 254 ? -15.812 -30.453 -16.266 1 89.06 254 PRO B CA 1
ATOM 6504 C C . PRO B 1 254 ? -17.109 -29.734 -16.625 1 89.06 254 PRO B C 1
ATOM 6506 O O . PRO B 1 254 ? -17.094 -28.594 -17.062 1 89.06 254 PRO B O 1
ATOM 6509 N N . GLY B 1 255 ? -18.234 -30.312 -16.406 1 86.75 255 GLY B N 1
ATOM 6510 C CA . GLY B 1 255 ? -19.516 -29.719 -16.75 1 86.75 255 GLY B CA 1
ATOM 6511 C C . GLY B 1 255 ? -19.859 -28.484 -15.93 1 86.75 255 GLY B C 1
ATOM 6512 O O . GLY B 1 255 ? -20.703 -27.688 -16.312 1 86.75 255 GLY B O 1
ATOM 6513 N N . GLU B 1 256 ? -19.141 -28.297 -14.852 1 89.5 256 GLU B N 1
ATOM 6514 C CA . GLU B 1 256 ? -19.438 -27.188 -13.945 1 89.5 256 GLU B CA 1
ATOM 6515 C C . GLU B 1 256 ? -18.484 -26.016 -14.188 1 89.5 256 GLU B C 1
ATOM 6517 O O . GLU B 1 256 ? -18.734 -24.906 -13.719 1 89.5 256 GLU B O 1
ATOM 6522 N N . LEU B 1 257 ? -17.516 -26.219 -14.945 1 92.88 257 LEU B N 1
ATOM 6523 C CA . LEU B 1 257 ? -16.422 -25.25 -15.055 1 92.88 257 LEU B CA 1
ATOM 6524 C C . LEU B 1 257 ? -16.844 -24.062 -15.906 1 92.88 257 LEU B C 1
ATOM 6526 O O . LEU B 1 257 ? -16.344 -22.938 -15.711 1 92.88 257 LEU B O 1
ATOM 6530 N N . GLU B 1 258 ? -17.75 -24.25 -16.844 1 90.25 258 GLU B N 1
ATOM 6531 C CA . GLU B 1 258 ? -18.188 -23.172 -17.719 1 90.25 258 GLU B CA 1
ATOM 6532 C C . GLU B 1 258 ? -18.797 -22.016 -16.922 1 90.25 258 GLU B C 1
ATOM 6534 O O . GLU B 1 258 ? -18.641 -20.859 -17.297 1 90.25 258 GLU B O 1
ATOM 6539 N N . SER B 1 259 ? -19.406 -22.359 -15.867 1 91.38 259 SER B N 1
ATOM 6540 C CA . SER B 1 259 ? -20.109 -21.359 -15.07 1 91.38 259 SER B CA 1
ATOM 6541 C C . SER B 1 259 ? -19.141 -20.359 -14.453 1 91.38 259 SER B C 1
ATOM 6543 O O . SER B 1 259 ? -19.531 -19.234 -14.141 1 91.38 259 SER B O 1
ATOM 6545 N N . TYR B 1 260 ? -17.953 -20.734 -14.297 1 93.62 260 TYR B N 1
ATOM 6546 C CA . TYR B 1 260 ? -16.984 -19.844 -13.664 1 93.62 260 TYR B CA 1
ATOM 6547 C C . TYR B 1 260 ? -16.594 -18.703 -14.594 1 93.62 260 TYR B C 1
ATOM 6549 O O . TYR B 1 260 ? -16.125 -17.656 -14.148 1 93.62 260 TYR B O 1
ATOM 6557 N N . PHE B 1 261 ? -16.797 -18.828 -15.875 1 91.81 261 PHE B N 1
ATOM 6558 C CA . PHE B 1 261 ? -16.562 -17.734 -16.812 1 91.81 261 PHE B CA 1
ATOM 6559 C C . PHE B 1 261 ? -17.734 -16.766 -16.812 1 91.81 261 PHE B C 1
ATOM 6561 O O . PHE B 1 261 ? -17.578 -15.594 -17.172 1 91.81 261 PHE B O 1
ATOM 6568 N N . GLY B 1 262 ? -18.953 -17.203 -16.453 1 90.38 262 GLY B N 1
ATOM 6569 C CA . GLY B 1 262 ? -20.141 -16.375 -16.297 1 90.38 262 GLY B CA 1
ATOM 6570 C C . GLY B 1 262 ? -20.516 -15.617 -17.562 1 90.38 262 GLY B C 1
ATOM 6571 O O . GLY B 1 262 ? -20.812 -14.422 -17.516 1 90.38 262 GLY B O 1
ATOM 6572 N N . ASP B 1 263 ? -20.422 -16.156 -18.656 1 86.19 263 ASP B N 1
ATOM 6573 C CA . ASP B 1 263 ? -20.688 -15.5 -19.938 1 86.19 263 ASP B CA 1
ATOM 6574 C C . ASP B 1 263 ? -19.797 -14.273 -20.125 1 86.19 263 ASP B C 1
ATOM 6576 O O . ASP B 1 263 ? -20.25 -13.234 -20.609 1 86.19 263 ASP B O 1
ATOM 6580 N N . GLY B 1 264 ? -18.641 -14.406 -19.531 1 88.44 264 GLY B N 1
ATOM 6581 C CA . GLY B 1 264 ? -17.641 -13.359 -19.688 1 88.44 264 GLY B CA 1
ATOM 6582 C C . GLY B 1 264 ? -17.672 -12.328 -18.562 1 88.44 264 GLY B C 1
ATOM 6583 O O . GLY B 1 264 ? -16.891 -11.383 -18.562 1 88.44 264 GLY B O 1
ATOM 6584 N N . ALA B 1 265 ? -18.469 -12.531 -17.562 1 91.44 265 ALA B N 1
ATOM 6585 C CA . ALA B 1 265 ? -18.688 -11.516 -16.516 1 91.44 265 ALA B CA 1
ATOM 6586 C C . ALA B 1 265 ? -18.016 -11.938 -15.211 1 91.44 265 ALA B C 1
ATOM 6588 O O . ALA B 1 265 ? -18.062 -11.195 -14.227 1 91.44 265 ALA B O 1
ATOM 6589 N N . GLU B 1 266 ? -17.359 -13.117 -15.148 1 94.75 266 GLU B N 1
ATOM 6590 C CA . GLU B 1 266 ? -16.75 -13.617 -13.922 1 94.75 266 GLU B CA 1
ATOM 6591 C C . GLU B 1 266 ? -15.242 -13.805 -14.102 1 94.75 266 GLU B C 1
ATOM 6593 O O . GLU B 1 266 ? -14.5 -12.828 -14.273 1 94.75 266 GLU B O 1
ATOM 6598 N N . MET B 1 267 ? -14.773 -15.047 -14.195 1 95.56 267 MET B N 1
ATOM 6599 C CA . MET B 1 267 ? -13.336 -15.305 -14.25 1 95.56 267 MET B CA 1
ATOM 6600 C C . MET B 1 267 ? -12.812 -15.164 -15.68 1 95.56 267 MET B C 1
ATOM 6602 O O . MET B 1 267 ? -13.508 -15.531 -16.641 1 95.56 267 MET B O 1
ATOM 6606 N N . ASP B 1 268 ? -11.633 -14.609 -15.844 1 96.06 268 ASP B N 1
ATOM 6607 C CA . ASP B 1 268 ? -10.969 -14.5 -17.141 1 96.06 268 ASP B CA 1
ATOM 6608 C C . ASP B 1 268 ? -10.211 -15.773 -17.484 1 96.06 268 ASP B C 1
ATOM 6610 O O . ASP B 1 268 ? -10.164 -16.188 -18.656 1 96.06 268 ASP B O 1
ATOM 6614 N N . LEU B 1 269 ? -9.625 -16.344 -16.469 1 96.44 269 LEU B N 1
ATOM 6615 C CA . LEU B 1 269 ? -8.797 -17.547 -16.594 1 96.44 269 LEU B CA 1
ATOM 6616 C C . LEU B 1 269 ? -9.219 -18.609 -15.57 1 96.44 269 LEU B C 1
ATOM 6618 O O . LEU B 1 269 ? -9.602 -18.266 -14.445 1 96.44 269 LEU B O 1
ATOM 6622 N N . LEU B 1 270 ? -9.141 -19.812 -16 1 96.69 270 LEU B N 1
ATOM 6623 C CA . LEU B 1 270 ? -9.297 -20.953 -15.094 1 96.69 270 LEU B CA 1
ATOM 6624 C C . LEU B 1 270 ? -8.102 -21.891 -15.172 1 96.69 270 LEU B C 1
ATOM 6626 O O . LEU B 1 270 ? -7.629 -22.203 -16.266 1 96.69 270 LEU B O 1
ATOM 6630 N N . MET B 1 271 ? -7.605 -22.25 -14.023 1 97.12 271 MET B N 1
ATOM 6631 C CA . MET B 1 271 ? -6.605 -23.312 -14.047 1 97.12 271 MET B CA 1
ATOM 6632 C C . MET B 1 271 ? -7.191 -24.594 -14.617 1 97.12 271 MET B C 1
ATOM 6634 O O . MET B 1 271 ? -8.242 -25.062 -14.172 1 97.12 271 MET B O 1
ATOM 6638 N N . ASN B 1 272 ? -6.535 -25.188 -15.523 1 97.06 272 ASN B N 1
ATOM 6639 C CA . ASN B 1 272 ? -7.086 -26.297 -16.281 1 97.06 272 ASN B CA 1
ATOM 6640 C C . ASN B 1 272 ? -6.672 -27.641 -15.695 1 97.06 272 ASN B C 1
ATOM 6642 O O . ASN B 1 272 ? -5.863 -28.359 -16.281 1 97.06 272 ASN B O 1
ATOM 6646 N N . PHE B 1 273 ? -7.305 -28.031 -14.664 1 96.81 273 PHE B N 1
ATOM 6647 C CA . PHE B 1 273 ? -6.965 -29.266 -13.969 1 96.81 273 PHE B CA 1
ATOM 6648 C C . PHE B 1 273 ? -7.363 -30.484 -14.797 1 96.81 273 PHE B C 1
ATOM 6650 O O . PHE B 1 273 ? -6.727 -31.547 -14.711 1 96.81 273 PHE B O 1
ATOM 6657 N N . VAL B 1 274 ? -8.391 -30.375 -15.57 1 96.44 274 VAL B N 1
ATOM 6658 C CA . VAL B 1 274 ? -8.859 -31.484 -16.406 1 96.44 274 VAL B CA 1
ATOM 6659 C C . VAL B 1 274 ? -7.789 -31.828 -17.438 1 96.44 274 VAL B C 1
ATOM 6661 O O . VAL B 1 274 ? -7.348 -32.969 -17.516 1 96.44 274 VAL B O 1
ATOM 6664 N N . LEU B 1 275 ? -7.387 -30.844 -18.188 1 97.12 275 LEU B N 1
ATOM 6665 C CA . LEU B 1 275 ? -6.395 -31.109 -19.219 1 97.12 275 LEU B CA 1
ATOM 6666 C C . LEU B 1 275 ? -5.051 -31.5 -18.594 1 97.12 275 LEU B C 1
ATOM 6668 O O . LEU B 1 275 ? -4.309 -32.312 -19.156 1 97.12 275 LEU B O 1
ATOM 6672 N N . ASN B 1 276 ? -4.715 -30.906 -17.469 1 98 276 ASN B N 1
ATOM 6673 C CA . ASN B 1 276 ? -3.486 -31.266 -16.766 1 98 276 ASN B CA 1
ATOM 6674 C C . ASN B 1 276 ? -3.406 -32.75 -16.516 1 98 276 ASN B C 1
ATOM 6676 O O . ASN B 1 276 ? -2.445 -33.406 -16.922 1 98 276 ASN B O 1
ATOM 6680 N N . ALA B 1 277 ? -4.438 -33.312 -15.906 1 97.69 277 ALA B N 1
ATOM 6681 C CA . ALA B 1 277 ? -4.473 -34.75 -15.594 1 97.69 277 ALA B CA 1
ATOM 6682 C C . ALA B 1 277 ? -4.398 -35.594 -16.875 1 97.69 277 ALA B C 1
ATOM 6684 O O . ALA B 1 277 ? -3.689 -36.594 -16.922 1 97.69 277 ALA B O 1
ATOM 6685 N N . HIS B 1 278 ? -5.082 -35.156 -17.859 1 97.94 278 HIS B N 1
ATOM 6686 C CA . HIS B 1 278 ? -5.148 -35.938 -19.094 1 97.94 278 HIS B CA 1
ATOM 6687 C C . HIS B 1 278 ? -3.836 -35.844 -19.875 1 97.94 278 HIS B C 1
ATOM 6689 O O . HIS B 1 278 ? -3.441 -36.812 -20.531 1 97.94 278 HIS B O 1
ATOM 6695 N N . MET B 1 279 ? -3.158 -34.719 -19.844 1 98.44 279 MET B N 1
ATOM 6696 C CA . MET B 1 279 ? -1.836 -34.594 -20.453 1 98.44 279 MET B CA 1
ATOM 6697 C C . MET B 1 279 ? -0.851 -35.562 -19.781 1 98.44 279 MET B C 1
ATOM 6699 O O . MET B 1 279 ? -0.087 -36.25 -20.453 1 98.44 279 MET B O 1
ATOM 6703 N N . ILE B 1 280 ? -0.929 -35.594 -18.5 1 98.69 280 ILE B N 1
ATOM 6704 C CA . ILE B 1 280 ? -0.062 -36.5 -17.734 1 98.69 280 ILE B CA 1
ATOM 6705 C C . ILE B 1 280 ? -0.381 -37.938 -18.094 1 98.69 280 ILE B C 1
ATOM 6707 O O . ILE B 1 280 ? 0.527 -38.75 -18.266 1 98.69 280 ILE B O 1
ATOM 6711 N N . ALA B 1 281 ? -1.65 -38.25 -18.172 1 98.69 281 ALA B N 1
ATOM 6712 C CA . ALA B 1 281 ? -2.07 -39.594 -18.562 1 98.69 281 ALA B CA 1
ATOM 6713 C C . ALA B 1 281 ? -1.542 -39.969 -19.938 1 98.69 281 ALA B C 1
ATOM 6715 O O . ALA B 1 281 ? -1.094 -41.094 -20.172 1 98.69 281 ALA B O 1
ATOM 6716 N N . ALA B 1 282 ? -1.617 -39.031 -20.875 1 98.62 282 ALA B N 1
ATOM 6717 C CA . ALA B 1 282 ? -1.115 -39.281 -22.219 1 98.62 282 ALA B CA 1
ATOM 6718 C C . ALA B 1 282 ? 0.38 -39.594 -22.203 1 98.62 282 ALA B C 1
ATOM 6720 O O . ALA B 1 282 ? 0.846 -40.469 -22.906 1 98.62 282 ALA B O 1
ATOM 6721 N N . LEU B 1 283 ? 1.115 -38.875 -21.453 1 98.56 283 LEU B N 1
ATOM 6722 C CA . LEU B 1 283 ? 2.553 -39.094 -21.344 1 98.56 283 LEU B CA 1
ATOM 6723 C C . LEU B 1 283 ? 2.85 -40.438 -20.703 1 98.56 283 LEU B C 1
ATOM 6725 O O . LEU B 1 283 ? 3.771 -41.125 -21.125 1 98.56 283 LEU B O 1
ATOM 6729 N N . ALA B 1 284 ? 2.08 -40.75 -19.688 1 98.44 284 ALA B N 1
ATOM 6730 C CA . ALA B 1 284 ? 2.293 -42.031 -18.969 1 98.44 284 ALA B CA 1
ATOM 6731 C C . ALA B 1 284 ? 1.973 -43.219 -19.844 1 98.44 284 ALA B C 1
ATOM 6733 O O . ALA B 1 284 ? 2.709 -44.219 -19.859 1 98.44 284 ALA B O 1
ATOM 6734 N N . THR B 1 285 ? 0.859 -43.156 -20.594 1 97.69 285 THR B N 1
ATOM 6735 C CA . THR B 1 285 ? 0.375 -44.281 -21.375 1 97.69 285 THR B CA 1
ATOM 6736 C C . THR B 1 285 ? 0.999 -44.312 -22.766 1 97.69 285 THR B C 1
ATOM 6738 O O . THR B 1 285 ? 0.904 -45.312 -23.484 1 97.69 285 THR B O 1
ATOM 6741 N N . GLU B 1 286 ? 1.563 -43.156 -23.156 1 97.69 286 GLU B N 1
ATOM 6742 C CA . GLU B 1 286 ? 2.137 -42.969 -24.484 1 97.69 286 GLU B CA 1
ATOM 6743 C C . GLU B 1 286 ? 1.076 -43.125 -25.578 1 97.69 286 GLU B C 1
ATOM 6745 O O . GLU B 1 286 ? 1.323 -43.781 -26.594 1 97.69 286 GLU B O 1
ATOM 6750 N N . ARG B 1 287 ? -0.092 -42.594 -25.266 1 96.88 287 ARG B N 1
ATOM 6751 C CA . ARG B 1 287 ? -1.222 -42.594 -26.188 1 96.88 287 ARG B CA 1
ATOM 6752 C C . ARG B 1 287 ? -1.882 -41.219 -26.281 1 96.88 287 ARG B C 1
ATOM 6754 O O . ARG B 1 287 ? -1.859 -40.469 -25.328 1 96.88 287 ARG B O 1
ATOM 6761 N N . ALA B 1 288 ? -2.482 -40.969 -27.438 1 96.81 288 ALA B N 1
ATOM 6762 C CA . ALA B 1 288 ? -3.131 -39.688 -27.672 1 96.81 288 ALA B CA 1
ATOM 6763 C C . ALA B 1 288 ? -4.543 -39.656 -27.094 1 96.81 288 ALA B C 1
ATOM 6765 O O . ALA B 1 288 ? -5.09 -38.594 -26.812 1 96.81 288 ALA B O 1
ATOM 6766 N N . ALA B 1 289 ? -5.105 -40.781 -26.828 1 96.12 289 ALA B N 1
ATOM 6767 C CA . ALA B 1 289 ? -6.516 -40.906 -26.469 1 96.12 289 ALA B CA 1
ATOM 6768 C C . ALA B 1 289 ? -6.844 -40.094 -25.219 1 96.12 289 ALA B C 1
ATOM 6770 O O . ALA B 1 289 ? -7.84 -39.375 -25.188 1 96.12 289 ALA B O 1
ATOM 6771 N N . PRO B 1 290 ? -6.035 -40.219 -24.141 1 96.88 290 PRO B N 1
ATOM 6772 C CA . PRO B 1 290 ? -6.363 -39.406 -22.969 1 96.88 290 PRO B CA 1
ATOM 6773 C C . PRO B 1 290 ? -6.398 -37.906 -23.266 1 96.88 290 PRO B C 1
ATOM 6775 O O . PRO B 1 290 ? -7.227 -37.188 -22.719 1 96.88 290 PRO B O 1
ATOM 6778 N N . LEU B 1 291 ? -5.492 -37.5 -24.109 1 96.12 291 LEU B N 1
ATOM 6779 C CA . LEU B 1 291 ? -5.43 -36.062 -24.469 1 96.12 291 LEU B CA 1
ATOM 6780 C C . LEU B 1 291 ? -6.695 -35.656 -25.203 1 96.12 291 LEU B C 1
ATOM 6782 O O . LEU B 1 291 ? -7.273 -34.594 -24.891 1 96.12 291 LEU B O 1
ATOM 6786 N N . VAL B 1 292 ? -7.094 -36.406 -26.172 1 95.94 292 VAL B N 1
ATOM 6787 C CA . VAL B 1 292 ? -8.297 -36.125 -26.953 1 95.94 292 VAL B CA 1
ATOM 6788 C C . VAL B 1 292 ? -9.516 -36.125 -26.016 1 95.94 292 VAL B C 1
ATOM 6790 O O . VAL B 1 292 ? -10.359 -35.219 -26.125 1 95.94 292 VAL B O 1
ATOM 6793 N N . GLU B 1 293 ? -9.547 -37.031 -25.125 1 95.31 293 GLU B N 1
ATOM 6794 C CA . GLU B 1 293 ? -10.641 -37.125 -24.156 1 95.31 293 GLU B CA 1
ATOM 6795 C C . GLU B 1 293 ? -10.688 -35.875 -23.281 1 95.31 293 GLU B C 1
ATOM 6797 O O . GLU B 1 293 ? -11.766 -35.312 -23.047 1 95.31 293 GLU B O 1
ATOM 6802 N N . GLY B 1 294 ? -9.57 -35.5 -22.75 1 95.62 294 GLY B N 1
ATOM 6803 C CA . GLY B 1 294 ? -9.516 -34.281 -21.938 1 95.62 294 GLY B CA 1
ATOM 6804 C C . GLY B 1 294 ? -10.008 -33.062 -22.672 1 95.62 294 GLY B C 1
ATOM 6805 O O . GLY B 1 294 ? -10.773 -32.25 -22.109 1 95.62 294 GLY B O 1
ATOM 6806 N N . LEU B 1 295 ? -9.594 -32.875 -23.891 1 95.88 295 LEU B N 1
ATOM 6807 C CA . LEU B 1 295 ? -9.977 -31.719 -24.703 1 95.88 295 LEU B CA 1
ATOM 6808 C C . LEU B 1 295 ? -11.477 -31.734 -25 1 95.88 295 LEU B C 1
ATOM 6810 O O . LEU B 1 295 ? -12.117 -30.688 -25.016 1 95.88 295 LEU B O 1
ATOM 6814 N N . GLU B 1 296 ? -11.984 -32.875 -25.188 1 93.94 296 GLU B N 1
ATOM 6815 C CA . GLU B 1 296 ? -13.406 -33.031 -25.469 1 93.94 296 GLU B CA 1
ATOM 6816 C C . GLU B 1 296 ? -14.25 -32.75 -24.234 1 93.94 296 GLU B C 1
ATOM 6818 O O . GLU B 1 296 ? -15.383 -32.281 -24.344 1 93.94 296 GLU B O 1
ATOM 6823 N N . ARG B 1 297 ? -13.695 -32.969 -23.109 1 93.31 297 ARG B N 1
ATOM 6824 C CA . ARG B 1 297 ? -14.43 -32.812 -21.859 1 93.31 297 ARG B CA 1
ATOM 6825 C C . ARG B 1 297 ? -14.484 -31.359 -21.438 1 93.31 297 ARG B C 1
ATOM 6827 O O . ARG B 1 297 ? -15.336 -30.984 -20.625 1 93.31 297 ARG B O 1
ATOM 6834 N N . LEU B 1 298 ? -13.609 -30.609 -21.906 1 93.19 298 LEU B N 1
ATOM 6835 C CA . LEU B 1 298 ? -13.555 -29.219 -21.516 1 93.19 298 LEU B CA 1
ATOM 6836 C C . LEU B 1 298 ? -14.68 -28.422 -22.172 1 93.19 298 LEU B C 1
ATOM 6838 O O . LEU B 1 298 ? -14.93 -28.562 -23.375 1 93.19 298 LEU B O 1
ATOM 6842 N N . PRO B 1 299 ? -15.352 -27.625 -21.391 1 89.44 299 PRO B N 1
ATOM 6843 C CA . PRO B 1 299 ? -16.281 -26.703 -22.031 1 89.44 299 PRO B CA 1
ATOM 6844 C C . PRO B 1 299 ? -15.57 -25.641 -22.859 1 89.44 299 PRO B C 1
ATOM 6846 O O . PRO B 1 299 ? -14.391 -25.359 -22.641 1 89.44 299 PRO B O 1
ATOM 6849 N N . PRO B 1 300 ? -16.328 -25.125 -23.875 1 80.81 300 PRO B N 1
ATOM 6850 C CA . PRO B 1 300 ? -15.742 -24.016 -24.641 1 80.81 300 PRO B CA 1
ATOM 6851 C C . PRO B 1 300 ? -15.43 -22.812 -23.766 1 80.81 300 PRO B C 1
ATOM 6853 O O . PRO B 1 300 ? -16.172 -22.5 -22.844 1 80.81 300 PRO B O 1
ATOM 6856 N N . ALA B 1 301 ? -14.305 -22.281 -24 1 75.25 301 ALA B N 1
ATOM 6857 C CA . ALA B 1 301 ? -13.922 -21.047 -23.312 1 75.25 301 ALA B CA 1
ATOM 6858 C C . ALA B 1 301 ? -14.008 -19.844 -24.25 1 75.25 301 ALA B C 1
ATOM 6860 O O . ALA B 1 301 ? -13.016 -19.141 -24.453 1 75.25 301 ALA B O 1
ATOM 6861 N N . ASP B 1 302 ? -15.125 -19.484 -24.672 1 78.62 302 ASP B N 1
ATOM 6862 C CA . ASP B 1 302 ? -15.328 -18.438 -25.672 1 78.62 302 ASP B CA 1
ATOM 6863 C C . ASP B 1 302 ? -15.141 -17.047 -25.062 1 78.62 302 ASP B C 1
ATOM 6865 O O . ASP B 1 302 ? -14.742 -16.109 -25.75 1 78.62 302 ASP B O 1
ATOM 6869 N N . VAL B 1 303 ? -15.461 -16.922 -23.797 1 84.31 303 VAL B N 1
ATOM 6870 C CA . VAL B 1 303 ? -15.43 -15.609 -23.156 1 84.31 303 VAL B CA 1
ATOM 6871 C C . VAL B 1 303 ? -14.297 -15.555 -22.141 1 84.31 303 VAL B C 1
ATOM 6873 O O . VAL B 1 303 ? -14.117 -14.555 -21.453 1 84.31 303 VAL B O 1
ATOM 6876 N N . GLY B 1 304 ? -13.461 -16.484 -22.078 1 91.06 304 GLY B N 1
ATOM 6877 C CA . GLY B 1 304 ? -12.281 -16.641 -21.219 1 91.06 304 GLY B CA 1
ATOM 6878 C C . GLY B 1 304 ? -11.227 -17.547 -21.828 1 91.06 304 GLY B C 1
ATOM 6879 O O . GLY B 1 304 ? -11.156 -17.703 -23.047 1 91.06 304 GLY B O 1
ATOM 6880 N N . GLN B 1 305 ? -10.383 -18.047 -20.906 1 94.19 305 GLN B N 1
ATOM 6881 C CA . GLN B 1 305 ? -9.336 -18.938 -21.406 1 94.19 305 GLN B CA 1
ATOM 6882 C C . GLN B 1 305 ? -8.852 -19.875 -20.297 1 94.19 305 GLN B C 1
ATOM 6884 O O . GLN B 1 305 ? -8.945 -19.547 -19.109 1 94.19 305 GLN B O 1
ATOM 6889 N N . TRP B 1 306 ? -8.43 -20.984 -20.719 1 95.81 306 TRP B N 1
ATOM 6890 C CA . TRP B 1 306 ? -7.812 -21.953 -19.797 1 95.81 306 TRP B CA 1
ATOM 6891 C C . TRP B 1 306 ? -6.344 -21.609 -19.578 1 95.81 306 TRP B C 1
ATOM 6893 O O . TRP B 1 306 ? -5.645 -21.188 -20.5 1 95.81 306 TRP B O 1
ATOM 6903 N N . MET B 1 307 ? -5.93 -21.703 -18.359 1 97.31 307 MET B N 1
ATOM 6904 C CA . MET B 1 307 ? -4.496 -21.703 -18.094 1 97.31 307 MET B CA 1
ATOM 6905 C C . MET B 1 307 ? -3.975 -23.141 -17.953 1 97.31 307 MET B C 1
ATOM 6907 O O . MET B 1 307 ? -4.34 -23.844 -17.016 1 97.31 307 MET B O 1
ATOM 6911 N N . ASN B 1 308 ? -3.182 -23.562 -18.844 1 98.06 308 ASN B N 1
ATOM 6912 C CA . ASN B 1 308 ? -2.662 -24.922 -18.891 1 98.06 308 ASN B CA 1
ATOM 6913 C C . ASN B 1 308 ? -1.326 -25.047 -18.156 1 98.06 308 ASN B C 1
ATOM 6915 O O . ASN B 1 308 ? -0.53 -24.094 -18.156 1 98.06 308 ASN B O 1
ATOM 6919 N N . PHE B 1 309 ? -1.097 -26.156 -17.562 1 98.5 309 PHE B N 1
ATOM 6920 C CA . PHE B 1 309 ? 0.165 -26.406 -16.875 1 98.5 309 PHE B CA 1
ATOM 6921 C C . PHE B 1 309 ? 0.454 -27.891 -16.781 1 98.5 309 PHE B C 1
ATOM 6923 O O . PHE B 1 309 ? -0.447 -28.719 -16.953 1 98.5 309 PHE B O 1
ATOM 6930 N N . LEU B 1 310 ? 1.682 -28.25 -16.609 1 98.56 310 LEU B N 1
ATOM 6931 C CA . LEU B 1 310 ? 2.076 -29.641 -16.406 1 98.56 310 LEU B CA 1
ATOM 6932 C C . LEU B 1 310 ? 2.27 -29.922 -14.922 1 98.56 310 LEU B C 1
ATOM 6934 O O . LEU B 1 310 ? 1.94 -31.016 -14.445 1 98.56 310 LEU B O 1
ATOM 6938 N N . ARG B 1 311 ? 2.777 -28.953 -14.242 1 98.06 311 ARG B N 1
ATOM 6939 C CA . ARG B 1 311 ? 2.936 -29.047 -12.797 1 98.06 311 ARG B CA 1
ATOM 6940 C C . ARG B 1 311 ? 2.59 -27.719 -12.125 1 98.06 311 ARG B C 1
ATOM 6942 O O . ARG B 1 311 ? 2.615 -26.672 -12.766 1 98.06 311 ARG B O 1
ATOM 6949 N N . ASN B 1 312 ? 2.229 -27.797 -10.898 1 96.31 312 ASN B N 1
ATOM 6950 C CA . ASN B 1 312 ? 2.039 -26.641 -10.023 1 96.31 312 ASN B CA 1
ATOM 6951 C C . ASN B 1 312 ? 2.736 -26.844 -8.68 1 96.31 312 ASN B C 1
ATOM 6953 O O . ASN B 1 312 ? 3.543 -27.75 -8.523 1 96.31 312 ASN B O 1
ATOM 6957 N N . TYR B 1 313 ? 2.531 -25.922 -7.758 1 93.12 313 TYR B N 1
ATOM 6958 C CA . TYR B 1 313 ? 3.229 -25.922 -6.477 1 93.12 313 TYR B CA 1
ATOM 6959 C C . TYR B 1 313 ? 2.576 -26.891 -5.496 1 93.12 313 TYR B C 1
ATOM 6961 O O . TYR B 1 313 ? 3.039 -27.047 -4.363 1 93.12 313 TYR B O 1
ATOM 6969 N N . ASP B 1 314 ? 1.573 -27.562 -5.934 1 93.56 314 ASP B N 1
ATOM 6970 C CA . ASP B 1 314 ? 0.809 -28.484 -5.102 1 93.56 314 ASP B CA 1
ATOM 6971 C C . ASP B 1 314 ? 0.903 -29.922 -5.633 1 93.56 314 ASP B C 1
ATOM 6973 O O . ASP B 1 314 ? 1.887 -30.281 -6.281 1 93.56 314 ASP B O 1
ATOM 6977 N N . GLU B 1 315 ? -0.011 -30.734 -5.234 1 95 315 GLU B N 1
ATOM 6978 C CA . GLU B 1 315 ? -0.091 -32.094 -5.758 1 95 315 GLU B CA 1
ATOM 6979 C C . GLU B 1 315 ? -0.524 -32.094 -7.223 1 95 315 GLU B C 1
ATOM 6981 O O . GLU B 1 315 ? -1.23 -31.188 -7.668 1 95 315 GLU B O 1
ATOM 6986 N N . LEU B 1 316 ? 0.044 -32.969 -7.973 1 97.69 316 LEU B N 1
ATOM 6987 C CA . LEU B 1 316 ? -0.554 -33.344 -9.25 1 97.69 316 LEU B CA 1
ATOM 6988 C C . LEU B 1 316 ? -1.792 -34.188 -9.047 1 97.69 316 LEU B C 1
ATOM 6990 O O . LEU B 1 316 ? -1.68 -35.406 -8.758 1 97.69 316 LEU B O 1
ATOM 6994 N N . ASN B 1 317 ? -2.939 -33.594 -9.141 1 96.06 317 ASN B N 1
ATOM 6995 C CA . ASN B 1 317 ? -4.195 -34.281 -8.875 1 96.06 317 ASN B CA 1
ATOM 6996 C C . ASN B 1 317 ? -4.668 -35.062 -10.094 1 96.06 317 ASN B C 1
ATOM 6998 O O . ASN B 1 317 ? -5.008 -34.469 -11.125 1 96.06 317 ASN B O 1
ATOM 7002 N N . ILE B 1 318 ? -4.715 -36.375 -10.016 1 96.5 318 ILE B N 1
ATOM 7003 C CA . ILE B 1 318 ? -5.156 -37.219 -11.125 1 96.5 318 ILE B CA 1
ATOM 7004 C C . ILE B 1 318 ? -6.387 -38 -10.703 1 96.5 318 ILE B C 1
ATOM 7006 O O . ILE B 1 318 ? -6.66 -39.062 -11.266 1 96.5 318 ILE B O 1
ATOM 7010 N N . GLY B 1 319 ? -7.059 -37.5 -9.703 1 92.19 319 GLY B N 1
ATOM 7011 C CA . GLY B 1 319 ? -8.172 -38.188 -9.094 1 92.19 319 GLY B CA 1
ATOM 7012 C C . GLY B 1 319 ? -9.359 -38.344 -10.023 1 92.19 319 GLY B C 1
ATOM 7013 O O . GLY B 1 319 ? -10.164 -39.281 -9.867 1 92.19 319 GLY B O 1
ATOM 7014 N N . ARG B 1 320 ? -9.477 -37.562 -11.016 1 89.75 320 ARG B N 1
ATOM 7015 C CA . ARG B 1 320 ? -10.672 -37.562 -11.844 1 89.75 320 ARG B CA 1
ATOM 7016 C C . ARG B 1 320 ? -10.469 -38.438 -13.078 1 89.75 320 ARG B C 1
ATOM 7018 O O . ARG B 1 320 ? -11.398 -38.656 -13.867 1 89.75 320 ARG B O 1
ATOM 7025 N N . LEU B 1 321 ? -9.273 -38.938 -13.305 1 95.81 321 LEU B N 1
ATOM 7026 C CA . LEU B 1 321 ? -9.031 -39.875 -14.398 1 95.81 321 LEU B CA 1
ATOM 7027 C C . LEU B 1 321 ? -9.766 -41.188 -14.164 1 95.81 321 LEU B C 1
ATOM 7029 O O . LEU B 1 321 ? -10 -41.594 -13.023 1 95.81 321 LEU B O 1
ATOM 7033 N N . PRO B 1 322 ? -10.094 -41.844 -15.258 1 94.56 322 PRO B N 1
ATOM 7034 C CA . PRO B 1 322 ? -10.617 -43.188 -15.07 1 94.56 322 PRO B CA 1
ATOM 7035 C C . PRO B 1 322 ? -9.688 -44.062 -14.25 1 94.56 322 PRO B C 1
ATOM 7037 O O . PRO B 1 322 ? -8.461 -44 -14.391 1 94.56 322 PRO B O 1
ATOM 7040 N N . PRO B 1 323 ? -10.242 -44.938 -13.43 1 95.56 323 PRO B N 1
ATOM 7041 C CA . PRO B 1 323 ? -9.445 -45.719 -12.484 1 95.56 323 PRO B CA 1
ATOM 7042 C C . PRO B 1 323 ? -8.305 -46.5 -13.164 1 95.56 323 PRO B C 1
ATOM 7044 O O . PRO B 1 323 ? -7.199 -46.562 -12.625 1 95.56 323 PRO B O 1
ATOM 7047 N N . ASP B 1 324 ? -8.562 -47.062 -14.273 1 96.31 324 ASP B N 1
ATOM 7048 C CA . ASP B 1 324 ? -7.539 -47.844 -14.969 1 96.31 324 ASP B CA 1
ATOM 7049 C C . ASP B 1 324 ? -6.41 -46.938 -15.461 1 96.31 324 ASP B C 1
ATOM 7051 O O . ASP B 1 324 ? -5.234 -47.281 -15.359 1 96.31 324 ASP B O 1
ATOM 7055 N N . VAL B 1 325 ? -6.766 -45.812 -16.016 1 96.69 325 VAL B N 1
ATOM 7056 C CA . VAL B 1 325 ? -5.777 -44.844 -16.484 1 96.69 325 VAL B CA 1
ATOM 7057 C C . VAL B 1 325 ? -4.988 -44.281 -15.305 1 96.69 325 VAL B C 1
ATOM 7059 O O . VAL B 1 325 ? -3.766 -44.156 -15.375 1 96.69 325 VAL B O 1
ATOM 7062 N N . ARG B 1 326 ? -5.676 -43.969 -14.219 1 97.38 326 ARG B N 1
ATOM 7063 C CA . ARG B 1 326 ? -5.039 -43.5 -13.008 1 97.38 326 ARG B CA 1
ATOM 7064 C C . ARG B 1 326 ? -4.004 -44.469 -12.484 1 97.38 326 ARG B C 1
ATOM 7066 O O . ARG B 1 326 ? -2.906 -44.094 -12.086 1 97.38 326 ARG B O 1
ATOM 7073 N N . ALA B 1 327 ? -4.371 -45.719 -12.469 1 97.38 327 ALA B N 1
ATOM 7074 C CA . ALA B 1 327 ? -3.457 -46.781 -12.031 1 97.38 327 ALA B CA 1
ATOM 7075 C C . ALA B 1 327 ? -2.205 -46.812 -12.898 1 97.38 327 ALA B C 1
ATOM 7077 O O . ALA B 1 327 ? -1.094 -47 -12.391 1 97.38 327 ALA B O 1
ATOM 7078 N N . GLU B 1 328 ? -2.406 -46.688 -14.188 1 97.69 328 GLU B N 1
ATOM 7079 C CA . GLU B 1 328 ? -1.273 -46.688 -15.102 1 97.69 328 GLU B CA 1
ATOM 7080 C C . GLU B 1 328 ? -0.36 -45.5 -14.852 1 97.69 328 GLU B C 1
ATOM 7082 O O . GLU B 1 328 ? 0.864 -45.625 -14.922 1 97.69 328 GLU B O 1
ATOM 7087 N N . VAL B 1 329 ? -0.963 -44.375 -14.602 1 98.44 329 VAL B N 1
ATOM 7088 C CA . VAL B 1 329 ? -0.193 -43.156 -14.32 1 98.44 329 VAL B CA 1
ATOM 7089 C C . VAL B 1 329 ? 0.622 -43.375 -13.039 1 98.44 329 VAL B C 1
ATOM 7091 O O . VAL B 1 329 ? 1.814 -43.062 -13.008 1 98.44 329 VAL B O 1
ATOM 7094 N N . PHE B 1 330 ? 0.041 -43.906 -11.977 1 98.25 330 PHE B N 1
ATOM 7095 C CA . PHE B 1 330 ? 0.746 -44.188 -10.734 1 98.25 330 PHE B CA 1
ATOM 7096 C C . PHE B 1 330 ? 1.901 -45.125 -10.969 1 98.25 330 PHE B C 1
ATOM 7098 O O . PHE B 1 330 ? 3.012 -44.906 -10.484 1 98.25 330 PHE B O 1
ATOM 7105 N N . ASP B 1 331 ? 1.61 -46.156 -11.672 1 98.06 331 ASP B N 1
ATOM 7106 C CA . ASP B 1 331 ? 2.631 -47.156 -11.93 1 98.06 331 ASP B CA 1
ATOM 7107 C C . ASP B 1 331 ? 3.834 -46.562 -12.648 1 98.06 331 ASP B C 1
ATOM 7109 O O . ASP B 1 331 ? 4.98 -46.938 -12.367 1 98.06 331 ASP B O 1
ATOM 7113 N N . ARG B 1 332 ? 3.539 -45.688 -13.578 1 98.06 332 ARG B N 1
ATOM 7114 C CA . ARG B 1 332 ? 4.59 -45.125 -14.422 1 98.06 332 ARG B CA 1
ATOM 7115 C C . ARG B 1 332 ? 5.309 -43.969 -13.719 1 98.06 332 ARG B C 1
ATOM 7117 O O . ARG B 1 332 ? 6.535 -43.875 -13.805 1 98.06 332 ARG B O 1
ATOM 7124 N N . PHE B 1 333 ? 4.566 -43.125 -13.039 1 98.5 333 PHE B N 1
ATOM 7125 C CA . PHE B 1 333 ? 5.148 -41.844 -12.617 1 98.5 333 PHE B CA 1
ATOM 7126 C C . PHE B 1 333 ? 5.254 -41.781 -11.102 1 98.5 333 PHE B C 1
ATOM 7128 O O . PHE B 1 333 ? 5.961 -40.938 -10.555 1 98.5 333 PHE B O 1
ATOM 7135 N N . ALA B 1 334 ? 4.605 -42.625 -10.375 1 98.5 334 ALA B N 1
ATOM 7136 C CA . ALA B 1 334 ? 4.656 -42.688 -8.914 1 98.5 334 ALA B CA 1
ATOM 7137 C C . ALA B 1 334 ? 4.547 -44.125 -8.414 1 98.5 334 ALA B C 1
ATOM 7139 O O . ALA B 1 334 ? 3.648 -44.438 -7.633 1 98.5 334 ALA B O 1
ATOM 7140 N N . PRO B 1 335 ? 5.477 -44.875 -8.758 1 97.75 335 PRO B N 1
ATOM 7141 C CA . PRO B 1 335 ? 5.375 -46.312 -8.414 1 97.75 335 PRO B CA 1
ATOM 7142 C C . PRO B 1 335 ? 5.52 -46.562 -6.918 1 97.75 335 PRO B C 1
ATOM 7144 O O . PRO B 1 335 ? 5.035 -47.594 -6.414 1 97.75 335 PRO B O 1
ATOM 7147 N N . GLU B 1 336 ? 6.168 -45.719 -6.191 1 97.5 336 GLU B N 1
ATOM 7148 C CA . GLU B 1 336 ? 6.355 -45.875 -4.75 1 97.5 336 GLU B CA 1
ATOM 7149 C C . GLU B 1 336 ? 5.34 -45.031 -3.965 1 97.5 336 GLU B C 1
ATOM 7151 O O . GLU B 1 336 ? 4.996 -43.938 -4.363 1 97.5 336 GLU B O 1
ATOM 7156 N N . PRO B 1 337 ? 4.953 -45.531 -2.863 1 95.81 337 PRO B N 1
ATOM 7157 C CA . PRO B 1 337 ? 3.939 -44.844 -2.066 1 95.81 337 PRO B CA 1
ATOM 7158 C C . PRO B 1 337 ? 4.371 -43.438 -1.659 1 95.81 337 PRO B C 1
ATOM 7160 O O . PRO B 1 337 ? 3.537 -42.531 -1.595 1 95.81 337 PRO B O 1
ATOM 7163 N N . ASN B 1 338 ? 5.617 -43.219 -1.371 1 96.69 338 ASN B N 1
ATOM 7164 C CA . ASN B 1 338 ? 6.094 -41.938 -0.904 1 96.69 338 ASN B CA 1
ATOM 7165 C C . ASN B 1 338 ? 6.078 -40.875 -2.023 1 96.69 338 ASN B C 1
ATOM 7167 O O . ASN B 1 338 ? 6.344 -39.719 -1.786 1 96.69 338 ASN B O 1
ATOM 7171 N N . MET B 1 339 ? 5.777 -41.375 -3.234 1 98.31 339 MET B N 1
ATOM 7172 C CA . MET B 1 339 ? 5.668 -40.469 -4.387 1 98.31 339 MET B CA 1
ATOM 7173 C C . MET B 1 339 ? 4.23 -40 -4.57 1 98.31 339 MET B C 1
ATOM 7175 O O . MET B 1 339 ? 3.959 -39.125 -5.402 1 98.31 339 MET B O 1
ATOM 7179 N N . ARG B 1 340 ? 3.357 -40.594 -3.854 1 97.31 340 ARG B N 1
ATOM 7180 C CA . ARG B 1 340 ? 1.929 -40.312 -3.938 1 97.31 340 ARG B CA 1
ATOM 7181 C C . ARG B 1 340 ? 1.468 -39.469 -2.746 1 97.31 340 ARG B C 1
ATOM 7183 O O . ARG B 1 340 ? 2.176 -39.375 -1.741 1 97.31 340 ARG B O 1
ATOM 7190 N N . ILE B 1 341 ? 0.353 -38.781 -2.885 1 95.56 341 ILE B N 1
ATOM 7191 C CA . ILE B 1 341 ? -0.154 -37.938 -1.804 1 95.56 341 ILE B CA 1
ATOM 7192 C C . ILE B 1 341 ? -1.68 -37.875 -1.862 1 95.56 341 ILE B C 1
ATOM 7194 O O . ILE B 1 341 ? -2.266 -37.875 -2.947 1 95.56 341 ILE B O 1
ATOM 7198 N N . TYR B 1 342 ? -2.357 -37.906 -0.715 1 91.81 342 TYR B N 1
ATOM 7199 C CA . TYR B 1 342 ? -3.781 -37.719 -0.465 1 91.81 342 TYR B CA 1
ATOM 7200 C C . TYR B 1 342 ? -4.613 -38.781 -1.162 1 91.81 342 TYR B C 1
ATOM 7202 O O . TYR B 1 342 ? -5.793 -38.562 -1.458 1 91.81 342 TYR B O 1
ATOM 7210 N N . GLY B 1 343 ? -3.98 -39.812 -1.597 1 88.62 343 GLY B N 1
ATOM 7211 C CA . GLY B 1 343 ? -4.672 -40.938 -2.213 1 88.62 343 GLY B CA 1
ATOM 7212 C C . GLY B 1 343 ? -5.055 -40.688 -3.658 1 88.62 343 GLY B C 1
ATOM 7213 O O . GLY B 1 343 ? -5.562 -41.562 -4.34 1 88.62 343 GLY B O 1
ATOM 7214 N N . ARG B 1 344 ? -4.793 -39.531 -4.145 1 90.94 344 ARG B N 1
ATOM 7215 C CA . ARG B 1 344 ? -5.266 -39.156 -5.477 1 90.94 344 ARG B CA 1
ATOM 7216 C C . ARG B 1 344 ? -4.172 -38.469 -6.281 1 90.94 344 ARG B C 1
ATOM 7218 O O . ARG B 1 344 ? -4.34 -38.219 -7.477 1 90.94 344 ARG B O 1
ATOM 7225 N N . GLY B 1 345 ? -3.074 -38.125 -5.641 1 96 345 GLY B N 1
ATOM 7226 C CA . GLY B 1 345 ? -2.156 -37.219 -6.309 1 96 345 GLY B CA 1
ATOM 7227 C C . GLY B 1 345 ? -0.717 -37.688 -6.285 1 96 345 GLY B C 1
ATOM 7228 O O . GLY B 1 345 ? -0.417 -38.75 -5.711 1 96 345 GLY B O 1
ATOM 7229 N N . ILE B 1 346 ? 0.148 -37 -7.027 1 98.31 346 ILE B N 1
ATOM 7230 C CA . ILE B 1 346 ? 1.584 -37.25 -7.137 1 98.31 346 ILE B CA 1
ATOM 7231 C C . ILE B 1 346 ? 2.348 -36.031 -6.609 1 98.31 346 ILE B C 1
ATOM 7233 O O . ILE B 1 346 ? 1.979 -34.875 -6.887 1 98.31 346 ILE B O 1
ATOM 7237 N N . ARG B 1 347 ? 3.334 -36.219 -5.758 1 98.19 347 ARG B N 1
ATOM 7238 C CA . ARG B 1 347 ? 4.117 -35.156 -5.176 1 98.19 347 ARG B CA 1
ATOM 7239 C C . ARG B 1 347 ? 5.535 -35.125 -5.734 1 98.19 347 ARG B C 1
ATOM 7241 O O . ARG B 1 347 ? 6.504 -35 -4.984 1 98.19 347 ARG B O 1
ATOM 7248 N N . ARG B 1 348 ? 5.656 -35.375 -7.016 1 98.56 348 ARG B N 1
ATOM 7249 C CA . ARG B 1 348 ? 6.91 -35.344 -7.758 1 98.56 348 ARG B CA 1
ATOM 7250 C C . ARG B 1 348 ? 6.926 -34.188 -8.766 1 98.56 348 ARG B C 1
ATOM 7252 O O . ARG B 1 348 ? 5.871 -33.688 -9.156 1 98.56 348 ARG B O 1
ATOM 7259 N N . ARG B 1 349 ? 8.109 -33.75 -9.148 1 98.44 349 ARG B N 1
ATOM 7260 C CA . ARG B 1 349 ? 8.258 -32.812 -10.258 1 98.44 349 ARG B CA 1
ATOM 7261 C C . ARG B 1 349 ? 8.273 -33.531 -11.594 1 98.44 349 ARG B C 1
ATOM 7263 O O . ARG B 1 349 ? 8.359 -34.781 -11.641 1 98.44 349 ARG B O 1
ATOM 7270 N N . LEU B 1 350 ? 8.164 -32.812 -12.648 1 98.69 350 LEU B N 1
ATOM 7271 C CA . LEU B 1 350 ? 7.965 -33.375 -13.977 1 98.69 350 LEU B CA 1
ATOM 7272 C C . LEU B 1 350 ? 9.195 -34.156 -14.422 1 98.69 350 LEU B C 1
ATOM 7274 O O . LEU B 1 350 ? 9.086 -35.281 -14.898 1 98.69 350 LEU B O 1
ATOM 7278 N N . ALA B 1 351 ? 10.414 -33.625 -14.297 1 98.62 351 ALA B N 1
ATOM 7279 C CA . ALA B 1 351 ? 11.633 -34.188 -14.859 1 98.62 351 ALA B CA 1
ATOM 7280 C C . ALA B 1 351 ? 11.914 -35.562 -14.281 1 98.62 351 ALA B C 1
ATOM 7282 O O . ALA B 1 351 ? 12.141 -36.531 -15.023 1 98.62 351 ALA B O 1
ATOM 7283 N N . PRO B 1 352 ? 11.828 -35.688 -12.969 1 98.19 352 PRO B N 1
ATOM 7284 C CA . PRO B 1 352 ? 12.016 -37.031 -12.43 1 98.19 352 PRO B CA 1
ATOM 7285 C C . PRO B 1 352 ? 10.93 -38 -12.891 1 98.19 352 PRO B C 1
ATOM 7287 O O . PRO B 1 352 ? 11.203 -39.188 -13.102 1 98.19 352 PRO B O 1
ATOM 7290 N N . MET B 1 353 ? 9.695 -37.594 -13.016 1 98.56 353 MET B N 1
ATOM 7291 C CA . MET B 1 353 ? 8.633 -38.469 -13.516 1 98.56 353 MET B CA 1
ATOM 7292 C C . MET B 1 353 ? 8.977 -39 -14.898 1 98.56 353 MET B C 1
ATOM 7294 O O . MET B 1 353 ? 8.656 -40.156 -15.219 1 98.56 353 MET B O 1
ATOM 7298 N N . LEU B 1 354 ? 9.648 -38.188 -15.68 1 98.44 354 LEU B N 1
ATOM 7299 C CA . LEU B 1 354 ? 10.008 -38.562 -17.047 1 98.44 354 LEU B CA 1
ATOM 7300 C C . LEU B 1 354 ? 11.438 -39.094 -17.109 1 98.44 354 LEU B C 1
ATOM 7302 O O . LEU B 1 354 ? 12.062 -39.094 -18.172 1 98.44 354 LEU B O 1
ATOM 7306 N N . GLU B 1 355 ? 12.039 -39.406 -15.969 1 96.88 355 GLU B N 1
ATOM 7307 C CA . GLU B 1 355 ? 13.32 -40.062 -15.789 1 96.88 355 GLU B CA 1
ATOM 7308 C C . GLU B 1 355 ? 14.469 -39.219 -16.359 1 96.88 355 GLU B C 1
ATOM 7310 O O . GLU B 1 355 ? 15.453 -39.781 -16.859 1 96.88 355 GLU B O 1
ATOM 7315 N N . GLY B 1 356 ? 14.219 -37.969 -16.453 1 97.5 356 GLY B N 1
ATOM 7316 C CA . GLY B 1 356 ? 15.258 -37.094 -16.938 1 97.5 356 GLY B CA 1
ATOM 7317 C C . GLY B 1 356 ? 15.492 -37.188 -18.422 1 97.5 356 GLY B C 1
ATOM 7318 O O . GLY B 1 356 ? 16.453 -36.625 -18.953 1 97.5 356 GLY B O 1
ATOM 7319 N N . ASP B 1 357 ? 14.688 -37.906 -19.125 1 97.75 357 ASP B N 1
ATOM 7320 C CA . ASP B 1 357 ? 14.789 -38.031 -20.578 1 97.75 357 ASP B CA 1
ATOM 7321 C C . ASP B 1 357 ? 14.398 -36.719 -21.266 1 97.75 357 ASP B C 1
ATOM 7323 O O . ASP B 1 357 ? 13.211 -36.406 -21.344 1 97.75 357 ASP B O 1
ATOM 7327 N N . GLU B 1 358 ? 15.328 -36.062 -21.812 1 97.31 358 GLU B N 1
ATOM 7328 C CA . GLU B 1 358 ? 15.102 -34.75 -22.375 1 97.31 358 GLU B CA 1
ATOM 7329 C C . GLU B 1 358 ? 14.133 -34.781 -23.547 1 97.31 358 GLU B C 1
ATOM 7331 O O . GLU B 1 358 ? 13.398 -33.844 -23.797 1 97.31 358 GLU B O 1
ATOM 7336 N N . ARG B 1 359 ? 14.195 -35.906 -24.312 1 97.25 359 ARG B N 1
ATOM 7337 C CA . ARG B 1 359 ? 13.242 -36.031 -25.406 1 97.25 359 ARG B CA 1
ATOM 7338 C C . ARG B 1 359 ? 11.805 -36 -24.891 1 97.25 359 ARG B C 1
ATOM 7340 O O . ARG B 1 359 ? 10.961 -35.312 -25.453 1 97.25 359 ARG B O 1
ATOM 7347 N N . ARG B 1 360 ? 11.531 -36.656 -23.797 1 98.31 360 ARG B N 1
ATOM 7348 C CA . ARG B 1 360 ? 10.195 -36.688 -23.203 1 98.31 360 ARG B CA 1
ATOM 7349 C C . ARG B 1 360 ? 9.82 -35.375 -22.578 1 98.31 360 ARG B C 1
ATOM 7351 O O . ARG B 1 360 ? 8.68 -34.906 -22.672 1 98.31 360 ARG B O 1
ATOM 7358 N N . ILE B 1 361 ? 10.812 -34.781 -21.922 1 98.69 361 ILE B N 1
ATOM 7359 C CA . ILE B 1 361 ? 10.57 -33.469 -21.281 1 98.69 361 ILE B CA 1
ATOM 7360 C C . ILE B 1 361 ? 10.227 -32.438 -22.344 1 98.69 361 ILE B C 1
ATOM 7362 O O . ILE B 1 361 ? 9.258 -31.688 -22.188 1 98.69 361 ILE B O 1
ATOM 7366 N N . LYS B 1 362 ? 11.008 -32.406 -23.406 1 98.5 362 LYS B N 1
ATOM 7367 C CA . LYS B 1 362 ? 10.758 -31.453 -24.5 1 98.5 362 LYS B CA 1
ATOM 7368 C C . LYS B 1 362 ? 9.406 -31.719 -25.156 1 98.5 362 LYS B C 1
ATOM 7370 O O . LYS B 1 362 ? 8.672 -30.781 -25.484 1 98.5 362 LYS B O 1
ATOM 7375 N N . LEU B 1 363 ? 9.07 -32.969 -25.344 1 98.31 363 LEU B N 1
ATOM 7376 C CA . LEU B 1 363 ? 7.762 -33.344 -25.875 1 98.31 363 LEU B CA 1
ATOM 7377 C C . LEU B 1 363 ? 6.648 -32.812 -24.984 1 98.31 363 LEU B C 1
ATOM 7379 O O . LEU B 1 363 ? 5.684 -32.219 -25.469 1 98.31 363 LEU B O 1
ATOM 7383 N N . ALA B 1 364 ? 6.773 -33 -23.672 1 98.81 364 ALA B N 1
ATOM 7384 C CA . ALA B 1 364 ? 5.758 -32.594 -22.719 1 98.81 364 ALA B CA 1
ATOM 7385 C C . ALA B 1 364 ? 5.531 -31.078 -22.797 1 98.81 364 ALA B C 1
ATOM 7387 O O . ALA B 1 364 ? 4.387 -30.609 -22.828 1 98.81 364 ALA B O 1
ATOM 7388 N N . PHE B 1 365 ? 6.59 -30.312 -22.875 1 98.81 365 PHE B N 1
ATOM 7389 C CA . PHE B 1 365 ? 6.453 -28.859 -22.922 1 98.81 365 PHE B CA 1
ATOM 7390 C C . PHE B 1 365 ? 5.973 -28.406 -24.297 1 98.81 365 PHE B C 1
ATOM 7392 O O . PHE B 1 365 ? 5.238 -27.422 -24.422 1 98.81 365 PHE B O 1
ATOM 7399 N N . SER B 1 366 ? 6.41 -29.094 -25.375 1 98.5 366 SER B N 1
ATOM 7400 C CA . SER B 1 366 ? 5.832 -28.812 -26.688 1 98.5 366 SER B CA 1
ATOM 7401 C C . SER B 1 366 ? 4.316 -28.984 -26.672 1 98.5 366 SER B C 1
ATOM 7403 O O . SER B 1 366 ? 3.59 -28.156 -27.234 1 98.5 366 SER B O 1
ATOM 7405 N N . LEU B 1 367 ? 3.887 -30.016 -25.984 1 98.19 367 LEU B N 1
ATOM 7406 C CA . LEU B 1 367 ? 2.455 -30.25 -25.828 1 98.19 367 LEU B CA 1
ATOM 7407 C C . LEU B 1 367 ? 1.812 -29.094 -25.047 1 98.19 367 LEU B C 1
ATOM 7409 O O . LEU B 1 367 ? 0.84 -28.5 -25.516 1 98.19 367 LEU B O 1
ATOM 7413 N N . LEU B 1 368 ? 2.344 -28.766 -23.922 1 98.69 368 LEU B N 1
ATOM 7414 C CA . LEU B 1 368 ? 1.787 -27.719 -23.062 1 98.69 368 LEU B CA 1
ATOM 7415 C C . LEU B 1 368 ? 1.643 -26.406 -23.828 1 98.69 368 LEU B C 1
ATOM 7417 O O . LEU B 1 368 ? 0.571 -25.797 -23.828 1 98.69 368 LEU B O 1
ATOM 7421 N N . PHE B 1 369 ? 2.668 -26.016 -24.516 1 98.38 369 PHE B N 1
ATOM 7422 C CA . PHE B 1 369 ? 2.729 -24.688 -25.141 1 98.38 369 PHE B CA 1
ATOM 7423 C C . PHE B 1 369 ? 1.938 -24.656 -26.438 1 98.38 369 PHE B C 1
ATOM 7425 O O . PHE B 1 369 ? 1.681 -23.594 -26.984 1 98.38 369 PHE B O 1
ATOM 7432 N N . SER B 1 370 ? 1.508 -25.844 -26.953 1 97.69 370 SER B N 1
ATOM 7433 C CA . SER B 1 370 ? 0.704 -25.875 -28.172 1 97.69 370 SER B CA 1
ATOM 7434 C C . SER B 1 370 ? -0.761 -26.156 -27.859 1 97.69 370 SER B C 1
ATOM 7436 O O . SER B 1 370 ? -1.592 -26.234 -28.766 1 97.69 370 SER B O 1
ATOM 7438 N N . MET B 1 371 ? -1.099 -26.344 -26.609 1 97.31 371 MET B N 1
ATOM 7439 C CA . MET B 1 371 ? -2.494 -26.547 -26.234 1 97.31 371 MET B CA 1
ATOM 7440 C C . MET B 1 371 ? -3.271 -25.234 -26.281 1 97.31 371 MET B C 1
ATOM 7442 O O . MET B 1 371 ? -2.699 -24.156 -26.094 1 97.31 371 MET B O 1
ATOM 7446 N N . PRO B 1 372 ? -4.566 -25.328 -26.594 1 95.69 372 PRO B N 1
ATOM 7447 C CA . PRO B 1 372 ? -5.355 -24.094 -26.547 1 95.69 372 PRO B CA 1
ATOM 7448 C C . PRO B 1 372 ? -5.43 -23.5 -25.156 1 95.69 372 PRO B C 1
ATOM 7450 O O . PRO B 1 372 ? -5.793 -24.188 -24.203 1 95.69 372 PRO B O 1
ATOM 7453 N N . GLY B 1 373 ? -5.043 -22.328 -25.031 1 95.75 373 GLY B N 1
ATOM 7454 C CA . GLY B 1 373 ? -5.035 -21.656 -23.734 1 95.75 373 GLY B CA 1
ATOM 7455 C C . GLY B 1 373 ? -3.713 -20.984 -23.422 1 95.75 373 GLY B C 1
ATOM 7456 O O . GLY B 1 373 ? -2.871 -20.812 -24.312 1 95.75 373 GLY B O 1
ATOM 7457 N N . THR B 1 374 ? -3.584 -20.469 -22.172 1 97.06 374 THR B N 1
ATOM 7458 C CA . THR B 1 374 ? -2.398 -19.766 -21.688 1 97.06 374 THR B CA 1
ATOM 7459 C C . THR B 1 374 ? -1.486 -20.719 -20.922 1 97.06 374 THR B C 1
ATOM 7461 O O . THR B 1 374 ? -1.914 -21.359 -19.969 1 97.06 374 THR B O 1
ATOM 7464 N N . PRO B 1 375 ? -0.242 -20.859 -21.344 1 98.38 375 PRO B N 1
ATOM 7465 C CA . PRO B 1 375 ? 0.651 -21.781 -20.641 1 98.38 375 PRO B CA 1
ATOM 7466 C C . PRO B 1 375 ? 1.22 -21.188 -19.359 1 98.38 375 PRO B C 1
ATOM 7468 O O . PRO B 1 375 ? 1.5 -19.984 -19.297 1 98.38 375 PRO B O 1
ATOM 7471 N N . MET B 1 376 ? 1.365 -22.016 -18.359 1 98.38 376 MET B N 1
ATOM 7472 C CA . MET B 1 376 ? 2.014 -21.656 -17.109 1 98.38 376 MET B CA 1
ATOM 7473 C C . MET B 1 376 ? 3.17 -22.609 -16.797 1 98.38 376 MET B C 1
ATOM 7475 O O . MET B 1 376 ? 3.037 -23.828 -16.953 1 98.38 376 MET B O 1
ATOM 7479 N N . LEU B 1 377 ? 4.266 -22.016 -16.469 1 98.19 377 LEU B N 1
ATOM 7480 C CA . LEU B 1 377 ? 5.441 -22.75 -16.016 1 98.19 377 LEU B CA 1
ATOM 7481 C C . LEU B 1 377 ? 5.617 -22.641 -14.5 1 98.19 377 LEU B C 1
ATOM 7483 O O . LEU B 1 377 ? 5.449 -21.547 -13.938 1 98.19 377 LEU B O 1
ATOM 7487 N N . LEU B 1 378 ? 5.863 -23.766 -13.891 1 98.38 378 LEU B N 1
ATOM 7488 C CA . LEU B 1 378 ? 6.34 -23.734 -12.508 1 98.38 378 LEU B CA 1
ATOM 7489 C C . LEU B 1 378 ? 7.836 -23.438 -12.461 1 98.38 378 LEU B C 1
ATOM 7491 O O . LEU B 1 378 ? 8.609 -24 -13.227 1 98.38 378 LEU B O 1
ATOM 7495 N N . TYR B 1 379 ? 8.242 -22.531 -11.57 1 98.62 379 TYR B N 1
ATOM 7496 C CA . TYR B 1 379 ? 9.664 -22.219 -11.492 1 98.62 379 TYR B CA 1
ATOM 7497 C C . TYR B 1 379 ? 10.508 -23.484 -11.391 1 98.62 379 TYR B C 1
ATOM 7499 O O . TYR B 1 379 ? 10.125 -24.438 -10.711 1 98.62 379 TYR B O 1
ATOM 7507 N N . GLY B 1 380 ? 11.547 -23.516 -12.156 1 98.62 380 GLY B N 1
ATOM 7508 C CA . GLY B 1 380 ? 12.484 -24.625 -12.109 1 98.62 380 GLY B CA 1
ATOM 7509 C C . GLY B 1 380 ? 12.219 -25.688 -13.172 1 98.62 380 GLY B C 1
ATOM 7510 O O . GLY B 1 380 ? 13.109 -26.469 -13.5 1 98.62 380 GLY B O 1
ATOM 7511 N N . ASP B 1 381 ? 11.008 -25.688 -13.703 1 98.38 381 ASP B N 1
ATOM 7512 C CA . ASP B 1 381 ? 10.688 -26.672 -14.742 1 98.38 381 ASP B CA 1
ATOM 7513 C C . ASP B 1 381 ? 11.523 -26.422 -16 1 98.38 381 ASP B C 1
ATOM 7515 O O . ASP B 1 381 ? 11.859 -27.375 -16.719 1 98.38 381 ASP B O 1
ATOM 7519 N N . GLU B 1 382 ? 11.852 -25.203 -16.25 1 98.75 382 GLU B N 1
ATOM 7520 C CA . GLU B 1 382 ? 12.57 -24.828 -17.469 1 98.75 382 GLU B CA 1
ATOM 7521 C C . GLU B 1 382 ? 13.984 -25.391 -17.469 1 98.75 382 GLU B C 1
ATOM 7523 O O . GLU B 1 382 ? 14.625 -25.453 -18.531 1 98.75 382 GLU B O 1
ATOM 7528 N N . ILE B 1 383 ? 14.477 -25.797 -16.297 1 98.81 383 ILE B N 1
ATOM 7529 C CA . ILE B 1 383 ? 15.812 -26.375 -16.25 1 98.81 383 ILE B CA 1
ATOM 7530 C C . ILE B 1 383 ? 15.727 -27.844 -15.859 1 98.81 383 ILE B C 1
ATOM 7532 O O . ILE B 1 383 ? 16.75 -28.5 -15.664 1 98.81 383 ILE B O 1
ATOM 7536 N N . GLY B 1 384 ? 14.516 -28.344 -15.727 1 98.62 384 GLY B N 1
ATOM 7537 C CA . GLY B 1 384 ? 14.344 -29.75 -15.367 1 98.62 384 GLY B CA 1
ATOM 7538 C C . GLY B 1 384 ? 14.664 -30.031 -13.914 1 98.62 384 GLY B C 1
ATOM 7539 O O . GLY B 1 384 ? 15.242 -31.078 -13.594 1 98.62 384 GLY B O 1
ATOM 7540 N N . MET B 1 385 ? 14.297 -29.125 -13.016 1 98.19 385 MET B N 1
ATOM 7541 C CA . MET B 1 385 ? 14.539 -29.312 -11.586 1 98.19 385 MET B CA 1
ATOM 7542 C C . MET B 1 385 ? 13.773 -30.531 -11.062 1 98.19 385 MET B C 1
ATOM 7544 O O . MET B 1 385 ? 12.672 -30.828 -11.531 1 98.19 385 MET B O 1
ATOM 7548 N N . GLY B 1 386 ? 14.367 -31.219 -10.125 1 97.88 386 GLY B N 1
ATOM 7549 C CA . GLY B 1 386 ? 13.727 -32.375 -9.5 1 97.88 386 GLY B CA 1
ATOM 7550 C C . GLY B 1 386 ? 13.055 -32.031 -8.188 1 97.88 386 GLY B C 1
ATOM 7551 O O . GLY B 1 386 ? 12.82 -30.844 -7.883 1 97.88 386 GLY B O 1
ATOM 7552 N N . GLU B 1 387 ? 12.555 -33.094 -7.469 1 97.88 387 GLU B N 1
ATOM 7553 C CA . GLU B 1 387 ? 11.914 -32.969 -6.164 1 97.88 387 GLU B CA 1
ATOM 7554 C C . GLU B 1 387 ? 12.781 -33.562 -5.059 1 97.88 387 GLU B C 1
ATOM 7556 O O . GLU B 1 387 ? 13.82 -34.156 -5.336 1 97.88 387 GLU B O 1
ATOM 7561 N N . ASP B 1 388 ? 12.469 -33.25 -3.842 1 97.88 388 ASP B N 1
ATOM 7562 C CA . ASP B 1 388 ? 13.07 -33.875 -2.662 1 97.88 388 ASP B CA 1
ATOM 7563 C C . ASP B 1 388 ? 12.016 -34.625 -1.85 1 97.88 388 ASP B C 1
ATOM 7565 O O . ASP B 1 388 ? 11.359 -34.062 -0.981 1 97.88 388 ASP B O 1
ATOM 7569 N N . LEU B 1 389 ? 11.938 -35.938 -2.029 1 97 389 LEU B N 1
ATOM 7570 C CA . LEU B 1 389 ? 10.883 -36.781 -1.456 1 97 389 LEU B CA 1
ATOM 7571 C C . LEU B 1 389 ? 11.125 -37 0.031 1 97 389 LEU B C 1
ATOM 7573 O O . LEU B 1 389 ? 10.273 -37.562 0.722 1 97 389 LEU B O 1
ATOM 7577 N N . SER B 1 390 ? 12.281 -36.562 0.528 1 96.31 390 SER B N 1
ATOM 7578 C CA . SER B 1 390 ? 12.508 -36.656 1.968 1 96.31 390 SER B CA 1
ATOM 7579 C C . SER B 1 390 ? 11.695 -35.625 2.721 1 96.31 390 SER B C 1
ATOM 7581 O O . SER B 1 390 ? 11.516 -35.719 3.936 1 96.31 390 SER B O 1
ATOM 7583 N N . LEU B 1 391 ? 11.258 -34.594 2.027 1 96.31 391 LEU B N 1
ATOM 7584 C CA . LEU B 1 391 ? 10.438 -33.562 2.637 1 96.31 391 LEU B CA 1
ATOM 7585 C C . LEU B 1 391 ? 8.984 -33.969 2.719 1 96.31 391 LEU B C 1
ATOM 7587 O O . LEU B 1 391 ? 8.508 -34.75 1.884 1 96.31 391 LEU B O 1
ATOM 7591 N N . PRO B 1 392 ? 8.281 -33.5 3.646 1 93.62 392 PRO B N 1
ATOM 7592 C CA . PRO B 1 392 ? 6.902 -33.938 3.836 1 93.62 392 PRO B CA 1
ATOM 7593 C C . PRO B 1 392 ? 5.926 -33.281 2.875 1 93.62 392 PRO B C 1
ATOM 7595 O O . PRO B 1 392 ? 6.102 -32.094 2.537 1 93.62 392 PRO B O 1
ATOM 7598 N N . GLY B 1 393 ? 4.926 -34 2.467 1 93.81 393 GLY B N 1
ATOM 7599 C CA . GLY B 1 393 ? 3.773 -33.5 1.749 1 93.81 393 GLY B CA 1
ATOM 7600 C C . GLY B 1 393 ? 4.145 -32.781 0.461 1 93.81 393 GLY B C 1
ATOM 7601 O O . GLY B 1 393 ? 4.906 -33.312 -0.351 1 93.81 393 GLY B O 1
ATOM 7602 N N . ARG B 1 394 ? 3.557 -31.594 0.295 1 95.56 394 ARG B N 1
ATOM 7603 C CA . ARG B 1 394 ? 3.697 -30.828 -0.941 1 95.56 394 ARG B CA 1
ATOM 7604 C C . ARG B 1 394 ? 5.039 -30.109 -0.986 1 95.56 394 ARG B C 1
ATOM 7606 O O . ARG B 1 394 ? 5.434 -29.594 -2.033 1 95.56 394 ARG B O 1
ATOM 7613 N N . THR B 1 395 ? 5.789 -30.109 0.099 1 95.88 395 THR B N 1
ATOM 7614 C CA . THR B 1 395 ? 7.047 -29.375 0.167 1 95.88 395 THR B CA 1
ATOM 7615 C C . THR B 1 395 ? 8.102 -30.031 -0.719 1 95.88 395 THR B C 1
ATOM 7617 O O . THR B 1 395 ? 9.117 -29.406 -1.043 1 95.88 395 THR B O 1
ATOM 7620 N N . SER B 1 396 ? 7.859 -31.297 -1.111 1 97.31 396 SER B N 1
ATOM 7621 C CA . SER B 1 396 ? 8.812 -32.031 -1.942 1 97.31 396 SER B CA 1
ATOM 7622 C C . SER B 1 396 ? 9.055 -31.312 -3.266 1 97.31 396 SER B C 1
ATOM 7624 O O . SER B 1 396 ? 10.125 -31.438 -3.861 1 97.31 396 SER B O 1
ATOM 7626 N N . VAL B 1 397 ? 8.047 -30.531 -3.709 1 97.94 397 VAL B N 1
ATOM 7627 C CA . VAL B 1 397 ? 8.164 -29.922 -5.027 1 97.94 397 VAL B CA 1
ATOM 7628 C C . VAL B 1 397 ? 8.383 -28.422 -4.875 1 97.94 397 VAL B C 1
ATOM 7630 O O . VAL B 1 397 ? 8.266 -27.672 -5.848 1 97.94 397 VAL B O 1
ATOM 7633 N N . ARG B 1 398 ? 8.672 -27.922 -3.609 1 97.88 398 ARG B N 1
ATOM 7634 C CA . ARG B 1 398 ? 8.75 -26.484 -3.33 1 97.88 398 ARG B CA 1
ATOM 7635 C C . ARG B 1 398 ? 10.18 -26.078 -3.004 1 97.88 398 ARG B C 1
ATOM 7637 O O . ARG B 1 398 ? 10.406 -24.984 -2.465 1 97.88 398 ARG B O 1
ATOM 7644 N N . THR B 1 399 ? 11.195 -26.891 -3.334 1 98.06 399 THR B N 1
ATOM 7645 C CA . THR B 1 399 ? 12.586 -26.625 -2.99 1 98.06 399 THR B CA 1
ATOM 7646 C C . THR B 1 399 ? 13.086 -25.375 -3.721 1 98.06 399 THR B C 1
ATOM 7648 O O . THR B 1 399 ? 12.547 -25 -4.758 1 98.06 399 THR B O 1
ATOM 7651 N N . PRO B 1 400 ? 14.109 -24.703 -3.201 1 98.62 400 PRO B N 1
ATOM 7652 C CA . PRO B 1 400 ? 14.609 -23.453 -3.783 1 98.62 400 PRO B CA 1
ATOM 7653 C C . PRO B 1 400 ? 15.133 -23.625 -5.203 1 98.62 400 PRO B C 1
ATOM 7655 O O . PRO B 1 400 ? 15.594 -24.719 -5.562 1 98.62 400 PRO B O 1
ATOM 7658 N N . MET B 1 401 ? 15.062 -22.594 -5.961 1 98.88 401 MET B N 1
ATOM 7659 C CA . MET B 1 401 ? 15.555 -22.547 -7.336 1 98.88 401 MET B CA 1
ATOM 7660 C C . MET B 1 401 ? 17.047 -22.875 -7.398 1 98.88 401 MET B C 1
ATOM 7662 O O . MET B 1 401 ? 17.797 -22.531 -6.484 1 98.88 401 MET B O 1
ATOM 7666 N N . GLN B 1 402 ? 17.469 -23.547 -8.414 1 98.81 402 GLN B N 1
ATOM 7667 C CA . GLN B 1 402 ? 18.859 -23.922 -8.617 1 98.81 402 GLN B CA 1
ATOM 7668 C C . GLN B 1 402 ? 19.531 -23.016 -9.641 1 98.81 402 GLN B C 1
ATOM 7670 O O . GLN B 1 402 ? 19.438 -23.25 -10.844 1 98.81 402 GLN B O 1
ATOM 7675 N N . TRP B 1 403 ? 20.266 -22.016 -9.164 1 98.88 403 TRP B N 1
ATOM 7676 C CA . TRP B 1 403 ? 20.828 -20.969 -10.023 1 98.88 403 TRP B CA 1
ATOM 7677 C C . TRP B 1 403 ? 22.219 -21.359 -10.508 1 98.88 403 TRP B C 1
ATOM 7679 O O . TRP B 1 403 ? 22.578 -21.109 -11.664 1 98.88 403 TRP B O 1
ATOM 7689 N N . THR B 1 404 ? 23.125 -21.922 -9.633 1 98.56 404 THR B N 1
ATOM 7690 C CA . THR B 1 404 ? 24.5 -22.281 -9.969 1 98.56 404 THR B CA 1
ATOM 7691 C C . THR B 1 404 ? 24.875 -23.609 -9.344 1 98.56 404 THR B C 1
ATOM 7693 O O . THR B 1 404 ? 24.078 -24.234 -8.641 1 98.56 404 THR B O 1
ATOM 7696 N N . ASP B 1 405 ? 26.094 -24.047 -9.648 1 97.75 405 ASP B N 1
ATOM 7697 C CA . ASP B 1 405 ? 26.609 -25.266 -9.055 1 97.75 405 ASP B CA 1
ATOM 7698 C C . ASP B 1 405 ? 27.344 -24.984 -7.754 1 97.75 405 ASP B C 1
ATOM 7700 O O . ASP B 1 405 ? 28.016 -25.875 -7.199 1 97.75 405 ASP B O 1
ATOM 7704 N N . GLU B 1 406 ? 27.203 -23.828 -7.285 1 97.06 406 GLU B N 1
ATOM 7705 C CA . GLU B 1 406 ? 27.844 -23.438 -6.031 1 97.06 406 GLU B CA 1
ATOM 7706 C C . GLU B 1 406 ? 27 -23.859 -4.832 1 97.06 406 GLU B C 1
ATOM 7708 O O . GLU B 1 406 ? 25.875 -24.344 -4.992 1 97.06 406 GLU B O 1
ATOM 7713 N N . GLU B 1 407 ? 27.516 -23.641 -3.654 1 96.81 407 GLU B N 1
ATOM 7714 C CA . GLU B 1 407 ? 26.828 -23.984 -2.414 1 96.81 407 GLU B CA 1
ATOM 7715 C C . GLU B 1 407 ? 25.422 -23.406 -2.387 1 96.81 407 GLU B C 1
ATOM 7717 O O . GLU B 1 407 ? 25.203 -22.266 -2.807 1 96.81 407 GLU B O 1
ATOM 7722 N N . ASN B 1 408 ? 24.469 -24.219 -1.85 1 98 408 ASN B N 1
ATOM 7723 C CA . ASN B 1 408 ? 23.062 -23.844 -1.751 1 98 408 ASN B CA 1
ATOM 7724 C C . ASN B 1 408 ? 22.469 -23.5 -3.119 1 98 408 ASN B C 1
ATOM 7726 O O . ASN B 1 408 ? 21.531 -22.719 -3.215 1 98 408 ASN B O 1
ATOM 7730 N N . ALA B 1 409 ? 23.141 -23.984 -4.254 1 98.5 409 ALA B N 1
ATOM 7731 C CA . ALA B 1 409 ? 22.672 -23.844 -5.633 1 98.5 409 ALA B CA 1
ATOM 7732 C C . ALA B 1 409 ? 22.734 -22.391 -6.082 1 98.5 409 ALA B C 1
ATOM 7734 O O . ALA B 1 409 ? 22.016 -21.984 -7.004 1 98.5 409 ALA B O 1
ATOM 7735 N N . GLY B 1 410 ? 23.484 -21.516 -5.375 1 98.56 410 GLY B N 1
ATOM 7736 C CA . GLY B 1 410 ? 23.531 -20.094 -5.684 1 98.56 410 GLY B CA 1
ATOM 7737 C C . GLY B 1 410 ? 22.297 -19.344 -5.234 1 98.56 410 GLY B C 1
ATOM 7738 O O . GLY B 1 410 ? 22.141 -18.156 -5.523 1 98.56 410 GLY B O 1
ATOM 7739 N N . PHE B 1 411 ? 21.391 -20.031 -4.52 1 98.75 411 PHE B N 1
ATOM 7740 C CA . PHE B 1 411 ? 20.141 -19.469 -4.031 1 98.75 411 PHE B CA 1
ATOM 7741 C C . PHE B 1 411 ? 20.391 -18.516 -2.869 1 98.75 411 PHE B C 1
ATOM 7743 O O . PHE B 1 411 ? 19.781 -17.438 -2.797 1 98.75 411 PHE B O 1
ATOM 7750 N N . SER B 1 412 ? 21.234 -18.844 -1.986 1 98.69 412 SER B N 1
ATOM 7751 C CA . SER B 1 412 ? 21.453 -18.125 -0.743 1 98.69 412 SER B CA 1
ATOM 7752 C C . SER B 1 412 ? 22.906 -18.266 -0.27 1 98.69 412 SER B C 1
ATOM 7754 O O . SER B 1 412 ? 23.562 -19.266 -0.562 1 98.69 412 SER B O 1
ATOM 7756 N N . THR B 1 413 ? 23.391 -17.281 0.42 1 97.88 413 THR B N 1
ATOM 7757 C CA . THR B 1 413 ? 24.719 -17.344 1.04 1 97.88 413 THR B CA 1
ATOM 7758 C C . THR B 1 413 ? 24.609 -17.766 2.502 1 97.88 413 THR B C 1
ATOM 7760 O O . THR B 1 413 ? 25.609 -17.859 3.207 1 97.88 413 THR B O 1
ATOM 7763 N N . ALA B 1 414 ? 23.422 -18.047 3.012 1 97.81 414 ALA B N 1
ATOM 7764 C CA . ALA B 1 414 ? 23.203 -18.516 4.379 1 97.81 414 ALA B CA 1
ATOM 7765 C C . ALA B 1 414 ? 23.781 -19.922 4.57 1 97.81 414 ALA B C 1
ATOM 7767 O O . ALA B 1 414 ? 24 -20.656 3.6 1 97.81 414 ALA B O 1
ATOM 7768 N N . PRO B 1 415 ? 24.031 -20.281 5.855 1 97.19 415 PRO B N 1
ATOM 7769 C CA . PRO B 1 415 ? 24.328 -21.688 6.098 1 97.19 415 PRO B CA 1
ATOM 7770 C C . PRO B 1 415 ? 23.172 -22.609 5.676 1 97.19 415 PRO B C 1
ATOM 7772 O O . PRO B 1 415 ? 22 -22.219 5.777 1 97.19 415 PRO B O 1
ATOM 7775 N N . ALA B 1 416 ? 23.484 -23.781 5.223 1 96.44 416 ALA B N 1
ATOM 7776 C CA . ALA B 1 416 ? 22.516 -24.719 4.648 1 96.44 416 ALA B CA 1
ATOM 7777 C C . ALA B 1 416 ? 21.375 -24.984 5.625 1 96.44 416 ALA B C 1
ATOM 7779 O O . ALA B 1 416 ? 20.219 -25.141 5.215 1 96.44 416 ALA B O 1
ATOM 7780 N N . GLU B 1 417 ? 21.688 -25 6.938 1 96.19 417 GLU B N 1
ATOM 7781 C CA . GLU B 1 417 ? 20.703 -25.344 7.965 1 96.19 417 GLU B CA 1
ATOM 7782 C C . GLU B 1 417 ? 19.688 -24.234 8.156 1 96.19 417 GLU B C 1
ATOM 7784 O O . GLU B 1 417 ? 18.641 -24.438 8.789 1 96.19 417 GLU B O 1
ATOM 7789 N N . GLU B 1 418 ? 19.984 -23.031 7.555 1 96.88 418 GLU B N 1
ATOM 7790 C CA . GLU B 1 418 ? 19.125 -21.859 7.754 1 96.88 418 GLU B CA 1
ATOM 7791 C C . GLU B 1 418 ? 18.234 -21.625 6.543 1 96.88 418 GLU B C 1
ATOM 7793 O O . GLU B 1 418 ? 17.391 -20.719 6.551 1 96.88 418 GLU B O 1
ATOM 7798 N N . LEU B 1 419 ? 18.406 -22.484 5.551 1 98.12 419 LEU B N 1
ATOM 7799 C CA . LEU B 1 419 ? 17.594 -22.312 4.352 1 98.12 419 LEU B CA 1
ATOM 7800 C C . LEU B 1 419 ? 16.125 -22.594 4.641 1 98.12 419 LEU B C 1
ATOM 7802 O O . LEU B 1 419 ? 15.805 -23.469 5.453 1 98.12 419 LEU B O 1
ATOM 7806 N N . VAL B 1 420 ? 15.234 -21.859 4.02 1 97.38 420 VAL B N 1
ATOM 7807 C CA . VAL B 1 420 ? 13.797 -22.016 4.188 1 97.38 420 VAL B CA 1
ATOM 7808 C C . VAL B 1 420 ? 13.406 -23.469 3.922 1 97.38 420 VAL B C 1
ATOM 7810 O O . VAL B 1 420 ? 12.539 -24.016 4.605 1 97.38 420 VAL B O 1
ATOM 7813 N N . LEU B 1 421 ? 13.945 -24.031 2.828 1 97.38 421 LEU B N 1
ATOM 7814 C CA . LEU B 1 421 ? 13.906 -25.453 2.467 1 97.38 421 LEU B CA 1
ATOM 7815 C C . LEU B 1 421 ? 15.25 -25.906 1.904 1 97.38 421 LEU B C 1
ATOM 7817 O O . LEU B 1 421 ? 15.984 -25.094 1.317 1 97.38 421 LEU B O 1
ATOM 7821 N N . PRO B 1 422 ? 15.562 -27.125 2.111 1 97.5 422 PRO B N 1
ATOM 7822 C CA . PRO B 1 422 ? 16.828 -27.578 1.526 1 97.5 422 PRO B CA 1
ATOM 7823 C C . PRO B 1 422 ? 16.812 -27.547 -0 1 97.5 422 PRO B C 1
ATOM 7825 O O . PRO B 1 422 ? 15.758 -27.672 -0.616 1 97.5 422 PRO B O 1
ATOM 7828 N N . VAL B 1 423 ? 17.953 -27.344 -0.583 1 97.94 423 VAL B N 1
ATOM 7829 C CA . VAL B 1 423 ? 18.094 -27.453 -2.029 1 97.94 423 VAL B CA 1
ATOM 7830 C C . VAL B 1 423 ? 18.266 -28.922 -2.414 1 97.94 423 VAL B C 1
ATOM 7832 O O . VAL B 1 423 ? 18.594 -29.766 -1.571 1 97.94 423 VAL B O 1
ATOM 7835 N N . VAL B 1 424 ? 17.984 -29.266 -3.641 1 97.75 424 VAL B N 1
ATOM 7836 C CA . VAL B 1 424 ? 18.25 -30.609 -4.145 1 97.75 424 VAL B CA 1
ATOM 7837 C C . VAL B 1 424 ? 19.734 -30.781 -4.402 1 97.75 424 VAL B C 1
ATOM 7839 O O . VAL B 1 424 ? 20.25 -30.344 -5.438 1 97.75 424 VAL B O 1
ATOM 7842 N N . SER B 1 425 ? 20.422 -31.422 -3.514 1 93.62 425 SER B N 1
ATOM 7843 C CA . SER B 1 425 ? 21.875 -31.406 -3.541 1 93.62 425 SER B CA 1
ATOM 7844 C C . SER B 1 425 ? 22.422 -32.688 -4.16 1 93.62 425 SER B C 1
ATOM 7846 O O . SER B 1 425 ? 23.562 -32.719 -4.652 1 93.62 425 SER B O 1
ATOM 7848 N N . GLY B 1 426 ? 21.672 -33.719 -4.176 1 91 426 GLY B N 1
ATOM 7849 C CA . GLY B 1 426 ? 22.188 -34.969 -4.652 1 91 426 GLY B CA 1
ATOM 7850 C C . GLY B 1 426 ? 21.375 -35.562 -5.789 1 91 426 GLY B C 1
ATOM 7851 O O . GLY B 1 426 ? 20.344 -35 -6.176 1 91 426 GLY B O 1
ATOM 7852 N N . GLY B 1 427 ? 22 -36.688 -6.336 1 92.69 427 GLY B N 1
ATOM 7853 C CA . GLY B 1 427 ? 21.297 -37.406 -7.391 1 92.69 427 GLY B CA 1
ATOM 7854 C C . GLY B 1 427 ? 21.406 -36.719 -8.742 1 92.69 427 GLY B C 1
ATOM 7855 O O . GLY B 1 427 ? 22.125 -35.719 -8.891 1 92.69 427 GLY B O 1
ATOM 7856 N N . PRO B 1 428 ? 20.703 -37.25 -9.719 1 95.75 428 PRO B N 1
ATOM 7857 C CA . PRO B 1 428 ? 20.828 -36.75 -11.094 1 95.75 428 PRO B CA 1
ATOM 7858 C C . PRO B 1 428 ? 20.203 -35.375 -11.273 1 95.75 428 PRO B C 1
ATOM 7860 O O . PRO B 1 428 ? 20.469 -34.688 -12.273 1 95.75 428 PRO B O 1
ATOM 7863 N N . PHE B 1 429 ? 19.484 -34.938 -10.32 1 98.06 429 PHE B N 1
ATOM 7864 C CA . PHE B 1 429 ? 18.781 -33.656 -10.453 1 98.06 429 PHE B CA 1
ATOM 7865 C C . PHE B 1 429 ? 19.344 -32.656 -9.477 1 98.06 429 PHE B C 1
ATOM 7867 O O . PHE B 1 429 ? 18.781 -31.562 -9.312 1 98.06 429 PHE B O 1
ATOM 7874 N N . GLY B 1 430 ? 20.422 -32.969 -8.812 1 97.75 430 GLY B N 1
ATOM 7875 C CA . GLY B 1 430 ? 21.078 -32.062 -7.898 1 97.75 430 GLY B CA 1
ATOM 7876 C C . GLY B 1 430 ? 21.609 -30.812 -8.578 1 97.75 430 GLY B C 1
ATOM 7877 O O . GLY B 1 430 ? 21.859 -30.828 -9.781 1 97.75 430 GLY B O 1
ATOM 7878 N N . TYR B 1 431 ? 21.828 -29.766 -7.762 1 98 431 TYR B N 1
ATOM 7879 C CA . TYR B 1 431 ? 22.172 -28.453 -8.312 1 98 431 TYR B CA 1
ATOM 7880 C C . TYR B 1 431 ? 23.578 -28.484 -8.922 1 98 431 TYR B C 1
ATOM 7882 O O . TYR B 1 431 ? 23.938 -27.578 -9.688 1 98 431 TYR B O 1
ATOM 7890 N N . GLY B 1 432 ? 24.391 -29.484 -8.633 1 97.25 432 GLY B N 1
ATOM 7891 C CA . GLY B 1 432 ? 25.672 -29.641 -9.305 1 97.25 432 GLY B CA 1
ATOM 7892 C C . GLY B 1 432 ? 25.531 -29.922 -10.789 1 97.25 432 GLY B C 1
ATOM 7893 O O . GLY B 1 432 ? 26.406 -29.578 -11.578 1 97.25 432 GLY B O 1
ATOM 7894 N N . THR B 1 433 ? 24.438 -30.578 -11.18 1 96.06 433 THR B N 1
ATOM 7895 C CA . THR B 1 433 ? 24.188 -30.969 -12.562 1 96.06 433 THR B CA 1
ATOM 7896 C C . THR B 1 433 ? 23.109 -30.109 -13.188 1 96.06 433 THR B C 1
ATOM 7898 O O . THR B 1 433 ? 23.234 -29.672 -14.336 1 96.06 433 THR B O 1
ATOM 7901 N N . VAL B 1 434 ? 22.062 -29.875 -12.5 1 98.38 434 VAL B N 1
ATOM 7902 C CA . VAL B 1 434 ? 20.922 -29.125 -13 1 98.38 434 VAL B CA 1
ATOM 7903 C C . VAL B 1 434 ? 20.891 -27.734 -12.375 1 98.38 434 VAL B C 1
ATOM 7905 O O . VAL B 1 434 ? 20.547 -27.578 -11.203 1 98.38 434 VAL B O 1
ATOM 7908 N N . ASN B 1 435 ? 21.234 -26.75 -13.133 1 98.62 435 ASN B N 1
ATOM 7909 C CA . ASN B 1 435 ? 21.203 -25.359 -12.695 1 98.62 435 ASN B CA 1
ATOM 7910 C C . ASN B 1 435 ? 21.203 -24.406 -13.875 1 98.62 435 ASN B C 1
ATOM 7912 O O . ASN B 1 435 ? 21.516 -24.797 -15 1 98.62 435 ASN B O 1
ATOM 7916 N N . VAL B 1 436 ? 20.828 -23.188 -13.633 1 98.81 436 VAL B N 1
ATOM 7917 C CA . VAL B 1 436 ? 20.656 -22.172 -14.664 1 98.81 436 VAL B CA 1
ATOM 7918 C C . VAL B 1 436 ? 22 -21.828 -15.305 1 98.81 436 VAL B C 1
ATOM 7920 O O . VAL B 1 436 ? 22.109 -21.797 -16.531 1 98.81 436 VAL B O 1
ATOM 7923 N N . ALA B 1 437 ? 23.016 -21.609 -14.508 1 98.44 437 ALA B N 1
ATOM 7924 C CA . ALA B 1 437 ? 24.312 -21.156 -15.008 1 98.44 437 ALA B CA 1
ATOM 7925 C C . ALA B 1 437 ? 24.906 -22.172 -15.984 1 98.44 437 ALA B C 1
ATOM 7927 O O . ALA B 1 437 ? 25.344 -21.797 -17.078 1 98.44 437 ALA B O 1
ATOM 7928 N N . THR B 1 438 ? 24.938 -23.422 -15.633 1 98 438 THR B N 1
ATOM 7929 C CA . THR B 1 438 ? 25.484 -24.484 -16.484 1 98 438 THR B CA 1
ATOM 7930 C C . THR B 1 438 ? 24.703 -24.594 -17.781 1 98 438 THR B C 1
ATOM 7932 O O . THR B 1 438 ? 25.297 -24.656 -18.859 1 98 438 THR B O 1
ATOM 7935 N N . GLN B 1 439 ? 23.391 -24.578 -17.656 1 98.44 439 GLN B N 1
ATOM 7936 C CA . GLN B 1 439 ? 22.562 -24.781 -18.844 1 98.44 439 GLN B CA 1
ATOM 7937 C C . GLN B 1 439 ? 22.594 -23.547 -19.75 1 98.44 439 GLN B C 1
ATOM 7939 O O . GLN B 1 439 ? 22.438 -23.656 -20.969 1 98.44 439 GLN B O 1
ATOM 7944 N N . ARG B 1 440 ? 22.75 -22.406 -19.203 1 96.75 440 ARG B N 1
ATOM 7945 C CA . ARG B 1 440 ? 22.875 -21.203 -20.016 1 96.75 440 ARG B CA 1
ATOM 7946 C C . ARG B 1 440 ? 24.125 -21.266 -20.891 1 96.75 440 ARG B C 1
ATOM 7948 O O . ARG B 1 440 ? 24.125 -20.766 -22 1 96.75 440 ARG B O 1
ATOM 7955 N N . ALA B 1 441 ? 25.125 -21.922 -20.406 1 96 441 ALA B N 1
ATOM 7956 C CA . ALA B 1 441 ? 26.406 -22 -21.109 1 96 441 ALA B CA 1
ATOM 7957 C C . ALA B 1 441 ? 26.375 -23.062 -22.188 1 96 441 ALA B C 1
ATOM 7959 O O . ALA B 1 441 ? 27.188 -23.047 -23.109 1 96 441 ALA B O 1
ATOM 7960 N N . GLU B 1 442 ? 25.422 -23.953 -22.125 1 96.75 442 GLU B N 1
ATOM 7961 C CA . GLU B 1 442 ? 25.312 -25.062 -23.062 1 96.75 442 GLU B CA 1
ATOM 7962 C C . GLU B 1 442 ? 24.234 -24.781 -24.109 1 96.75 442 GLU B C 1
ATOM 7964 O O . GLU B 1 442 ? 23.047 -24.781 -23.797 1 96.75 442 GLU B O 1
ATOM 7969 N N . ALA B 1 443 ? 24.578 -24.719 -25.266 1 94.06 443 ALA B N 1
ATOM 7970 C CA . ALA B 1 443 ? 23.688 -24.281 -26.344 1 94.06 443 ALA B CA 1
ATOM 7971 C C . ALA B 1 443 ? 22.516 -25.25 -26.516 1 94.06 443 ALA B C 1
ATOM 7973 O O . ALA B 1 443 ? 21.406 -24.844 -26.844 1 94.06 443 ALA B O 1
ATOM 7974 N N . GLU B 1 444 ? 22.766 -26.516 -26.281 1 95.44 444 GLU B N 1
ATOM 7975 C CA . GLU B 1 444 ? 21.734 -27.516 -26.531 1 95.44 444 GLU B CA 1
ATOM 7976 C C . GLU B 1 444 ? 21.031 -27.922 -25.234 1 95.44 444 GLU B C 1
ATOM 7978 O O . GLU B 1 444 ? 20.375 -28.969 -25.172 1 95.44 444 GLU B O 1
ATOM 7983 N N . SER B 1 445 ? 21.188 -27.062 -24.266 1 97.94 445 SER B N 1
ATOM 7984 C CA . SER B 1 445 ? 20.594 -27.375 -22.984 1 97.94 445 SER B CA 1
ATOM 7985 C C . SER B 1 445 ? 19.078 -27.25 -23.016 1 97.94 445 SER B C 1
ATOM 7987 O O . SER B 1 445 ? 18.531 -26.672 -23.953 1 97.94 445 SER B O 1
ATOM 7989 N N . LEU B 1 446 ? 18.422 -27.844 -22 1 98.56 446 LEU B N 1
ATOM 7990 C CA . LEU B 1 446 ? 16.984 -27.734 -21.859 1 98.56 446 LEU B CA 1
ATOM 7991 C C . LEU B 1 446 ? 16.547 -26.281 -21.719 1 98.56 446 LEU B C 1
ATOM 7993 O O . LEU B 1 446 ? 15.539 -25.859 -22.281 1 98.56 446 LEU B O 1
ATOM 7997 N N . LEU B 1 447 ? 17.266 -25.5 -20.922 1 98.75 447 LEU B N 1
ATOM 7998 C CA . LEU B 1 447 ? 16.938 -24.094 -20.703 1 98.75 447 LEU B CA 1
ATOM 7999 C C . LEU B 1 447 ? 16.938 -23.312 -22.016 1 98.75 447 LEU B C 1
ATOM 8001 O O . LEU B 1 447 ? 15.992 -22.578 -22.297 1 98.75 447 LEU B O 1
ATOM 8005 N N . ASN B 1 448 ? 17.984 -23.453 -22.797 1 98.12 448 ASN B N 1
ATOM 8006 C CA . ASN B 1 448 ? 18.062 -22.766 -24.078 1 98.12 448 ASN B CA 1
ATOM 8007 C C . ASN B 1 448 ? 16.969 -23.234 -25.031 1 98.12 448 ASN B C 1
ATOM 8009 O O . ASN B 1 448 ? 16.422 -22.422 -25.797 1 98.12 448 ASN B O 1
ATOM 8013 N N . TRP B 1 449 ? 16.703 -24.5 -25 1 98.19 449 TRP B N 1
ATOM 8014 C CA . TRP B 1 449 ? 15.594 -25.016 -25.781 1 98.19 449 TRP B CA 1
ATOM 8015 C C . TRP B 1 449 ? 14.273 -24.391 -25.328 1 98.19 449 TRP B C 1
ATOM 8017 O O . TRP B 1 449 ? 13.445 -24.016 -26.156 1 98.19 449 TRP B O 1
ATOM 8027 N N . MET B 1 450 ? 14.047 -24.312 -24.031 1 98.69 450 MET B N 1
ATOM 8028 C CA . MET B 1 450 ? 12.836 -23.719 -23.484 1 98.69 450 MET B CA 1
ATOM 8029 C C . MET B 1 450 ? 12.688 -22.266 -23.938 1 98.69 450 MET B C 1
ATOM 8031 O O . MET B 1 450 ? 11.586 -21.828 -24.266 1 98.69 450 MET B O 1
ATOM 8035 N N . GLU B 1 451 ? 13.773 -21.516 -23.938 1 98.06 451 GLU B N 1
ATOM 8036 C CA . GLU B 1 451 ? 13.734 -20.125 -24.406 1 98.06 451 GLU B CA 1
ATOM 8037 C C . GLU B 1 451 ? 13.234 -20.062 -25.844 1 98.06 451 GLU B C 1
ATOM 8039 O O . GLU B 1 451 ? 12.414 -19.203 -26.188 1 98.06 451 GLU B O 1
ATOM 8044 N N . ARG B 1 452 ? 13.688 -20.969 -26.641 1 97.25 452 ARG B N 1
ATOM 8045 C CA . ARG B 1 452 ? 13.258 -21.016 -28.031 1 97.25 452 ARG B CA 1
ATOM 8046 C C . ARG B 1 452 ? 11.781 -21.391 -28.141 1 97.25 452 ARG B C 1
ATOM 8048 O O . ARG B 1 452 ? 11.047 -20.828 -28.953 1 97.25 452 ARG B O 1
ATOM 8055 N N . LEU B 1 453 ? 11.398 -22.375 -27.359 1 98.19 453 LEU B N 1
ATOM 8056 C CA . LEU B 1 453 ? 10 -22.797 -27.344 1 98.19 453 LEU B CA 1
ATOM 8057 C C . LEU B 1 453 ? 9.086 -21.625 -26.984 1 98.19 453 LEU B C 1
ATOM 8059 O O . LEU B 1 453 ? 8.086 -21.391 -27.672 1 98.19 453 LEU B O 1
ATOM 8063 N N . ILE B 1 454 ? 9.43 -20.906 -25.953 1 98.5 454 ILE B N 1
ATOM 8064 C CA . ILE B 1 454 ? 8.609 -19.797 -25.453 1 98.5 454 ILE B CA 1
ATOM 8065 C C . ILE B 1 454 ? 8.562 -18.688 -26.5 1 98.5 454 ILE B C 1
ATOM 8067 O O . ILE B 1 454 ? 7.5 -18.125 -26.781 1 98.5 454 ILE B O 1
ATOM 8071 N N . ALA B 1 455 ? 9.711 -18.375 -27.078 1 97 455 ALA B N 1
ATOM 8072 C CA . ALA B 1 455 ? 9.75 -17.375 -28.156 1 97 455 ALA B CA 1
ATOM 8073 C C . ALA B 1 455 ? 8.828 -17.766 -29.297 1 97 455 ALA B C 1
ATOM 8075 O O . ALA B 1 455 ? 8.094 -16.922 -29.828 1 97 455 ALA B O 1
ATOM 8076 N N . THR B 1 456 ? 8.914 -19.031 -29.672 1 96.69 456 THR B N 1
ATOM 8077 C CA . THR B 1 456 ? 8.078 -19.547 -30.75 1 96.69 456 THR B CA 1
ATOM 8078 C C . THR B 1 456 ? 6.598 -19.406 -30.406 1 96.69 456 THR B C 1
ATOM 8080 O O . THR B 1 456 ? 5.805 -18.969 -31.25 1 96.69 456 THR B O 1
ATOM 8083 N N . ARG B 1 457 ? 6.223 -19.75 -29.219 1 97.38 457 ARG B N 1
ATOM 8084 C CA . ARG B 1 457 ? 4.84 -19.609 -28.781 1 97.38 457 ARG B CA 1
ATOM 8085 C C . ARG B 1 457 ? 4.391 -18.156 -28.828 1 97.38 457 ARG B C 1
ATOM 8087 O O . ARG B 1 457 ? 3.285 -17.859 -29.281 1 97.38 457 ARG B O 1
ATOM 8094 N N . ARG B 1 458 ? 5.184 -17.297 -28.375 1 94.38 458 ARG B N 1
ATOM 8095 C CA . ARG B 1 458 ? 4.848 -15.867 -28.328 1 94.38 458 ARG B CA 1
ATOM 8096 C C . ARG B 1 458 ? 4.668 -15.297 -29.734 1 94.38 458 ARG B C 1
ATOM 8098 O O . ARG B 1 458 ? 3.877 -14.375 -29.938 1 94.38 458 ARG B O 1
ATOM 8105 N N . GLU B 1 459 ? 5.32 -15.891 -30.672 1 92.56 459 GLU B N 1
ATOM 8106 C CA . GLU B 1 459 ? 5.223 -15.445 -32.062 1 92.56 459 GLU B CA 1
ATOM 8107 C C . GLU B 1 459 ? 4.051 -16.125 -32.781 1 92.56 459 GLU B C 1
ATOM 8109 O O . GLU B 1 459 ? 3.705 -15.742 -33.875 1 92.56 459 GLU B O 1
ATOM 8114 N N . SER B 1 460 ? 3.512 -17.109 -32.125 1 93.38 460 SER B N 1
ATOM 8115 C CA . SER B 1 460 ? 2.422 -17.875 -32.719 1 93.38 460 SER B CA 1
ATOM 8116 C C . SER B 1 460 ? 1.078 -17.484 -32.125 1 93.38 460 SER B C 1
ATOM 8118 O O . SER B 1 460 ? 0.433 -18.297 -31.453 1 93.38 460 SER B O 1
ATOM 8120 N N . ARG B 1 461 ? 0.531 -16.375 -32.438 1 90.81 461 ARG B N 1
ATOM 8121 C CA . ARG B 1 461 ? -0.712 -15.859 -31.875 1 90.81 461 ARG B CA 1
ATOM 8122 C C . ARG B 1 461 ? -1.89 -16.766 -32.219 1 90.81 461 ARG B C 1
ATOM 8124 O O . ARG B 1 461 ? -2.92 -16.734 -31.547 1 90.81 461 ARG B O 1
ATOM 8131 N N . GLU B 1 462 ? -1.674 -17.625 -33.312 1 91.75 462 GLU B N 1
ATOM 8132 C CA . GLU B 1 462 ? -2.707 -18.578 -33.719 1 91.75 462 GLU B CA 1
ATOM 8133 C C . GLU B 1 462 ? -3.104 -19.484 -32.562 1 91.75 462 GLU B C 1
ATOM 8135 O O . GLU B 1 462 ? -4.277 -19.844 -32.406 1 91.75 462 GLU B O 1
ATOM 8140 N N . ILE B 1 463 ? -2.141 -19.797 -31.734 1 93.81 463 ILE B N 1
ATOM 8141 C CA . ILE B 1 463 ? -2.393 -20.766 -30.688 1 93.81 463 ILE B CA 1
ATOM 8142 C C . ILE B 1 463 ? -3.229 -20.125 -29.578 1 93.81 463 ILE B C 1
ATOM 8144 O O . ILE B 1 463 ? -4.141 -20.766 -29.031 1 93.81 463 ILE B O 1
ATOM 8148 N N . GLY B 1 464 ? -2.961 -18.922 -29.25 1 89.94 464 GLY B N 1
ATOM 8149 C CA . GLY B 1 464 ? -3.664 -18.25 -28.172 1 89.94 464 GLY B CA 1
ATOM 8150 C C . GLY B 1 464 ? -4.996 -17.672 -28.594 1 89.94 464 GLY B C 1
ATOM 8151 O O . GLY B 1 464 ? -5.891 -17.469 -27.766 1 89.94 464 GLY B O 1
ATOM 8152 N N . GLU B 1 465 ? -5.234 -17.438 -29.906 1 90.38 465 GLU B N 1
ATOM 8153 C CA . GLU B 1 465 ? -6.391 -16.656 -30.344 1 90.38 465 GLU B CA 1
ATOM 8154 C C . GLU B 1 465 ? -7.18 -17.406 -31.422 1 90.38 465 GLU B C 1
ATOM 8156 O O . GLU B 1 465 ? -8.32 -17.047 -31.719 1 90.38 465 GLU B O 1
ATOM 8161 N N . GLY B 1 466 ? -6.613 -18.422 -32 1 91.81 466 GLY B N 1
ATOM 8162 C CA . GLY B 1 466 ? -7.215 -19.047 -33.188 1 91.81 466 GLY B CA 1
ATOM 8163 C C . GLY B 1 466 ? -8.211 -20.141 -32.812 1 91.81 466 GLY B C 1
ATOM 8164 O O . GLY B 1 466 ? -8.43 -20.422 -31.641 1 91.81 466 GLY B O 1
ATOM 8165 N N . THR B 1 467 ? -8.828 -20.672 -33.844 1 93.81 467 THR B N 1
ATOM 8166 C CA . THR B 1 467 ? -9.758 -21.781 -33.688 1 93.81 467 THR B CA 1
ATOM 8167 C C . THR B 1 467 ? -9.023 -23.109 -33.688 1 93.81 467 THR B C 1
ATOM 8169 O O . THR B 1 467 ? -8.258 -23.422 -34.594 1 93.81 467 THR B O 1
ATOM 8172 N N . PHE B 1 468 ? -9.305 -23.906 -32.688 1 95.12 468 PHE B N 1
ATOM 8173 C CA . PHE B 1 468 ? -8.602 -25.156 -32.406 1 95.12 468 PHE B CA 1
ATOM 8174 C C . PHE B 1 468 ? -9.352 -26.328 -33.031 1 95.12 468 PHE B C 1
ATOM 8176 O O . PHE B 1 468 ? -10.586 -26.359 -33 1 95.12 468 PHE B O 1
ATOM 8183 N N . SER B 1 469 ? -8.625 -27.281 -33.562 1 94.12 469 SER B N 1
ATOM 8184 C CA . SER B 1 469 ? -9.195 -28.547 -33.969 1 94.12 469 SER B CA 1
ATOM 8185 C C . SER B 1 469 ? -8.156 -29.672 -33.906 1 94.12 469 SER B C 1
ATOM 8187 O O . SER B 1 469 ? -6.973 -29.438 -34.125 1 94.12 469 SER B O 1
ATOM 8189 N N . VAL B 1 470 ? -8.617 -30.828 -33.594 1 94.56 470 VAL B N 1
ATOM 8190 C CA . VAL B 1 470 ? -7.77 -32.031 -33.594 1 94.56 470 VAL B CA 1
ATOM 8191 C C . VAL B 1 470 ? -7.77 -32.656 -34.969 1 94.56 470 VAL B C 1
ATOM 8193 O O . VAL B 1 470 ? -8.812 -32.719 -35.625 1 94.56 470 VAL B O 1
ATOM 8196 N N . ILE B 1 471 ? -6.59 -33.031 -35.406 1 90.94 471 ILE B N 1
ATOM 8197 C CA . ILE B 1 471 ? -6.457 -33.75 -36.688 1 90.94 471 ILE B CA 1
ATOM 8198 C C . ILE B 1 471 ? -6.375 -35.25 -36.406 1 90.94 471 ILE B C 1
ATOM 8200 O O . ILE B 1 471 ? -5.523 -35.719 -35.656 1 90.94 471 ILE B O 1
ATOM 8204 N N . GLY B 1 472 ? -7.254 -35.938 -37 1 84.38 472 GLY B N 1
ATOM 8205 C CA . GLY B 1 472 ? -7.23 -37.406 -36.812 1 84.38 472 GLY B CA 1
ATOM 8206 C C . GLY B 1 472 ? -5.945 -38.031 -37.312 1 84.38 472 GLY B C 1
ATOM 8207 O O . GLY B 1 472 ? -5.449 -37.688 -38.375 1 84.38 472 GLY B O 1
ATOM 8208 N N . ALA B 1 473 ? -5.375 -38.812 -36.406 1 81.62 473 ALA B N 1
ATOM 8209 C CA . ALA B 1 473 ? -4.188 -39.594 -36.781 1 81.62 473 ALA B CA 1
ATOM 8210 C C . ALA B 1 473 ? -4.445 -41.094 -36.688 1 81.62 473 ALA B C 1
ATOM 8212 O O . ALA B 1 473 ? -5.137 -41.562 -35.75 1 81.62 473 ALA B O 1
ATOM 8213 N N . GLU B 1 474 ? -3.971 -41.844 -37.625 1 83.38 474 GLU B N 1
ATOM 8214 C CA . GLU B 1 474 ? -4.16 -43.312 -37.625 1 83.38 474 GLU B CA 1
ATOM 8215 C C . GLU B 1 474 ? -3.344 -43.969 -36.531 1 83.38 474 GLU B C 1
ATOM 8217 O O . GLU B 1 474 ? -3.787 -44.938 -35.906 1 83.38 474 GLU B O 1
ATOM 8222 N N . ASN B 1 475 ? -2.25 -43.406 -36.25 1 90.94 475 ASN B N 1
ATOM 8223 C CA . ASN B 1 475 ? -1.386 -43.906 -35.188 1 90.94 475 ASN B CA 1
ATOM 8224 C C . ASN B 1 475 ? -1.857 -43.469 -33.812 1 90.94 475 ASN B C 1
ATOM 8226 O O . ASN B 1 475 ? -1.915 -42.25 -33.531 1 90.94 475 ASN B O 1
ATOM 8230 N N . PRO B 1 476 ? -2.117 -44.375 -32.906 1 93.75 476 PRO B N 1
ATOM 8231 C CA . PRO B 1 476 ? -2.66 -44.031 -31.594 1 93.75 476 PRO B CA 1
ATOM 8232 C C . PRO B 1 476 ? -1.661 -43.25 -30.719 1 93.75 476 PRO B C 1
ATOM 8234 O O . PRO B 1 476 ? -2.043 -42.656 -29.703 1 93.75 476 PRO B O 1
ATOM 8237 N N . CYS B 1 477 ? -0.413 -43.312 -31.094 1 95.38 477 CYS B N 1
ATOM 8238 C CA . CYS B 1 477 ? 0.608 -42.625 -30.297 1 95.38 477 CYS B CA 1
ATOM 8239 C C . CYS B 1 477 ? 0.87 -41.219 -30.828 1 95.38 477 CYS B C 1
ATOM 8241 O O . CYS B 1 477 ? 1.632 -40.469 -30.234 1 95.38 477 CYS B O 1
ATOM 8243 N N . ALA B 1 478 ? 0.241 -40.906 -31.906 1 94.5 478 ALA B N 1
ATOM 8244 C CA . ALA B 1 478 ? 0.445 -39.594 -32.531 1 94.5 478 ALA B CA 1
ATOM 8245 C C . ALA B 1 478 ? -0.717 -38.656 -32.219 1 94.5 478 ALA B C 1
ATOM 8247 O O . ALA B 1 478 ? -1.878 -39.062 -32.219 1 94.5 478 ALA B O 1
ATOM 8248 N N . PHE B 1 479 ? -0.45 -37.469 -31.828 1 95.88 479 PHE B N 1
ATOM 8249 C CA . PHE B 1 479 ? -1.437 -36.406 -31.609 1 95.88 479 PHE B CA 1
ATOM 8250 C C . PHE B 1 479 ? -1.165 -35.219 -32.5 1 95.88 479 PHE B C 1
ATOM 8252 O O . PHE B 1 479 ? -0.076 -34.625 -32.469 1 95.88 479 PHE B O 1
ATOM 8259 N N . ALA B 1 480 ? -2.023 -34.875 -33.375 1 94.69 480 ALA B N 1
ATOM 8260 C CA . ALA B 1 480 ? -1.918 -33.719 -34.281 1 94.69 480 ALA B CA 1
ATOM 8261 C C . ALA B 1 480 ? -3.107 -32.781 -34.125 1 94.69 480 ALA B C 1
ATOM 8263 O O . ALA B 1 480 ? -4.242 -33.219 -33.969 1 94.69 480 ALA B O 1
ATOM 8264 N N . HIS B 1 481 ? -2.822 -31.547 -34.094 1 95.19 481 HIS B N 1
ATOM 8265 C CA . HIS B 1 481 ? -3.865 -30.531 -34 1 95.19 481 HIS B CA 1
ATOM 8266 C C . HIS B 1 481 ? -3.488 -29.266 -34.75 1 95.19 481 HIS B C 1
ATOM 8268 O O . HIS B 1 481 ? -2.338 -29.094 -35.156 1 95.19 481 HIS B O 1
ATOM 8274 N N . ARG B 1 482 ? -4.488 -28.469 -34.906 1 93.75 482 ARG B N 1
ATOM 8275 C CA . ARG B 1 482 ? -4.305 -27.297 -35.781 1 93.75 482 ARG B CA 1
ATOM 8276 C C . ARG B 1 482 ? -5.035 -26.094 -35.188 1 93.75 482 ARG B C 1
ATOM 8278 O O . ARG B 1 482 ? -6 -26.234 -34.438 1 93.75 482 ARG B O 1
ATOM 8285 N N . TYR B 1 483 ? -4.512 -24.906 -35.5 1 95.62 483 TYR B N 1
ATOM 8286 C CA . TYR B 1 483 ? -5.117 -23.609 -35.188 1 95.62 483 TYR B CA 1
ATOM 8287 C C . TYR B 1 483 ? -5.266 -22.766 -36.469 1 95.62 483 TYR B C 1
ATOM 8289 O O . TYR B 1 483 ? -4.336 -22.688 -37.281 1 95.62 483 TYR B O 1
ATOM 8297 N N . ASP B 1 484 ? -6.438 -22.188 -36.656 1 93 484 ASP B N 1
ATOM 8298 C CA . ASP B 1 484 ? -6.676 -21.25 -37.75 1 93 484 ASP B CA 1
ATOM 8299 C C . ASP B 1 484 ? -6.949 -19.844 -37.219 1 93 484 ASP B C 1
ATOM 8301 O O . ASP B 1 484 ? -7.793 -19.672 -36.312 1 93 484 ASP B O 1
ATOM 8305 N N . TYR B 1 485 ? -6.258 -18.938 -37.688 1 90.06 485 TYR B N 1
ATOM 8306 C CA . TYR B 1 485 ? -6.387 -17.547 -37.219 1 90.06 485 TYR B CA 1
ATOM 8307 C C . TYR B 1 485 ? -6.016 -16.562 -38.312 1 90.06 485 TYR B C 1
ATOM 8309 O O . TYR B 1 485 ? -4.879 -16.562 -38.781 1 90.06 485 TYR B O 1
ATOM 8317 N N . ASN B 1 486 ? -6.949 -15.68 -38.719 1 86.44 486 ASN B N 1
ATOM 8318 C CA . ASN B 1 486 ? -6.754 -14.594 -39.688 1 86.44 486 ASN B CA 1
ATOM 8319 C C . ASN B 1 486 ? -6.051 -15.094 -40.969 1 86.44 486 ASN B C 1
ATOM 8321 O O . ASN B 1 486 ? -5.051 -14.516 -41.375 1 86.44 486 ASN B O 1
ATOM 8325 N N . GLY B 1 487 ? -6.395 -16.203 -41.469 1 80.94 487 GLY B N 1
ATOM 8326 C CA . GLY B 1 487 ? -5.891 -16.719 -42.75 1 80.94 487 GLY B CA 1
ATOM 8327 C C . GLY B 1 487 ? -4.637 -17.562 -42.594 1 80.94 487 GLY B C 1
ATOM 8328 O O . GLY B 1 487 ? -4.152 -18.141 -43.562 1 80.94 487 GLY B O 1
ATOM 8329 N N . ASN B 1 488 ? -4.105 -17.609 -41.344 1 86.69 488 ASN B N 1
ATOM 8330 C CA . ASN B 1 488 ? -2.941 -18.438 -41.062 1 86.69 488 ASN B CA 1
ATOM 8331 C C . ASN B 1 488 ? -3.311 -19.641 -40.219 1 86.69 488 ASN B C 1
ATOM 8333 O O . ASN B 1 488 ? -4.359 -19.656 -39.562 1 86.69 488 ASN B O 1
ATOM 8337 N N . SER B 1 489 ? -2.426 -20.609 -40.375 1 92.12 489 SER B N 1
ATOM 8338 C CA . SER B 1 489 ? -2.645 -21.812 -39.562 1 92.12 489 SER B CA 1
ATOM 8339 C C . SER B 1 489 ? -1.338 -22.312 -38.969 1 92.12 489 SER B C 1
ATOM 8341 O O . SER B 1 489 ? -0.267 -22.109 -39.531 1 92.12 489 SER B O 1
ATOM 8343 N N . VAL B 1 490 ? -1.482 -22.828 -37.844 1 95.12 490 VAL B N 1
ATOM 8344 C CA . VAL B 1 490 ? -0.385 -23.578 -37.219 1 95.12 490 VAL B CA 1
ATOM 8345 C C . VAL B 1 490 ? -0.816 -25.016 -36.938 1 95.12 490 VAL B C 1
ATOM 8347 O O . VAL B 1 490 ? -1.903 -25.25 -36.406 1 95.12 490 VAL B O 1
ATOM 8350 N N . VAL B 1 491 ? 0.033 -25.953 -37.406 1 94.38 491 VAL B N 1
ATOM 8351 C CA . VAL B 1 491 ? -0.207 -27.375 -37.188 1 94.38 491 VAL B CA 1
ATOM 8352 C C . VAL B 1 491 ? 0.882 -27.938 -36.281 1 94.38 491 VAL B C 1
ATOM 8354 O O . VAL B 1 491 ? 2.074 -27.766 -36.531 1 94.38 491 VAL B O 1
ATOM 8357 N N . CYS B 1 492 ? 0.471 -28.609 -35.25 1 96.56 492 CYS B N 1
ATOM 8358 C CA . CYS B 1 492 ? 1.397 -29.234 -34.312 1 96.56 492 CYS B CA 1
ATOM 8359 C C . CYS B 1 492 ? 1.208 -30.75 -34.281 1 96.56 492 CYS B C 1
ATOM 8361 O O . CYS B 1 492 ? 0.081 -31.234 -34.188 1 96.56 492 CYS B O 1
ATOM 8363 N N . VAL B 1 493 ? 2.311 -31.422 -34.406 1 95.81 493 VAL B N 1
ATOM 8364 C CA . VAL B 1 493 ? 2.287 -32.875 -34.406 1 95.81 493 VAL B CA 1
ATOM 8365 C C . VAL B 1 493 ? 3.242 -33.406 -33.344 1 95.81 493 VAL B C 1
ATOM 8367 O O . VAL B 1 493 ? 4.367 -32.906 -33.219 1 95.81 493 VAL B O 1
ATOM 8370 N N . HIS B 1 494 ? 2.771 -34.406 -32.562 1 97.31 494 HIS B N 1
ATOM 8371 C CA . HIS B 1 494 ? 3.545 -34.969 -31.469 1 97.31 494 HIS B CA 1
ATOM 8372 C C . HIS B 1 494 ? 3.523 -36.5 -31.5 1 97.31 494 HIS B C 1
ATOM 8374 O O . HIS B 1 494 ? 2.475 -37.094 -31.734 1 97.31 494 HIS B O 1
ATOM 8380 N N . ASN B 1 495 ? 4.648 -37.094 -31.344 1 97.31 495 ASN B N 1
ATOM 8381 C CA . ASN B 1 495 ? 4.781 -38.531 -31.141 1 97.31 495 ASN B CA 1
ATOM 8382 C C . ASN B 1 495 ? 4.961 -38.875 -29.656 1 97.31 495 ASN B C 1
ATOM 8384 O O . ASN B 1 495 ? 6.027 -38.656 -29.094 1 97.31 495 ASN B O 1
ATOM 8388 N N . LEU B 1 496 ? 3.994 -39.531 -29.031 1 98 496 LEU B N 1
ATOM 8389 C CA . LEU B 1 496 ? 3.988 -39.781 -27.594 1 98 496 LEU B CA 1
ATOM 8390 C C . LEU B 1 496 ? 4.777 -41.031 -27.234 1 98 496 LEU B C 1
ATOM 8392 O O . LEU B 1 496 ? 5.066 -41.281 -26.062 1 98 496 LEU B O 1
ATOM 8396 N N . ALA B 1 497 ? 5.215 -41.719 -28.234 1 97.19 497 ALA B N 1
ATOM 8397 C CA . ALA B 1 497 ? 5.891 -43 -28.016 1 97.19 497 ALA B CA 1
ATOM 8398 C C . ALA B 1 497 ? 7.379 -42.906 -28.344 1 97.19 497 ALA B C 1
ATOM 8400 O O . ALA B 1 497 ? 7.82 -41.906 -28.953 1 97.19 497 ALA B O 1
ATOM 8401 N N . ASP B 1 498 ? 8.094 -43.906 -27.984 1 96.88 498 ASP B N 1
ATOM 8402 C CA . ASP B 1 498 ? 9.539 -43.938 -28.125 1 96.88 498 ASP B CA 1
ATOM 8403 C C . ASP B 1 498 ? 9.945 -44.375 -29.531 1 96.88 498 ASP B C 1
ATOM 8405 O O . ASP B 1 498 ? 11.078 -44.188 -29.953 1 96.88 498 ASP B O 1
ATOM 8409 N N . GLU B 1 499 ? 9.031 -44.875 -30.297 1 95.75 499 GLU B N 1
ATOM 8410 C CA . GLU B 1 499 ? 9.328 -45.375 -31.641 1 95.75 499 GLU B CA 1
ATOM 8411 C C . GLU B 1 499 ? 9.031 -44.312 -32.688 1 95.75 499 GLU B C 1
ATOM 8413 O O . GLU B 1 499 ? 8.062 -43.562 -32.562 1 95.75 499 GLU B O 1
ATOM 8418 N N . THR B 1 500 ? 9.82 -44.375 -33.719 1 95.38 500 THR B N 1
ATOM 8419 C CA . THR B 1 500 ? 9.586 -43.469 -34.844 1 95.38 500 THR B CA 1
ATOM 8420 C C . THR B 1 500 ? 8.234 -43.75 -35.5 1 95.38 500 THR B C 1
ATOM 8422 O O . THR B 1 500 ? 7.816 -44.906 -35.594 1 95.38 500 THR B O 1
ATOM 8425 N N . CYS B 1 501 ? 7.613 -42.719 -35.906 1 92.5 501 CYS B N 1
ATOM 8426 C CA . CYS B 1 501 ? 6.34 -42.906 -36.594 1 92.5 501 CYS B CA 1
ATOM 8427 C C . CYS B 1 501 ? 6.195 -41.938 -37.75 1 92.5 501 CYS B C 1
ATOM 8429 O O . CYS B 1 501 ? 6.77 -40.844 -37.719 1 92.5 501 CYS B O 1
ATOM 8431 N N . SER B 1 502 ? 5.539 -42.344 -38.75 1 91.38 502 SER B N 1
ATOM 8432 C CA . SER B 1 502 ? 5.18 -41.5 -39.906 1 91.38 502 SER B CA 1
ATOM 8433 C C . SER B 1 502 ? 3.674 -41.281 -39.969 1 91.38 502 SER B C 1
ATOM 8435 O O . SER B 1 502 ? 2.893 -42.219 -39.812 1 91.38 502 SER B O 1
ATOM 8437 N N . LEU B 1 503 ? 3.35 -40.031 -40.125 1 90.25 503 LEU B N 1
ATOM 8438 C CA . LEU B 1 503 ? 1.938 -39.656 -40.156 1 90.25 503 LEU B CA 1
ATOM 8439 C C . LEU B 1 503 ? 1.607 -38.875 -41.438 1 90.25 503 LEU B C 1
ATOM 8441 O O . LEU B 1 503 ? 2.434 -38.094 -41.906 1 90.25 503 LEU B O 1
ATOM 8445 N N . GLU B 1 504 ? 0.465 -39.188 -41.906 1 87.62 504 GLU B N 1
ATOM 8446 C CA . GLU B 1 504 ? -0.056 -38.406 -43.031 1 87.62 504 GLU B CA 1
ATOM 8447 C C . GLU B 1 504 ? -1.383 -37.75 -42.688 1 87.62 504 GLU B C 1
ATOM 8449 O O . GLU B 1 504 ? -2.27 -38.375 -42.125 1 87.62 504 GLU B O 1
ATOM 8454 N N . PHE B 1 505 ? -1.471 -36.469 -42.906 1 83.25 505 PHE B N 1
ATOM 8455 C CA . PHE B 1 505 ? -2.703 -35.75 -42.625 1 83.25 505 PHE B CA 1
ATOM 8456 C C . PHE B 1 505 ? -3.068 -34.812 -43.75 1 83.25 505 PHE B C 1
ATOM 8458 O O . PHE B 1 505 ? -2.195 -34.375 -44.5 1 83.25 505 PHE B O 1
ATOM 8465 N N . ASP B 1 506 ? -4.352 -34.625 -43.875 1 81.62 506 ASP B N 1
ATOM 8466 C CA . ASP B 1 506 ? -4.879 -33.75 -44.906 1 81.62 506 ASP B CA 1
ATOM 8467 C C . ASP B 1 506 ? -4.914 -32.312 -44.406 1 81.62 506 ASP B C 1
ATOM 8469 O O . ASP B 1 506 ? -5.676 -31.969 -43.5 1 81.62 506 ASP B O 1
ATOM 8473 N N . LEU B 1 507 ? -4.152 -31.438 -44.906 1 82.88 507 LEU B N 1
ATOM 8474 C CA . LEU B 1 507 ? -4.125 -30.016 -44.562 1 82.88 507 LEU B CA 1
ATOM 8475 C C . LEU B 1 507 ? -4.836 -29.203 -45.656 1 82.88 507 LEU B C 1
ATOM 8477 O O . LEU B 1 507 ? -4.844 -27.969 -45.594 1 82.88 507 LEU B O 1
ATOM 8481 N N . GLU B 1 508 ? -5.441 -29.906 -46.5 1 80.38 508 GLU B N 1
ATOM 8482 C CA . GLU B 1 508 ? -6.121 -29.266 -47.625 1 80.38 508 GLU B CA 1
ATOM 8483 C C . GLU B 1 508 ? -5.223 -28.234 -48.312 1 80.38 508 GLU B C 1
ATOM 8485 O O . GLU B 1 508 ? -5.633 -27.094 -48.531 1 80.38 508 GLU B O 1
ATOM 8490 N N . LEU B 1 509 ? -4.066 -28.641 -48.5 1 77.88 509 LEU B N 1
ATOM 8491 C CA . LEU B 1 509 ? -3.092 -27.75 -49.125 1 77.88 509 LEU B CA 1
ATOM 8492 C C . LEU B 1 509 ? -3.391 -27.547 -50.594 1 77.88 509 LEU B C 1
ATOM 8494 O O . LEU B 1 509 ? -3.785 -28.484 -51.281 1 77.88 509 LEU B O 1
ATOM 8498 N N . VAL B 1 510 ? -3.426 -26.312 -51 1 75.5 510 VAL B N 1
ATOM 8499 C CA . VAL B 1 510 ? -3.557 -26 -52.438 1 75.5 510 VAL B CA 1
ATOM 8500 C C . VAL B 1 510 ? -2.242 -25.438 -52.969 1 75.5 510 VAL B C 1
ATOM 8502 O O . VAL B 1 510 ? -1.325 -25.156 -52.188 1 75.5 510 VAL B O 1
ATOM 8505 N N . GLN B 1 511 ? -2.291 -25.344 -54.406 1 76 511 GLN B N 1
ATOM 8506 C CA . GLN B 1 511 ? -1.09 -24.812 -55.062 1 76 511 GLN B CA 1
ATOM 8507 C C . GLN B 1 511 ? -0.771 -23.406 -54.562 1 76 511 GLN B C 1
ATOM 8509 O O . GLN B 1 511 ? -1.665 -22.562 -54.438 1 76 511 GLN B O 1
ATOM 8514 N N . GLY B 1 512 ? 0.484 -23.266 -54.062 1 76.81 512 GLY B N 1
ATOM 8515 C CA . GLY B 1 512 ? 0.909 -21.953 -53.594 1 76.81 512 GLY B CA 1
ATOM 8516 C C . GLY B 1 512 ? 0.985 -21.875 -52.062 1 76.81 512 GLY B C 1
ATOM 8517 O O . GLY B 1 512 ? 1.625 -20.969 -51.531 1 76.81 512 GLY B O 1
ATOM 8518 N N . ASP B 1 513 ? 0.328 -22.812 -51.438 1 82.12 513 ASP B N 1
ATOM 8519 C CA . ASP B 1 513 ? 0.426 -22.844 -50 1 82.12 513 ASP B CA 1
ATOM 8520 C C . ASP B 1 513 ? 1.853 -23.141 -49.531 1 82.12 513 ASP B C 1
ATOM 8522 O O . ASP B 1 513 ? 2.566 -23.906 -50.188 1 82.12 513 ASP B O 1
ATOM 8526 N N . ALA B 1 514 ? 2.326 -22.469 -48.531 1 82.38 514 ALA B N 1
ATOM 8527 C CA . ALA B 1 514 ? 3.666 -22.719 -48 1 82.38 514 ALA B CA 1
ATOM 8528 C C . ALA B 1 514 ? 3.604 -23.234 -46.562 1 82.38 514 ALA B C 1
ATOM 8530 O O . ALA B 1 514 ? 2.779 -22.766 -45.781 1 82.38 514 ALA B O 1
ATOM 8531 N N . LEU B 1 515 ? 4.391 -24.297 -46.344 1 86.31 515 LEU B N 1
ATOM 8532 C CA . LEU B 1 515 ? 4.551 -24.844 -45 1 86.31 515 LEU B CA 1
ATOM 8533 C C . LEU B 1 515 ? 5.949 -24.547 -44.469 1 86.31 515 LEU B C 1
ATOM 8535 O O . LEU B 1 515 ? 6.945 -24.906 -45.094 1 86.31 515 LEU B O 1
ATOM 8539 N N . TYR B 1 516 ? 5.996 -23.906 -43.25 1 87.38 516 TYR B N 1
ATOM 8540 C CA . TYR B 1 516 ? 7.262 -23.547 -42.625 1 87.38 516 TYR B CA 1
ATOM 8541 C C . TYR B 1 516 ? 7.371 -24.156 -41.219 1 87.38 516 TYR B C 1
ATOM 8543 O O . TYR B 1 516 ? 6.434 -24.062 -40.438 1 87.38 516 TYR B O 1
ATOM 8551 N N . PRO B 1 517 ? 8.477 -24.812 -41 1 91.62 517 PRO B N 1
ATOM 8552 C CA . PRO B 1 517 ? 8.656 -25.297 -39.625 1 91.62 517 PRO B CA 1
ATOM 8553 C C . PRO B 1 517 ? 8.914 -24.156 -38.625 1 91.62 517 PRO B C 1
ATOM 8555 O O . PRO B 1 517 ? 9.703 -23.266 -38.906 1 91.62 517 PRO B O 1
ATOM 8558 N N . LEU B 1 518 ? 8.203 -24.203 -37.562 1 92.94 518 LEU B N 1
ATOM 8559 C CA . LEU B 1 518 ? 8.391 -23.234 -36.5 1 92.94 518 LEU B CA 1
ATOM 8560 C C . LEU B 1 518 ? 9.234 -23.844 -35.375 1 92.94 518 LEU B C 1
ATOM 8562 O O . LEU B 1 518 ? 10.016 -23.141 -34.719 1 92.94 518 LEU B O 1
ATOM 8566 N N . LEU B 1 519 ? 9.016 -25.078 -35.062 1 92.69 519 LEU B N 1
ATOM 8567 C CA . LEU B 1 519 ? 9.664 -25.812 -33.969 1 92.69 519 LEU B CA 1
ATOM 8568 C C . LEU B 1 519 ? 9.82 -27.297 -34.344 1 92.69 519 LEU B C 1
ATOM 8570 O O . LEU B 1 519 ? 8.898 -27.906 -34.875 1 92.69 519 LEU B O 1
ATOM 8574 N N . GLY B 1 520 ? 10.938 -27.781 -34.062 1 88 520 GLY B N 1
ATOM 8575 C CA . GLY B 1 520 ? 11.227 -29.172 -34.375 1 88 520 GLY B CA 1
ATOM 8576 C C . GLY B 1 520 ? 11.922 -29.359 -35.688 1 88 520 GLY B C 1
ATOM 8577 O O . GLY B 1 520 ? 11.961 -28.438 -36.5 1 88 520 GLY B O 1
ATOM 8578 N N . THR B 1 521 ? 12.5 -30.578 -35.875 1 79.25 521 THR B N 1
ATOM 8579 C CA . THR B 1 521 ? 13.312 -30.781 -37.094 1 79.25 521 THR B CA 1
ATOM 8580 C C . THR B 1 521 ? 12.805 -32 -37.875 1 79.25 521 THR B C 1
ATOM 8582 O O . THR B 1 521 ? 13.5 -32.5 -38.75 1 79.25 521 THR B O 1
ATOM 8585 N N . ALA B 1 522 ? 11.664 -32.344 -37.656 1 84.38 522 ALA B N 1
ATOM 8586 C CA . ALA B 1 522 ? 11.141 -33.531 -38.312 1 84.38 522 ALA B CA 1
ATOM 8587 C C . ALA B 1 522 ? 10.984 -33.312 -39.812 1 84.38 522 ALA B C 1
ATOM 8589 O O . ALA B 1 522 ? 10.703 -32.188 -40.25 1 84.38 522 ALA B O 1
ATOM 8590 N N . GLU B 1 523 ? 11.156 -34.344 -40.531 1 86.69 523 GLU B N 1
ATOM 8591 C CA . GLU B 1 523 ? 10.93 -34.281 -41.969 1 86.69 523 GLU B CA 1
ATOM 8592 C C . GLU B 1 523 ? 9.438 -34.188 -42.312 1 86.69 523 GLU B C 1
ATOM 8594 O O . GLU B 1 523 ? 8.617 -34.875 -41.688 1 86.69 523 GLU B O 1
ATOM 8599 N N . HIS B 1 524 ? 9.148 -33.281 -43.188 1 87.19 524 HIS B N 1
ATOM 8600 C CA . HIS B 1 524 ? 7.77 -33.125 -43.656 1 87.19 524 HIS B CA 1
ATOM 8601 C C . HIS B 1 524 ? 7.707 -32.906 -45.156 1 87.19 524 HIS B C 1
ATOM 8603 O O . HIS B 1 524 ? 8.539 -32.188 -45.719 1 87.19 524 HIS B O 1
ATOM 8609 N N . THR B 1 525 ? 6.809 -33.656 -45.75 1 86.31 525 THR B N 1
ATOM 8610 C CA . THR B 1 525 ? 6.691 -33.594 -47.188 1 86.31 525 THR B CA 1
ATOM 8611 C C . THR B 1 525 ? 5.25 -33.344 -47.625 1 86.31 525 THR B C 1
ATOM 8613 O O . THR B 1 525 ? 4.324 -33.969 -47.094 1 86.31 525 THR B O 1
ATOM 8616 N N . ARG B 1 526 ? 5.141 -32.438 -48.531 1 85.81 526 ARG B N 1
ATOM 8617 C CA . ARG B 1 526 ? 3.838 -32.156 -49.125 1 85.81 526 ARG B CA 1
ATOM 8618 C C . ARG B 1 526 ? 3.568 -33.062 -50.312 1 85.81 526 ARG B C 1
ATOM 8620 O O . ARG B 1 526 ? 4.473 -33.344 -51.094 1 85.81 526 ARG B O 1
ATOM 8627 N N . HIS B 1 527 ? 2.35 -33.375 -50.406 1 83.88 527 HIS B N 1
ATOM 8628 C CA . HIS B 1 527 ? 1.94 -34.188 -51.531 1 83.88 527 HIS B CA 1
ATOM 8629 C C . HIS B 1 527 ? 0.965 -33.438 -52.438 1 83.88 527 HIS B C 1
ATOM 8631 O O . HIS B 1 527 ? 0.328 -32.469 -52 1 83.88 527 HIS B O 1
ATOM 8637 N N . ASP B 1 528 ? 0.85 -33.875 -53.656 1 80.88 528 ASP B N 1
ATOM 8638 C CA . ASP B 1 528 ? 0.031 -33.219 -54.656 1 80.88 528 ASP B CA 1
ATOM 8639 C C . ASP B 1 528 ? -1.449 -33.281 -54.312 1 80.88 528 ASP B C 1
ATOM 8641 O O . ASP B 1 528 ? -2.23 -32.406 -54.719 1 80.88 528 ASP B O 1
ATOM 8645 N N . ASP B 1 529 ? -1.762 -34.156 -53.5 1 82 529 ASP B N 1
ATOM 8646 C CA . ASP B 1 529 ? -3.176 -34.312 -53.188 1 82 529 ASP B CA 1
ATOM 8647 C C . ASP B 1 529 ? -3.582 -33.438 -52 1 82 529 ASP B C 1
ATOM 8649 O O . ASP B 1 529 ? -4.703 -33.562 -51.5 1 82 529 ASP B O 1
ATOM 8653 N N . GLY B 1 530 ? -2.664 -32.656 -51.562 1 82.5 530 GLY B N 1
ATOM 8654 C CA . GLY B 1 530 ? -2.982 -31.703 -50.5 1 82.5 530 GLY B CA 1
ATOM 8655 C C . GLY B 1 530 ? -2.631 -32.219 -49.125 1 82.5 530 GLY B C 1
ATOM 8656 O O . GLY B 1 530 ? -2.775 -31.5 -48.125 1 82.5 530 GLY B O 1
ATOM 8657 N N . THR B 1 531 ? -2.09 -33.438 -49.094 1 86.06 531 THR B N 1
ATOM 8658 C CA . THR B 1 531 ? -1.727 -34.031 -47.812 1 86.06 531 THR B CA 1
ATOM 8659 C C . THR B 1 531 ? -0.274 -33.719 -47.469 1 86.06 531 THR B C 1
ATOM 8661 O O . THR B 1 531 ? 0.496 -33.281 -48.312 1 86.06 531 THR B O 1
ATOM 8664 N N . CYS B 1 532 ? -0.017 -33.781 -46.188 1 88.94 532 CYS B N 1
ATOM 8665 C CA . CYS B 1 532 ? 1.34 -33.625 -45.688 1 88.94 532 CYS B CA 1
ATOM 8666 C C . CYS B 1 532 ? 1.771 -34.844 -44.875 1 88.94 532 CYS B C 1
ATOM 8668 O O . CYS B 1 532 ? 1.018 -35.344 -44.031 1 88.94 532 CYS B O 1
ATOM 8670 N N . ARG B 1 533 ? 2.92 -35.375 -45.25 1 91 533 ARG B N 1
ATOM 8671 C CA . ARG B 1 533 ? 3.502 -36.469 -44.469 1 91 533 ARG B CA 1
ATOM 8672 C C . ARG B 1 533 ? 4.602 -35.969 -43.531 1 91 533 ARG B C 1
ATOM 8674 O O . ARG B 1 533 ? 5.445 -35.156 -43.938 1 91 533 ARG B O 1
ATOM 8681 N N . VAL B 1 534 ? 4.52 -36.406 -42.281 1 92.56 534 VAL B N 1
ATOM 8682 C CA . VAL B 1 534 ? 5.516 -36.031 -41.281 1 92.56 534 VAL B CA 1
ATOM 8683 C C . VAL B 1 534 ? 6.105 -37.281 -40.625 1 92.56 534 VAL B C 1
ATOM 8685 O O . VAL B 1 534 ? 5.375 -38.219 -40.312 1 92.56 534 VAL B O 1
ATOM 8688 N N . THR B 1 535 ? 7.418 -37.375 -40.562 1 94.56 535 THR B N 1
ATOM 8689 C CA . THR B 1 535 ? 8.094 -38.438 -39.844 1 94.56 535 THR B CA 1
ATOM 8690 C C . THR B 1 535 ? 8.742 -37.938 -38.562 1 94.56 535 THR B C 1
ATOM 8692 O O . THR B 1 535 ? 9.617 -37.062 -38.594 1 94.56 535 THR B O 1
ATOM 8695 N N . LEU B 1 536 ? 8.297 -38.531 -37.469 1 95.81 536 LEU B N 1
ATOM 8696 C CA . LEU B 1 536 ? 8.781 -38.062 -36.156 1 95.81 536 LEU B CA 1
ATOM 8697 C C . LEU B 1 536 ? 9.617 -39.156 -35.469 1 95.81 536 LEU B C 1
ATOM 8699 O O . LEU B 1 536 ? 9.25 -40.344 -35.531 1 95.81 536 LEU B O 1
ATOM 8703 N N . ASP B 1 537 ? 10.766 -38.75 -34.938 1 95.88 537 ASP B N 1
ATOM 8704 C CA . ASP B 1 537 ? 11.523 -39.656 -34.062 1 95.88 537 ASP B CA 1
ATOM 8705 C C . ASP B 1 537 ? 10.742 -39.969 -32.812 1 95.88 537 ASP B C 1
ATOM 8707 O O . ASP B 1 537 ? 9.664 -39.406 -32.562 1 95.88 537 ASP B O 1
ATOM 8711 N N . GLY B 1 538 ? 11.273 -41 -32.031 1 96.06 538 GLY B N 1
ATOM 8712 C CA . GLY B 1 538 ? 10.672 -41.25 -30.734 1 96.06 538 GLY B CA 1
ATOM 8713 C C . GLY B 1 538 ? 10.57 -40 -29.859 1 96.06 538 GLY B C 1
ATOM 8714 O O . GLY B 1 538 ? 11.562 -39.312 -29.656 1 96.06 538 GLY B O 1
ATOM 8715 N N . TYR B 1 539 ? 9.344 -39.75 -29.391 1 97.75 539 TYR B N 1
ATOM 8716 C CA . TYR B 1 539 ? 9.031 -38.594 -28.562 1 97.75 539 TYR B CA 1
ATOM 8717 C C . TYR B 1 539 ? 9.297 -37.281 -29.328 1 97.75 539 TYR B C 1
ATOM 8719 O O . TYR B 1 539 ? 9.555 -36.25 -28.719 1 97.75 539 TYR B O 1
ATOM 8727 N N . GLY B 1 540 ? 9.266 -37.375 -30.641 1 96.88 540 GLY B N 1
ATOM 8728 C CA . GLY B 1 540 ? 9.508 -36.219 -31.469 1 96.88 540 GLY B CA 1
ATOM 8729 C C . GLY B 1 540 ? 8.266 -35.344 -31.672 1 96.88 540 GLY B C 1
ATOM 8730 O O . GLY B 1 540 ? 7.156 -35.781 -31.328 1 96.88 540 GLY B O 1
ATOM 8731 N N . TYR B 1 541 ? 8.438 -34.156 -32.188 1 97.5 541 TYR B N 1
ATOM 8732 C CA . TYR B 1 541 ? 7.371 -33.188 -32.469 1 97.5 541 TYR B CA 1
ATOM 8733 C C . TYR B 1 541 ? 7.762 -32.25 -33.594 1 97.5 541 TYR B C 1
ATOM 8735 O O . TYR B 1 541 ? 8.945 -32.094 -33.906 1 97.5 541 TYR B O 1
ATOM 8743 N N . ILE B 1 542 ? 6.77 -31.578 -34.156 1 96.25 542 ILE B N 1
ATOM 8744 C CA . ILE B 1 542 ? 7.016 -30.516 -35.125 1 96.25 542 ILE B CA 1
ATOM 8745 C C . ILE B 1 542 ? 5.836 -29.547 -35.125 1 96.25 542 ILE B C 1
ATOM 8747 O O . ILE B 1 542 ? 4.684 -29.953 -34.969 1 96.25 542 ILE B O 1
ATOM 8751 N N . TRP B 1 543 ? 6.055 -28.25 -35.125 1 96.88 543 TRP B N 1
ATOM 8752 C CA . TRP B 1 543 ? 5.094 -27.172 -35.375 1 96.88 543 TRP B CA 1
ATOM 8753 C C . TRP B 1 543 ? 5.281 -26.609 -36.781 1 96.88 543 TRP B C 1
ATOM 8755 O O . TRP B 1 543 ? 6.391 -26.234 -37.156 1 96.88 543 TRP B O 1
ATOM 8765 N N . LEU B 1 544 ? 4.254 -26.578 -37.531 1 93.94 544 LEU B N 1
ATOM 8766 C CA . LEU B 1 544 ? 4.297 -26.047 -38.906 1 93.94 544 LEU B CA 1
ATOM 8767 C C . LEU B 1 544 ? 3.34 -24.875 -39.062 1 93.94 544 LEU B C 1
ATOM 8769 O O . LEU B 1 544 ? 2.227 -24.891 -38.531 1 93.94 544 LEU B O 1
ATOM 8773 N N . ARG B 1 545 ? 3.746 -23.875 -39.688 1 92.31 545 ARG B N 1
ATOM 8774 C CA . ARG B 1 545 ? 2.861 -22.781 -40.062 1 92.31 545 ARG B CA 1
ATOM 8775 C C . ARG B 1 545 ? 2.479 -22.875 -41.531 1 92.31 545 ARG B C 1
ATOM 8777 O O . ARG B 1 545 ? 3.328 -23.125 -42.406 1 92.31 545 ARG B O 1
ATOM 8784 N N . LEU B 1 546 ? 1.297 -22.719 -41.781 1 88.88 546 LEU B N 1
ATOM 8785 C CA . LEU B 1 546 ? 0.728 -22.75 -43.125 1 88.88 546 LEU B CA 1
ATOM 8786 C C . LEU B 1 546 ? 0.314 -21.359 -43.594 1 88.88 546 LEU B C 1
ATOM 8788 O O . LEU B 1 546 ? -0.505 -20.703 -42.938 1 88.88 546 LEU B O 1
ATOM 8792 N N . HIS B 1 547 ? 0.981 -20.906 -44.656 1 83.12 547 HIS B N 1
ATOM 8793 C CA . HIS B 1 547 ? 0.586 -19.672 -45.281 1 83.12 547 HIS B CA 1
ATOM 8794 C C . HIS B 1 547 ? -0.203 -19.938 -46.562 1 83.12 547 HIS B C 1
ATOM 8796 O O . HIS B 1 547 ? 0.316 -20.547 -47.5 1 83.12 547 HIS B O 1
ATOM 8802 N N . ARG B 1 548 ? -1.367 -19.344 -46.562 1 79.31 548 ARG B N 1
ATOM 8803 C CA . ARG B 1 548 ? -2.223 -19.578 -47.719 1 79.31 548 ARG B CA 1
ATOM 8804 C C . ARG B 1 548 ? -1.975 -18.531 -48.781 1 79.31 548 ARG B C 1
ATOM 8806 O O . ARG B 1 548 ? -1.763 -17.359 -48.5 1 79.31 548 ARG B O 1
ATOM 8813 N N . THR B 1 549 ? -1.57 -18.766 -50.188 1 68.75 549 THR B N 1
ATOM 8814 C CA . THR B 1 549 ? -1.27 -17.891 -51.312 1 68.75 549 THR B CA 1
ATOM 8815 C C . THR B 1 549 ? -2.355 -16.828 -51.469 1 68.75 549 THR B C 1
ATOM 8817 O O . THR B 1 549 ? -2.062 -15.672 -51.812 1 68.75 549 THR B O 1
ATOM 8820 N N . GLY B 1 550 ? -3.689 -16.75 -51.406 1 57.16 550 GLY B N 1
ATOM 8821 C CA . GLY B 1 550 ? -4.711 -15.734 -51.562 1 57.16 550 GLY B CA 1
ATOM 8822 C C . GLY B 1 550 ? -4.941 -14.898 -50.344 1 57.16 550 GLY B C 1
ATOM 8823 O O . GLY B 1 550 ? -5.738 -13.961 -50.344 1 57.16 550 GLY B O 1
ATOM 8824 N N . ALA B 1 551 ? -4.453 -15.266 -49.25 1 52.19 551 ALA B N 1
ATOM 8825 C CA . ALA B 1 551 ? -4.605 -14.398 -48.094 1 52.19 551 ALA B CA 1
ATOM 8826 C C . ALA B 1 551 ? -3.613 -13.242 -48.125 1 52.19 551 ALA B C 1
ATOM 8828 O O . ALA B 1 551 ? -2.408 -13.453 -48.281 1 52.19 551 ALA B O 1
ATOM 8829 N N . GLY B 1 552 ? -3.863 -12.102 -48.906 1 43.12 552 GLY B N 1
ATOM 8830 C CA . GLY B 1 552 ? -3.076 -10.875 -48.938 1 43.12 552 GLY B CA 1
ATOM 8831 C C . GLY B 1 552 ? -2.291 -10.641 -47.656 1 43.12 552 GLY B C 1
ATOM 8832 O O . GLY B 1 552 ? -2.828 -10.117 -46.688 1 43.12 552 GLY B O 1
ATOM 8833 N N . SER B 1 553 ? -1.618 -11.602 -47.312 1 41.97 553 SER B N 1
ATOM 8834 C CA . SER B 1 553 ? -0.884 -11.359 -46.094 1 41.97 553 SER B CA 1
ATOM 8835 C C . SER B 1 553 ? 0.185 -10.289 -46.281 1 41.97 553 SER B C 1
ATOM 8837 O O . SER B 1 553 ? 0.995 -10.367 -47.188 1 41.97 553 SER B O 1
ATOM 8839 N N . SER B 1 554 ? -0.106 -9 -46 1 36.88 554 SER B N 1
ATOM 8840 C CA . SER B 1 554 ? 0.867 -7.953 -45.719 1 36.88 554 SER B CA 1
ATOM 8841 C C . SER B 1 554 ? 1.952 -8.461 -44.781 1 36.88 554 SER B C 1
ATOM 8843 O O . SER B 1 554 ? 2.666 -7.672 -44.156 1 36.88 554 SER B O 1
ATOM 8845 N N . VAL B 1 555 ? 2.02 -9.758 -44.25 1 37.81 555 VAL B N 1
ATOM 8846 C CA . VAL B 1 555 ? 3.062 -9.898 -43.219 1 37.81 555 VAL B CA 1
ATOM 8847 C C . VAL B 1 555 ? 4.418 -10.078 -43.906 1 37.81 555 VAL B C 1
ATOM 8849 O O . VAL B 1 555 ? 4.57 -10.922 -44.781 1 37.81 555 VAL B O 1
ATOM 8852 N N . THR B 1 556 ? 5.344 -9.086 -43.844 1 33.16 556 THR B N 1
ATOM 8853 C CA . THR B 1 556 ? 6.766 -9.094 -44.188 1 33.16 556 THR B CA 1
ATOM 8854 C C . THR B 1 556 ? 7.457 -10.297 -43.562 1 33.16 556 THR B C 1
ATOM 8856 O O . THR B 1 556 ? 7.328 -10.547 -42.344 1 33.16 556 THR B O 1
ATOM 8859 N N . PRO B 1 557 ? 7.883 -11.352 -44.188 1 35.88 557 PRO B N 1
ATOM 8860 C CA . PRO B 1 557 ? 8.727 -12.406 -43.656 1 35.88 557 PRO B CA 1
ATOM 8861 C C . PRO B 1 557 ? 9.836 -11.867 -42.75 1 35.88 557 PRO B C 1
ATOM 8863 O O . PRO B 1 557 ? 10.367 -10.789 -43 1 35.88 557 PRO B O 1
ATOM 8866 N N . PRO B 1 558 ? 9.867 -12.109 -41.438 1 33.59 558 PRO B N 1
ATOM 8867 C CA . PRO B 1 558 ? 11.062 -11.594 -40.75 1 33.59 558 PRO B CA 1
ATOM 8868 C C . PRO B 1 558 ? 12.359 -12.039 -41.438 1 33.59 558 PRO B C 1
ATOM 8870 O O . PRO B 1 558 ? 12.453 -13.172 -41.906 1 33.59 558 PRO B O 1
ATOM 8873 N N . GLY B 1 559 ? 13.109 -11.031 -42.219 1 26.38 559 GLY B N 1
ATOM 8874 C CA . GLY B 1 559 ? 14.5 -11.242 -42.594 1 26.38 559 GLY B CA 1
ATOM 8875 C C . GLY B 1 559 ? 15.367 -11.727 -41.438 1 26.38 559 GLY B C 1
ATOM 8876 O O . GLY B 1 559 ? 15.07 -11.445 -40.281 1 26.38 559 GLY B O 1
#

Organism: NCBI:txid2743089

Nearest PDB structures (foldseek):
  5x7u-assembly1_A  TM=9.473E-01  e=2.957E-64  Thermobaculum terrenum ATCC BAA-798
  4tvu-assembly1_B  TM=9.371E-01  e=7.174E-64  Deinococcus radiodurans R1 = ATCC 13939 = DSM 20539
  5h2t-assembly2_G  TM=9.107E-01  e=4.292E-60  Thermomonospora curvata DSM 43183
  3zo9-assembly1_A  TM=8.920E-01  e=2.139E-59  Mycolicibacterium smegmatis
  5h2t-assembly1_H  TM=9.064E-01  e=8.415E-55  Thermomonospora curvata DSM 43183